Protein AF-0000000081045534 (afdb_homodimer)

Structure (mmCIF, N/CA/C/O backbone):
data_AF-0000000081045534-model_v1
#
loop_
_entity.id
_entity.type
_entity.pdbx_description
1 polymer 'Sodium/hydrogen exchanger 8'
#
loop_
_atom_site.group_PDB
_atom_site.id
_atom_site.type_symbol
_atom_site.label_atom_id
_atom_site.label_alt_id
_atom_site.label_comp_id
_atom_site.label_asym_id
_atom_site.label_entity_id
_atom_site.label_seq_id
_atom_site.pdbx_PDB_ins_code
_atom_site.Cartn_x
_atom_site.Cartn_y
_atom_site.Cartn_z
_atom_site.occupancy
_atom_site.B_iso_or_equiv
_atom_site.auth_seq_id
_atom_site.auth_comp_id
_atom_site.auth_asym_id
_atom_site.auth_atom_id
_atom_site.pdbx_PDB_model_num
ATOM 1 N N . MET A 1 1 ? 22.875 -11.227 2.273 1 43.28 1 MET A N 1
ATOM 2 C CA . MET A 1 1 ? 23.016 -10.609 3.592 1 43.28 1 MET A CA 1
ATOM 3 C C . MET A 1 1 ? 22.141 -9.359 3.699 1 43.28 1 MET A C 1
ATOM 5 O O . MET A 1 1 ? 21.453 -9.156 4.703 1 43.28 1 MET A O 1
ATOM 9 N N . GLY A 1 2 ? 22.109 -8.672 2.396 1 49.66 2 GLY A N 1
ATOM 10 C CA . GLY A 1 2 ? 21.344 -7.445 2.396 1 49.66 2 GLY A CA 1
ATOM 11 C C . GLY A 1 2 ? 19.844 -7.68 2.5 1 49.66 2 GLY A C 1
ATOM 12 O O . GLY A 1 2 ? 19.172 -7.035 3.299 1 49.66 2 GLY A O 1
ATOM 13 N N . GLU A 1 3 ? 19.422 -8.828 1.906 1 59.16 3 GLU A N 1
ATOM 14 C CA . GLU A 1 3 ? 18 -9.141 1.921 1 59.16 3 GLU A CA 1
ATOM 15 C C . GLU A 1 3 ? 17.562 -9.641 3.293 1 59.16 3 GLU A C 1
ATOM 17 O O . GLU A 1 3 ? 16.469 -9.297 3.766 1 59.16 3 GLU A O 1
ATOM 22 N N . TYR A 1 4 ? 18.516 -10.305 3.916 1 61.38 4 TYR A N 1
ATOM 23 C CA . TYR A 1 4 ? 18.219 -10.867 5.23 1 61.38 4 TYR A CA 1
ATOM 24 C C . TYR A 1 4 ? 18.062 -9.758 6.27 1 61.38 4 TYR A C 1
ATOM 26 O O . TYR A 1 4 ? 17.109 -9.766 7.059 1 61.38 4 TYR A O 1
ATOM 34 N N . ASN A 1 5 ? 18.938 -8.742 6.207 1 65.38 5 ASN A N 1
ATOM 35 C CA . ASN A 1 5 ? 18.875 -7.648 7.168 1 65.38 5 ASN A CA 1
ATOM 36 C C . ASN A 1 5 ? 17.625 -6.797 6.969 1 65.38 5 ASN A C 1
ATOM 38 O O . ASN A 1 5 ? 17.016 -6.355 7.941 1 65.38 5 ASN A O 1
ATOM 42 N N . ILE A 1 6 ? 17.281 -6.703 5.738 1 70.19 6 ILE A N 1
ATOM 43 C CA . ILE A 1 6 ? 16.094 -5.918 5.438 1 70.19 6 ILE A CA 1
ATOM 44 C C . ILE A 1 6 ? 14.844 -6.66 5.93 1 70.19 6 ILE A C 1
ATOM 46 O O . ILE A 1 6 ? 13.93 -6.051 6.488 1 70.19 6 ILE A O 1
ATOM 50 N N . SER A 1 7 ? 14.977 -7.93 5.852 1 70.06 7 SER A N 1
ATOM 51 C CA . SER A 1 7 ? 13.828 -8.727 6.273 1 70.06 7 SER A CA 1
ATOM 52 C C . SER A 1 7 ? 13.68 -8.727 7.793 1 70.06 7 SER A C 1
ATOM 54 O O . SER A 1 7 ? 12.57 -8.656 8.312 1 70.06 7 SER A O 1
ATOM 56 N N . VAL A 1 8 ? 14.781 -8.75 8.484 1 73.62 8 VAL A N 1
ATOM 57 C CA . VAL A 1 8 ? 14.75 -8.75 9.938 1 73.62 8 VAL A CA 1
ATOM 58 C C . VAL A 1 8 ? 14.172 -7.422 10.445 1 73.62 8 VAL A C 1
ATOM 60 O O . VAL A 1 8 ? 13.32 -7.406 11.328 1 73.62 8 VAL A O 1
ATOM 63 N N . PHE A 1 9 ? 14.617 -6.391 9.805 1 77.38 9 PHE A N 1
ATOM 64 C CA . PHE A 1 9 ? 14.133 -5.07 10.195 1 77.38 9 PHE A CA 1
ATOM 65 C C . PHE A 1 9 ? 12.641 -4.945 9.914 1 77.38 9 PHE A C 1
ATOM 67 O O . PHE A 1 9 ? 11.883 -4.445 10.758 1 77.38 9 PHE A O 1
ATOM 74 N N . LEU A 1 10 ? 12.258 -5.438 8.805 1 78.25 10 LEU A N 1
ATOM 75 C CA . LEU A 1 10 ? 10.859 -5.277 8.398 1 78.25 10 LEU A CA 1
ATOM 76 C C . LEU A 1 10 ? 9.945 -6.113 9.289 1 78.25 10 LEU A C 1
ATOM 78 O O . LEU A 1 10 ? 8.844 -5.676 9.625 1 78.25 10 LEU A O 1
ATOM 82 N N . VAL A 1 11 ? 10.461 -7.285 9.68 1 79.19 11 VAL A N 1
ATOM 83 C CA . VAL A 1 11 ? 9.656 -8.133 10.555 1 79.19 11 VAL A CA 1
ATOM 84 C C . VAL A 1 11 ? 9.5 -7.465 11.914 1 79.19 11 VAL A C 1
ATOM 86 O O . VAL A 1 11 ? 8.406 -7.434 12.477 1 79.19 11 VAL A O 1
ATOM 89 N N . PHE A 1 12 ? 10.609 -7.016 12.312 1 80.94 12 PHE A N 1
ATOM 90 C CA . PHE A 1 12 ? 10.602 -6.348 13.609 1 80.94 12 PHE A CA 1
ATOM 91 C C . PHE A 1 12 ? 9.68 -5.129 13.578 1 80.94 12 PHE A C 1
ATOM 93 O O . PHE A 1 12 ? 8.844 -4.953 14.469 1 80.94 12 PHE A O 1
ATOM 100 N N . PHE A 1 13 ? 9.805 -4.34 12.625 1 85.44 13 PHE A N 1
ATOM 101 C CA . PHE A 1 13 ? 9.031 -3.107 12.492 1 85.44 13 PHE A CA 1
ATOM 102 C C . PHE A 1 13 ? 7.543 -3.412 12.367 1 85.44 13 PHE A C 1
ATOM 104 O O . PHE A 1 13 ? 6.723 -2.795 13.055 1 85.44 13 PHE A O 1
ATOM 111 N N . ILE A 1 14 ? 7.164 -4.375 11.555 1 85.31 14 ILE A N 1
ATOM 112 C CA . ILE A 1 14 ? 5.762 -4.699 11.312 1 85.31 14 ILE A CA 1
ATOM 113 C C . ILE A 1 14 ? 5.16 -5.348 12.555 1 85.31 14 ILE A C 1
ATOM 115 O O . ILE A 1 14 ? 3.988 -5.129 12.867 1 85.31 14 ILE A O 1
ATOM 119 N N . SER A 1 15 ? 5.973 -6.102 13.258 1 86.19 15 SER A N 1
ATOM 120 C CA . SER A 1 15 ? 5.5 -6.691 14.508 1 86.19 15 SER A CA 1
ATOM 121 C C . SER A 1 15 ? 5.203 -5.617 15.547 1 86.19 15 SER A C 1
ATOM 123 O O . SER A 1 15 ? 4.211 -5.707 16.281 1 86.19 15 SER A O 1
ATOM 125 N N . LEU A 1 16 ? 6.148 -4.684 15.602 1 89.38 16 LEU A N 1
ATOM 126 C CA . LEU A 1 16 ? 5.922 -3.57 16.516 1 89.38 16 LEU A CA 1
ATOM 127 C C . LEU A 1 16 ? 4.672 -2.789 16.125 1 89.38 16 LEU A C 1
ATOM 129 O O . LEU A 1 16 ? 3.92 -2.338 17 1 89.38 16 LEU A O 1
ATOM 133 N N . LEU A 1 17 ? 4.527 -2.629 14.828 1 89.94 17 LEU A N 1
ATOM 134 C CA . LEU A 1 17 ? 3.338 -1.946 14.336 1 89.94 17 LEU A CA 1
ATOM 135 C C . LEU A 1 17 ? 2.07 -2.684 14.75 1 89.94 17 LEU A C 1
ATOM 137 O O . LEU A 1 17 ? 1.085 -2.059 15.148 1 89.94 17 LEU A O 1
ATOM 141 N N . ALA A 1 18 ? 2.076 -3.979 14.711 1 87 18 ALA A N 1
ATOM 142 C CA . ALA A 1 18 ? 0.94 -4.797 15.125 1 87 18 ALA A CA 1
ATOM 143 C C . ALA A 1 18 ? 0.661 -4.633 16.609 1 87 18 ALA A C 1
ATOM 145 O O . ALA A 1 18 ? -0.496 -4.508 17.031 1 87 18 ALA A O 1
ATOM 146 N N . ILE A 1 19 ? 1.685 -4.582 17.359 1 87.88 19 ILE A N 1
ATOM 147 C CA . ILE A 1 19 ? 1.556 -4.43 18.812 1 87.88 19 ILE A CA 1
ATOM 148 C C . ILE A 1 19 ? 0.918 -3.082 19.125 1 87.88 19 ILE A C 1
ATOM 150 O O . ILE A 1 19 ? 0.035 -2.994 19.984 1 87.88 19 ILE A O 1
ATOM 154 N N . VAL A 1 20 ? 1.399 -2.088 18.438 1 90.38 20 VAL A N 1
ATOM 155 C CA . VAL A 1 20 ? 0.886 -0.739 18.656 1 90.38 20 VAL A CA 1
ATOM 156 C C . VAL A 1 20 ? -0.604 -0.693 18.312 1 90.38 20 VAL A C 1
ATOM 158 O O . VAL A 1 20 ? -1.384 -0.051 19.031 1 90.38 20 VAL A O 1
ATOM 161 N N . LEU A 1 21 ? -0.978 -1.361 17.25 1 87.25 21 LEU A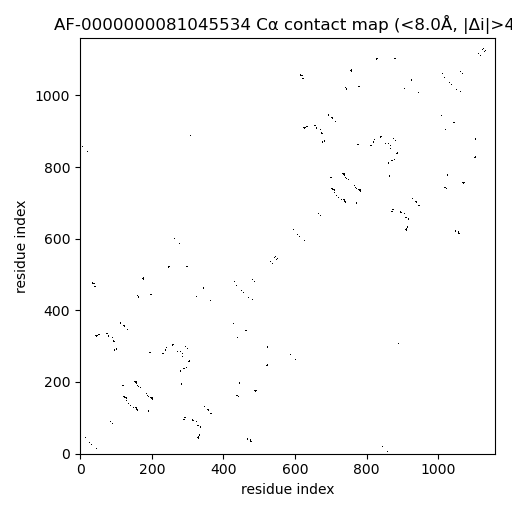 N 1
ATOM 162 C CA . LEU A 1 21 ? -2.377 -1.352 16.844 1 87.25 21 LEU A CA 1
ATOM 163 C C . LEU A 1 21 ? -3.248 -2.092 17.859 1 87.25 21 LEU A C 1
ATOM 165 O O . LEU A 1 21 ? -4.375 -1.676 18.125 1 87.25 21 LEU A O 1
ATOM 169 N N . VAL A 1 22 ? -2.752 -3.139 18.438 1 85.06 22 VAL A N 1
ATOM 170 C CA . VAL A 1 22 ? -3.469 -3.885 19.469 1 85.06 22 VAL A CA 1
ATOM 171 C C . VAL A 1 22 ? -3.594 -3.033 20.734 1 85.06 22 VAL A C 1
ATOM 173 O O . VAL A 1 22 ? -4.66 -2.982 21.344 1 85.06 22 VAL A O 1
ATOM 176 N N . MET A 1 23 ? -2.525 -2.369 21.047 1 86.19 23 MET A N 1
ATOM 177 C CA . MET A 1 23 ? -2.521 -1.534 22.234 1 86.19 23 MET A CA 1
ATOM 178 C C . MET A 1 23 ? -3.461 -0.344 22.078 1 86.19 23 MET A C 1
ATOM 180 O O . MET A 1 23 ? -4.031 0.14 23.047 1 86.19 23 MET A O 1
ATOM 184 N N . SER A 1 24 ? -3.465 0.133 20.859 1 83.19 24 SER A N 1
ATOM 185 C CA . SER A 1 24 ? -4.363 1.254 20.594 1 83.19 24 SER A CA 1
ATOM 186 C C . SER A 1 24 ? -5.805 0.896 20.922 1 83.19 24 SER A C 1
ATOM 188 O O . SER A 1 24 ? -6.57 1.743 21.391 1 83.19 24 SER A O 1
ATOM 190 N N . LYS A 1 25 ? -6.195 -0.326 20.703 1 79.94 25 LYS A N 1
ATOM 191 C CA . LYS A 1 25 ? -7.539 -0.777 21.062 1 79.94 25 LYS A CA 1
ATOM 192 C C . LYS A 1 25 ? -7.746 -0.788 22.562 1 79.94 25 LYS A C 1
ATOM 194 O O . LYS A 1 25 ? -8.805 -0.39 23.062 1 79.94 25 LYS A O 1
ATOM 199 N N . PHE A 1 26 ? -6.742 -1.218 23.234 1 80.19 26 PHE A N 1
ATOM 200 C CA . PHE A 1 26 ? -6.844 -1.262 24.703 1 80.19 26 PHE A CA 1
ATOM 201 C C . PHE A 1 26 ? -6.953 0.145 25.266 1 80.19 26 PHE A C 1
ATOM 203 O O . PHE A 1 26 ? -7.645 0.361 26.266 1 80.19 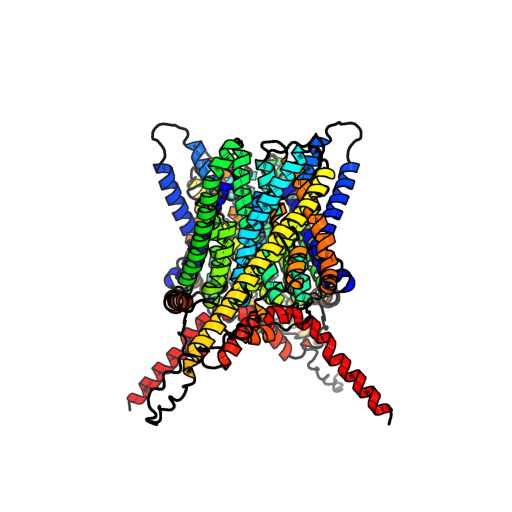26 PHE A O 1
ATOM 210 N N . ARG A 1 27 ? -6.336 0.992 24.641 1 76.94 27 ARG A N 1
ATOM 211 C CA . ARG A 1 27 ? -6.375 2.391 25.062 1 76.94 27 ARG A CA 1
ATOM 212 C C . ARG A 1 27 ? -7.77 2.977 24.875 1 76.94 27 ARG A C 1
ATOM 214 O O . ARG A 1 27 ? -8.258 3.703 25.75 1 76.94 27 ARG A O 1
ATOM 221 N N . VAL A 1 28 ? -8.383 2.646 23.781 1 71.69 28 VAL A N 1
ATOM 222 C CA . VAL A 1 28 ? -9.688 3.211 23.453 1 71.69 28 VAL A CA 1
ATOM 223 C C . VAL A 1 28 ? -10.734 2.697 24.453 1 71.69 28 VAL A C 1
ATOM 225 O O . VAL A 1 28 ? -11.688 3.404 24.781 1 71.69 28 VAL A O 1
ATOM 228 N N . GLU A 1 29 ? -10.5 1.512 24.984 1 74.81 29 GLU A N 1
ATOM 229 C CA . GLU A 1 29 ? -11.453 0.897 25.906 1 74.81 29 GLU A CA 1
ATOM 230 C C . GLU A 1 29 ? -11.289 1.448 27.328 1 74.81 29 GLU A C 1
ATOM 232 O O . GLU A 1 29 ? -12.195 1.34 28.141 1 74.81 29 GLU A O 1
ATOM 237 N N . ARG A 1 30 ? -10.164 2.064 27.531 1 79.5 30 ARG A N 1
ATOM 238 C CA . ARG A 1 30 ? -9.914 2.654 28.844 1 79.5 30 ARG A CA 1
ATOM 239 C C . ARG A 1 30 ? -9.891 4.176 28.766 1 79.5 30 ARG A C 1
ATOM 241 O O . ARG A 1 30 ? -8.883 4.77 28.375 1 79.5 30 ARG A O 1
ATOM 248 N N . PRO A 1 31 ? -10.938 4.762 29.156 1 73 31 PRO A N 1
ATOM 249 C CA . PRO A 1 31 ? -11.078 6.207 28.984 1 73 31 PRO A CA 1
ATOM 250 C C . PRO A 1 31 ? -10.008 7.004 29.719 1 73 31 PRO A C 1
ATOM 252 O O . PRO A 1 31 ? -9.539 8.031 29.219 1 73 31 PRO A O 1
ATOM 255 N N . LEU A 1 32 ? -9.625 6.516 30.891 1 73.88 32 LEU A N 1
ATOM 256 C CA . LEU A 1 32 ? -8.625 7.25 31.656 1 73.88 32 LEU A CA 1
ATOM 257 C C . LEU A 1 32 ? -7.277 7.238 30.938 1 73.88 32 LEU A C 1
ATOM 259 O O . LEU A 1 32 ? -6.594 8.266 30.891 1 73.88 32 LEU A O 1
ATOM 263 N N . LEU A 1 33 ? -6.934 6.102 30.391 1 77.44 33 LEU A N 1
ATOM 264 C CA . LEU A 1 33 ? -5.676 5.977 29.656 1 77.44 33 LEU A CA 1
ATOM 265 C C . LEU A 1 33 ? -5.734 6.746 28.344 1 77.44 33 LEU A C 1
ATOM 267 O O . LEU A 1 33 ? -4.738 7.336 27.922 1 77.44 33 LEU A O 1
ATOM 271 N N . ALA A 1 34 ? -6.879 6.789 27.797 1 73.62 34 ALA A N 1
ATOM 272 C CA . ALA A 1 34 ? -7.051 7.473 26.516 1 73.62 34 ALA A CA 1
ATOM 273 C C . ALA A 1 34 ? -6.926 8.984 26.672 1 73.62 34 ALA A C 1
ATOM 275 O O . ALA A 1 34 ? -6.492 9.68 25.766 1 73.62 34 ALA A O 1
ATOM 276 N N . SER A 1 35 ? -7.344 9.445 27.828 1 74.19 35 SER A N 1
ATOM 277 C CA . SER A 1 35 ? -7.297 10.883 28.078 1 74.19 35 SER A CA 1
ATOM 278 C C . SER A 1 35 ? -5.875 11.344 28.375 1 74.19 35 SER A C 1
ATOM 280 O O . SER A 1 35 ? -5.5 12.469 28.047 1 74.19 35 SER A O 1
ATOM 282 N N . LEU A 1 36 ? -5.098 10.445 28.906 1 77.06 36 LEU A N 1
ATOM 283 C CA . LEU A 1 36 ? -3.768 10.844 29.359 1 77.06 36 LEU A CA 1
ATOM 284 C C . LEU A 1 36 ? -2.719 10.531 28.297 1 77.06 36 LEU A C 1
ATOM 286 O O . LEU A 1 36 ? -1.657 11.156 28.266 1 77.06 36 LEU A O 1
ATOM 290 N N . LEU A 1 37 ? -3.061 9.508 27.5 1 84.12 37 LEU A N 1
ATOM 291 C CA . LEU A 1 37 ? -2.064 9.062 26.531 1 84.12 37 LEU A CA 1
ATOM 292 C C . LEU A 1 37 ? -2.641 9.047 25.125 1 84.12 37 LEU A C 1
ATOM 294 O O . LEU A 1 37 ? -3.225 8.047 24.703 1 84.12 37 LEU A O 1
ATOM 298 N N . PRO A 1 38 ? -2.297 10.172 24.484 1 83.62 38 PRO A N 1
ATOM 299 C CA . PRO A 1 38 ? -2.732 10.164 23.094 1 83.62 38 PRO A CA 1
ATOM 300 C C . PRO A 1 38 ? -2.137 9.008 22.297 1 83.62 38 PRO A C 1
ATOM 302 O O . PRO A 1 38 ? -1.15 8.406 22.719 1 83.62 38 PRO A O 1
ATOM 305 N N . GLU A 1 39 ? -2.785 8.648 21.219 1 83.62 39 GLU A N 1
ATOM 306 C CA . GLU A 1 39 ? -2.344 7.527 20.391 1 83.62 39 GLU A CA 1
ATOM 307 C C . GLU A 1 39 ? -0.901 7.715 19.938 1 83.62 39 GLU A C 1
ATOM 309 O O . GLU A 1 39 ? -0.106 6.773 19.969 1 83.62 39 GLU A O 1
ATOM 314 N N . ALA A 1 40 ? -0.588 8.914 19.484 1 86.94 40 ALA A N 1
ATOM 315 C CA . ALA A 1 40 ? 0.765 9.203 19.016 1 86.94 40 ALA A CA 1
ATOM 316 C C . ALA A 1 40 ? 1.79 8.969 20.125 1 86.94 40 ALA A C 1
ATOM 318 O O . ALA A 1 40 ? 2.875 8.445 19.875 1 86.94 40 ALA A O 1
ATOM 319 N N . ALA A 1 41 ? 1.446 9.367 21.312 1 89.88 41 ALA A N 1
ATOM 320 C CA . ALA A 1 41 ? 2.336 9.18 22.453 1 89.88 41 ALA A CA 1
ATOM 321 C C . ALA A 1 41 ? 2.541 7.703 22.75 1 89.88 41 ALA A C 1
ATOM 323 O O . ALA A 1 41 ? 3.643 7.285 23.125 1 89.88 41 ALA A O 1
ATOM 324 N N . MET A 1 42 ? 1.517 6.984 22.656 1 90.62 42 MET A N 1
ATOM 325 C CA . MET A 1 42 ? 1.622 5.547 22.891 1 90.62 42 MET A CA 1
ATOM 326 C C . MET A 1 42 ? 2.525 4.891 21.844 1 90.62 42 MET A C 1
ATOM 328 O O . MET A 1 42 ? 3.352 4.039 22.188 1 90.62 42 MET A O 1
ATOM 332 N N . VAL A 1 43 ? 2.316 5.242 20.609 1 91.5 43 VAL A N 1
ATOM 333 C CA . VAL A 1 43 ? 3.139 4.699 19.531 1 91.5 43 VAL A CA 1
ATOM 334 C C . VAL A 1 43 ? 4.605 5.035 19.781 1 91.5 43 VAL A C 1
ATOM 336 O O . VAL A 1 43 ? 5.48 4.18 19.641 1 91.5 43 VAL A O 1
ATOM 339 N N . LEU A 1 44 ? 4.832 6.254 20.172 1 91.75 44 LEU A N 1
ATOM 340 C CA . LEU A 1 44 ? 6.188 6.707 20.469 1 91.75 44 LEU A CA 1
ATOM 341 C C . LEU A 1 44 ? 6.773 5.926 21.641 1 91.75 44 LEU A C 1
ATOM 343 O O . LEU A 1 44 ? 7.953 5.57 21.625 1 91.75 44 LEU A O 1
ATOM 347 N N . ALA A 1 45 ? 5.984 5.672 22.625 1 92 45 ALA A N 1
ATOM 348 C CA . ALA A 1 45 ? 6.434 4.941 23.797 1 92 45 ALA A CA 1
ATOM 349 C C . ALA A 1 45 ? 6.852 3.52 23.438 1 92 45 ALA A C 1
ATOM 351 O O . ALA A 1 45 ? 7.879 3.027 23.922 1 92 45 ALA A O 1
ATOM 352 N N . VAL A 1 46 ? 6.078 2.91 22.656 1 91.75 46 VAL A N 1
ATOM 353 C CA . VAL A 1 46 ? 6.395 1.551 22.234 1 91.75 46 VAL A CA 1
ATOM 354 C C . VAL A 1 46 ? 7.699 1.547 21.438 1 91.75 46 VAL A C 1
ATOM 356 O O . VAL A 1 46 ? 8.547 0.673 21.625 1 91.75 46 VAL A O 1
ATOM 359 N N . GLY A 1 47 ? 7.832 2.467 20.516 1 90.31 47 GLY A N 1
ATOM 360 C CA . GLY A 1 47 ? 9.07 2.588 19.766 1 90.31 47 GLY A CA 1
ATOM 361 C C . GLY A 1 47 ? 10.281 2.836 20.641 1 90.31 47 GLY A C 1
ATOM 362 O O . GLY A 1 47 ? 11.336 2.23 20.438 1 90.31 47 GLY A O 1
ATOM 363 N N . MET A 1 48 ? 10.102 3.637 21.625 1 91.06 48 MET A N 1
ATOM 364 C CA . MET A 1 48 ? 11.188 3.967 22.547 1 91.06 48 MET A CA 1
ATOM 365 C C . MET A 1 48 ? 11.57 2.756 23.391 1 91.06 48 MET A C 1
ATOM 367 O O . MET A 1 48 ? 12.758 2.502 23.609 1 91.06 48 MET A O 1
ATOM 371 N N . LEU A 1 49 ? 10.617 2.072 23.859 1 91 49 LEU A N 1
ATOM 372 C CA . LEU A 1 49 ? 10.875 0.884 24.672 1 91 49 LEU A CA 1
ATOM 373 C C . LEU A 1 49 ? 11.594 -0.181 23.844 1 91 49 LEU A C 1
ATOM 375 O O . LEU A 1 49 ? 12.523 -0.827 24.328 1 91 49 LEU A O 1
ATOM 379 N N . ALA A 1 50 ? 11.117 -0.365 22.656 1 87.69 50 ALA A N 1
ATOM 380 C CA . ALA A 1 50 ? 11.773 -1.336 21.781 1 87.69 50 ALA A CA 1
ATOM 381 C C . ALA A 1 50 ? 13.219 -0.939 21.5 1 87.69 50 ALA A C 1
ATOM 383 O O . ALA A 1 50 ? 14.117 -1.787 21.516 1 87.69 50 ALA A O 1
ATOM 384 N N . SER A 1 51 ? 13.391 0.311 21.203 1 85.69 51 SER A N 1
ATOM 385 C CA . SER A 1 51 ? 14.734 0.811 20.953 1 85.69 51 SER A CA 1
ATOM 386 C C . SER A 1 51 ? 15.625 0.669 22.188 1 85.69 51 SER A C 1
ATOM 388 O O . SER A 1 51 ? 16.812 0.376 22.062 1 85.69 51 SER A O 1
ATOM 390 N N . PHE A 1 52 ? 15.062 0.888 23.281 1 85.94 52 PHE A N 1
ATOM 391 C CA . PHE A 1 52 ? 15.789 0.758 24.547 1 85.94 52 PHE A CA 1
ATOM 392 C C . PHE A 1 52 ? 16.234 -0.683 24.766 1 85.94 52 PHE A C 1
ATOM 394 O O . PHE A 1 52 ? 17.375 -0.933 25.141 1 85.94 52 PHE A O 1
ATOM 401 N N . PHE A 1 53 ? 15.398 -1.606 24.547 1 83.38 53 PHE A N 1
ATOM 402 C CA . PHE A 1 53 ? 15.711 -3.018 24.734 1 83.38 53 PHE A CA 1
ATOM 403 C C . PHE A 1 53 ? 16.75 -3.479 23.719 1 83.38 53 PHE A C 1
ATOM 405 O O . PHE A 1 53 ? 17.625 -4.289 24.047 1 83.38 53 PHE A O 1
ATOM 412 N N . ILE A 1 54 ? 16.672 -3.006 22.547 1 78.38 54 ILE A N 1
ATOM 413 C CA . ILE A 1 54 ? 17.656 -3.354 21.531 1 78.38 54 ILE A CA 1
ATOM 414 C C . ILE A 1 54 ? 19.016 -2.814 21.938 1 78.38 54 ILE A C 1
ATOM 416 O O . ILE A 1 54 ? 20.047 -3.49 21.766 1 78.38 54 ILE A O 1
ATOM 420 N N . HIS A 1 55 ? 19 -1.658 22.391 1 77.06 55 HIS A N 1
ATOM 421 C CA . HIS A 1 55 ? 20.25 -1.049 22.859 1 77.06 55 HIS A CA 1
ATOM 422 C C . HIS A 1 55 ? 20.844 -1.825 24.016 1 77.06 55 HIS A C 1
ATOM 424 O O . HIS A 1 55 ? 22.062 -1.968 24.125 1 77.06 55 HIS A O 1
ATOM 430 N N . LEU A 1 56 ? 20 -2.342 24.828 1 76.19 56 LEU A N 1
ATOM 431 C CA . LEU A 1 56 ? 20.469 -3.105 25.984 1 76.19 56 LEU A CA 1
ATOM 432 C C . LEU A 1 56 ? 21.047 -4.445 25.562 1 76.19 56 LEU A C 1
ATOM 434 O O . LEU A 1 56 ? 22.062 -4.895 26.109 1 76.19 56 LEU A O 1
ATOM 438 N N . ILE A 1 57 ? 20.422 -5.035 24.656 1 69.25 57 ILE A N 1
ATOM 439 C CA . ILE A 1 57 ? 20.859 -6.352 24.203 1 69.25 57 ILE A CA 1
ATOM 440 C C . ILE A 1 57 ? 22.156 -6.227 23.422 1 69.25 57 ILE A C 1
ATOM 442 O O . ILE A 1 57 ? 23.062 -7.055 23.562 1 69.25 57 ILE A O 1
ATOM 446 N N . LEU A 1 58 ? 22.234 -5.266 22.547 1 63.84 58 LEU A N 1
ATOM 447 C CA . LEU A 1 58 ? 23.438 -5.098 21.719 1 63.84 58 LEU A CA 1
ATOM 448 C C . LEU A 1 58 ? 24.609 -4.59 22.562 1 63.84 58 LEU A C 1
ATOM 450 O O . LEU A 1 58 ? 25.766 -4.891 22.266 1 63.84 58 LEU A O 1
ATOM 454 N N . ASP A 1 59 ? 24.312 -3.684 23.391 1 59.97 59 ASP A N 1
ATOM 455 C CA . ASP A 1 59 ? 25.359 -3.229 24.312 1 59.97 59 ASP A CA 1
ATOM 456 C C . ASP A 1 59 ? 25.906 -4.391 25.125 1 59.97 59 ASP A C 1
ATOM 458 O O . ASP A 1 59 ? 27.109 -4.441 25.422 1 59.97 59 ASP A O 1
ATOM 462 N N . HIS A 1 60 ? 25.156 -5.289 25.531 1 50.78 60 HIS A N 1
ATOM 463 C CA . HIS A 1 60 ? 25.609 -6.406 26.344 1 50.78 60 HIS A CA 1
ATOM 464 C C . HIS A 1 60 ? 26.406 -7.414 25.516 1 50.78 60 HIS A C 1
ATOM 466 O O . HIS A 1 60 ? 27.25 -8.141 26.047 1 50.78 60 HIS A O 1
ATOM 472 N N . ARG A 1 61 ? 26.172 -7.594 24.344 1 48.09 61 ARG A N 1
ATOM 473 C CA . ARG A 1 61 ? 26.938 -8.555 23.547 1 48.09 61 ARG A CA 1
ATOM 474 C C . ARG A 1 61 ? 28.281 -7.961 23.109 1 48.09 61 ARG A C 1
ATOM 476 O O . ARG A 1 61 ? 29.047 -8.617 22.406 1 48.09 61 ARG A O 1
ATOM 483 N N . ARG A 1 62 ? 28.5 -6.789 23.438 1 46.16 62 ARG A N 1
ATOM 484 C CA . ARG A 1 62 ? 29.75 -6.117 23.062 1 46.16 62 ARG A CA 1
ATOM 485 C C . ARG A 1 62 ? 30.922 -6.664 23.844 1 46.16 62 ARG A C 1
ATOM 487 O O . ARG A 1 62 ? 30.922 -6.645 25.078 1 46.16 62 ARG A O 1
ATOM 494 N N . PRO A 1 63 ? 31.812 -7.438 23.219 1 42.31 63 PRO A N 1
ATOM 495 C CA . PRO A 1 63 ? 33.062 -7.746 23.906 1 42.31 63 PRO A CA 1
ATOM 496 C C . PRO A 1 63 ? 33.75 -6.504 24.5 1 42.31 63 PRO A C 1
ATOM 498 O O . PRO A 1 63 ? 33.531 -5.395 24 1 42.31 63 PRO A O 1
ATOM 501 N N . SER A 1 64 ? 34.312 -6.469 25.781 1 37.41 64 SER A N 1
ATOM 502 C CA . SER A 1 64 ? 35.094 -5.543 26.594 1 37.41 64 SER A CA 1
ATOM 503 C C . SER A 1 64 ? 36.031 -4.719 25.734 1 37.41 64 SER A C 1
ATOM 505 O O . SER A 1 64 ? 36.375 -3.588 26.094 1 37.41 64 SER A O 1
ATOM 507 N N . ASN A 1 65 ? 37.188 -5.227 24.938 1 34.62 65 ASN A N 1
ATOM 508 C CA . ASN A 1 65 ? 38.406 -4.551 24.469 1 34.62 65 ASN A CA 1
ATOM 509 C C . ASN A 1 65 ? 38.094 -3.58 23.328 1 34.62 65 ASN A C 1
ATOM 511 O O . ASN A 1 65 ? 39 -2.924 22.828 1 34.62 65 ASN A O 1
ATOM 515 N N . ALA A 1 66 ? 37.562 -4.082 22.156 1 36.44 66 ALA A N 1
ATOM 516 C CA . ALA A 1 66 ? 37.875 -3.355 20.922 1 36.44 66 ALA A CA 1
ATOM 517 C C . ALA A 1 66 ? 37.188 -1.995 20.906 1 36.44 66 ALA A C 1
ATOM 519 O O . ALA A 1 66 ? 36.031 -1.877 21.312 1 36.44 66 ALA A O 1
ATOM 520 N N . ASP A 1 67 ? 37.719 -0.788 20.953 1 35.09 67 ASP A N 1
ATOM 521 C CA . ASP A 1 67 ? 37.594 0.66 20.797 1 35.09 67 ASP A CA 1
ATOM 522 C C . ASP A 1 67 ? 36.531 1.03 19.781 1 35.09 67 ASP A C 1
ATOM 524 O O . ASP A 1 67 ? 36.406 2.197 19.406 1 35.09 67 ASP A O 1
ATOM 528 N N . ASP A 1 68 ? 36.125 0.186 18.812 1 38.06 68 ASP A N 1
ATOM 529 C CA . ASP A 1 68 ? 35.344 0.549 17.609 1 38.06 68 ASP A CA 1
ATOM 530 C C . ASP A 1 68 ? 33.875 0.807 17.953 1 38.06 68 ASP A C 1
ATOM 532 O O . ASP A 1 68 ? 33 0.067 17.516 1 38.06 68 ASP A O 1
ATOM 536 N N . ASP A 1 69 ? 33.5 1.295 18.984 1 39.34 69 ASP A N 1
ATOM 537 C CA . ASP A 1 69 ? 32.219 1.684 19.531 1 39.34 69 ASP A CA 1
ATOM 538 C C . ASP A 1 69 ? 31.391 2.463 18.5 1 39.34 69 ASP A C 1
ATOM 540 O O . ASP A 1 69 ? 30.172 2.373 18.484 1 39.34 69 ASP A O 1
ATOM 544 N N . GLN A 1 70 ? 32 3.338 17.875 1 40.78 70 GLN A N 1
ATOM 545 C CA . GLN A 1 70 ? 31.312 4.32 17.047 1 40.78 70 GLN A CA 1
ATOM 546 C C . GLN A 1 70 ? 30.656 3.658 15.836 1 40.78 70 GLN A C 1
ATOM 548 O O . GLN A 1 70 ? 29.562 4.055 15.422 1 40.78 70 GLN A O 1
ATOM 553 N N . TYR A 1 71 ? 31.406 2.719 15.25 1 41.34 71 TYR A N 1
ATOM 554 C CA . TYR A 1 71 ? 30.984 2.188 13.961 1 41.34 71 TYR A CA 1
ATOM 555 C C . TYR A 1 71 ? 29.719 1.346 14.102 1 41.34 71 TYR A C 1
ATOM 557 O O . TYR A 1 71 ? 28.828 1.393 13.242 1 41.34 71 TYR A O 1
ATOM 565 N N . GLN A 1 72 ? 29.547 0.659 15.148 1 43.69 72 GLN A N 1
ATOM 566 C CA . GLN A 1 72 ? 28.484 -0.33 15.234 1 43.69 72 GLN A CA 1
ATOM 567 C C . GLN A 1 72 ? 27.141 0.333 15.523 1 43.69 72 GLN A C 1
ATOM 569 O O . GLN A 1 72 ? 26.094 -0.108 15.031 1 43.69 72 GLN A O 1
ATOM 574 N N . ASN A 1 73 ? 27.141 1.305 16.375 1 46.62 73 ASN A N 1
ATOM 575 C CA . ASN A 1 73 ? 25.891 1.978 16.734 1 46.62 73 ASN A CA 1
ATOM 576 C C . ASN A 1 73 ? 25.297 2.715 15.539 1 46.62 73 ASN A C 1
ATOM 578 O O . ASN A 1 73 ? 24.062 2.787 15.406 1 46.62 73 ASN A O 1
ATOM 582 N N . ASP A 1 74 ? 26.25 3.223 14.781 1 49.78 74 ASP A N 1
ATOM 583 C CA . ASP A 1 74 ? 25.766 3.865 13.562 1 49.78 74 ASP A CA 1
ATOM 584 C C . ASP A 1 74 ? 25.062 2.859 12.656 1 49.78 74 ASP A C 1
ATOM 586 O O . ASP A 1 74 ? 24.094 3.203 11.969 1 49.78 74 ASP A O 1
ATOM 590 N N . ASP A 1 75 ? 25.484 1.602 12.914 1 53.19 75 ASP A N 1
ATOM 591 C CA . ASP A 1 75 ? 24.938 0.537 12.078 1 53.19 75 ASP A CA 1
ATOM 592 C C . ASP A 1 75 ? 23.531 0.164 12.531 1 53.19 75 ASP A C 1
ATOM 594 O O . ASP A 1 75 ? 22.656 -0.121 11.695 1 53.19 75 ASP A O 1
ATOM 598 N N . LEU A 1 76 ? 23.438 0.322 13.906 1 56.06 76 LEU A N 1
ATOM 599 C CA . LEU A 1 76 ? 22.109 -0.033 14.406 1 56.06 76 LEU A CA 1
ATOM 600 C C . LEU A 1 76 ? 21.078 0.997 13.977 1 56.06 76 LEU A C 1
ATOM 602 O O . LEU A 1 76 ? 19.969 0.637 13.57 1 56.06 76 LEU A O 1
ATOM 606 N N . GLY A 1 77 ? 21.5 2.277 14.133 1 55.53 77 GLY A N 1
ATOM 607 C CA . GLY A 1 77 ? 20.609 3.359 13.75 1 55.53 77 GLY A CA 1
ATOM 608 C C . GLY A 1 77 ? 20.172 3.289 12.297 1 55.53 77 GLY A C 1
ATOM 609 O O . GLY A 1 77 ? 19 3.496 11.977 1 55.53 77 GLY A O 1
ATOM 610 N N . ALA A 1 78 ? 21.094 2.895 11.641 1 57.44 78 ALA A N 1
ATOM 611 C CA . ALA A 1 78 ? 20.812 2.789 10.211 1 57.44 78 ALA A CA 1
ATOM 612 C C . ALA A 1 78 ? 19.906 1.599 9.906 1 57.44 78 ALA A C 1
ATOM 614 O O . ALA A 1 78 ? 19.109 1.642 8.977 1 57.44 78 ALA A O 1
ATOM 615 N N . LEU A 1 79 ? 20.062 0.678 10.828 1 56.16 79 LEU A N 1
ATOM 616 C CA . LEU A 1 79 ? 19.266 -0.53 10.609 1 56.16 79 LEU A CA 1
ATOM 617 C C . LEU A 1 79 ? 17.812 -0.312 11.016 1 56.16 79 LEU A C 1
ATOM 619 O O . LEU A 1 79 ? 16.906 -0.927 10.453 1 56.16 79 LEU A O 1
ATOM 623 N N . LEU A 1 80 ? 17.719 0.676 11.828 1 61.56 80 LEU A N 1
ATOM 624 C CA . LEU A 1 80 ? 16.406 0.813 12.414 1 61.56 80 LEU A CA 1
ATOM 625 C C . LEU A 1 80 ? 15.641 1.973 11.781 1 61.56 80 LEU A C 1
ATOM 627 O O . LEU A 1 80 ? 14.633 2.436 12.328 1 61.56 80 LEU A O 1
ATOM 631 N N . SER A 1 81 ? 16.234 2.383 10.68 1 69.5 81 SER A N 1
ATOM 632 C CA . SER A 1 81 ? 15.555 3.537 10.117 1 69.5 81 SER A CA 1
ATOM 633 C C . SER A 1 81 ? 15.328 3.367 8.617 1 69.5 81 SER A C 1
ATOM 635 O O . SER A 1 81 ? 16.094 2.668 7.945 1 69.5 81 SER A O 1
ATOM 637 N N . PHE A 1 82 ? 14.188 3.867 8.234 1 73.38 82 PHE A N 1
ATOM 638 C CA . PHE A 1 82 ? 13.914 3.934 6.809 1 73.38 82 PHE A CA 1
ATOM 639 C C . PHE A 1 82 ? 14.758 5.012 6.141 1 73.38 82 PHE A C 1
ATOM 641 O O . PHE A 1 82 ? 15.156 5.98 6.789 1 73.38 82 PHE A O 1
ATOM 648 N N . SER A 1 83 ? 15.062 4.84 4.953 1 76.56 83 SER A N 1
ATOM 649 C CA . SER A 1 83 ? 15.734 5.875 4.176 1 76.56 83 SER A CA 1
ATOM 650 C C . SER A 1 83 ? 14.852 7.105 4.016 1 76.56 83 SER A C 1
ATOM 652 O O . SER A 1 83 ? 13.617 7 4.008 1 76.56 83 SER A O 1
ATOM 654 N N . PRO A 1 84 ? 15.414 8.281 4.027 1 74.88 84 PRO A N 1
ATOM 655 C CA . PRO A 1 84 ? 14.648 9.516 3.82 1 74.88 84 PRO A CA 1
ATOM 656 C C . PRO A 1 84 ? 13.805 9.477 2.551 1 74.88 84 PRO A C 1
ATOM 658 O O . PRO A 1 84 ? 12.727 10.078 2.504 1 74.88 84 PRO A O 1
ATOM 661 N N . GLU A 1 85 ? 14.234 8.734 1.604 1 74 85 GLU A N 1
ATOM 662 C CA . GLU A 1 85 ? 13.492 8.633 0.348 1 74 85 GLU A CA 1
ATOM 663 C C . GLU A 1 85 ? 12.164 7.91 0.548 1 74 85 GLU A C 1
ATOM 665 O O . GLU A 1 85 ? 11.141 8.328 0.002 1 74 85 GLU A O 1
ATOM 670 N N . ILE A 1 86 ? 12.211 6.918 1.381 1 76.81 86 ILE A N 1
ATOM 671 C CA . ILE A 1 86 ? 11 6.152 1.646 1 76.81 86 ILE A CA 1
ATOM 672 C C . ILE A 1 86 ? 10 7.016 2.408 1 76.81 86 ILE A C 1
ATOM 674 O O . ILE A 1 86 ? 8.797 6.961 2.148 1 76.81 86 ILE A O 1
ATOM 678 N N . PHE A 1 87 ? 10.547 7.82 3.268 1 78.88 87 PHE A N 1
ATOM 679 C CA . PHE A 1 87 ? 9.688 8.711 4.043 1 78.88 87 PHE A CA 1
ATOM 680 C C . PHE A 1 87 ? 8.953 9.68 3.127 1 78.88 87 PHE A C 1
ATOM 682 O O . PHE A 1 87 ? 7.73 9.836 3.227 1 78.88 87 PHE A O 1
ATOM 689 N N . PHE A 1 88 ? 9.664 10.195 2.256 1 77.25 88 PHE A N 1
ATOM 690 C CA . PHE A 1 88 ? 9.133 11.281 1.439 1 77.25 88 PHE A CA 1
ATOM 691 C C . PHE A 1 88 ? 8.25 10.742 0.324 1 77.25 88 PHE A C 1
ATOM 693 O O . PHE A 1 88 ? 7.254 11.367 -0.045 1 77.25 88 PHE A O 1
ATOM 700 N N . ILE A 1 89 ? 8.547 9.578 -0.163 1 80.38 89 ILE A N 1
ATOM 701 C CA . ILE A 1 89 ? 7.852 9.094 -1.352 1 80.38 89 ILE A CA 1
ATOM 702 C C . ILE A 1 89 ? 6.711 8.164 -0.943 1 80.38 89 ILE A C 1
ATOM 704 O O . ILE A 1 89 ? 5.66 8.141 -1.589 1 80.38 89 ILE A O 1
ATOM 708 N N . ALA A 1 90 ? 6.898 7.531 0.159 1 82.31 90 ALA A N 1
ATOM 709 C CA . ALA A 1 90 ? 5.949 6.461 0.453 1 82.31 90 ALA A CA 1
ATOM 710 C C . ALA A 1 90 ? 5.055 6.832 1.634 1 82.31 90 ALA A C 1
ATOM 712 O O . ALA A 1 90 ? 3.873 6.484 1.66 1 82.31 90 ALA A O 1
ATOM 713 N N . LEU A 1 91 ? 5.566 7.559 2.613 1 87.25 91 LEU A N 1
ATOM 714 C CA . LEU A 1 91 ? 4.828 7.699 3.863 1 87.25 91 LEU A CA 1
ATOM 715 C C . LEU A 1 91 ? 4.102 9.039 3.92 1 87.25 91 LEU A C 1
ATOM 717 O O . LEU A 1 91 ? 2.949 9.109 4.352 1 87.25 91 LEU A O 1
ATOM 721 N N . LEU A 1 92 ? 4.672 10.086 3.436 1 86.19 92 LEU A N 1
ATOM 722 C CA . LEU A 1 92 ? 4.109 11.422 3.602 1 86.19 92 LEU A CA 1
ATOM 723 C C . LEU A 1 92 ? 2.945 11.648 2.643 1 86.19 92 LEU A C 1
ATOM 725 O O . LEU A 1 92 ? 1.918 12.211 3.029 1 86.19 92 LEU A O 1
ATOM 729 N N . PRO A 1 93 ? 3.033 11.188 1.438 1 89.38 93 PRO A N 1
ATOM 730 C CA . PRO A 1 93 ? 1.99 11.516 0.466 1 89.38 93 PRO A CA 1
ATOM 731 C C . PRO A 1 93 ? 0.615 11 0.875 1 89.38 93 PRO A C 1
ATOM 733 O O . PRO A 1 93 ? -0.376 11.727 0.793 1 89.38 93 PRO A O 1
ATOM 736 N N . PRO A 1 94 ? 0.515 9.773 1.36 1 91.5 94 PRO A N 1
ATOM 737 C CA . PRO A 1 94 ? -0.81 9.305 1.774 1 91.5 94 PRO A CA 1
ATOM 738 C C . PRO A 1 94 ? -1.418 10.164 2.883 1 91.5 94 PRO A C 1
ATOM 740 O O . PRO A 1 94 ? -2.637 10.359 2.922 1 91.5 94 PRO A O 1
ATOM 743 N N . ILE A 1 95 ? -0.621 10.633 3.771 1 88.94 95 ILE A N 1
ATOM 744 C CA . ILE A 1 95 ? -1.095 11.453 4.879 1 88.94 95 ILE A CA 1
ATOM 745 C C . ILE A 1 95 ? -1.652 12.766 4.348 1 88.94 95 ILE A C 1
ATOM 747 O O . ILE A 1 95 ? -2.783 13.148 4.66 1 88.94 95 ILE A O 1
ATOM 751 N N . ILE A 1 96 ? -0.912 13.414 3.488 1 88.62 96 ILE A N 1
ATOM 752 C CA . ILE A 1 96 ? -1.26 14.742 2.992 1 88.62 96 ILE A CA 1
ATOM 753 C C . ILE A 1 96 ? -2.426 14.633 2.014 1 88.62 96 ILE A C 1
ATOM 755 O O . ILE A 1 96 ? -3.299 15.508 1.983 1 88.62 96 ILE A O 1
ATOM 759 N N . PHE A 1 97 ? -2.492 13.625 1.166 1 93.25 97 PHE A N 1
ATOM 760 C CA . PHE A 1 97 ? -3.607 13.422 0.249 1 93.25 97 PHE A CA 1
ATOM 761 C C . PHE A 1 97 ? -4.914 13.258 1.013 1 93.25 97 PHE A C 1
ATOM 763 O O . PHE A 1 97 ? -5.934 13.852 0.649 1 93.25 97 PHE A O 1
ATOM 770 N N . ASN A 1 98 ? -4.836 12.398 2.051 1 91.31 98 ASN A N 1
ATOM 771 C CA . ASN A 1 98 ? -6.031 12.172 2.859 1 91.31 98 ASN A CA 1
ATOM 772 C C . ASN A 1 98 ? -6.512 13.469 3.516 1 91.31 98 ASN A C 1
ATOM 774 O O . ASN A 1 98 ? -7.719 13.695 3.629 1 91.31 98 ASN A O 1
ATOM 778 N N . SER A 1 99 ? -5.598 14.266 3.988 1 87.5 99 SER A N 1
ATOM 779 C CA . SER A 1 99 ? -5.949 15.555 4.574 1 87.5 99 SER A CA 1
ATOM 780 C C . SER A 1 99 ? -6.66 16.453 3.562 1 87.5 99 SER A C 1
ATOM 782 O O . SER A 1 99 ? -7.621 17.141 3.904 1 87.5 99 SER A O 1
ATOM 784 N N . GLY A 1 100 ? -6.156 16.406 2.332 1 89 100 GLY A N 1
ATOM 785 C CA . GLY A 1 100 ? -6.805 17.172 1.278 1 89 100 GLY A CA 1
ATOM 786 C C . GLY A 1 100 ? -8.203 16.672 0.958 1 89 100 GLY A C 1
ATOM 787 O O . GLY A 1 100 ? -9.102 17.469 0.669 1 89 100 GLY A O 1
ATOM 788 N N . LEU A 1 101 ? -8.375 15.398 1.083 1 91.38 101 LEU A N 1
ATOM 789 C CA . LEU A 1 101 ? -9.664 14.789 0.773 1 91.38 101 LEU A CA 1
ATOM 790 C C . LEU A 1 101 ? -10.703 15.133 1.837 1 91.38 101 LEU A C 1
ATOM 792 O O . LEU A 1 101 ? -11.906 15.023 1.597 1 91.38 101 LEU A O 1
ATOM 796 N N . ARG A 1 102 ? -10.242 15.562 2.994 1 85.94 102 ARG A N 1
ATOM 797 C CA . ARG A 1 102 ? -11.141 15.773 4.125 1 85.94 102 ARG A CA 1
ATOM 798 C C . ARG A 1 102 ? -11.594 17.234 4.207 1 85.94 102 ARG A C 1
ATOM 800 O O . ARG A 1 102 ? -12.422 17.578 5.051 1 85.94 102 ARG A O 1
ATOM 807 N N . ILE A 1 103 ? -11.148 17.969 3.334 1 81.88 103 ILE A N 1
ATOM 808 C CA . ILE A 1 103 ? -11.539 19.375 3.34 1 81.88 103 ILE A CA 1
ATOM 809 C C . ILE A 1 103 ? -12.992 19.516 2.893 1 81.88 103 ILE A C 1
ATOM 811 O O . ILE A 1 103 ? -13.344 19.094 1.785 1 81.88 103 ILE A O 1
ATOM 815 N N . GLY A 1 104 ? -13.836 19.906 3.797 1 75.31 104 GLY A N 1
ATOM 816 C CA . GLY A 1 104 ? -15.258 20.016 3.535 1 75.31 104 GLY A CA 1
ATOM 817 C C . GLY A 1 104 ? -15.766 21.438 3.49 1 75.31 104 GLY A C 1
ATOM 818 O O . GLY A 1 104 ? -14.969 22.375 3.387 1 75.31 104 GLY A O 1
ATOM 819 N N . ALA A 1 105 ? -17.031 21.562 3.619 1 72.44 105 ALA A N 1
ATOM 820 C CA . ALA A 1 105 ? -17.719 22.859 3.48 1 72.44 105 ALA A CA 1
ATOM 821 C C . ALA A 1 105 ? -17.391 23.781 4.652 1 72.44 105 ALA A C 1
ATOM 823 O O . ALA A 1 105 ? -17.234 24.984 4.469 1 72.44 105 ALA A O 1
ATOM 824 N N . LEU A 1 106 ? -17.266 23.219 5.797 1 76.25 106 LEU A N 1
ATOM 825 C CA . LEU A 1 106 ? -16.984 24.031 6.98 1 76.25 106 LEU A CA 1
ATOM 826 C C . LEU A 1 106 ? -15.562 24.562 6.941 1 76.25 106 LEU A C 1
ATOM 828 O O . LEU A 1 106 ? -15.289 25.656 7.461 1 76.25 106 LEU A O 1
ATOM 832 N N . PHE A 1 107 ? -14.727 23.797 6.324 1 81.31 107 PHE A N 1
ATOM 833 C CA . PHE A 1 107 ? -13.359 24.25 6.113 1 81.31 107 PHE A CA 1
ATOM 834 C C . PHE A 1 107 ? -13.336 25.5 5.23 1 81.31 107 PHE A C 1
ATOM 836 O O . PHE A 1 107 ? -12.641 26.469 5.531 1 81.31 107 PHE A O 1
ATOM 843 N N . VAL A 1 108 ? -14.117 25.469 4.23 1 77.75 108 VAL A N 1
ATOM 844 C CA . VAL A 1 108 ? -14.141 26.578 3.268 1 77.75 108 VAL A CA 1
ATOM 845 C C . VAL A 1 108 ? -14.734 27.812 3.92 1 77.75 108 VAL A C 1
ATOM 847 O O . VAL A 1 108 ? -14.344 28.938 3.588 1 77.75 108 VAL A O 1
ATOM 850 N N . ARG A 1 109 ? -15.633 27.609 4.832 1 79.5 109 ARG A N 1
ATOM 851 C CA . ARG A 1 109 ? -16.234 28.734 5.555 1 79.5 109 ARG A CA 1
ATOM 852 C C . ARG A 1 109 ? -15.18 29.5 6.344 1 79.5 109 ARG A C 1
ATOM 854 O O . ARG A 1 109 ? -15.234 30.734 6.426 1 79.5 109 ARG A O 1
ATOM 861 N N . HIS A 1 110 ? -14.289 28.797 6.91 1 86.69 110 HIS A N 1
ATOM 862 C CA . HIS A 1 110 ? -13.242 29.406 7.73 1 86.69 110 HIS A CA 1
ATOM 863 C C . HIS A 1 110 ? -11.914 29.438 6.992 1 86.69 110 HIS A C 1
ATOM 865 O O . HIS A 1 110 ? -10.852 29.359 7.617 1 86.69 110 HIS A O 1
ATOM 871 N N . ILE A 1 111 ? -11.93 29.578 5.688 1 86.19 111 ILE A N 1
ATOM 872 C CA . ILE A 1 111 ? -10.734 29.453 4.859 1 86.19 111 ILE A CA 1
ATOM 873 C C . ILE A 1 111 ? -9.836 30.672 5.055 1 86.19 111 ILE A C 1
ATOM 875 O O . ILE A 1 111 ? -8.609 30.547 5.035 1 86.19 111 ILE A O 1
ATOM 879 N N . THR A 1 112 ? -10.375 31.812 5.266 1 86.25 112 THR A N 1
ATOM 880 C CA . THR A 1 112 ? -9.602 33.062 5.316 1 86.25 112 THR A CA 1
ATOM 881 C C . THR A 1 112 ? -8.648 33.031 6.508 1 86.25 112 THR A C 1
ATOM 883 O O . THR A 1 112 ? -7.434 33.188 6.344 1 86.25 112 THR A O 1
ATOM 886 N N . PRO A 1 113 ? -9.234 32.844 7.703 1 90 113 PRO A N 1
ATOM 887 C CA . PRO A 1 113 ? -8.297 32.781 8.828 1 90 113 PRO A CA 1
ATOM 888 C C . PRO A 1 113 ? -7.336 31.594 8.742 1 90 113 PRO A C 1
ATOM 890 O O . PRO A 1 113 ? -6.184 31.703 9.164 1 90 113 PRO A O 1
ATOM 893 N N . ILE A 1 114 ? -7.75 30.516 8.195 1 90.81 114 ILE A N 1
ATOM 894 C CA . ILE A 1 114 ? -6.926 29.312 8.062 1 90.81 114 ILE A CA 1
ATOM 895 C C . ILE A 1 114 ? -5.727 29.609 7.164 1 90.81 114 ILE A C 1
ATOM 897 O O . ILE A 1 114 ? -4.582 29.328 7.535 1 90.81 114 ILE A O 1
ATOM 901 N N . VAL A 1 115 ? -5.977 30.203 6.059 1 87.44 115 VAL A N 1
ATOM 902 C CA . VAL A 1 115 ? -4.922 30.484 5.094 1 87.44 115 VAL A CA 1
ATOM 903 C C . VAL A 1 115 ? -3.963 31.531 5.668 1 87.44 115 VAL A C 1
ATOM 905 O O . VAL A 1 115 ? -2.746 31.422 5.488 1 87.44 115 VAL A O 1
ATOM 908 N N . LEU A 1 116 ? -4.508 32.5 6.316 1 89.56 116 LEU A N 1
ATOM 909 C CA . LEU A 1 116 ? -3.688 33.531 6.902 1 89.56 116 LEU A CA 1
ATOM 910 C C . LEU A 1 116 ? -2.736 32.969 7.949 1 89.56 116 LEU A C 1
ATOM 912 O O . LEU A 1 116 ? -1.538 33.25 7.93 1 89.56 116 LEU A O 1
ATOM 916 N N . ILE A 1 117 ? -3.258 32.188 8.789 1 92.31 117 ILE A N 1
ATOM 917 C CA . ILE A 1 117 ? -2.445 31.625 9.852 1 92.31 117 ILE A CA 1
ATOM 918 C C . ILE A 1 117 ? -1.462 30.609 9.258 1 92.31 117 ILE A C 1
ATOM 920 O O . ILE A 1 117 ? -0.299 30.562 9.664 1 92.31 117 ILE A O 1
ATOM 924 N N . ALA A 1 118 ? -1.917 29.812 8.336 1 90.06 118 ALA A N 1
ATOM 925 C CA . ALA A 1 118 ? -1.104 28.734 7.773 1 90.06 118 ALA A CA 1
ATOM 926 C C . ALA A 1 118 ? -0.002 29.297 6.875 1 90.06 118 ALA A C 1
ATOM 928 O O . ALA A 1 118 ? 1.073 28.703 6.766 1 90.06 118 ALA A O 1
ATOM 929 N N . THR A 1 119 ? -0.189 30.391 6.164 1 87.19 119 THR A N 1
ATOM 930 C CA . THR A 1 119 ? 0.799 30.922 5.234 1 87.19 119 THR A CA 1
ATOM 931 C C . THR A 1 119 ? 1.644 32 5.906 1 87.19 119 THR A C 1
ATOM 933 O O . THR A 1 119 ? 2.842 31.812 6.129 1 87.19 119 THR A O 1
ATOM 936 N N . VAL A 1 120 ? 0.917 33.062 6.285 1 88.75 120 VAL A N 1
ATOM 937 C CA . VAL A 1 120 ? 1.63 34.156 6.902 1 88.75 120 VAL A CA 1
ATOM 938 C C . VAL A 1 120 ? 2.145 33.75 8.281 1 88.75 120 VAL A C 1
ATOM 940 O O . VAL A 1 120 ? 3.291 34.031 8.633 1 88.75 120 VAL A O 1
ATOM 943 N N . GLY A 1 121 ? 1.349 33.156 8.984 1 91.12 121 GLY A N 1
ATOM 944 C CA . GLY A 1 121 ? 1.734 32.719 10.32 1 91.12 121 GLY A CA 1
ATOM 945 C C . GLY A 1 121 ? 2.912 31.766 10.328 1 91.12 121 GLY A C 1
ATOM 946 O O . GLY A 1 121 ? 3.846 31.922 11.109 1 91.12 121 GLY A O 1
ATOM 947 N N . THR A 1 122 ? 2.9 30.75 9.484 1 91.12 122 THR A N 1
ATOM 948 C CA . THR A 1 122 ? 3.971 29.766 9.414 1 91.12 122 THR A CA 1
ATOM 949 C C . THR A 1 122 ? 5.281 30.406 8.977 1 91.12 122 THR A C 1
ATOM 951 O O . THR A 1 122 ? 6.348 30.062 9.492 1 91.12 122 THR A O 1
ATOM 954 N N . THR A 1 123 ? 5.203 31.328 8.031 1 89.5 123 THR A N 1
ATOM 955 C CA . THR A 1 123 ? 6.398 32.031 7.566 1 89.5 123 THR A CA 1
ATOM 956 C C . THR A 1 123 ? 6.996 32.875 8.688 1 89.5 123 THR A C 1
ATOM 958 O O . THR A 1 123 ? 8.211 32.875 8.914 1 89.5 123 THR A O 1
ATOM 961 N N . VAL A 1 124 ? 6.156 33.562 9.328 1 91 124 VAL A N 1
ATOM 962 C CA . VAL A 1 124 ? 6.605 34.406 10.445 1 91 124 VAL A CA 1
ATOM 963 C C . VAL A 1 124 ? 7.199 33.5 11.539 1 91 124 VAL A C 1
ATOM 965 O O . VAL A 1 124 ? 8.234 33.844 12.117 1 91 124 VAL A O 1
ATOM 968 N N . ASN A 1 125 ? 6.543 32.438 11.812 1 93.75 125 ASN A N 1
ATOM 969 C CA . ASN A 1 125 ? 7.031 31.5 12.812 1 93.75 125 ASN A CA 1
ATOM 970 C C . ASN A 1 125 ? 8.414 30.953 12.445 1 93.75 125 ASN A C 1
ATOM 972 O O . ASN A 1 125 ? 9.297 30.891 13.297 1 93.75 125 ASN A O 1
ATOM 976 N N . ALA A 1 126 ? 8.594 30.547 11.234 1 93.19 126 ALA A N 1
ATOM 977 C CA . ALA A 1 126 ? 9.859 29.984 10.766 1 93.19 126 ALA A CA 1
ATOM 978 C C . ALA A 1 126 ? 10.984 31 10.891 1 93.19 126 ALA A C 1
ATOM 980 O O . ALA A 1 126 ? 12.062 30.688 11.398 1 93.19 126 ALA A O 1
ATOM 981 N N . VAL A 1 127 ? 10.742 32.25 10.484 1 90.75 127 VAL A N 1
ATOM 982 C CA . VAL A 1 127 ? 11.758 33.312 10.508 1 90.75 127 VAL A CA 1
ATOM 983 C C . VAL A 1 127 ? 12.047 33.719 11.953 1 90.75 127 VAL A C 1
ATOM 985 O O . VAL A 1 127 ? 13.203 33.906 12.328 1 90.75 127 VAL A O 1
ATOM 988 N N . CYS A 1 128 ? 11.016 33.812 12.703 1 94.56 128 CYS A N 1
ATOM 989 C CA . CYS A 1 128 ? 11.172 34.188 14.102 1 94.56 128 CYS A CA 1
ATOM 990 C C . CYS A 1 128 ? 12.008 33.156 14.859 1 94.56 128 CYS A C 1
ATOM 992 O O . CYS A 1 128 ? 12.914 33.531 15.617 1 94.56 128 CYS A O 1
ATOM 994 N N . VAL A 1 129 ? 11.719 31.922 14.672 1 95.75 129 VAL A N 1
ATOM 995 C CA . VAL A 1 129 ? 12.461 30.875 15.352 1 95.75 129 VAL A CA 1
ATOM 996 C C . VAL A 1 129 ? 13.922 30.906 14.906 1 95.75 129 VAL A C 1
ATOM 998 O O . VAL A 1 129 ? 14.836 30.859 15.734 1 95.75 129 VAL A O 1
ATOM 1001 N N . GLY A 1 130 ? 14.164 30.938 13.609 1 94.19 130 GLY A N 1
ATOM 1002 C CA . GLY A 1 130 ? 15.523 30.984 13.102 1 94.19 130 GLY A CA 1
ATOM 1003 C C . GLY A 1 130 ? 16.312 32.188 13.609 1 94.19 130 GLY A C 1
ATOM 1004 O O . GLY A 1 130 ? 17.453 32.031 14.062 1 94.19 130 GLY A O 1
ATOM 1005 N N . MET A 1 131 ? 15.711 33.344 13.625 1 93.12 131 MET A N 1
ATOM 1006 C CA . MET A 1 131 ? 16.375 34.594 14.031 1 93.12 131 MET A CA 1
ATOM 1007 C C . MET A 1 131 ? 16.609 34.625 15.531 1 93.12 131 MET A C 1
ATOM 1009 O O . MET A 1 131 ? 17.672 35.062 15.992 1 93.12 131 MET A O 1
ATOM 1013 N N . LEU A 1 132 ? 15.68 34.188 16.281 1 95.56 132 LEU A N 1
ATOM 1014 C CA . LEU A 1 132 ? 15.828 34.188 17.734 1 95.56 132 LEU A CA 1
ATOM 1015 C C . LEU A 1 132 ? 16.875 33.188 18.188 1 95.56 132 LEU A C 1
ATOM 1017 O O . LEU A 1 132 ? 17.625 33.406 19.141 1 95.56 132 LEU A O 1
ATOM 1021 N N . LEU A 1 133 ? 16.906 32.062 17.547 1 95.06 133 LEU A N 1
ATOM 1022 C CA . LEU A 1 133 ? 17.938 31.062 17.875 1 95.06 133 LEU A CA 1
ATOM 1023 C C . LEU A 1 133 ? 19.312 31.578 17.484 1 95.06 133 LEU A C 1
ATOM 1025 O O . LEU A 1 133 ? 20.312 31.281 18.172 1 95.06 133 LEU A O 1
ATOM 1029 N N . PHE A 1 134 ? 19.359 32.281 16.375 1 93.06 134 PHE A N 1
ATOM 1030 C CA . PHE A 1 134 ? 20.625 32.906 15.977 1 93.06 134 PHE A CA 1
ATOM 1031 C C . PHE A 1 134 ? 21.094 33.906 17.031 1 93.06 134 PHE A C 1
ATOM 1033 O O . PHE A 1 134 ? 22.266 33.969 17.359 1 93.06 134 PHE A O 1
ATOM 1040 N N . LEU A 1 135 ? 20.172 34.688 17.531 1 92.75 135 LEU A N 1
ATOM 1041 C CA . LEU A 1 135 ? 20.484 35.688 18.562 1 92.75 135 LEU A CA 1
ATOM 1042 C C . LEU A 1 135 ? 20.969 35 19.844 1 92.75 135 LEU A C 1
ATOM 1044 O O . LEU A 1 135 ? 21.906 35.469 20.484 1 92.75 135 LEU A O 1
ATOM 1048 N N . VAL A 1 136 ? 20.344 33.938 20.188 1 92.88 136 VAL A N 1
ATOM 1049 C CA . VAL A 1 136 ? 20.719 33.188 21.391 1 92.88 136 VAL A CA 1
ATOM 1050 C C . VAL A 1 136 ? 22.109 32.594 21.234 1 92.88 136 VAL A C 1
ATOM 1052 O O . VAL A 1 136 ? 22.891 32.562 22.188 1 92.88 136 VAL A O 1
ATOM 1055 N N . HIS A 1 137 ? 22.359 32.062 20.078 1 90.31 137 HIS A N 1
ATOM 1056 C CA . HIS A 1 137 ? 23.688 31.516 19.828 1 90.31 137 HIS A CA 1
ATOM 1057 C C . HIS A 1 137 ? 24.766 32.594 19.875 1 90.31 137 HIS A C 1
ATOM 1059 O O . HIS A 1 137 ? 25.844 32.375 20.406 1 90.31 137 HIS A O 1
ATOM 1065 N N . LYS A 1 138 ? 24.547 33.781 19.344 1 89.25 138 LYS A N 1
ATOM 1066 C CA . LYS A 1 138 ? 25.5 34.875 19.328 1 89.25 138 LYS A CA 1
ATOM 1067 C C . LYS A 1 138 ? 25.734 35.438 20.734 1 89.25 138 LYS A C 1
ATOM 1069 O O . LYS A 1 138 ? 26.828 35.906 21.047 1 89.25 138 LYS A O 1
ATOM 1074 N N . LEU A 1 139 ? 24.719 35.25 21.516 1 90.56 139 LEU A N 1
ATOM 1075 C CA . LEU A 1 139 ? 24.844 35.719 22.891 1 90.56 139 LEU A CA 1
ATOM 1076 C C . LEU A 1 139 ? 25.609 34.719 23.75 1 90.56 139 LEU A C 1
ATOM 1078 O O . LEU A 1 139 ? 25.938 35 24.891 1 90.56 139 LEU A O 1
ATOM 1082 N N . GLY A 1 140 ? 25.922 33.562 23.25 1 83.56 140 GLY A N 1
ATOM 1083 C CA . GLY A 1 140 ? 26.75 32.562 23.938 1 83.56 140 GLY A CA 1
ATOM 1084 C C . GLY A 1 140 ? 25.969 31.75 24.938 1 83.56 140 GLY A C 1
ATOM 1085 O O . GLY A 1 140 ? 26.531 31.203 25.875 1 83.56 140 GLY A O 1
ATOM 1086 N N . LEU A 1 141 ? 24.734 31.656 24.766 1 84.31 141 LEU A N 1
ATOM 1087 C CA . LEU A 1 141 ? 23.891 30.984 25.75 1 84.31 141 LEU A CA 1
ATOM 1088 C C . LEU A 1 141 ? 23.844 29.484 25.469 1 84.31 141 LEU A C 1
ATOM 1090 O O . LEU A 1 141 ? 23.375 28.703 26.312 1 84.31 141 LEU A O 1
ATOM 1094 N N . VAL A 1 142 ? 24.297 29.094 24.328 1 80.56 142 VAL A N 1
ATOM 1095 C CA . VAL A 1 142 ? 24.328 27.688 23.969 1 80.56 142 VAL A CA 1
ATOM 1096 C C . VAL A 1 142 ? 25.766 27.172 24 1 80.56 142 VAL A C 1
ATOM 1098 O O . VAL A 1 142 ? 26.703 27.953 23.844 1 80.56 142 VAL A O 1
ATOM 1101 N N . SER A 1 143 ? 25.906 25.922 24.281 1 73.75 143 SER A N 1
ATOM 1102 C CA . SER A 1 143 ? 27.219 25.328 24.438 1 73.75 143 SER A CA 1
ATOM 1103 C C . SER A 1 143 ? 28.078 25.578 23.203 1 73.75 143 SER A C 1
ATOM 1105 O O . SER A 1 143 ? 27.578 25.609 22.078 1 73.75 143 SER A O 1
ATOM 1107 N N . ASN A 1 144 ? 29.281 25.859 23.375 1 67.75 144 ASN A N 1
ATOM 1108 C CA . ASN A 1 144 ? 30.297 26.281 22.406 1 67.75 144 ASN A CA 1
ATOM 1109 C C . ASN A 1 144 ? 30.594 25.172 21.391 1 67.75 144 ASN A C 1
ATOM 1111 O O . ASN A 1 144 ? 31.188 25.422 20.344 1 67.75 144 ASN A O 1
ATOM 1115 N N . ASP A 1 145 ? 30.062 24.031 21.578 1 75.5 145 ASP A N 1
ATOM 1116 C CA . ASP A 1 145 ? 30.469 22.953 20.688 1 75.5 145 ASP A CA 1
ATOM 1117 C C . ASP A 1 145 ? 29.547 22.859 19.469 1 75.5 145 ASP A C 1
ATOM 1119 O O . ASP A 1 145 ? 29.859 22.172 18.5 1 75.5 145 ASP A O 1
ATOM 1123 N N . PHE A 1 146 ? 28.5 23.703 19.469 1 82.31 146 PHE A N 1
ATOM 1124 C CA . PHE A 1 146 ? 27.516 23.688 18.375 1 82.31 146 PHE A CA 1
ATOM 1125 C C . PHE A 1 146 ? 27.422 25.062 17.734 1 82.31 146 PHE A C 1
ATOM 1127 O O . PHE A 1 146 ? 26.891 26 18.344 1 82.31 146 PHE A O 1
ATOM 1134 N N . ASN A 1 147 ? 28.109 25.219 16.594 1 84.81 147 ASN A N 1
ATOM 1135 C CA . ASN A 1 147 ? 28.109 26.5 15.898 1 84.81 147 ASN A CA 1
ATOM 1136 C C . ASN A 1 147 ? 27.359 26.422 14.57 1 84.81 147 ASN A C 1
ATOM 1138 O O . ASN A 1 147 ? 27.984 26.344 13.508 1 84.81 147 ASN A O 1
ATOM 1142 N N . PRO A 1 148 ? 26.031 26.531 14.664 1 89.25 148 PRO A N 1
ATOM 1143 C CA . PRO A 1 148 ? 25.25 26.469 13.43 1 89.25 148 PRO A CA 1
ATOM 1144 C C . PRO A 1 148 ? 25.281 27.781 12.648 1 89.25 148 PRO A C 1
ATOM 1146 O O . PRO A 1 148 ? 25.438 28.859 13.234 1 89.25 148 PRO A O 1
ATOM 1149 N N . SER A 1 149 ? 25.234 27.734 11.352 1 89.12 149 SER A N 1
ATOM 1150 C CA . SER A 1 149 ? 25.109 28.906 10.492 1 89.12 149 SER A CA 1
ATOM 1151 C C . SER A 1 149 ? 23.688 29.453 10.5 1 89.12 149 SER A C 1
ATOM 1153 O O . SER A 1 149 ? 22.766 28.781 10.945 1 89.12 149 SER A O 1
ATOM 1155 N N . LEU A 1 150 ? 23.5 30.656 10.086 1 88.88 150 LEU A N 1
ATOM 1156 C CA . LEU A 1 150 ? 22.172 31.281 10.016 1 88.88 150 LEU A CA 1
ATOM 1157 C C . LEU A 1 150 ? 21.266 30.5 9.078 1 88.88 150 LEU A C 1
ATOM 1159 O O . LEU A 1 150 ? 20.078 30.344 9.352 1 88.88 150 LEU A O 1
ATOM 1163 N N . ALA A 1 151 ? 21.844 29.984 7.984 1 88.25 151 ALA A N 1
ATOM 1164 C CA . ALA A 1 151 ? 21.062 29.203 7.023 1 88.25 151 ALA A CA 1
ATOM 1165 C C . ALA A 1 151 ? 20.547 27.922 7.652 1 88.25 151 ALA A C 1
ATOM 1167 O O . ALA A 1 151 ? 19.422 27.5 7.387 1 88.25 151 ALA A O 1
ATOM 1168 N N . GLU A 1 152 ? 21.328 27.312 8.461 1 92.94 152 GLU A N 1
ATOM 1169 C CA . GLU A 1 152 ? 20.922 26.094 9.141 1 92.94 152 GLU A CA 1
ATOM 1170 C C . GLU A 1 152 ? 19.797 26.359 10.148 1 92.94 152 GLU A C 1
ATOM 1172 O O . GLU A 1 152 ? 18.859 25.578 10.258 1 92.94 152 GLU A O 1
ATOM 1177 N N . LEU A 1 153 ? 19.984 27.516 10.812 1 93.94 153 LEU A N 1
ATOM 1178 C CA . LEU A 1 153 ? 18.984 27.859 11.812 1 93.94 153 LEU A CA 1
ATOM 1179 C C . LEU A 1 153 ? 17.656 28.25 11.156 1 93.94 153 LEU A C 1
ATOM 1181 O O . LEU A 1 153 ? 16.594 27.984 11.703 1 93.94 153 LEU A O 1
ATOM 1185 N N . MET A 1 154 ? 17.75 28.859 10.023 1 92 154 MET A N 1
ATOM 1186 C CA . MET A 1 154 ? 16.531 29.188 9.273 1 92 154 MET A CA 1
ATOM 1187 C C . MET A 1 154 ? 15.875 27.906 8.758 1 92 154 MET A C 1
ATOM 1189 O O . MET A 1 154 ? 14.648 27.797 8.758 1 92 154 MET A O 1
ATOM 1193 N N . ALA A 1 155 ? 16.672 26.969 8.305 1 93 155 ALA A N 1
ATOM 1194 C CA . ALA A 1 155 ? 16.141 25.672 7.875 1 93 155 ALA A CA 1
ATOM 1195 C C . ALA A 1 155 ? 15.484 24.938 9.039 1 93 155 ALA A C 1
ATOM 1197 O O . ALA A 1 155 ? 14.422 24.328 8.867 1 93 155 ALA A O 1
ATOM 1198 N N . PHE A 1 156 ? 16.109 25.062 10.156 1 95.88 156 PHE A N 1
ATOM 1199 C CA . PHE A 1 156 ? 15.562 24.453 11.359 1 95.88 156 PHE A CA 1
ATOM 1200 C C . PHE A 1 156 ? 14.25 25.125 11.75 1 95.88 156 PHE A C 1
ATOM 1202 O O . PHE A 1 156 ? 13.281 24.438 12.109 1 95.88 156 PHE A O 1
ATOM 1209 N N . GLY A 1 157 ? 14.25 26.422 11.688 1 95.75 157 GLY A N 1
ATOM 1210 C CA . GLY A 1 157 ? 13.023 27.141 11.969 1 95.75 157 GLY A CA 1
ATOM 1211 C C . GLY A 1 157 ? 11.883 26.781 11.039 1 95.75 157 GLY A C 1
ATOM 1212 O O . GLY A 1 157 ? 10.734 26.688 11.469 1 95.75 157 GLY A O 1
ATOM 1213 N N . ALA A 1 158 ? 12.203 26.547 9.828 1 93.81 158 ALA A N 1
ATOM 1214 C CA . ALA A 1 158 ? 11.195 26.156 8.844 1 93.81 158 ALA A CA 1
ATOM 1215 C C . ALA A 1 158 ? 10.625 24.781 9.141 1 93.81 158 ALA A C 1
ATOM 1217 O O . ALA A 1 158 ? 9.406 24.578 9.141 1 93.81 158 ALA A O 1
ATOM 1218 N N . LEU A 1 159 ? 11.484 23.828 9.461 1 94.81 159 LEU A N 1
ATOM 1219 C CA . LEU A 1 159 ? 11.008 22.469 9.656 1 94.81 159 LEU A CA 1
ATOM 1220 C C . LEU A 1 159 ? 10.211 22.344 10.945 1 94.81 159 LEU A C 1
ATOM 1222 O O . LEU A 1 159 ? 9.25 21.578 11.023 1 94.81 159 LEU A O 1
ATOM 1226 N N . ILE A 1 160 ? 10.539 23.141 11.945 1 95.88 160 ILE A N 1
ATOM 1227 C CA . ILE A 1 160 ? 9.891 23.016 13.242 1 95.88 160 ILE A CA 1
ATOM 1228 C C . ILE A 1 160 ? 8.602 23.844 13.258 1 95.88 160 ILE A C 1
ATOM 1230 O O . ILE A 1 160 ? 7.816 23.766 14.203 1 95.88 160 ILE A O 1
ATOM 1234 N N . SER A 1 161 ? 8.391 24.609 12.25 1 93.81 161 SER A N 1
ATOM 1235 C CA . SER A 1 161 ? 7.176 25.406 12.164 1 93.81 161 SER A CA 1
ATOM 1236 C C . SER A 1 161 ? 5.965 24.547 11.805 1 93.81 161 SER A C 1
ATOM 1238 O O . SER A 1 161 ? 4.82 24.984 11.977 1 93.81 161 SER A O 1
ATOM 1240 N N . SER A 1 162 ? 6.184 23.312 11.352 1 92.44 162 SER A N 1
ATOM 1241 C CA . SER A 1 162 ? 5.094 22.406 11.047 1 92.44 162 SER A CA 1
ATOM 1242 C C . SER A 1 162 ? 4.426 21.891 12.32 1 92.44 162 SER A C 1
ATOM 1244 O O . SER A 1 162 ? 5.098 21.391 13.227 1 92.44 162 SER A O 1
ATOM 1246 N N . THR A 1 163 ? 3.123 22.047 12.406 1 92 163 THR A N 1
ATOM 1247 C CA . THR A 1 163 ? 2.367 21.578 13.562 1 92 163 THR A CA 1
ATOM 1248 C C . THR A 1 163 ? 1.567 20.328 13.211 1 92 163 THR A C 1
ATOM 1250 O O . THR A 1 163 ? 1.063 20.203 12.094 1 92 163 THR A O 1
ATOM 1253 N N . ASP A 1 164 ? 1.614 19.406 14.031 1 88.69 164 ASP A N 1
ATOM 1254 C CA . ASP A 1 164 ? 0.863 18.172 13.859 1 88.69 164 ASP A CA 1
ATOM 1255 C C . ASP A 1 164 ? -0.042 17.906 15.062 1 88.69 164 ASP A C 1
ATOM 1257 O O . ASP A 1 164 ? 0.335 17.188 15.984 1 88.69 164 ASP A O 1
ATOM 1261 N N . PRO A 1 165 ? -1.229 18.406 14.938 1 89.5 165 PRO A N 1
ATOM 1262 C CA . PRO A 1 165 ? -2.133 18.234 16.078 1 89.5 165 PRO A CA 1
ATOM 1263 C C . PRO A 1 165 ? -2.922 16.938 16.016 1 89.5 165 PRO A C 1
ATOM 1265 O O . PRO A 1 165 ? -4.121 16.922 16.297 1 89.5 165 PRO A O 1
ATOM 1268 N N . VAL A 1 166 ? -2.348 15.852 15.617 1 80.88 166 VAL A N 1
ATOM 1269 C CA . VAL A 1 166 ? -3.039 14.578 15.461 1 80.88 166 VAL A CA 1
ATOM 1270 C C . VAL A 1 166 ? -3.654 14.156 16.797 1 80.88 166 VAL A C 1
ATOM 1272 O O . VAL A 1 166 ? -4.805 13.719 16.844 1 80.88 166 VAL A O 1
ATOM 1275 N N . SER A 1 167 ? -2.936 14.344 17.922 1 81 167 SER A N 1
ATOM 1276 C CA . SER A 1 167 ? -3.418 13.984 19.25 1 81 167 SER A CA 1
ATOM 1277 C C . SER A 1 167 ? -4.559 14.906 19.688 1 81 167 SER A C 1
ATOM 1279 O O . SER A 1 167 ? -5.539 14.445 20.266 1 81 167 SER A O 1
ATOM 1281 N N . THR A 1 168 ? -4.395 16.094 19.359 1 87.19 168 THR A N 1
ATOM 1282 C CA . THR A 1 168 ? -5.398 17.078 19.734 1 87.19 168 THR A CA 1
ATOM 1283 C C . THR A 1 168 ? -6.688 16.875 18.953 1 87.19 168 THR A C 1
ATOM 1285 O O . THR A 1 168 ? -7.785 16.969 19.5 1 87.19 168 THR A O 1
ATOM 1288 N N . LEU A 1 169 ? -6.523 16.594 17.734 1 85.69 169 LEU A N 1
ATOM 1289 C CA . LEU A 1 169 ? -7.688 16.406 16.875 1 85.69 169 LEU A CA 1
ATOM 1290 C C . LEU A 1 169 ? -8.477 15.164 17.297 1 85.69 169 LEU A C 1
ATOM 1292 O O . LEU A 1 169 ? -9.703 15.141 17.188 1 85.69 169 LEU A O 1
ATOM 1296 N N . ALA A 1 170 ? -7.773 14.211 17.734 1 77.75 170 ALA A N 1
ATOM 1297 C CA . ALA A 1 170 ? -8.445 13.008 18.219 1 77.75 170 ALA A CA 1
ATOM 1298 C C . ALA A 1 170 ? -9.312 13.32 19.438 1 77.75 170 ALA A C 1
ATOM 1300 O O . ALA A 1 170 ? -10.438 12.82 19.547 1 77.75 170 ALA A O 1
ATOM 1301 N N . VAL A 1 171 ? -8.828 14.141 20.234 1 80.56 171 VAL A N 1
ATOM 1302 C CA . VAL A 1 171 ? -9.562 14.539 21.438 1 80.56 171 VAL A CA 1
ATOM 1303 C C . VAL A 1 171 ? -10.742 15.43 21.031 1 80.56 171 VAL A C 1
ATOM 1305 O O . VAL A 1 171 ? -11.828 15.328 21.625 1 80.56 171 VAL A O 1
ATOM 1308 N N . PHE A 1 172 ? -10.531 16.281 20.062 1 86.44 172 PHE A N 1
ATOM 1309 C CA . PHE A 1 172 ? -11.602 17.141 19.562 1 86.44 172 PHE A CA 1
ATOM 1310 C C . PHE A 1 172 ? -12.781 16.312 19.062 1 86.44 172 PHE A C 1
ATOM 1312 O O . PHE A 1 172 ? -13.938 16.672 19.312 1 86.44 172 PHE A O 1
ATOM 1319 N N . GLN A 1 173 ? -12.406 15.344 18.422 1 77.94 173 GLN A N 1
ATOM 1320 C CA . GLN A 1 173 ? -13.445 14.484 17.875 1 77.94 173 GLN A CA 1
ATOM 1321 C C . GLN A 1 173 ? -14.164 13.703 18.969 1 77.94 173 GLN A C 1
ATOM 1323 O O . GLN A 1 173 ? -15.391 13.602 18.969 1 77.94 173 GLN A O 1
ATOM 1328 N N . ALA A 1 174 ? -13.43 13.195 19.891 1 74 174 ALA A N 1
ATOM 1329 C CA . ALA A 1 174 ? -13.984 12.391 20.984 1 74 174 ALA A CA 1
ATOM 1330 C C . ALA A 1 174 ? -14.898 13.234 21.875 1 74 174 ALA A C 1
ATOM 1332 O O . ALA A 1 174 ? -15.93 12.75 22.344 1 74 174 ALA A O 1
ATOM 1333 N N . LYS A 1 175 ? -14.539 14.461 21.984 1 82.38 175 LYS A N 1
ATOM 1334 C CA . LYS A 1 175 ? -15.289 15.336 22.891 1 82.38 175 LYS A CA 1
ATOM 1335 C C . LYS A 1 175 ? -16.25 16.234 22.109 1 82.38 175 LYS A C 1
ATOM 1337 O O . LYS A 1 175 ? -16.984 17.016 22.703 1 82.38 175 LYS A O 1
ATOM 1342 N N . ARG A 1 176 ? -16.266 16.094 20.781 1 85.44 176 ARG A N 1
ATOM 1343 C CA . ARG A 1 176 ? -17.141 16.875 19.906 1 85.44 176 ARG A CA 1
ATOM 1344 C C . ARG A 1 176 ? -16.984 18.359 20.188 1 85.44 176 ARG A C 1
ATOM 1346 O O . ARG A 1 176 ? -17.969 19.047 20.516 1 85.44 176 ARG A O 1
ATOM 1353 N N . VAL A 1 177 ? -15.922 18.844 20.031 1 88.94 177 VAL A N 1
ATOM 1354 C CA . VAL A 1 177 ? -15.602 20.25 20.297 1 88.94 177 VAL A CA 1
ATOM 1355 C C . VAL A 1 177 ? -16.25 21.141 19.234 1 88.94 177 VAL A C 1
ATOM 1357 O O . VAL A 1 177 ? -16.719 20.641 18.203 1 88.94 177 VAL A O 1
ATOM 1360 N N . ASN A 1 178 ? -16.312 22.375 19.484 1 87.5 178 ASN A N 1
ATOM 1361 C CA . ASN A 1 178 ? -16.859 23.344 18.531 1 87.5 178 ASN A CA 1
ATOM 1362 C C . ASN A 1 178 ? -16.203 23.203 17.156 1 87.5 178 ASN A C 1
ATOM 1364 O O . ASN A 1 178 ? -14.969 23.234 17.047 1 87.5 178 ASN A O 1
ATOM 1368 N N . PRO A 1 179 ? -17 23.094 16.141 1 86.19 179 PRO A N 1
ATOM 1369 C CA . PRO A 1 179 ? -16.484 22.875 14.797 1 86.19 179 PRO A CA 1
ATOM 1370 C C . PRO A 1 179 ? -15.555 24 14.336 1 86.19 179 PRO A C 1
ATOM 1372 O O . PRO A 1 179 ? -14.633 23.766 13.555 1 86.19 179 PRO A O 1
ATOM 1375 N N . GLN A 1 180 ? -15.766 25.156 14.797 1 88.5 180 GLN A N 1
ATOM 1376 C CA . GLN A 1 180 ? -14.891 26.266 14.406 1 88.5 180 GLN A CA 1
ATOM 1377 C C . GLN A 1 180 ? -13.445 25.984 14.828 1 88.5 180 GLN A C 1
ATOM 1379 O O . GLN A 1 180 ? -12.523 26.125 14.016 1 88.5 180 GLN A O 1
ATOM 1384 N N . LEU A 1 181 ? -13.32 25.656 16.062 1 91 181 LEU A N 1
ATOM 1385 C CA . LEU A 1 181 ? -11.984 25.359 16.578 1 91 181 LEU A CA 1
ATOM 1386 C C . LEU A 1 181 ? -11.383 24.156 15.867 1 91 181 LEU A C 1
ATOM 1388 O O . LEU A 1 181 ? -10.195 24.141 15.539 1 91 181 LEU A O 1
ATOM 1392 N N . PHE A 1 182 ? -12.188 23.188 15.656 1 88.81 182 PHE A N 1
ATOM 1393 C CA . PHE A 1 182 ? -11.727 21.984 14.992 1 88.81 182 PHE A CA 1
ATOM 1394 C C . PHE A 1 182 ? -11.148 22.297 13.617 1 88.81 182 PHE A C 1
ATOM 1396 O O . PHE A 1 182 ? -10.023 21.922 13.297 1 88.81 182 PHE A O 1
ATOM 1403 N N . TYR A 1 183 ? -11.82 23.047 12.867 1 88.06 183 TYR A N 1
ATOM 1404 C CA . TYR A 1 183 ? -11.414 23.297 11.484 1 88.06 183 TYR A CA 1
ATOM 1405 C C . TYR A 1 183 ? -10.289 24.312 11.422 1 88.06 183 TYR A C 1
ATOM 1407 O O . TYR A 1 183 ? -9.445 24.25 10.516 1 88.06 183 TYR A O 1
ATOM 1415 N N . LEU A 1 184 ? -10.25 25.188 12.352 1 91.81 184 LEU A N 1
ATOM 1416 C CA . LEU A 1 184 ? -9.133 26.125 12.398 1 91.81 184 LEU A CA 1
ATOM 1417 C C . LEU A 1 184 ? -7.82 25.391 12.656 1 91.81 184 LEU A C 1
ATOM 1419 O O . LEU A 1 184 ? -6.828 25.641 11.961 1 91.81 184 LEU A O 1
ATOM 1423 N N . VAL A 1 185 ? -7.879 24.5 13.602 1 92.31 185 VAL A N 1
ATOM 1424 C CA . VAL A 1 185 ? -6.676 23.766 13.977 1 92.31 185 VAL A CA 1
ATOM 1425 C C . VAL A 1 185 ? -6.328 22.75 12.875 1 92.31 185 VAL A C 1
ATOM 1427 O O . VAL A 1 185 ? -5.164 22.625 12.492 1 92.31 185 VAL A O 1
ATOM 1430 N N . PHE A 1 186 ? -7.348 22.125 12.438 1 88.44 186 PHE A N 1
ATOM 1431 C CA . PHE A 1 186 ? -7.172 21.156 11.359 1 88.44 186 PHE A CA 1
ATOM 1432 C C . PHE A 1 186 ? -6.668 21.828 10.094 1 88.44 186 PHE A C 1
ATOM 1434 O O . PHE A 1 186 ? -5.699 21.375 9.484 1 88.44 186 PHE A O 1
ATOM 1441 N N . GLY A 1 187 ? -7.309 22.828 9.695 1 88.56 187 GLY A N 1
ATOM 1442 C CA . GLY A 1 187 ? -6.941 23.562 8.484 1 88.56 187 GLY A CA 1
ATOM 1443 C C . GLY A 1 187 ? -5.547 24.156 8.547 1 88.56 187 GLY A C 1
ATOM 1444 O O . GLY A 1 187 ? -4.793 24.078 7.574 1 88.56 187 GLY A O 1
ATOM 1445 N N . GLU A 1 188 ? -5.254 24.703 9.648 1 91.12 188 GLU A N 1
ATOM 1446 C CA . GLU A 1 188 ? -3.914 25.25 9.836 1 91.12 188 GLU A CA 1
ATOM 1447 C C . GLU A 1 188 ? -2.852 24.172 9.664 1 91.12 188 GLU A C 1
ATOM 1449 O O . GLU A 1 188 ? -1.853 24.375 8.977 1 91.12 188 GLU A O 1
ATOM 1454 N N . SER A 1 189 ? -3.084 23.078 10.281 1 91.06 189 SER A N 1
ATOM 1455 C CA . SER A 1 189 ? -2.104 21.984 10.266 1 91.06 189 SER A CA 1
ATOM 1456 C C . SER A 1 189 ? -1.882 21.469 8.852 1 91.06 189 SER A C 1
ATOM 1458 O O . SER A 1 189 ? -0.746 21.203 8.453 1 91.06 189 SER A O 1
ATOM 1460 N N . VAL A 1 190 ? -2.91 21.312 8.117 1 86.56 190 VAL A N 1
ATOM 1461 C CA . VAL A 1 190 ? -2.842 20.75 6.77 1 86.56 190 VAL A CA 1
ATOM 1462 C C . VAL A 1 190 ? -2.027 21.672 5.867 1 86.56 190 VAL A C 1
ATOM 1464 O O . VAL A 1 190 ? -1.132 21.219 5.148 1 86.56 190 VAL A O 1
ATOM 1467 N N . LEU A 1 191 ? -2.295 22.922 5.918 1 87.19 191 LEU A N 1
ATOM 1468 C CA . LEU A 1 191 ? -1.646 23.891 5.031 1 87.19 191 LEU A CA 1
ATOM 1469 C C . LEU A 1 191 ? -0.248 24.234 5.531 1 87.19 191 LEU A C 1
ATOM 1471 O O . LEU A 1 191 ? 0.664 24.469 4.734 1 87.19 191 LEU A O 1
ATOM 1475 N N . ASN A 1 192 ? -0.136 24.281 6.816 1 91.31 192 ASN A N 1
ATOM 1476 C CA . ASN A 1 192 ? 1.161 24.625 7.387 1 91.31 192 ASN A CA 1
ATOM 1477 C C . ASN A 1 192 ? 2.205 23.547 7.098 1 91.31 192 ASN A C 1
ATOM 1479 O O . ASN A 1 192 ? 3.387 23.859 6.926 1 91.31 192 ASN A O 1
ATOM 1483 N N . ASP A 1 193 ? 1.805 22.297 7.027 1 88.19 193 ASP A N 1
ATOM 1484 C CA . ASP A 1 193 ? 2.703 21.203 6.664 1 88.19 193 ASP A CA 1
ATOM 1485 C C . ASP A 1 193 ? 3.322 21.438 5.289 1 88.19 193 ASP A C 1
ATOM 1487 O O . ASP A 1 193 ? 4.539 21.328 5.121 1 88.19 193 ASP A O 1
ATOM 1491 N N . ALA A 1 194 ? 2.467 21.719 4.414 1 83.94 194 ALA A N 1
ATOM 1492 C CA . ALA A 1 194 ? 2.908 21.938 3.039 1 83.94 194 ALA A CA 1
ATOM 1493 C C . ALA A 1 194 ? 3.875 23.109 2.947 1 83.94 194 ALA A C 1
ATOM 1495 O O . ALA A 1 194 ? 4.922 23.016 2.305 1 83.94 194 ALA A O 1
ATOM 1496 N N . LEU A 1 195 ? 3.586 24.172 3.596 1 87.06 195 LEU A N 1
ATOM 1497 C CA . LEU A 1 195 ? 4.422 25.359 3.537 1 87.06 195 LEU A CA 1
ATOM 1498 C C . LEU A 1 195 ? 5.746 25.125 4.258 1 87.06 195 LEU A C 1
ATOM 1500 O O . LEU A 1 195 ? 6.793 25.594 3.801 1 87.06 195 LEU A O 1
ATOM 1504 N N . ALA A 1 196 ? 5.672 24.484 5.336 1 91.75 196 ALA A N 1
ATOM 1505 C CA . ALA A 1 196 ? 6.883 24.203 6.102 1 91.75 196 ALA A CA 1
ATOM 1506 C C . ALA A 1 196 ? 7.879 23.391 5.285 1 91.75 196 ALA A C 1
ATOM 1508 O O . ALA A 1 196 ? 9.086 23.625 5.336 1 91.75 196 ALA A O 1
ATOM 1509 N N . ILE A 1 197 ? 7.375 22.469 4.594 1 87 197 ILE A N 1
ATOM 1510 C CA . ILE A 1 197 ? 8.227 21.609 3.783 1 87 197 ILE A CA 1
ATOM 1511 C C . ILE A 1 197 ? 8.875 22.438 2.672 1 87 197 ILE A C 1
ATOM 1513 O O . ILE A 1 197 ? 10.078 22.312 2.418 1 87 197 ILE A O 1
ATOM 1517 N N . VAL A 1 198 ? 8.109 23.281 2.043 1 84.69 198 VAL A N 1
ATOM 1518 C CA . VAL A 1 198 ? 8.633 24.109 0.96 1 84.69 198 VAL A CA 1
ATOM 1519 C C . VAL A 1 198 ? 9.688 25.078 1.506 1 84.69 198 VAL A C 1
ATOM 1521 O O . VAL A 1 198 ? 10.734 25.266 0.886 1 84.69 198 VAL A O 1
ATOM 1524 N N . LEU A 1 199 ? 9.43 25.641 2.605 1 88.56 199 LEU A N 1
ATOM 1525 C CA . LEU A 1 199 ? 10.383 26.547 3.242 1 88.56 199 LEU A CA 1
ATOM 1526 C C . LEU A 1 199 ? 11.656 25.797 3.625 1 88.56 199 LEU A C 1
ATOM 1528 O O . LEU A 1 199 ? 12.766 26.297 3.387 1 88.56 199 LEU A O 1
ATOM 1532 N N . PHE A 1 200 ? 11.523 24.656 4.199 1 90.94 200 PHE A N 1
ATOM 1533 C CA . PHE A 1 200 ? 12.664 23.859 4.605 1 90.94 200 PHE A CA 1
ATOM 1534 C C . PHE A 1 200 ? 13.531 23.5 3.404 1 90.94 200 PHE A C 1
ATOM 1536 O O . PHE A 1 200 ? 14.758 23.625 3.453 1 90.94 200 PHE A O 1
ATOM 1543 N N . GLU A 1 201 ? 12.805 23.016 2.387 1 83.62 201 GLU A N 1
ATOM 1544 C CA . GLU A 1 201 ? 13.547 22.625 1.191 1 83.62 201 GLU A CA 1
ATOM 1545 C C . GLU A 1 201 ? 14.32 23.812 0.613 1 83.62 201 GLU A C 1
ATOM 1547 O O . GLU A 1 201 ? 15.445 23.656 0.141 1 83.62 201 GLU A O 1
ATOM 1552 N N . SER A 1 202 ? 13.773 24.938 0.621 1 82.25 202 SER A N 1
ATOM 1553 C CA . SER A 1 202 ? 14.406 26.141 0.094 1 82.25 202 SER A CA 1
ATOM 1554 C C . SER A 1 202 ? 15.625 26.531 0.93 1 82.25 202 SER A C 1
ATOM 1556 O O . SER A 1 202 ? 16.688 26.828 0.385 1 82.25 202 SER A O 1
ATOM 1558 N N . PHE A 1 203 ? 15.516 26.5 2.203 1 86.38 203 PHE A N 1
ATOM 1559 C CA . PHE A 1 203 ? 16.625 26.844 3.076 1 86.38 203 PHE A CA 1
ATOM 1560 C C . PHE A 1 203 ? 17.703 25.766 3.053 1 86.38 203 PHE A C 1
ATOM 1562 O O . PHE A 1 203 ? 18.891 26.062 3.145 1 86.38 203 PHE A O 1
ATOM 1569 N N . ALA A 1 204 ? 17.203 24.531 3.02 1 86.5 204 ALA A N 1
ATOM 1570 C CA . ALA A 1 204 ? 18.141 23.406 2.969 1 86.5 204 ALA A CA 1
ATOM 1571 C C . ALA A 1 204 ? 19.031 23.5 1.729 1 86.5 204 ALA A C 1
ATOM 1573 O O . ALA A 1 204 ? 20.203 23.141 1.775 1 86.5 204 ALA A O 1
ATOM 1574 N N . ARG A 1 205 ? 18.422 23.938 0.666 1 81.06 205 ARG A N 1
ATOM 1575 C CA . ARG A 1 205 ? 19.203 24.125 -0.554 1 81.06 205 ARG A CA 1
ATOM 1576 C C . ARG A 1 205 ? 20.266 25.219 -0.365 1 81.06 205 ARG A C 1
ATOM 1578 O O . ARG A 1 205 ? 21.375 25.109 -0.884 1 81.06 205 ARG A O 1
ATOM 1585 N N . THR A 1 206 ? 19.953 26.25 0.316 1 79.94 206 THR A N 1
ATOM 1586 C CA . THR A 1 206 ? 20.891 27.328 0.605 1 79.94 206 THR A CA 1
ATOM 1587 C C . THR A 1 206 ? 22.031 26.844 1.489 1 79.94 206 THR A C 1
ATOM 1589 O O . THR A 1 206 ? 23.188 27.266 1.319 1 79.94 206 THR A O 1
ATOM 1592 N N . VAL A 1 207 ? 21.719 26.016 2.412 1 81.06 207 VAL A N 1
ATOM 1593 C CA . VAL A 1 207 ? 22.734 25.422 3.281 1 81.06 207 VAL A CA 1
ATOM 1594 C C . VAL A 1 207 ? 23.688 24.547 2.457 1 81.06 207 VAL A C 1
ATOM 1596 O O . VAL A 1 207 ? 24.906 24.625 2.623 1 81.06 207 VAL A O 1
ATOM 1599 N N . ALA A 1 208 ? 23.078 23.797 1.611 1 75.56 208 ALA A N 1
ATOM 1600 C CA . ALA A 1 208 ? 23.859 22.859 0.798 1 75.56 208 ALA A CA 1
ATOM 1601 C C . ALA A 1 208 ? 24.797 23.625 -0.143 1 75.56 208 ALA A C 1
ATOM 1603 O O . ALA A 1 208 ? 25.906 23.156 -0.422 1 75.56 208 ALA A O 1
ATOM 1604 N N . GLN A 1 209 ? 24.375 24.766 -0.639 1 73.81 209 GLN A N 1
ATOM 1605 C CA . GLN A 1 209 ? 25.156 25.547 -1.59 1 73.81 209 GLN A CA 1
ATOM 1606 C C . GLN A 1 209 ? 26.125 26.469 -0.868 1 73.81 209 GLN A C 1
ATOM 1608 O O . GLN A 1 209 ? 26.984 27.109 -1.501 1 73.81 209 GLN A O 1
ATOM 1613 N N . GLN A 1 210 ? 26.328 26.391 0.397 1 66.12 210 GLN A N 1
ATOM 1614 C CA . GLN A 1 210 ? 27.203 27.203 1.243 1 66.12 210 GLN A CA 1
ATOM 1615 C C . GLN A 1 210 ? 27.172 28.672 0.83 1 66.12 210 GLN A C 1
ATOM 1617 O O . GLN A 1 210 ? 28.219 29.297 0.66 1 66.12 210 GLN A O 1
ATOM 1622 N N . LYS A 1 211 ? 26 29.109 0.463 1 61.94 211 LYS A N 1
ATOM 1623 C CA . LYS A 1 211 ? 25.922 30.5 0.047 1 61.94 211 LYS A CA 1
ATOM 1624 C C . LYS A 1 211 ? 26.047 31.438 1.241 1 61.94 211 LYS A C 1
ATOM 1626 O O . LYS A 1 211 ? 25.641 31.094 2.355 1 61.94 211 LYS A O 1
ATOM 1631 N N . ASN A 1 212 ? 26.891 32.406 1.201 1 57.41 212 ASN A N 1
ATOM 1632 C CA . ASN A 1 212 ? 27.203 33.406 2.234 1 57.41 212 ASN A CA 1
ATOM 1633 C C . ASN A 1 212 ? 25.984 34.25 2.561 1 57.41 212 ASN A C 1
ATOM 1635 O O . ASN A 1 212 ? 25.031 34.312 1.781 1 57.41 212 ASN A O 1
ATOM 1639 N N . PHE A 1 213 ? 25.875 34.844 3.873 1 54.66 213 PHE A N 1
ATOM 1640 C CA . PHE A 1 213 ? 24.828 35.688 4.438 1 54.66 213 PHE A CA 1
ATOM 1641 C C . PHE A 1 213 ? 24.359 36.719 3.424 1 54.66 213 PHE A C 1
ATOM 1643 O O . PHE A 1 213 ? 23.156 37 3.299 1 54.66 213 PHE A O 1
ATOM 1650 N N . ALA A 1 214 ? 25.281 37.375 2.814 1 52.97 214 ALA A N 1
ATOM 1651 C CA . ALA A 1 214 ? 24.984 38.469 1.881 1 52.97 214 ALA A CA 1
ATOM 1652 C C . ALA A 1 214 ? 24.156 37.969 0.708 1 52.97 214 ALA A C 1
ATOM 1654 O O . ALA A 1 214 ? 23.266 38.656 0.232 1 52.97 214 ALA A O 1
ATOM 1655 N N . THR A 1 215 ? 24.359 36.812 0.413 1 56.78 215 THR A N 1
ATOM 1656 C CA . THR A 1 215 ? 23.672 36.219 -0.713 1 56.78 215 THR A CA 1
ATOM 1657 C C . THR A 1 215 ? 22.266 35.781 -0.316 1 56.78 215 THR A C 1
ATOM 1659 O O . THR A 1 215 ? 21.359 35.75 -1.152 1 56.78 215 THR A O 1
ATOM 1662 N N . ILE A 1 216 ? 22.109 35.625 0.937 1 57.12 216 ILE A N 1
ATOM 1663 C CA . ILE A 1 216 ? 20.781 35.219 1.425 1 57.12 216 ILE A CA 1
ATOM 1664 C C . ILE A 1 216 ? 19.812 36.375 1.326 1 57.12 216 ILE A C 1
ATOM 1666 O O . ILE A 1 216 ? 18.656 36.219 0.931 1 57.12 216 ILE A O 1
ATOM 1670 N N . ALA A 1 217 ? 20.344 37.625 1.744 1 56.56 217 ALA A N 1
ATOM 1671 C CA . ALA A 1 217 ? 19.5 38.812 1.647 1 56.56 217 ALA A CA 1
ATOM 1672 C C . ALA A 1 217 ? 19.062 39.062 0.206 1 56.56 217 ALA A C 1
ATOM 1674 O O . ALA A 1 217 ? 17.906 39.344 -0.056 1 56.56 217 ALA A O 1
ATOM 1675 N N . LEU A 1 218 ? 20.094 39.094 -0.711 1 55.69 218 LEU A N 1
ATOM 1676 C CA . LEU A 1 218 ? 19.781 39.25 -2.129 1 55.69 218 LEU A CA 1
ATOM 1677 C C . LEU A 1 218 ? 18.984 38.062 -2.635 1 55.69 218 LEU A C 1
ATOM 1679 O O . LEU A 1 218 ? 18.141 38.188 -3.52 1 55.69 218 LEU A O 1
ATOM 1683 N N . GLY A 1 219 ? 19.094 37.031 -1.88 1 60.75 219 GLY A N 1
ATOM 1684 C CA . GLY A 1 219 ? 18.516 35.75 -2.254 1 60.75 219 GLY A CA 1
ATOM 1685 C C . GLY A 1 219 ? 17.125 35.562 -1.682 1 60.75 219 GLY A C 1
ATOM 1686 O O . GLY A 1 219 ? 16.438 34.594 -2.043 1 60.75 219 GLY A O 1
ATOM 1687 N N . LEU A 1 220 ? 16.891 36.688 -0.796 1 66.12 220 LEU A N 1
ATOM 1688 C CA . LEU A 1 220 ? 15.594 36.562 -0.151 1 66.12 220 LEU A CA 1
ATOM 1689 C C . LEU A 1 220 ? 14.461 36.75 -1.157 1 66.12 220 LEU A C 1
ATOM 1691 O O . LEU A 1 220 ? 13.453 36.062 -1.116 1 66.12 220 LEU A O 1
ATOM 1695 N N . VAL A 1 221 ? 14.719 37.875 -1.947 1 71.81 221 VAL A N 1
ATOM 1696 C CA . VAL A 1 221 ? 13.68 38.156 -2.943 1 71.81 221 VAL A CA 1
ATOM 1697 C C . VAL A 1 221 ? 13.562 36.969 -3.896 1 71.81 221 VAL A C 1
ATOM 1699 O O . VAL A 1 221 ? 12.453 36.531 -4.207 1 71.81 221 VAL A O 1
ATOM 1702 N N . ASP A 1 222 ? 14.734 36.562 -4.297 1 71.56 222 ASP A N 1
ATOM 1703 C CA . ASP A 1 222 ? 14.734 35.406 -5.191 1 71.56 222 ASP A CA 1
ATOM 1704 C C . ASP A 1 222 ? 14.141 34.188 -4.504 1 71.56 222 ASP A C 1
ATOM 1706 O O . ASP A 1 222 ? 13.453 33.375 -5.141 1 71.56 222 ASP A O 1
ATOM 1710 N N . PHE A 1 223 ? 14.359 34.188 -3.254 1 71 223 PHE A N 1
ATOM 1711 C CA . PHE A 1 223 ? 13.828 33.094 -2.463 1 71 223 PHE A CA 1
ATOM 1712 C C . PHE A 1 223 ? 12.305 33.156 -2.389 1 71 223 PHE A C 1
ATOM 1714 O O . PHE A 1 223 ? 11.633 32.156 -2.582 1 71 223 PHE A O 1
ATOM 1721 N N . VAL A 1 224 ? 11.812 34.312 -2.133 1 74.94 224 VAL A N 1
ATOM 1722 C CA . VAL A 1 224 ? 10.367 34.5 -1.995 1 74.94 224 VAL A CA 1
ATOM 1723 C C . VAL A 1 224 ? 9.688 34.25 -3.336 1 74.94 224 VAL A C 1
ATOM 1725 O O . VAL A 1 224 ? 8.625 33.625 -3.391 1 74.94 224 VAL A O 1
ATOM 1728 N N . VAL A 1 225 ? 10.305 34.719 -4.359 1 77.62 225 VAL A N 1
ATOM 1729 C CA . VAL A 1 225 ? 9.742 34.562 -5.691 1 77.62 225 VAL A CA 1
ATOM 1730 C C . VAL A 1 225 ? 9.711 33.062 -6.039 1 77.62 225 VAL A C 1
ATOM 1732 O O . VAL A 1 225 ? 8.711 32.562 -6.555 1 77.62 225 VAL A O 1
ATOM 1735 N N . ASP A 1 226 ? 10.742 32.438 -5.711 1 74.88 226 ASP A N 1
ATOM 1736 C CA . ASP A 1 226 ? 10.828 31 -5.977 1 74.88 226 ASP A CA 1
ATOM 1737 C C . ASP A 1 226 ? 9.797 30.234 -5.152 1 74.88 226 ASP A C 1
ATOM 1739 O O . ASP A 1 226 ? 9.211 29.25 -5.637 1 74.88 226 ASP A O 1
ATOM 1743 N N . LEU A 1 227 ? 9.641 30.703 -3.961 1 76.81 227 LEU A N 1
ATOM 1744 C CA . LEU A 1 227 ? 8.672 30.062 -3.076 1 76.81 227 LEU A CA 1
ATOM 1745 C C . LEU A 1 227 ? 7.258 30.219 -3.617 1 76.81 227 LEU A C 1
ATOM 1747 O O . LEU A 1 227 ? 6.484 29.266 -3.633 1 76.81 227 LEU A O 1
ATOM 1751 N N . VAL A 1 228 ? 6.969 31.391 -4.059 1 80.81 228 VAL A N 1
ATOM 1752 C CA . VAL A 1 228 ? 5.629 31.688 -4.562 1 80.81 228 VAL A CA 1
ATOM 1753 C C . VAL A 1 228 ? 5.395 30.953 -5.875 1 80.81 228 VAL A C 1
ATOM 1755 O O . VAL A 1 228 ? 4.328 30.375 -6.086 1 80.81 228 VAL A O 1
ATOM 1758 N N . LEU A 1 229 ? 6.371 30.922 -6.699 1 83.5 229 LEU A N 1
ATOM 1759 C CA . LEU A 1 229 ? 6.25 30.25 -7.984 1 83.5 229 LEU A CA 1
ATOM 1760 C C . LEU A 1 229 ? 6.102 28.734 -7.789 1 83.5 229 LEU A C 1
ATOM 1762 O O . LEU A 1 229 ? 5.312 28.094 -8.484 1 83.5 229 LEU A O 1
ATOM 1766 N N . ASN A 1 230 ? 6.828 28.25 -6.891 1 82.81 230 ASN A N 1
ATOM 1767 C CA . ASN A 1 230 ? 6.734 26.828 -6.59 1 82.81 230 ASN A CA 1
ATOM 1768 C C . ASN A 1 230 ? 5.375 26.469 -6.004 1 82.81 230 ASN A C 1
ATOM 1770 O O . ASN A 1 230 ? 4.801 25.438 -6.348 1 82.81 230 ASN A O 1
ATOM 1774 N N . SER A 1 231 ? 4.895 27.328 -5.148 1 84.31 231 SER A N 1
ATOM 1775 C CA . SER A 1 231 ? 3.607 27.062 -4.512 1 84.31 231 SER A CA 1
ATOM 1776 C C . SER A 1 231 ? 2.463 27.188 -5.512 1 84.31 231 SER A C 1
ATOM 1778 O O . SER A 1 231 ? 1.557 26.359 -5.531 1 84.31 231 SER A O 1
ATOM 1780 N N . VAL A 1 232 ? 2.516 28.188 -6.309 1 88.44 232 VAL A N 1
ATOM 1781 C CA . VAL A 1 232 ? 1.466 28.406 -7.297 1 88.44 232 VAL A CA 1
ATOM 1782 C C . VAL A 1 232 ? 1.534 27.328 -8.375 1 88.44 232 VAL A C 1
ATOM 1784 O O . VAL A 1 232 ? 0.502 26.828 -8.836 1 88.44 232 VAL A O 1
ATOM 1787 N N . GLY A 1 233 ? 2.736 27.078 -8.797 1 91.31 233 GLY A N 1
ATOM 1788 C CA . GLY A 1 233 ? 2.898 26 -9.758 1 91.31 233 GLY A CA 1
ATOM 1789 C C . GLY A 1 233 ? 2.381 24.672 -9.258 1 91.31 233 GLY A C 1
ATOM 1790 O O . GLY A 1 233 ? 1.735 23.938 -10 1 91.31 233 GLY A O 1
ATOM 1791 N N . SER A 1 234 ? 2.65 24.375 -8.031 1 92.06 234 SER A N 1
ATOM 1792 C CA . SER A 1 234 ? 2.189 23.141 -7.43 1 92.06 234 SER A CA 1
ATOM 1793 C C . SER A 1 234 ? 0.671 23.125 -7.285 1 92.06 234 SER A C 1
ATOM 1795 O O . SER A 1 234 ? 0.034 22.078 -7.48 1 92.06 234 SER A O 1
ATOM 1797 N N . LEU A 1 235 ? 0.122 24.281 -6.891 1 91 235 LEU A N 1
ATOM 1798 C CA . LEU A 1 235 ? -1.326 24.422 -6.785 1 91 235 LEU A CA 1
ATOM 1799 C C . LEU A 1 235 ? -1.995 24.172 -8.133 1 91 235 LEU A C 1
ATOM 1801 O O . LEU A 1 235 ? -2.977 23.438 -8.219 1 91 235 LEU A O 1
ATOM 1805 N N . CYS A 1 236 ? -1.444 24.734 -9.156 1 94.56 236 CYS A N 1
ATOM 1806 C CA . CYS A 1 236 ? -2.016 24.609 -10.492 1 94.56 236 CYS A CA 1
ATOM 1807 C C . CYS A 1 236 ? -1.923 23.172 -11 1 94.56 236 CYS A C 1
ATOM 1809 O O . CYS A 1 236 ? -2.881 22.641 -11.562 1 94.56 236 CYS A O 1
ATOM 1811 N N . LEU A 1 237 ? -0.821 22.609 -10.742 1 94.44 237 LEU A N 1
ATOM 1812 C CA . LEU A 1 237 ? -0.634 21.219 -11.18 1 94.44 237 LEU A CA 1
ATOM 1813 C C . LEU A 1 237 ? -1.584 20.281 -10.445 1 94.44 237 LEU A C 1
ATOM 1815 O O . LEU A 1 237 ? -2.154 19.375 -11.047 1 94.44 237 LEU A O 1
ATOM 1819 N N . GLY A 1 238 ? -1.691 20.469 -9.141 1 94.81 238 GLY A N 1
ATOM 1820 C CA . GLY A 1 238 ? -2.6 19.641 -8.352 1 94.81 238 GLY A CA 1
ATOM 1821 C C . GLY A 1 238 ? -4.043 19.75 -8.812 1 94.81 238 GLY A C 1
ATOM 1822 O O . GLY A 1 238 ? -4.711 18.734 -9.008 1 94.81 238 GLY A O 1
ATOM 1823 N N . TYR A 1 239 ? -4.5 20.906 -9.031 1 92.88 239 TYR A N 1
ATOM 1824 C CA . TYR A 1 239 ? -5.875 21.109 -9.461 1 92.88 239 TYR A CA 1
ATOM 1825 C C . TYR A 1 239 ? -6.086 20.641 -10.891 1 92.88 239 TYR A C 1
ATOM 1827 O O . TYR A 1 239 ? -7.137 20.078 -11.219 1 92.88 239 TYR A O 1
ATOM 1835 N N . ALA A 1 240 ? -5.125 20.922 -11.734 1 94.44 240 ALA A N 1
ATOM 1836 C CA . ALA A 1 240 ? -5.215 20.453 -13.109 1 94.44 240 ALA A CA 1
ATOM 1837 C C . ALA A 1 240 ? -5.312 18.922 -13.172 1 94.44 240 ALA A C 1
ATOM 1839 O O . ALA A 1 240 ? -6.086 18.375 -13.961 1 94.44 240 ALA A O 1
ATOM 1840 N N . ALA A 1 241 ? -4.539 18.312 -12.383 1 93.44 241 ALA A N 1
ATOM 1841 C CA . ALA A 1 241 ? -4.566 16.844 -12.344 1 93.44 241 ALA A CA 1
ATOM 1842 C C . ALA A 1 241 ? -5.902 16.328 -11.812 1 93.44 241 ALA A C 1
ATOM 1844 O O . ALA A 1 241 ? -6.434 15.344 -12.312 1 93.44 241 ALA A O 1
ATOM 1845 N N . GLY A 1 242 ? -6.402 17 -10.734 1 92.81 242 GLY A N 1
ATOM 1846 C CA . GLY A 1 242 ? -7.719 16.625 -10.227 1 92.81 242 GLY A CA 1
ATOM 1847 C C . GLY A 1 242 ? -8.82 16.797 -11.258 1 92.81 242 GLY A C 1
ATOM 1848 O O . GLY A 1 242 ? -9.664 15.914 -11.422 1 92.81 242 GLY A O 1
ATOM 1849 N N . LEU A 1 243 ? -8.742 17.859 -12.008 1 92.25 243 LEU A N 1
ATOM 1850 C CA . LEU A 1 243 ? -9.734 18.125 -13.039 1 92.25 243 LEU A CA 1
ATOM 1851 C C . LEU A 1 243 ? -9.578 17.172 -14.211 1 92.25 243 LEU A C 1
ATOM 1853 O O . LEU A 1 243 ? -10.57 16.703 -14.773 1 92.25 243 LEU A O 1
ATOM 1857 N N . GLY A 1 244 ? -8.398 16.953 -14.594 1 92.69 244 GLY A N 1
ATOM 1858 C CA . GLY A 1 244 ? -8.148 15.992 -15.656 1 92.69 244 GLY A CA 1
ATOM 1859 C C . GLY A 1 244 ? -8.641 14.594 -15.328 1 92.69 244 GLY A C 1
ATOM 1860 O O . GLY A 1 244 ? -9.219 13.922 -16.188 1 92.69 244 GLY A O 1
ATOM 1861 N N . THR A 1 245 ? -8.398 14.156 -14.141 1 92.19 245 THR A N 1
ATOM 1862 C CA . THR A 1 245 ? -8.867 12.844 -13.711 1 92.19 245 THR A CA 1
ATOM 1863 C C . THR A 1 245 ? -10.391 12.789 -13.688 1 92.19 245 THR A C 1
ATOM 1865 O O . THR A 1 245 ? -10.992 11.789 -14.07 1 92.19 245 THR A O 1
ATOM 1868 N N . ALA A 1 246 ? -10.984 13.914 -13.141 1 92.25 246 ALA A N 1
ATOM 1869 C CA . ALA A 1 246 ? -12.445 13.992 -13.133 1 92.25 246 ALA A CA 1
ATOM 1870 C C . ALA A 1 246 ? -13.008 13.883 -14.547 1 92.25 246 ALA A C 1
ATOM 1872 O O . ALA A 1 246 ? -14.023 13.211 -14.766 1 92.25 246 ALA A O 1
ATOM 1873 N N . TYR A 1 247 ? -12.383 14.531 -15.445 1 91.38 247 TYR A N 1
ATOM 1874 C CA . TYR A 1 247 ? -12.797 14.484 -16.844 1 91.38 247 TYR A CA 1
ATOM 1875 C C . TYR A 1 247 ? -12.664 13.078 -17.406 1 91.38 247 TYR A C 1
ATOM 1877 O O . TYR A 1 247 ? -13.523 12.609 -18.141 1 91.38 247 TYR A O 1
ATOM 1885 N N . LEU A 1 248 ? -11.648 12.414 -17.109 1 89.06 248 LEU A N 1
ATOM 1886 C CA . LEU A 1 248 ? -11.406 11.047 -17.562 1 89.06 248 LEU A CA 1
ATOM 1887 C C . LEU A 1 248 ? -12.492 10.109 -17.047 1 89.06 248 LEU A C 1
ATOM 1889 O O . LEU A 1 248 ? -13 9.273 -17.797 1 89.06 248 LEU A O 1
ATOM 1893 N N . PHE A 1 249 ? -12.82 10.219 -15.734 1 89.69 249 PHE A N 1
ATOM 1894 C CA . PHE A 1 249 ? -13.828 9.344 -15.148 1 89.69 249 PHE A CA 1
ATOM 1895 C C . PHE A 1 249 ? -15.211 9.664 -15.688 1 89.69 249 PHE A C 1
ATOM 1897 O O . PHE A 1 249 ? -16.094 8.812 -15.695 1 89.69 249 PHE A O 1
ATOM 1904 N N . LYS A 1 250 ? -15.414 10.906 -16.031 1 87.88 250 LYS A N 1
ATOM 1905 C CA . LYS A 1 250 ? -16.688 11.281 -16.656 1 87.88 250 LYS A CA 1
ATOM 1906 C C . LYS A 1 250 ? -16.812 10.672 -18.047 1 87.88 250 LYS A C 1
ATOM 1908 O O . LYS A 1 250 ? -17.875 10.172 -18.406 1 87.88 250 LYS A O 1
ATOM 1913 N N . LYS A 1 251 ? -15.781 10.695 -18.797 1 85.75 251 LYS A N 1
ATOM 1914 C CA . LYS A 1 251 ? -15.805 10.234 -20.188 1 85.75 251 LYS A CA 1
ATOM 1915 C C . LYS A 1 251 ? -15.781 8.711 -20.266 1 85.75 251 LYS A C 1
ATOM 1917 O O . LYS A 1 251 ? -16.406 8.125 -21.141 1 85.75 251 LYS A O 1
ATOM 1922 N N . ILE A 1 252 ? -15.039 8.133 -19.359 1 82.62 252 ILE A N 1
ATOM 1923 C CA . ILE A 1 252 ? -14.93 6.68 -19.359 1 82.62 252 ILE A CA 1
ATOM 1924 C C . ILE A 1 252 ? -15.727 6.109 -18.188 1 82.62 252 ILE A C 1
ATOM 1926 O O . ILE A 1 252 ? -15.344 6.266 -17.031 1 82.62 252 ILE A O 1
ATOM 1930 N N . ASP A 1 253 ? -16.781 5.551 -18.438 1 80 253 ASP A N 1
ATOM 1931 C CA . ASP A 1 253 ? -17.625 4.988 -17.391 1 80 253 ASP A CA 1
ATOM 1932 C C . ASP A 1 253 ? -17.062 3.656 -16.891 1 80 253 ASP A C 1
ATOM 1934 O O . ASP A 1 253 ? -17.219 2.627 -17.562 1 80 253 ASP A O 1
ATOM 1938 N N . MET A 1 254 ? -16.406 3.664 -15.859 1 78.5 254 MET A N 1
ATOM 1939 C CA . MET A 1 254 ? -15.781 2.48 -15.273 1 78.5 254 MET A CA 1
ATOM 1940 C C . MET A 1 254 ? -16.609 1.968 -14.094 1 78.5 254 MET A C 1
ATOM 1942 O O . MET A 1 254 ? -16.141 1.107 -13.336 1 78.5 254 MET A O 1
ATOM 1946 N N . ARG A 1 255 ? -17.797 2.365 -13.922 1 74.62 255 ARG A N 1
ATOM 1947 C CA . ARG A 1 255 ? -18.578 2.094 -12.727 1 74.62 255 ARG A CA 1
ATOM 1948 C C . ARG A 1 255 ? -18.984 0.624 -12.656 1 74.62 255 ARG A C 1
ATOM 1950 O O . ARG A 1 255 ? -19.328 0.119 -11.586 1 74.62 255 ARG A O 1
ATOM 1957 N N . HIS A 1 256 ? -18.797 -0.022 -13.766 1 75.31 256 HIS A N 1
ATOM 1958 C CA . HIS A 1 256 ? -19.156 -1.435 -13.781 1 75.31 256 HIS A CA 1
ATOM 1959 C C . HIS A 1 256 ? -17.953 -2.314 -13.477 1 75.31 256 HIS A C 1
ATOM 1961 O O . HIS A 1 256 ? -18.094 -3.525 -13.289 1 75.31 256 HIS A O 1
ATOM 1967 N N . HIS A 1 257 ? -16.844 -1.842 -13.469 1 81.25 257 HIS A N 1
ATOM 1968 C CA . HIS A 1 257 ? -15.609 -2.521 -13.117 1 81.25 257 HIS A CA 1
ATOM 1969 C C . HIS A 1 257 ? -14.945 -1.86 -11.914 1 81.25 257 HIS A C 1
ATOM 1971 O O . HIS A 1 257 ? -13.977 -1.114 -12.07 1 81.25 257 HIS A O 1
ATOM 1977 N N . ARG A 1 258 ? -15.367 -2.281 -10.781 1 83.12 258 ARG A N 1
ATOM 1978 C CA . ARG A 1 258 ? -15.031 -1.605 -9.531 1 83.12 258 ARG A CA 1
ATOM 1979 C C . ARG A 1 258 ? -13.539 -1.696 -9.242 1 83.12 258 ARG A C 1
ATOM 1981 O O . ARG A 1 258 ? -12.93 -0.731 -8.773 1 83.12 258 ARG A O 1
ATOM 1988 N N . LEU A 1 259 ? -13.031 -2.893 -9.609 1 84.88 259 LEU A N 1
ATOM 1989 C CA . LEU A 1 259 ? -11.609 -3.104 -9.328 1 84.88 259 LEU A CA 1
ATOM 1990 C C . LEU A 1 259 ? -10.742 -2.191 -10.188 1 84.88 259 LEU A C 1
ATOM 1992 O O . LEU A 1 259 ? -9.773 -1.612 -9.703 1 84.88 259 LEU A O 1
ATOM 1996 N N . LEU A 1 260 ? -11.125 -2.045 -11.422 1 86.19 260 LEU A N 1
ATOM 1997 C CA . LEU A 1 260 ? -10.383 -1.183 -12.328 1 86.19 260 LEU A CA 1
ATOM 1998 C C . LEU A 1 260 ? -10.555 0.284 -11.953 1 86.19 260 LEU A C 1
ATOM 2000 O O . LEU A 1 260 ? -9.602 1.066 -12.023 1 86.19 260 LEU A O 1
ATOM 2004 N N . GLU A 1 261 ? -11.758 0.62 -11.57 1 89.44 261 GLU A N 1
ATOM 2005 C CA . GLU A 1 261 ? -12.07 1.997 -11.195 1 89.44 261 GLU A CA 1
ATOM 2006 C C . GLU A 1 261 ? -11.234 2.447 -10 1 89.44 261 GLU A C 1
ATOM 2008 O O . GLU A 1 261 ? -10.594 3.5 -10.047 1 89.44 261 GLU A O 1
ATOM 2013 N N . ILE A 1 262 ? -11.242 1.629 -8.961 1 91.12 262 ILE A N 1
ATOM 2014 C CA . ILE A 1 262 ? -10.523 2.01 -7.746 1 91.12 262 ILE A CA 1
ATOM 2015 C C . ILE A 1 262 ? -9.023 1.961 -7.996 1 91.12 262 ILE A C 1
ATOM 2017 O O . ILE A 1 262 ? -8.266 2.775 -7.453 1 91.12 262 ILE A O 1
ATOM 2021 N N . SER A 1 263 ? -8.57 1.015 -8.812 1 91.44 263 SER A N 1
ATOM 2022 C CA . SER A 1 263 ? -7.156 0.93 -9.148 1 91.44 263 SER A CA 1
ATOM 2023 C C . SER A 1 263 ? -6.684 2.18 -9.883 1 91.44 263 SER A C 1
ATOM 2025 O O . SER A 1 263 ? -5.633 2.736 -9.562 1 91.44 263 SER A O 1
ATOM 2027 N N . LEU A 1 264 ? -7.449 2.541 -10.844 1 90.31 264 LEU A N 1
ATOM 2028 C CA . LEU A 1 264 ? -7.102 3.721 -11.633 1 90.31 264 LEU A CA 1
ATOM 2029 C C . LEU A 1 264 ? -7.125 4.977 -10.766 1 90.31 264 LEU A C 1
ATOM 2031 O O . LEU A 1 264 ? -6.254 5.84 -10.891 1 90.31 264 LEU A O 1
ATOM 2035 N N . TYR A 1 265 ? -8.195 5.098 -9.906 1 91.81 265 TYR A N 1
ATOM 2036 C CA . TYR A 1 265 ? -8.312 6.234 -9 1 91.81 265 TYR A CA 1
ATOM 2037 C C . TYR A 1 265 ? -7.07 6.355 -8.125 1 91.81 265 TYR A C 1
ATOM 2039 O O . TYR A 1 265 ? -6.496 7.441 -7.996 1 91.81 265 TYR A O 1
ATOM 2047 N N . LEU A 1 266 ? -6.598 5.281 -7.566 1 91.81 266 LEU A N 1
ATOM 2048 C CA . LEU A 1 266 ? -5.441 5.262 -6.672 1 91.81 266 LEU A CA 1
ATOM 2049 C C . LEU A 1 266 ? -4.176 5.66 -7.418 1 91.81 266 LEU A C 1
ATOM 2051 O O . LEU A 1 266 ? -3.393 6.48 -6.93 1 91.81 266 LEU A O 1
ATOM 2055 N N . VAL A 1 267 ? -3.998 5.148 -8.562 1 90.81 267 VAL A N 1
ATOM 2056 C CA . VAL A 1 267 ? -2.787 5.375 -9.344 1 90.81 267 VAL A CA 1
ATOM 2057 C C . VAL A 1 267 ? -2.74 6.828 -9.812 1 90.81 267 VAL A C 1
ATOM 2059 O O . VAL A 1 267 ? -1.701 7.484 -9.719 1 90.81 267 VAL A O 1
ATOM 2062 N N . LEU A 1 268 ? -3.848 7.375 -10.266 1 89.94 268 LEU A N 1
ATOM 2063 C CA . LEU A 1 268 ? -3.9 8.719 -10.828 1 89.94 268 LEU A CA 1
ATOM 2064 C C . LEU A 1 268 ? -3.699 9.773 -9.75 1 89.94 268 LEU A C 1
ATOM 2066 O O . LEU A 1 268 ? -3.232 10.883 -10.031 1 89.94 268 LEU A O 1
ATOM 2070 N N . MET A 1 269 ? -4.035 9.422 -8.508 1 89.56 269 MET A N 1
ATOM 2071 C CA . MET A 1 269 ? -3.893 10.398 -7.434 1 89.56 269 MET A CA 1
ATOM 2072 C C . MET A 1 269 ? -2.432 10.539 -7.016 1 89.56 269 MET A C 1
ATOM 2074 O O . MET A 1 269 ? -2.051 11.539 -6.406 1 89.56 269 MET A O 1
ATOM 2078 N N . TYR A 1 270 ? -1.646 9.586 -7.43 1 89.19 270 TYR A N 1
ATOM 2079 C CA . TYR A 1 270 ? -0.24 9.625 -7.039 1 89.19 270 TYR A CA 1
ATOM 2080 C C . TYR A 1 270 ? 0.616 10.219 -8.156 1 89.19 270 TYR A C 1
ATOM 2082 O O . TYR A 1 270 ? 1.716 10.719 -7.898 1 89.19 270 TYR A O 1
ATOM 2090 N N . VAL A 1 271 ? 0.223 10.312 -9.367 1 88.94 271 VAL A N 1
ATOM 2091 C CA . VAL A 1 271 ? 0.977 10.727 -10.547 1 88.94 271 VAL A CA 1
ATOM 2092 C C . VAL A 1 271 ? 1.375 12.195 -10.406 1 88.94 271 VAL A C 1
ATOM 2094 O O . VAL A 1 271 ? 2.533 12.555 -10.633 1 88.94 271 VAL A O 1
ATOM 2097 N N . PRO A 1 272 ? 0.479 13.008 -10 1 91.31 272 PRO A N 1
ATOM 2098 C CA . PRO A 1 272 ? 0.852 14.422 -9.922 1 91.31 272 PRO A CA 1
ATOM 2099 C C . PRO A 1 272 ? 1.961 14.688 -8.906 1 91.31 272 PRO A C 1
ATOM 2101 O O . PRO A 1 272 ? 2.766 15.602 -9.094 1 91.31 272 PRO A O 1
ATOM 2104 N N . PHE A 1 273 ? 2.006 13.93 -7.848 1 89.19 273 PHE A N 1
ATOM 2105 C CA . PHE A 1 273 ? 3.066 14.055 -6.855 1 89.19 273 PHE A CA 1
ATOM 2106 C C . PHE A 1 273 ? 4.434 13.836 -7.492 1 89.19 273 PHE A C 1
ATOM 2108 O O . PHE A 1 273 ? 5.352 14.641 -7.293 1 89.19 273 PHE A O 1
ATOM 2115 N N . LEU A 1 274 ? 4.512 12.812 -8.227 1 86.62 274 LEU A N 1
ATOM 2116 C CA . LEU A 1 274 ? 5.789 12.461 -8.836 1 86.62 274 LEU A CA 1
ATOM 2117 C C . LEU A 1 274 ? 6.121 13.398 -9.992 1 86.62 274 LEU A C 1
ATOM 2119 O O . LEU A 1 274 ? 7.285 13.727 -10.211 1 86.62 274 LEU A O 1
ATOM 2123 N N . LEU A 1 275 ? 5.141 13.82 -10.719 1 88.06 275 LEU A N 1
ATOM 2124 C CA . LEU A 1 275 ? 5.336 14.766 -11.82 1 88.06 275 LEU A CA 1
ATOM 2125 C C . LEU A 1 275 ? 5.863 16.094 -11.305 1 88.06 275 LEU A C 1
ATOM 2127 O O . LEU A 1 275 ? 6.684 16.734 -11.961 1 88.06 275 LEU A O 1
ATOM 2131 N N . ALA A 1 276 ? 5.348 16.5 -10.172 1 90.5 276 ALA A N 1
ATOM 2132 C CA . ALA A 1 276 ? 5.805 17.734 -9.555 1 90.5 276 ALA A CA 1
ATOM 2133 C C . ALA A 1 276 ? 7.293 17.672 -9.227 1 90.5 276 ALA A C 1
ATOM 2135 O O . ALA A 1 276 ? 8.016 18.656 -9.398 1 90.5 276 ALA A O 1
ATOM 2136 N N . GLU A 1 277 ? 7.73 16.547 -8.758 1 81.69 277 GLU A N 1
ATOM 2137 C CA . GLU A 1 277 ? 9.141 16.375 -8.422 1 81.69 277 GLU A CA 1
ATOM 2138 C C . GLU A 1 277 ? 10.023 16.516 -9.656 1 81.69 277 GLU A C 1
ATOM 2140 O O . GLU A 1 277 ? 11.125 17.078 -9.578 1 81.69 277 GLU A O 1
ATOM 2145 N N . ILE A 1 278 ? 9.547 16.078 -10.844 1 81.75 278 ILE A N 1
ATOM 2146 C CA . ILE A 1 278 ? 10.297 16.172 -12.094 1 81.75 278 ILE A CA 1
ATOM 2147 C C . ILE A 1 278 ? 10.344 17.625 -12.562 1 81.75 278 ILE A C 1
ATOM 2149 O O . ILE A 1 278 ? 11.344 18.062 -13.117 1 81.75 278 ILE A O 1
ATOM 2153 N N . LEU A 1 279 ? 9.258 18.328 -12.367 1 86.5 279 LEU A N 1
ATOM 2154 C CA . LEU A 1 279 ? 9.164 19.719 -12.805 1 86.5 279 LEU A CA 1
ATOM 2155 C C . LEU A 1 279 ? 9.797 20.656 -11.781 1 86.5 279 LEU A C 1
ATOM 2157 O O . LEU A 1 279 ? 9.672 21.875 -11.898 1 86.5 279 LEU A O 1
ATOM 2161 N N . HIS A 1 280 ? 10.406 20.094 -10.766 1 81.75 280 HIS A N 1
ATOM 2162 C CA . HIS A 1 280 ? 11.086 20.844 -9.703 1 81.75 280 HIS A CA 1
ATOM 2163 C C . HIS A 1 280 ? 10.094 21.672 -8.898 1 81.75 280 HIS A C 1
ATOM 2165 O O . HIS A 1 280 ? 10.383 22.812 -8.547 1 81.75 280 HIS A O 1
ATOM 2171 N N . LEU A 1 281 ? 8.906 21.203 -8.859 1 88.06 281 LEU A N 1
ATOM 2172 C CA . LEU A 1 281 ? 7.898 21.766 -7.965 1 88.06 281 LEU A CA 1
ATOM 2173 C C . LEU A 1 281 ? 7.82 20.969 -6.668 1 88.06 281 LEU A C 1
ATOM 2175 O O . LEU A 1 281 ? 8.594 20.031 -6.465 1 88.06 281 LEU A O 1
ATOM 2179 N N . SER A 1 282 ? 6.98 21.406 -5.762 1 86.19 282 SER A N 1
ATOM 2180 C CA . SER A 1 282 ? 6.812 20.688 -4.5 1 86.19 282 SER A CA 1
ATOM 2181 C C . SER A 1 282 ? 5.793 19.547 -4.641 1 86.19 282 SER A C 1
ATOM 2183 O O . SER A 1 282 ? 4.594 19.812 -4.766 1 86.19 282 SER A O 1
ATOM 2185 N N . GLY A 1 283 ? 6.242 18.344 -4.59 1 86.94 283 GLY A N 1
ATOM 2186 C CA . GLY A 1 283 ? 5.352 17.188 -4.688 1 86.94 283 GLY A CA 1
ATOM 2187 C C . GLY A 1 283 ? 4.293 17.156 -3.6 1 86.94 283 GLY A C 1
ATOM 2188 O O . GLY A 1 283 ? 3.135 16.844 -3.861 1 86.94 283 GLY A O 1
ATOM 2189 N N . ILE A 1 284 ? 4.633 17.531 -2.4 1 86.06 284 ILE A N 1
ATOM 2190 C CA . ILE A 1 284 ? 3.762 17.438 -1.235 1 86.06 284 ILE A CA 1
ATOM 2191 C C . ILE A 1 284 ? 2.641 18.469 -1.347 1 86.06 284 ILE A C 1
ATOM 2193 O O . ILE A 1 284 ? 1.479 18.172 -1.068 1 86.06 284 ILE A O 1
ATOM 2197 N N . VAL A 1 285 ? 2.984 19.672 -1.771 1 87.5 285 VAL A N 1
ATOM 2198 C CA . VAL A 1 285 ? 1.961 20.703 -1.97 1 87.5 285 VAL A CA 1
ATOM 2199 C C . VAL A 1 285 ? 1.022 20.281 -3.1 1 87.5 285 VAL A C 1
ATOM 2201 O O . VAL A 1 285 ? -0.193 20.469 -3.006 1 87.5 285 VAL A O 1
ATOM 2204 N N . THR A 1 286 ? 1.605 19.719 -4.082 1 92.62 286 THR A N 1
ATOM 2205 C CA . THR A 1 286 ? 0.82 19.281 -5.234 1 92.62 286 THR A CA 1
ATOM 2206 C C . THR A 1 286 ? -0.191 18.219 -4.824 1 92.62 286 THR A C 1
ATOM 2208 O O . THR A 1 286 ? -1.363 18.281 -5.203 1 92.62 286 THR A O 1
ATOM 2211 N N . ILE A 1 287 ? 0.235 17.25 -4.094 1 92.56 287 ILE A N 1
ATOM 2212 C CA . ILE A 1 287 ? -0.65 16.141 -3.746 1 92.56 287 ILE A CA 1
ATOM 2213 C C . ILE A 1 287 ? -1.741 16.641 -2.797 1 92.56 287 ILE A C 1
ATOM 2215 O O . ILE A 1 287 ? -2.854 16.094 -2.793 1 92.56 287 ILE A O 1
ATOM 2219 N N . LEU A 1 288 ? -1.478 17.609 -1.957 1 90.69 288 LEU A N 1
ATOM 2220 C CA . LEU A 1 288 ? -2.49 18.234 -1.104 1 90.69 288 LEU A CA 1
ATOM 2221 C C . LEU A 1 288 ? -3.629 18.812 -1.939 1 90.69 288 LEU A C 1
ATOM 2223 O O . LEU A 1 288 ? -4.801 18.516 -1.69 1 90.69 288 LEU A O 1
ATOM 2227 N N . PHE A 1 289 ? -3.262 19.531 -2.918 1 92.19 289 PHE A N 1
ATOM 2228 C CA . PHE A 1 289 ? -4.273 20.188 -3.742 1 92.19 289 PHE A CA 1
ATOM 2229 C C . PHE A 1 289 ? -4.934 19.188 -4.68 1 92.19 289 PHE A C 1
ATOM 2231 O O . PHE A 1 289 ? -6.082 19.375 -5.09 1 92.19 289 PHE A O 1
ATOM 2238 N N . THR A 1 290 ? -4.199 18.156 -5.059 1 94.31 290 THR A N 1
ATOM 2239 C CA . THR A 1 290 ? -4.832 17.062 -5.785 1 94.31 290 THR A CA 1
ATOM 2240 C C . THR A 1 290 ? -5.941 16.422 -4.953 1 94.31 290 THR A C 1
ATOM 2242 O O . THR A 1 290 ? -7.012 16.109 -5.477 1 94.31 290 THR A O 1
ATOM 2245 N N . GLY A 1 291 ? -5.609 16.219 -3.68 1 93.56 291 GLY A N 1
ATOM 2246 C CA . GLY A 1 291 ? -6.625 15.68 -2.785 1 93.56 291 GLY A CA 1
ATOM 2247 C C . GLY A 1 291 ? -7.844 16.578 -2.664 1 93.56 291 GLY A C 1
ATOM 2248 O O . GLY A 1 291 ? -8.977 16.094 -2.693 1 93.56 291 GLY A O 1
ATOM 2249 N N . MET A 1 292 ? -7.645 17.844 -2.588 1 90.56 292 MET A N 1
ATOM 2250 C CA . MET A 1 292 ? -8.742 18.797 -2.514 1 90.56 292 MET A CA 1
ATOM 2251 C C . MET A 1 292 ? -9.586 18.766 -3.783 1 90.56 292 MET A C 1
ATOM 2253 O O . MET A 1 292 ? -10.812 18.75 -3.717 1 90.56 292 MET A O 1
ATOM 2257 N N . ALA A 1 293 ? -8.906 18.766 -4.891 1 92.06 293 ALA A N 1
ATOM 2258 C CA . ALA A 1 293 ? -9.594 18.719 -6.176 1 92.06 293 ALA A CA 1
ATOM 2259 C C . ALA A 1 293 ? -10.344 17.406 -6.352 1 92.06 293 ALA A C 1
ATOM 2261 O O . ALA A 1 293 ? -11.43 17.375 -6.938 1 92.06 293 ALA A O 1
ATOM 2262 N N . ALA A 1 294 ? -9.734 16.375 -5.926 1 93.38 294 ALA A N 1
ATOM 2263 C CA . ALA A 1 294 ? -10.367 15.055 -6.047 1 93.38 294 ALA A CA 1
ATOM 2264 C C . ALA A 1 294 ? -11.672 15.008 -5.262 1 93.38 294 ALA A C 1
ATOM 2266 O O . ALA A 1 294 ? -12.664 14.445 -5.738 1 93.38 294 ALA A O 1
ATOM 2267 N N . ASN A 1 295 ? -11.656 15.516 -4.055 1 90.38 295 ASN A N 1
ATOM 2268 C CA . ASN A 1 295 ? -12.859 15.547 -3.238 1 90.38 295 ASN A CA 1
ATOM 2269 C C . ASN A 1 295 ? -13.977 16.328 -3.924 1 90.38 295 ASN A C 1
ATOM 2271 O O . ASN A 1 295 ? -15.141 15.922 -3.889 1 90.38 295 ASN A O 1
ATOM 2275 N N . ARG A 1 296 ? -13.641 17.328 -4.547 1 86.69 296 ARG A N 1
ATOM 2276 C CA . ARG A 1 296 ? -14.617 18.25 -5.117 1 86.69 296 ARG A CA 1
ATOM 2277 C C . ARG A 1 296 ? -15.094 17.766 -6.484 1 86.69 296 ARG A C 1
ATOM 2279 O O . ARG A 1 296 ? -16.281 17.891 -6.816 1 86.69 296 ARG A O 1
ATOM 2286 N N . TYR A 1 297 ? -14.195 17.172 -7.293 1 89.62 297 TYR A N 1
ATOM 2287 C CA . TYR A 1 297 ? -14.531 16.953 -8.695 1 89.62 297 TYR A CA 1
ATOM 2288 C C . TYR A 1 297 ? -14.5 15.477 -9.047 1 89.62 297 TYR A C 1
ATOM 2290 O O . TYR A 1 297 ? -15.234 15.023 -9.93 1 89.62 297 TYR A O 1
ATOM 2298 N N . VAL A 1 298 ? -13.703 14.656 -8.5 1 91.56 298 VAL A N 1
ATOM 2299 C CA . VAL A 1 298 ? -13.508 13.273 -8.914 1 91.56 298 VAL A CA 1
ATOM 2300 C C . VAL A 1 298 ? -14.492 12.367 -8.172 1 91.56 298 VAL A C 1
ATOM 2302 O O . VAL A 1 298 ? -15.141 11.523 -8.789 1 91.56 298 VAL A O 1
ATOM 2305 N N . VAL A 1 299 ? -14.625 12.57 -6.844 1 89.44 299 VAL A N 1
ATOM 2306 C CA . VAL A 1 299 ? -15.406 11.695 -5.977 1 89.44 299 VAL A CA 1
ATOM 2307 C C . VAL A 1 299 ? -16.844 11.633 -6.465 1 89.44 299 VAL A C 1
ATOM 2309 O O . VAL A 1 299 ? -17.453 10.555 -6.496 1 89.44 299 VAL A O 1
ATOM 2312 N N . PRO A 1 300 ? -17.406 12.758 -6.977 1 86.69 300 PRO A N 1
ATOM 2313 C CA . PRO A 1 300 ? -18.781 12.711 -7.453 1 86.69 300 PRO A CA 1
ATOM 2314 C C . PRO A 1 300 ? -18.953 11.859 -8.711 1 86.69 300 PRO A C 1
ATOM 2316 O O . PRO A 1 300 ? -20.062 11.445 -9.039 1 86.69 300 PRO A O 1
ATOM 2319 N N . ASN A 1 301 ? -17.922 11.586 -9.43 1 89.94 301 ASN A N 1
ATOM 2320 C CA . ASN A 1 301 ? -17.984 10.805 -10.664 1 89.94 301 ASN A CA 1
ATOM 2321 C C . ASN A 1 301 ? -17.812 9.312 -10.398 1 89.94 301 ASN A C 1
ATOM 2323 O O . ASN A 1 301 ? -18.016 8.492 -11.289 1 89.94 301 ASN A O 1
ATOM 2327 N N . LEU A 1 302 ? -17.469 8.953 -9.172 1 89.19 302 LEU A N 1
ATOM 2328 C CA . LEU A 1 302 ? -17.188 7.559 -8.828 1 89.19 302 LEU A CA 1
ATOM 2329 C C . LEU A 1 302 ? -18.469 6.832 -8.43 1 89.19 302 LEU A C 1
ATOM 2331 O O . LEU A 1 302 ? -19.438 7.461 -8.008 1 89.19 302 LEU A O 1
ATOM 2335 N N . SER A 1 303 ? -18.484 5.562 -8.562 1 87.62 303 SER A N 1
ATOM 2336 C CA . SER A 1 303 ? -19.578 4.738 -8.062 1 87.62 303 SER A CA 1
ATOM 2337 C C . SER A 1 303 ? -19.641 4.781 -6.539 1 87.62 303 SER A C 1
ATOM 2339 O O . SER A 1 303 ? -18.625 5.008 -5.875 1 87.62 303 SER A O 1
ATOM 2341 N N . PRO A 1 304 ? -20.828 4.617 -5.977 1 83.25 304 PRO A N 1
ATOM 2342 C CA . PRO A 1 304 ? -20.969 4.68 -4.52 1 83.25 304 PRO A CA 1
ATOM 2343 C C . PRO A 1 304 ? -20.078 3.678 -3.795 1 83.25 304 PRO A C 1
ATOM 2345 O O . PRO A 1 304 ? -19.516 3.99 -2.736 1 83.25 304 PRO A O 1
ATOM 2348 N N . ILE A 1 305 ? -19.922 2.533 -4.402 1 83.88 305 ILE A N 1
ATOM 2349 C CA . ILE A 1 305 ? -19.094 1.502 -3.779 1 83.88 305 ILE A CA 1
ATOM 2350 C C . ILE A 1 305 ? -17.625 1.914 -3.822 1 83.88 305 ILE A C 1
ATOM 2352 O O . ILE A 1 305 ? -16.906 1.783 -2.828 1 83.88 305 ILE A O 1
ATOM 2356 N N . THR A 1 306 ? -17.25 2.422 -4.98 1 88.06 306 THR A N 1
ATOM 2357 C CA . THR A 1 306 ? -15.875 2.857 -5.125 1 88.06 306 THR A CA 1
ATOM 2358 C C . THR A 1 306 ? -15.586 4.055 -4.227 1 88.06 306 THR A C 1
ATOM 2360 O O . THR A 1 306 ? -14.484 4.188 -3.689 1 88.06 306 THR A O 1
ATOM 2363 N N . ARG A 1 307 ? -16.594 4.902 -4.055 1 89 307 ARG A N 1
ATOM 2364 C CA . ARG A 1 307 ? -16.438 6.055 -3.17 1 89 307 ARG A CA 1
ATOM 2365 C C . ARG A 1 307 ? -16.188 5.613 -1.732 1 89 307 ARG A C 1
ATOM 2367 O O . ARG A 1 307 ? -15.281 6.129 -1.07 1 89 307 ARG A O 1
ATOM 2374 N N . SER A 1 308 ? -16.922 4.668 -1.33 1 88.12 308 SER A N 1
ATOM 2375 C CA . SER A 1 308 ? -16.781 4.168 0.034 1 88.12 308 SER A CA 1
ATOM 2376 C C . SER A 1 308 ? -15.469 3.416 0.217 1 88.12 308 SER A C 1
ATOM 2378 O O . SER A 1 308 ? -14.766 3.621 1.206 1 88.12 308 SER A O 1
ATOM 2380 N N . ASN A 1 309 ? -15.156 2.576 -0.75 1 89.44 309 ASN A N 1
ATOM 2381 C CA . ASN A 1 309 ? -13.938 1.777 -0.676 1 89.44 309 ASN A CA 1
ATOM 2382 C C . ASN A 1 309 ? -12.688 2.652 -0.73 1 89.44 309 ASN A C 1
ATOM 2384 O O . ASN A 1 309 ? -11.711 2.391 -0.028 1 89.44 309 ASN A O 1
ATOM 2388 N N . SER A 1 310 ? -12.75 3.643 -1.577 1 92.06 310 SER A N 1
ATOM 2389 C CA . SER A 1 310 ? -11.586 4.52 -1.706 1 92.06 310 SER A CA 1
ATOM 2390 C C . SER A 1 310 ? -11.398 5.371 -0.455 1 92.06 310 SER A C 1
ATOM 2392 O O . SER A 1 310 ? -10.266 5.629 -0.041 1 92.06 310 SER A O 1
ATOM 2394 N N . ASP A 1 311 ? -12.477 5.805 0.099 1 90.31 311 ASP A N 1
ATOM 2395 C CA . ASP A 1 311 ? -12.398 6.566 1.341 1 90.31 311 ASP A CA 1
ATOM 2396 C C . ASP A 1 311 ? -11.734 5.746 2.445 1 90.31 311 ASP A C 1
ATOM 2398 O O . ASP A 1 311 ? -10.852 6.242 3.152 1 90.31 311 ASP A O 1
ATOM 2402 N N . MET A 1 312 ? -12.18 4.559 2.551 1 88.69 312 MET A N 1
ATOM 2403 C CA . MET A 1 312 ? -11.609 3.656 3.547 1 88.69 312 MET A CA 1
ATOM 2404 C C . MET A 1 312 ? -10.133 3.4 3.266 1 88.69 312 MET A C 1
ATOM 2406 O O . MET A 1 312 ? -9.312 3.398 4.184 1 88.69 312 MET A O 1
ATOM 2410 N N . LEU A 1 313 ? -9.805 3.248 2.088 1 92.19 313 LEU A N 1
ATOM 2411 C CA . LEU A 1 313 ? -8.438 2.943 1.68 1 92.19 313 LEU A CA 1
ATOM 2412 C C . LEU A 1 313 ? -7.496 4.098 2.018 1 92.19 313 LEU A C 1
ATOM 2414 O O . LEU A 1 313 ? -6.418 3.881 2.58 1 92.19 313 LEU A O 1
ATOM 2418 N N . PHE A 1 314 ? -7.855 5.285 1.649 1 93.06 314 PHE A N 1
ATOM 2419 C CA . PHE A 1 314 ? -6.996 6.438 1.883 1 93.06 314 PHE A CA 1
ATOM 2420 C C . PHE A 1 314 ? -6.863 6.723 3.375 1 93.06 314 PHE A C 1
ATOM 2422 O O . PHE A 1 314 ? -5.805 7.145 3.84 1 93.06 314 PHE A O 1
ATOM 2429 N N . ARG A 1 315 ? -7.895 6.484 4.125 1 90.25 315 ARG A N 1
ATOM 2430 C CA . ARG A 1 315 ? -7.82 6.617 5.574 1 90.25 315 ARG A CA 1
ATOM 2431 C C . ARG A 1 315 ? -6.871 5.582 6.172 1 90.25 315 ARG A C 1
ATOM 2433 O O . ARG A 1 315 ? -6.09 5.891 7.07 1 90.25 315 ARG A O 1
ATOM 2440 N N . LEU A 1 316 ? -7.031 4.41 5.672 1 91.81 316 LEU A N 1
ATOM 2441 C CA . LEU A 1 316 ? -6.188 3.312 6.137 1 91.81 316 LEU A CA 1
ATOM 2442 C C . LEU A 1 316 ? -4.715 3.607 5.859 1 91.81 316 LEU A C 1
ATOM 2444 O O . LEU A 1 316 ? -3.873 3.469 6.746 1 91.81 316 LEU A O 1
ATOM 2448 N N . LEU A 1 317 ? -4.422 3.998 4.66 1 92.69 317 LEU A N 1
ATOM 2449 C CA . LEU A 1 317 ? -3.047 4.285 4.27 1 92.69 317 LEU A CA 1
ATOM 2450 C C . LEU A 1 317 ? -2.479 5.441 5.082 1 92.69 317 LEU A C 1
ATOM 2452 O O . LEU A 1 317 ? -1.311 5.414 5.48 1 92.69 317 LEU A O 1
ATOM 2456 N N . SER A 1 318 ? -3.299 6.445 5.25 1 90.88 318 SER A N 1
ATOM 2457 C CA . SER A 1 318 ? -2.875 7.594 6.043 1 90.88 318 SER A CA 1
ATOM 2458 C C . SER A 1 318 ? -2.584 7.191 7.488 1 90.88 318 SER A C 1
ATOM 2460 O O . SER A 1 318 ? -1.562 7.586 8.055 1 90.88 318 SER A O 1
ATOM 2462 N N . HIS A 1 319 ? -3.416 6.414 8.039 1 89.12 319 HIS A N 1
ATOM 2463 C CA . HIS A 1 319 ? -3.26 5.965 9.422 1 89.12 319 HIS A CA 1
ATOM 2464 C C . HIS A 1 319 ? -2.002 5.117 9.586 1 89.12 319 HIS A C 1
ATOM 2466 O O . HIS A 1 319 ? -1.244 5.301 10.539 1 89.12 319 HIS A O 1
ATOM 2472 N N . LEU A 1 320 ? -1.811 4.215 8.711 1 91.31 320 LEU A N 1
ATOM 2473 C CA . LEU A 1 320 ? -0.643 3.342 8.766 1 91.31 320 LEU A CA 1
ATOM 2474 C C . LEU A 1 320 ? 0.642 4.141 8.578 1 91.31 320 LEU A C 1
ATOM 2476 O O . LEU A 1 320 ? 1.649 3.871 9.234 1 91.31 320 LEU A O 1
ATOM 2480 N N . ALA A 1 321 ? 0.594 5.078 7.648 1 90.75 321 ALA A N 1
ATOM 2481 C CA . ALA A 1 321 ? 1.769 5.91 7.402 1 90.75 321 ALA A CA 1
ATOM 2482 C C . ALA A 1 321 ? 2.113 6.746 8.633 1 90.75 321 ALA A C 1
ATOM 2484 O O . ALA A 1 321 ? 3.277 6.82 9.031 1 90.75 321 ALA A O 1
ATOM 2485 N N . GLU A 1 322 ? 1.129 7.348 9.188 1 88.38 322 GLU A N 1
ATOM 2486 C CA . GLU A 1 322 ? 1.34 8.172 10.367 1 88.38 322 GLU A CA 1
ATOM 2487 C C . GLU A 1 322 ? 1.887 7.348 11.531 1 88.38 322 GLU A C 1
ATOM 2489 O O . GLU A 1 322 ? 2.832 7.762 12.203 1 88.38 322 GLU A O 1
ATOM 2494 N N . THR A 1 323 ? 1.301 6.211 11.75 1 89.69 323 THR A N 1
ATOM 2495 C CA . THR A 1 323 ? 1.741 5.324 12.82 1 89.69 323 THR A CA 1
ATOM 2496 C C . THR A 1 323 ? 3.17 4.848 12.578 1 89.69 323 THR A C 1
ATOM 2498 O O . THR A 1 323 ? 3.961 4.727 13.516 1 89.69 323 THR A O 1
ATOM 2501 N N . SER A 1 324 ? 3.479 4.594 11.352 1 90.81 324 SER A N 1
ATOM 2502 C CA . SER A 1 324 ? 4.82 4.141 10.992 1 90.81 324 SER A CA 1
ATOM 2503 C C . SER A 1 324 ? 5.859 5.223 11.266 1 90.81 324 SER A C 1
ATOM 2505 O O . SER A 1 324 ? 6.949 4.934 11.758 1 90.81 324 SER A O 1
ATOM 2507 N N . ILE A 1 325 ? 5.535 6.477 10.922 1 88.44 325 ILE A N 1
ATOM 2508 C CA . ILE A 1 325 ? 6.473 7.578 11.117 1 88.44 325 ILE A CA 1
ATOM 2509 C C . ILE A 1 325 ? 6.734 7.773 12.609 1 88.44 325 ILE A C 1
ATOM 2511 O O . ILE A 1 325 ? 7.887 7.902 13.031 1 88.44 325 ILE A O 1
ATOM 2515 N N . PHE A 1 326 ? 5.703 7.734 13.414 1 89.69 326 PHE A N 1
ATOM 2516 C CA . PHE A 1 326 ? 5.863 7.93 14.852 1 89.69 326 PHE A CA 1
ATOM 2517 C C . PHE A 1 326 ? 6.605 6.754 15.477 1 89.69 326 PHE A C 1
ATOM 2519 O O . PHE A 1 326 ? 7.379 6.934 16.422 1 89.69 326 PHE A O 1
ATOM 2526 N N . LEU A 1 327 ? 6.309 5.613 15 1 91.06 327 LEU A N 1
ATOM 2527 C CA . LEU A 1 327 ? 7.016 4.434 15.492 1 91.06 327 LEU A CA 1
ATOM 2528 C C . LEU A 1 327 ? 8.5 4.52 15.172 1 91.06 327 LEU A C 1
ATOM 2530 O O . LEU A 1 327 ? 9.344 4.203 16.016 1 91.06 327 LEU A O 1
ATOM 2534 N N . GLU A 1 328 ? 8.789 4.898 13.977 1 89.06 328 GLU A N 1
ATOM 2535 C CA . GLU A 1 328 ? 10.188 5.062 13.578 1 89.06 328 GLU A CA 1
ATOM 2536 C C . GLU A 1 328 ? 10.875 6.129 14.43 1 89.06 328 GLU A C 1
ATOM 2538 O O . GLU A 1 328 ? 12.047 5.977 14.789 1 89.06 328 GLU A O 1
ATOM 2543 N N . LEU A 1 329 ? 10.195 7.168 14.633 1 88.69 329 LEU A N 1
ATOM 2544 C CA . LEU A 1 329 ? 10.727 8.219 15.492 1 88.69 329 LEU A CA 1
ATOM 2545 C C . LEU A 1 329 ? 11.055 7.668 16.875 1 88.69 329 LEU A C 1
ATOM 2547 O O . LEU A 1 329 ? 12.117 7.949 17.438 1 88.69 329 LEU A O 1
ATOM 2551 N N . GLY A 1 330 ? 10.188 6.918 17.438 1 89.62 330 GLY A N 1
ATOM 2552 C CA . GLY A 1 330 ? 10.43 6.297 18.719 1 89.62 330 GLY A CA 1
ATOM 2553 C C . GLY A 1 330 ? 11.625 5.359 18.719 1 89.62 330 GLY A C 1
ATOM 2554 O O . GLY A 1 330 ? 12.414 5.348 19.656 1 89.62 330 GLY A O 1
ATOM 2555 N N . LEU A 1 331 ? 11.734 4.633 17.672 1 88.06 331 LEU A N 1
ATOM 2556 C CA . LEU A 1 331 ? 12.844 3.689 17.531 1 88.06 331 LEU A CA 1
ATOM 2557 C C . LEU A 1 331 ? 14.172 4.426 17.406 1 88.06 331 LEU A C 1
ATOM 2559 O O . LEU A 1 331 ? 15.219 3.883 17.766 1 88.06 331 LEU A O 1
ATOM 2563 N N . SER A 1 332 ? 14.156 5.633 16.938 1 85.5 332 SER A N 1
ATOM 2564 C CA . SER A 1 332 ? 15.367 6.398 16.656 1 85.5 332 SER A CA 1
ATOM 2565 C C . SER A 1 332 ? 15.867 7.105 17.922 1 85.5 332 SER A C 1
ATOM 2567 O O . SER A 1 332 ? 17.016 7.57 17.953 1 85.5 332 SER A O 1
ATOM 2569 N N . VAL A 1 333 ? 15.117 7.188 18.938 1 83.5 333 VAL A N 1
ATOM 2570 C CA . VAL A 1 333 ? 15.445 7.953 20.125 1 83.5 333 VAL A CA 1
ATOM 2571 C C . VAL A 1 333 ? 16.719 7.398 20.766 1 83.5 333 VAL A C 1
ATOM 2573 O O . VAL A 1 333 ? 17.641 8.148 21.094 1 83.5 333 VAL A O 1
ATOM 2576 N N . PHE A 1 334 ? 16.797 6.098 20.859 1 76.38 334 PHE A N 1
ATOM 2577 C CA . PHE A 1 334 ? 17.984 5.512 21.484 1 76.38 334 PHE A CA 1
ATOM 2578 C C . PHE A 1 334 ? 18.922 4.93 20.422 1 76.38 334 PHE A C 1
ATOM 2580 O O . PHE A 1 334 ? 19.984 4.426 20.766 1 76.38 334 PHE A O 1
ATOM 2587 N N . GLY A 1 335 ? 18.5 5.039 19.219 1 66.75 335 GLY A N 1
ATOM 2588 C CA . GLY A 1 335 ? 19.312 4.5 18.141 1 66.75 335 GLY A CA 1
ATOM 2589 C C . GLY A 1 335 ? 20.391 5.465 17.672 1 66.75 335 GLY A C 1
ATOM 2590 O O . GLY A 1 335 ? 21.469 5.047 17.25 1 66.75 335 GLY A O 1
ATOM 2591 N N . ILE A 1 336 ? 20.031 6.691 17.656 1 59.59 336 ILE A N 1
ATOM 2592 C CA . ILE A 1 336 ? 20.969 7.695 17.172 1 59.59 336 ILE A CA 1
ATOM 2593 C C . ILE A 1 336 ? 21.922 8.094 18.312 1 59.59 336 ILE A C 1
ATOM 2595 O O . ILE A 1 336 ? 21.469 8.469 19.391 1 59.59 336 ILE A O 1
ATOM 2599 N N . ILE A 1 337 ? 23.094 7.672 18.094 1 57.94 337 ILE A N 1
ATOM 2600 C CA . ILE A 1 337 ? 24.125 7.98 19.094 1 57.94 337 ILE A CA 1
ATOM 2601 C C . ILE A 1 337 ? 24.547 9.438 18.953 1 57.94 337 ILE A C 1
ATOM 2603 O O . ILE A 1 337 ? 25.031 9.852 17.906 1 57.94 337 ILE A O 1
ATOM 2607 N N . GLY A 1 338 ? 24 10.242 19.609 1 65.62 338 GLY A N 1
ATOM 2608 C CA . GLY A 1 338 ? 24.469 11.625 19.625 1 65.62 338 GLY A CA 1
ATOM 2609 C C . GLY A 1 338 ? 24.328 12.297 20.969 1 65.62 338 GLY A C 1
ATOM 2610 O O . GLY A 1 338 ? 23.859 11.68 21.938 1 65.62 338 GLY A O 1
ATOM 2611 N N . HIS A 1 339 ? 25.062 13.32 21.094 1 73 339 HIS A N 1
ATOM 2612 C CA . HIS A 1 339 ? 25.031 14.148 22.297 1 73 339 HIS A CA 1
ATOM 2613 C C . HIS A 1 339 ? 23.797 15.062 22.297 1 73 339 HIS A C 1
ATOM 2615 O O . HIS A 1 339 ? 23.516 15.719 21.297 1 73 339 HIS A O 1
ATOM 2621 N N . TRP A 1 340 ? 22.984 14.82 23.344 1 80.12 340 TRP A N 1
ATOM 2622 C CA . TRP A 1 340 ? 21.812 15.688 23.516 1 80.12 340 TRP A CA 1
ATOM 2623 C C . TRP A 1 340 ? 22.234 17.062 24.031 1 80.12 340 TRP A C 1
ATOM 2625 O O . TRP A 1 340 ? 22.781 17.172 25.141 1 80.12 340 TRP A O 1
ATOM 2635 N N . ASN A 1 341 ? 22.172 18.094 23.203 1 86.12 341 ASN A N 1
ATOM 2636 C CA . ASN A 1 341 ? 22.406 19.453 23.656 1 86.12 341 ASN A CA 1
ATOM 2637 C C . ASN A 1 341 ? 21.188 20.031 24.344 1 86.12 341 ASN A C 1
ATOM 2639 O O . ASN A 1 341 ? 20.406 20.766 23.734 1 86.12 341 ASN A O 1
ATOM 2643 N N . TRP A 1 342 ? 21.031 19.859 25.656 1 88.19 342 TRP A N 1
ATOM 2644 C CA . TRP A 1 342 ? 19.844 20.203 26.422 1 88.19 342 TRP A CA 1
ATOM 2645 C C . TRP A 1 342 ? 19.641 21.719 26.453 1 88.19 342 TRP A C 1
ATOM 2647 O O . TRP A 1 342 ? 18.5 22.188 26.531 1 88.19 342 TRP A O 1
ATOM 2657 N N . SER A 1 343 ? 20.812 22.422 26.344 1 90.06 343 SER A N 1
ATOM 2658 C CA . SER A 1 343 ? 20.688 23.875 26.312 1 90.06 343 SER A CA 1
ATOM 2659 C C . SER A 1 343 ? 20 24.344 25.031 1 90.06 343 SER A C 1
ATOM 2661 O O . SER A 1 343 ? 19.078 25.156 25.078 1 90.06 343 SER A O 1
ATOM 2663 N N . PHE A 1 344 ? 20.453 23.797 23.969 1 92.19 344 PHE A N 1
ATOM 2664 C CA . PHE A 1 344 ? 19.859 24.172 22.688 1 92.19 344 PHE A CA 1
ATOM 2665 C C . PHE A 1 344 ? 18.406 23.703 22.594 1 92.19 344 PHE A C 1
ATOM 2667 O O . PHE A 1 344 ? 17.562 24.422 22.062 1 92.19 344 PHE A O 1
ATOM 2674 N N . ILE A 1 345 ? 18.078 22.578 23.156 1 93.81 345 ILE A N 1
ATOM 2675 C CA . ILE A 1 345 ? 16.734 22.031 23.156 1 93.81 345 ILE A CA 1
ATOM 2676 C C . ILE A 1 345 ? 15.812 22.922 23.984 1 93.81 345 ILE A C 1
ATOM 2678 O O . ILE A 1 345 ? 14.703 23.25 23.562 1 93.81 345 ILE A O 1
ATOM 2682 N N . GLY A 1 346 ? 16.297 23.297 25.141 1 94.19 346 GLY A N 1
ATOM 2683 C CA . GLY A 1 346 ? 15.5 24.141 26.016 1 94.19 346 GLY A CA 1
ATOM 2684 C C . GLY A 1 346 ? 15.164 25.484 25.406 1 94.19 346 GLY A C 1
ATOM 2685 O O . GLY A 1 346 ? 14.016 25.922 25.453 1 94.19 346 GLY A O 1
ATOM 2686 N N . TRP A 1 347 ? 16.172 26.109 24.828 1 94.06 347 TRP A N 1
ATOM 2687 C CA . TRP A 1 347 ? 15.953 27.406 24.188 1 94.06 347 TRP A CA 1
ATOM 2688 C C . TRP A 1 347 ? 15.047 27.266 22.969 1 94.06 347 TRP A C 1
ATOM 2690 O O . TRP A 1 347 ? 14.227 28.141 22.703 1 94.06 347 TRP A O 1
ATOM 2700 N N . SER A 1 348 ? 15.289 26.203 22.234 1 95.25 348 SER A N 1
ATOM 2701 C CA . SER A 1 348 ? 14.453 25.984 21.062 1 95.25 348 SER A CA 1
ATOM 2702 C C . SER A 1 348 ? 12.984 25.844 21.453 1 95.25 348 SER A C 1
ATOM 2704 O O . SER A 1 348 ? 12.109 26.375 20.766 1 95.25 348 SER A O 1
ATOM 2706 N N . LEU A 1 349 ? 12.688 25.141 22.5 1 95.75 349 LEU A N 1
ATOM 2707 C CA . LEU A 1 349 ? 11.32 24.953 22.969 1 95.75 349 LEU A CA 1
ATOM 2708 C C . LEU A 1 349 ? 10.703 26.266 23.406 1 95.75 349 LEU A C 1
ATOM 2710 O O . LEU A 1 349 ? 9.547 26.562 23.062 1 95.75 349 LEU A O 1
ATOM 2714 N N . LEU A 1 350 ? 11.445 27 24.109 1 95.56 350 LEU A N 1
ATOM 2715 C CA . LEU A 1 350 ? 10.953 28.297 24.594 1 95.56 350 LEU A CA 1
ATOM 2716 C C . LEU A 1 350 ? 10.68 29.234 23.422 1 95.56 350 LEU A C 1
ATOM 2718 O O . LEU A 1 350 ? 9.633 29.891 23.375 1 95.56 350 LEU A O 1
ATOM 2722 N N . ILE A 1 351 ? 11.594 29.312 22.531 1 96 351 ILE A N 1
ATOM 2723 C CA . ILE A 1 351 ? 11.469 30.203 21.375 1 96 351 ILE A CA 1
ATOM 2724 C C . ILE A 1 351 ? 10.297 29.75 20.5 1 96 351 ILE A C 1
ATOM 2726 O O . ILE A 1 351 ? 9.586 30.578 19.938 1 96 351 ILE A O 1
ATOM 2730 N N . LEU A 1 352 ? 10.117 28.453 20.406 1 95.25 352 LEU A N 1
ATOM 2731 C CA . LEU A 1 352 ? 9.008 27.906 19.625 1 95.25 352 LEU A CA 1
ATOM 2732 C C . LEU A 1 352 ? 7.668 28.375 20.188 1 95.25 352 LEU A C 1
ATOM 2734 O O . LEU A 1 352 ? 6.758 28.719 19.438 1 95.25 352 LEU A O 1
ATOM 2738 N N . LEU A 1 353 ? 7.523 28.422 21.5 1 95.06 353 LEU A N 1
ATOM 2739 C CA . LEU A 1 353 ? 6.301 28.859 22.156 1 95.06 353 LEU A CA 1
ATOM 2740 C C . LEU A 1 353 ? 6.086 30.359 21.938 1 95.06 353 LEU A C 1
ATOM 2742 O O . LEU A 1 353 ? 4.957 30.812 21.719 1 95.06 353 LEU A O 1
ATOM 2746 N N . ILE A 1 354 ? 7.16 31.078 21.953 1 95.38 354 ILE A N 1
ATOM 2747 C CA . ILE A 1 354 ? 7.086 32.531 21.75 1 95.38 354 ILE A CA 1
ATOM 2748 C C . ILE A 1 354 ? 6.723 32.812 20.281 1 95.38 354 ILE A C 1
ATOM 2750 O O . ILE A 1 354 ? 5.871 33.656 20.016 1 95.38 354 ILE A O 1
ATOM 2754 N N . ALA A 1 355 ? 7.391 32.125 19.438 1 95.5 355 ALA A N 1
ATOM 2755 C CA . ALA A 1 355 ? 7.129 32.312 18.016 1 95.5 355 ALA A CA 1
ATOM 2756 C C . ALA A 1 355 ? 5.684 31.984 17.672 1 95.5 355 ALA A C 1
ATOM 2758 O O . ALA A 1 355 ? 5.066 32.625 16.828 1 95.5 355 ALA A O 1
ATOM 2759 N N . ARG A 1 356 ? 5.145 30.922 18.234 1 94.44 356 ARG A N 1
ATOM 2760 C CA . ARG A 1 356 ? 3.754 30.531 18.016 1 94.44 356 ARG A CA 1
ATOM 2761 C C . ARG A 1 356 ? 2.799 31.609 18.516 1 94.44 356 ARG A C 1
ATOM 2763 O O . ARG A 1 356 ? 1.772 31.875 17.875 1 94.44 356 ARG A O 1
ATOM 2770 N N . ALA A 1 357 ? 3.127 32.25 19.641 1 94.56 357 ALA A N 1
ATOM 2771 C CA . ALA A 1 357 ? 2.311 33.344 20.172 1 94.56 357 ALA A CA 1
ATOM 2772 C C . ALA A 1 357 ? 2.324 34.531 19.234 1 94.56 357 ALA A C 1
ATOM 2774 O O . ALA A 1 357 ? 1.291 35.156 19.031 1 94.56 357 ALA A O 1
ATOM 2775 N N . VAL A 1 358 ? 3.48 34.781 18.719 1 92.81 358 VAL A N 1
ATOM 2776 C CA . VAL A 1 358 ? 3.639 35.938 17.828 1 92.81 358 VAL A CA 1
ATOM 2777 C C . VAL A 1 358 ? 2.898 35.656 16.516 1 92.81 358 VAL A C 1
ATOM 2779 O O . VAL A 1 358 ? 2.459 36.594 15.844 1 92.81 358 VAL A O 1
ATOM 2782 N N . ASN A 1 359 ? 2.75 34.469 16.188 1 91.81 359 ASN A N 1
ATOM 2783 C CA . ASN A 1 359 ? 2.061 34.062 14.969 1 91.81 359 ASN A CA 1
ATOM 2784 C C . ASN A 1 359 ? 0.545 34.094 15.148 1 91.81 359 ASN A C 1
ATOM 2786 O O . ASN A 1 359 ? -0.171 34.656 14.312 1 91.81 359 ASN A O 1
ATOM 2790 N N . ILE A 1 360 ? -0.025 33.594 16.234 1 94.06 360 ILE A N 1
ATOM 2791 C CA . ILE A 1 360 ? -1.457 33.344 16.391 1 94.06 360 ILE A CA 1
ATOM 2792 C C . ILE A 1 360 ? -2.143 34.625 16.875 1 94.06 360 ILE A C 1
ATOM 2794 O O . ILE A 1 360 ? -3.123 35.094 16.266 1 94.06 360 ILE A O 1
ATOM 2798 N N . TYR A 1 361 ? -1.641 35.344 17.844 1 94.19 361 TYR A N 1
ATOM 2799 C CA . TYR A 1 361 ? -2.359 36.438 18.5 1 94.19 361 TYR A CA 1
ATOM 2800 C C . TYR A 1 361 ? -2.459 37.656 17.594 1 94.19 361 TYR A C 1
ATOM 2802 O O . TYR A 1 361 ? -3.541 38.219 17.422 1 94.19 361 TYR A O 1
ATOM 2810 N N . PRO A 1 362 ? -1.366 38.094 17 1 93.69 362 PRO A N 1
ATOM 2811 C CA . PRO A 1 362 ? -1.504 39.25 16.109 1 93.69 362 PRO A CA 1
ATOM 2812 C C . PRO A 1 362 ? -2.4 38.969 14.906 1 93.69 362 PRO A C 1
ATOM 2814 O O . PRO A 1 362 ? -3.18 39.844 14.5 1 93.69 362 PRO A O 1
ATOM 2817 N N . ILE A 1 363 ? -2.299 37.844 14.32 1 93.12 363 ILE A N 1
ATOM 2818 C CA . ILE A 1 363 ? -3.084 37.5 13.133 1 93.12 363 ILE A CA 1
ATOM 2819 C C . ILE A 1 363 ? -4.566 37.438 13.5 1 93.12 363 ILE A C 1
ATOM 2821 O O . ILE A 1 363 ? -5.422 37.906 12.758 1 93.12 363 ILE A O 1
ATOM 2825 N N . VAL A 1 364 ? -4.852 36.719 14.625 1 93 364 VAL A N 1
ATOM 2826 C CA . VAL A 1 364 ? -6.234 36.625 15.086 1 93 364 VAL A CA 1
ATOM 2827 C C . VAL A 1 364 ? -6.777 38.031 15.391 1 93 364 VAL A C 1
ATOM 2829 O O . VAL A 1 364 ? -7.934 38.344 15.086 1 93 364 VAL A O 1
ATOM 2832 N N . PHE A 1 365 ? -5.957 38.875 15.945 1 91.56 365 PHE A N 1
ATOM 2833 C CA . PHE A 1 365 ? -6.352 40.25 16.25 1 91.56 365 PHE A CA 1
ATOM 2834 C C . PHE A 1 365 ? -6.688 41 14.984 1 91.56 365 PHE A C 1
ATOM 2836 O O . PHE A 1 365 ? -7.723 41.688 14.906 1 91.56 365 PHE A O 1
ATOM 2843 N N . PHE A 1 366 ? -5.84 40.969 14 1 90.88 366 PHE A N 1
ATOM 2844 C CA . PHE A 1 366 ? -6.059 41.656 12.742 1 90.88 366 PHE A CA 1
ATOM 2845 C C . PHE A 1 366 ? -7.262 41.094 12 1 90.88 366 PHE A C 1
ATOM 2847 O O . PHE A 1 366 ? -8.008 41.844 11.359 1 90.88 366 PHE A O 1
ATOM 2854 N N . PHE A 1 367 ? -7.422 39.781 12.047 1 90.62 367 PHE A N 1
ATOM 2855 C CA . PHE A 1 367 ? -8.555 39.156 11.391 1 90.62 367 PHE A CA 1
ATOM 2856 C C . PHE A 1 367 ? -9.867 39.594 12.039 1 90.62 367 PHE A C 1
ATOM 2858 O O . PHE A 1 367 ? -10.836 39.906 11.336 1 90.62 367 PHE A O 1
ATOM 2865 N N . ASN A 1 368 ? -9.938 39.531 13.414 1 90.06 368 ASN A N 1
ATOM 2866 C CA . ASN A 1 368 ? -11.141 39.969 14.125 1 90.06 368 ASN A CA 1
ATOM 2867 C C . ASN A 1 368 ? -11.477 41.438 13.859 1 90.06 368 ASN A C 1
ATOM 2869 O O . ASN A 1 368 ? -12.648 41.781 13.781 1 90.06 368 ASN A O 1
ATOM 2873 N N . ARG A 1 369 ? -10.469 42.219 13.727 1 86.12 369 ARG A N 1
ATOM 2874 C CA . ARG A 1 369 ? -10.672 43.625 13.438 1 86.12 369 ARG A CA 1
ATOM 2875 C C . ARG A 1 369 ? -11.211 43.844 12.016 1 86.12 369 ARG A C 1
ATOM 2877 O O . ARG A 1 369 ? -12.008 44.719 11.766 1 86.12 369 ARG A O 1
ATOM 2884 N N . TYR A 1 370 ? -10.711 43.062 11.156 1 82.94 370 TYR A N 1
ATOM 2885 C CA . TYR A 1 370 ? -11.164 43.125 9.773 1 82.94 370 TYR A CA 1
ATOM 2886 C C . TYR A 1 370 ? -12.633 42.719 9.656 1 82.94 370 TYR A C 1
ATOM 2888 O O . TYR A 1 370 ? -13.383 43.344 8.891 1 82.94 370 TYR A O 1
ATOM 2896 N N . ILE A 1 371 ? -13.055 41.719 10.352 1 78.38 371 ILE A N 1
ATOM 2897 C CA . ILE A 1 371 ? -14.445 41.25 10.32 1 78.38 371 ILE A CA 1
ATOM 2898 C C . ILE A 1 371 ? -15.344 42.312 10.953 1 78.38 371 ILE A C 1
ATOM 2900 O O . ILE A 1 371 ? -16.453 42.562 10.469 1 78.38 371 ILE A O 1
ATOM 2904 N N . LEU A 1 372 ? -14.977 42.906 12.102 1 67.06 372 LEU A N 1
ATOM 2905 C CA . LEU A 1 372 ? -15.758 43.938 12.773 1 67.06 372 LEU A CA 1
ATOM 2906 C C . LEU A 1 372 ? -15.938 45.156 11.883 1 67.06 372 LEU A C 1
ATOM 2908 O O . LEU A 1 372 ? -17.016 45.75 11.859 1 67.06 372 LEU A O 1
ATOM 2912 N N . ARG A 1 373 ? -15 45.438 11.164 1 63.31 373 ARG A N 1
ATOM 2913 C CA . ARG A 1 373 ? -15.086 46.594 10.266 1 63.31 373 ARG A CA 1
ATOM 2914 C C . ARG A 1 373 ? -16.062 46.312 9.125 1 63.31 373 ARG A C 1
ATOM 2916 O O . ARG A 1 373 ? -16.828 47.188 8.742 1 63.31 373 ARG A O 1
ATOM 2923 N N . ASP A 1 374 ? -15.961 45.156 8.648 1 62.25 374 ASP A N 1
ATOM 2924 C CA . ASP A 1 374 ? -16.859 44.781 7.551 1 62.25 374 ASP A CA 1
ATOM 2925 C C . ASP A 1 374 ? -18.312 44.781 8.008 1 62.25 374 ASP A C 1
ATOM 2927 O O . ASP A 1 374 ? -19.203 45.156 7.25 1 62.25 374 ASP A O 1
ATOM 2931 N N . GLU A 1 375 ? -18.531 44.375 9.242 1 59.69 375 GLU A N 1
ATOM 2932 C CA . GLU A 1 375 ? -19.891 44.406 9.797 1 59.69 375 GLU A CA 1
ATOM 2933 C C . GLU A 1 375 ? -20.375 45.844 9.992 1 59.69 375 GLU A C 1
ATOM 2935 O O . GLU A 1 375 ? -21.547 46.125 9.727 1 59.69 375 GLU A O 1
ATOM 2940 N N . LYS A 1 376 ? -19.578 46.719 10.422 1 57.53 376 LYS A N 1
ATOM 2941 C CA . LYS A 1 376 ? -19.953 48.125 10.617 1 57.53 376 LYS A CA 1
ATOM 2942 C C . LYS A 1 376 ? -20.281 48.781 9.281 1 57.53 376 LYS A C 1
ATOM 2944 O O . LYS A 1 376 ? -21.234 49.562 9.188 1 57.53 376 LYS A O 1
ATOM 2949 N N . ASP A 1 377 ? -19.422 48.406 8.445 1 55.72 377 ASP A N 1
ATOM 2950 C CA . ASP A 1 377 ? -19.641 49 7.133 1 55.72 377 ASP A CA 1
ATOM 2951 C C . ASP A 1 377 ? -20.953 48.531 6.527 1 55.72 377 ASP A C 1
ATOM 2953 O O . ASP A 1 377 ? -21.672 49.312 5.887 1 55.72 377 ASP A O 1
ATOM 2957 N N . SER A 1 378 ? -21.234 47.219 6.762 1 54.16 378 SER A N 1
ATOM 2958 C CA . SER A 1 378 ? -22.484 46.688 6.242 1 54.16 378 SER A CA 1
ATOM 2959 C C . SER A 1 378 ? -23.688 47.344 6.945 1 54.16 378 SER A C 1
ATOM 2961 O O . SER A 1 378 ? -24.703 47.625 6.316 1 54.16 378 SER A O 1
ATOM 2963 N N . LEU A 1 379 ? -23.562 47.531 8.242 1 52.06 379 LEU A N 1
ATOM 2964 C CA . LEU A 1 379 ? -24.625 48.188 9 1 52.06 379 LEU A CA 1
ATOM 2965 C C . LEU A 1 379 ? -24.797 49.625 8.562 1 52.06 379 LEU A C 1
ATOM 2967 O O . LEU A 1 379 ? -25.922 50.125 8.453 1 52.06 379 LEU A O 1
ATOM 2971 N N . LEU A 1 380 ? -23.734 50.281 8.297 1 51.25 380 LEU A N 1
ATOM 2972 C CA . LEU A 1 380 ? -23.766 51.656 7.84 1 51.25 380 LEU A CA 1
ATOM 2973 C C . LEU A 1 380 ? -24.438 51.75 6.465 1 51.25 380 LEU A C 1
ATOM 2975 O O . LEU A 1 380 ? -25.203 52.688 6.207 1 51.25 380 LEU A O 1
ATOM 2979 N N . GLU A 1 381 ? -24.062 50.812 5.648 1 51.44 381 GLU A N 1
ATOM 2980 C CA . GLU A 1 381 ? -24.688 50.812 4.324 1 51.44 381 GLU A CA 1
ATOM 2981 C C . GLU A 1 381 ? -26.203 50.594 4.426 1 51.44 381 GLU A C 1
ATOM 2983 O O . GLU A 1 381 ? -26.969 51.188 3.668 1 51.44 381 GLU A O 1
ATOM 2988 N N . GLN A 1 382 ? -26.547 49.75 5.293 1 50.12 382 GLN A N 1
ATOM 2989 C CA . GLN A 1 382 ? -27.969 49.531 5.484 1 50.12 382 GLN A CA 1
ATOM 2990 C C . GLN A 1 382 ? -28.641 50.75 6.074 1 50.12 382 GLN A C 1
ATOM 2992 O O . GLN A 1 382 ? -29.781 51.094 5.711 1 50.12 382 GLN A O 1
ATOM 2997 N N . GLU A 1 383 ? -27.953 51.438 6.98 1 49.53 383 GLU A N 1
ATOM 2998 C CA . GLU A 1 383 ? -28.5 52.656 7.566 1 49.53 383 GLU A CA 1
ATOM 2999 C C . GLU A 1 383 ? -28.594 53.75 6.527 1 49.53 383 GLU A C 1
ATOM 3001 O O . GLU A 1 383 ? -29.562 54.531 6.508 1 49.53 383 GLU A O 1
ATOM 3006 N N . VAL A 1 384 ? -27.625 53.906 5.699 1 49.19 384 VAL A N 1
ATOM 3007 C CA . VAL A 1 384 ? -27.641 54.938 4.672 1 49.19 384 VAL A CA 1
ATOM 3008 C C . VAL A 1 384 ? -28.719 54.625 3.641 1 49.19 384 VAL A C 1
ATOM 3010 O O . VAL A 1 384 ? -29.391 55.531 3.146 1 49.19 384 VAL A O 1
ATOM 3013 N N . ALA A 1 385 ? -28.812 53.344 3.305 1 48.09 385 ALA A N 1
ATOM 3014 C CA . ALA A 1 385 ? -29.891 52.969 2.391 1 48.09 385 ALA A CA 1
ATOM 3015 C C . ALA A 1 385 ? -31.25 53.219 3.01 1 48.09 385 ALA A C 1
ATOM 3017 O O . ALA A 1 385 ? -32.188 53.625 2.309 1 48.09 385 ALA A O 1
ATOM 3018 N N . GLY A 1 386 ? -31.297 53 4.266 1 44.75 386 GLY A N 1
ATOM 3019 C CA . GLY A 1 386 ? -32.562 53.344 4.938 1 44.75 386 GLY A CA 1
ATOM 3020 C C . GLY A 1 386 ? -32.812 54.844 5.008 1 44.75 386 GLY A C 1
ATOM 3021 O O . GLY A 1 386 ? -33.938 55.281 4.965 1 44.75 386 GLY A O 1
ATOM 3022 N N . SER A 1 387 ? -31.797 55.688 5.098 1 41.66 387 SER A N 1
ATOM 3023 C CA . SER A 1 387 ? -32 57.094 5.246 1 41.66 387 SER A CA 1
ATOM 3024 C C . SER A 1 387 ? -32.344 57.75 3.904 1 41.66 387 SER A C 1
ATOM 3026 O O . SER A 1 387 ? -32.656 58.938 3.848 1 41.66 387 SER A O 1
ATOM 3028 N N . SER A 1 388 ? -31.969 57.344 2.682 1 38.06 388 SER A N 1
ATOM 3029 C CA . SER A 1 388 ? -32.438 58.031 1.463 1 38.06 388 SER A CA 1
ATOM 3030 C C . SER A 1 388 ? -33.906 57.781 1.225 1 38.06 388 SER A C 1
ATOM 3032 O O . SER A 1 388 ? -34.312 56.688 0.875 1 38.06 388 SER A O 1
ATOM 3034 N N . GLY A 1 389 ? -34.906 58.531 1.933 1 34.38 389 GLY A N 1
ATOM 3035 C CA . GLY A 1 389 ? -36.344 58.75 1.868 1 34.38 389 GLY A CA 1
ATOM 3036 C C . GLY A 1 389 ? -36.781 59.25 0.511 1 34.38 389 GLY A C 1
ATOM 3037 O O . GLY A 1 389 ? -37.25 60.375 0.381 1 34.38 389 GLY A O 1
ATOM 3038 N N . LEU A 1 390 ? -36.281 59 -0.706 1 31.81 390 LEU A N 1
ATOM 3039 C CA . LEU A 1 390 ? -37 59.5 -1.873 1 31.81 390 LEU A CA 1
ATOM 3040 C C . LEU A 1 390 ? -38.469 59.094 -1.814 1 31.81 390 LEU A C 1
ATOM 3042 O O . LEU A 1 390 ? -38.781 57.906 -1.724 1 31.81 390 LEU A O 1
ATOM 3046 N N . HIS A 1 391 ? -39.5 60.094 -1.531 1 30.72 391 HIS A N 1
ATOM 3047 C CA . HIS A 1 391 ? -40.969 60.25 -1.6 1 30.72 391 HIS A CA 1
ATOM 3048 C C . HIS A 1 391 ? -41.5 59.906 -2.984 1 30.72 391 HIS A C 1
ATOM 3050 O O . HIS A 1 391 ? -41.781 60.781 -3.787 1 30.72 391 HIS A O 1
ATOM 3056 N N . TRP A 1 392 ? -41.062 59.188 -3.91 1 28.73 392 TRP A N 1
ATOM 3057 C CA . TRP A 1 392 ? -41.844 59 -5.117 1 28.73 392 TRP A CA 1
ATOM 3058 C C . TRP A 1 392 ? -43.281 58.594 -4.766 1 28.73 392 TRP A C 1
ATOM 3060 O O . TRP A 1 392 ? -43.531 58.031 -3.703 1 28.73 392 TRP A O 1
ATOM 3070 N N . GLY A 1 393 ? -44.375 59.312 -5.434 1 28.09 393 GLY A N 1
ATOM 3071 C CA . GLY A 1 393 ? -45.812 59.344 -5.402 1 28.09 393 GLY A CA 1
ATOM 3072 C C . GLY A 1 393 ? -46.438 57.969 -5.145 1 28.09 393 GLY A C 1
ATOM 3073 O O . GLY A 1 393 ? -45.781 56.938 -5.34 1 28.09 393 GLY A O 1
ATOM 3074 N N . ASN A 1 394 ? -47.719 57.969 -4.496 1 26.19 394 ASN A N 1
ATOM 3075 C CA . ASN A 1 394 ? -48.656 57.031 -3.873 1 26.19 394 ASN A CA 1
ATOM 3076 C C . ASN A 1 394 ? -49.156 56 -4.879 1 26.19 394 ASN A C 1
ATOM 3078 O O . ASN A 1 394 ? -50.188 55.344 -4.637 1 26.19 394 ASN A O 1
ATOM 3082 N N . ASN A 1 395 ? -49.156 56.375 -6.18 1 25.61 395 ASN A N 1
ATOM 3083 C CA . ASN A 1 395 ? -50.062 55.469 -6.887 1 25.61 395 ASN A CA 1
ATOM 3084 C C . ASN A 1 395 ? -49.875 54.031 -6.477 1 25.61 395 ASN A C 1
ATOM 3086 O O . ASN A 1 395 ? -48.75 53.531 -6.473 1 25.61 395 ASN A O 1
ATOM 3090 N N . GLU A 1 396 ? -50.875 53.5 -5.703 1 26.48 396 GLU A N 1
ATOM 3091 C CA . GLU A 1 396 ? -51.219 52.219 -5.09 1 26.48 396 GLU A CA 1
ATOM 3092 C C . GLU A 1 396 ? -50.969 51.062 -6.055 1 26.48 396 GLU A C 1
ATOM 3094 O O . GLU A 1 396 ? -51.438 49.938 -5.828 1 26.48 396 GLU A O 1
ATOM 3099 N N . HIS A 1 397 ? -50.719 51.438 -7.285 1 24.69 397 HIS A N 1
ATOM 3100 C CA . HIS A 1 397 ? -50.844 50.188 -8.047 1 24.69 397 HIS A CA 1
ATOM 3101 C C . HIS A 1 397 ? -50.125 49.062 -7.359 1 24.69 397 HIS A C 1
ATOM 3103 O O . HIS A 1 397 ? -49.031 49.25 -6.781 1 24.69 397 HIS A O 1
ATOM 3109 N N . GLN A 1 398 ? -50.969 48.031 -6.988 1 24.7 398 GLN A N 1
ATOM 3110 C CA . GLN A 1 398 ? -50.75 46.719 -6.398 1 24.7 398 GLN A CA 1
ATOM 3111 C C . GLN A 1 398 ? -49.406 46.125 -6.887 1 24.7 398 GLN A C 1
ATOM 3113 O O . GLN A 1 398 ? -49.25 45.875 -8.078 1 24.7 398 GLN A O 1
ATOM 3118 N N . THR A 1 399 ? -48.469 46.75 -6.574 1 26.41 399 THR A N 1
ATOM 3119 C CA . THR A 1 399 ? -47.25 46.156 -7.051 1 26.41 399 THR A CA 1
ATOM 3120 C C . THR A 1 399 ? -47.312 44.625 -6.953 1 26.41 399 THR A C 1
ATOM 3122 O O . THR A 1 399 ? -47.594 44.094 -5.887 1 26.41 399 THR A O 1
ATOM 3125 N N . PRO A 1 400 ? -47.75 44.094 -8.078 1 25.09 400 PRO A N 1
ATOM 3126 C CA . PRO A 1 400 ? -48.031 42.656 -7.988 1 25.09 400 PRO A CA 1
ATOM 3127 C C . PRO A 1 400 ? -47.062 41.938 -7.031 1 25.09 400 PRO A C 1
ATOM 3129 O O . PRO A 1 400 ? -45.938 42.344 -6.863 1 25.09 400 PRO A O 1
ATOM 3132 N N . GLN A 1 401 ? -47.656 41.594 -5.863 1 24.69 401 GLN A N 1
ATOM 3133 C CA . GLN A 1 401 ? -47.062 40.594 -4.961 1 24.69 401 GLN A CA 1
ATOM 3134 C C . GLN A 1 401 ? -46.25 39.562 -5.73 1 24.69 401 GLN A C 1
ATOM 3136 O O . GLN A 1 401 ? -46.812 38.656 -6.352 1 24.69 401 GLN A O 1
ATOM 3141 N N . PHE A 1 402 ? -45.375 40.094 -6.504 1 24.69 402 PHE A N 1
ATOM 3142 C CA . PHE A 1 402 ? -44.594 39.031 -7.109 1 24.69 402 PHE A CA 1
ATOM 3143 C C . PHE A 1 402 ? -44.406 37.875 -6.125 1 24.69 402 PHE A C 1
ATOM 3145 O O . PHE A 1 402 ? -43.875 38.094 -5.02 1 24.69 402 PHE A O 1
ATOM 3152 N N . VAL A 1 403 ? -45.344 37.062 -6.043 1 25.08 403 VAL A N 1
ATOM 3153 C CA . VAL A 1 403 ? -45.344 35.719 -5.477 1 25.08 403 VAL A CA 1
ATOM 3154 C C . VAL A 1 403 ? -43.938 35.125 -5.523 1 25.08 403 VAL A C 1
ATOM 3156 O O . VAL A 1 403 ? -43.375 34.906 -6.605 1 25.08 403 VAL A O 1
ATOM 3159 N N . ARG A 1 404 ? -43.125 35.688 -4.656 1 26.28 404 ARG A N 1
ATOM 3160 C CA . ARG A 1 404 ? -41.781 35.219 -4.375 1 26.28 404 ARG A CA 1
ATOM 3161 C C . ARG A 1 404 ? -41.688 33.719 -4.488 1 26.28 404 ARG A C 1
ATOM 3163 O O . ARG A 1 404 ? -42.219 33 -3.645 1 26.28 404 ARG A O 1
ATOM 3170 N N . THR A 1 405 ? -41.906 33.281 -5.59 1 23.5 405 THR A N 1
ATOM 3171 C CA . THR A 1 405 ? -41.812 31.875 -5.949 1 23.5 405 THR A CA 1
ATOM 3172 C C . THR A 1 405 ? -40.625 31.219 -5.281 1 23.5 405 THR A C 1
ATOM 3174 O O . THR A 1 405 ? -39.562 31.828 -5.16 1 23.5 405 THR A O 1
ATOM 3177 N N . GLN A 1 406 ? -40.906 30.062 -4.559 1 25.39 406 GLN A N 1
ATOM 3178 C CA . GLN A 1 406 ? -40.125 29.203 -3.689 1 25.39 406 GLN A CA 1
ATOM 3179 C C . GLN A 1 406 ? -38.719 29 -4.25 1 25.39 406 GLN A C 1
ATOM 3181 O O . GLN A 1 406 ? -37.875 28.328 -3.631 1 25.39 406 GLN A O 1
ATOM 3186 N N . SER A 1 407 ? -38.656 29.234 -5.496 1 25.28 407 SER A N 1
ATOM 3187 C CA . SER A 1 407 ? -37.438 28.797 -6.211 1 25.28 407 SER A CA 1
ATOM 3188 C C . SER A 1 407 ? -36.25 29.641 -5.82 1 25.28 407 SER A C 1
ATOM 3190 O O . SER A 1 407 ? -35.094 29.234 -6.051 1 25.28 407 SER A O 1
ATOM 3192 N N . ASP A 1 408 ? -36.562 30.969 -5.746 1 26.22 408 ASP A N 1
ATOM 3193 C CA . ASP A 1 408 ? -35.469 31.938 -5.629 1 26.22 408 ASP A CA 1
ATOM 3194 C C . ASP A 1 408 ? -34.812 31.859 -4.254 1 26.22 408 ASP A C 1
ATOM 3196 O O . ASP A 1 408 ? -34.969 32.781 -3.443 1 26.22 408 ASP A O 1
ATOM 3200 N N . LEU A 1 409 ? -35.188 30.844 -3.59 1 26.67 409 LEU A N 1
ATOM 3201 C CA . LEU A 1 409 ? -34.656 30.562 -2.254 1 26.67 409 LEU A CA 1
ATOM 3202 C C . LEU A 1 409 ? -33.188 30.891 -2.152 1 26.67 409 LEU A C 1
ATOM 3204 O O . LEU A 1 409 ? -32.562 30.719 -1.094 1 26.67 409 LEU A O 1
ATOM 3208 N N . THR A 1 410 ? -32.656 30.812 -3.355 1 28.19 410 THR A N 1
ATOM 3209 C CA . THR A 1 410 ? -31.219 30.922 -3.195 1 28.19 410 THR A CA 1
ATOM 3210 C C . THR A 1 410 ? -30.828 32.312 -2.703 1 28.19 410 THR A C 1
ATOM 3212 O O . THR A 1 410 ? -29.641 32.594 -2.486 1 28.19 410 THR A O 1
ATOM 3215 N N . GLU A 1 411 ? -31.734 33.312 -3.139 1 27.52 411 GLU A N 1
ATOM 3216 C CA . GLU A 1 411 ? -31.281 34.656 -2.76 1 27.52 411 GLU A CA 1
ATOM 3217 C C . GLU A 1 411 ? -31.422 34.875 -1.257 1 27.52 411 GLU A C 1
ATOM 3219 O O . GLU A 1 411 ? -32.438 35.375 -0.792 1 27.52 411 GLU A O 1
ATOM 3224 N N . VAL A 1 412 ? -31.484 33.844 -0.45 1 27.89 412 VAL A N 1
ATOM 3225 C CA . VAL A 1 412 ? -31.531 34.156 0.971 1 27.89 412 VAL A CA 1
ATOM 3226 C C . VAL A 1 412 ? -30.656 35.375 1.254 1 27.89 412 VAL A C 1
ATOM 3228 O O . VAL A 1 412 ? -29.422 35.312 1.112 1 27.89 412 VAL A O 1
ATOM 3231 N N . THR A 1 413 ? -31.078 36.562 0.896 1 28.88 413 THR A N 1
ATOM 3232 C CA . THR A 1 413 ? -30.578 37.844 1.423 1 28.88 413 THR A CA 1
ATOM 3233 C C . THR A 1 413 ? -30.422 37.781 2.939 1 28.88 413 THR A C 1
ATOM 3235 O O . THR A 1 413 ? -31.391 38 3.672 1 28.88 413 THR A O 1
ATOM 3238 N N . ALA A 1 414 ? -30.234 36.531 3.438 1 30.97 414 ALA A N 1
ATOM 3239 C CA . ALA A 1 414 ? -30.094 36.5 4.891 1 30.97 414 ALA A CA 1
ATOM 3240 C C . ALA A 1 414 ? -29.312 37.688 5.406 1 30.97 414 ALA A C 1
ATOM 3242 O O . ALA A 1 414 ? -28.422 38.188 4.727 1 30.97 414 ALA A O 1
ATOM 3243 N N . THR A 1 415 ? -29.984 38.562 6.109 1 30.44 415 THR A N 1
ATOM 3244 C CA . THR A 1 415 ? -29.469 39.625 6.969 1 30.44 415 THR A CA 1
ATOM 3245 C C . THR A 1 415 ? -28.047 39.281 7.422 1 30.44 415 THR A C 1
ATOM 3247 O O . THR A 1 415 ? -27.719 38.125 7.684 1 30.44 415 THR A O 1
ATOM 3250 N N . PRO A 1 416 ? -27.062 40.094 7.117 1 34.69 416 PRO A N 1
ATOM 3251 C CA . PRO A 1 416 ? -25.688 40.062 7.602 1 34.69 416 PRO A CA 1
ATOM 3252 C C . PRO A 1 416 ? -25.562 39.625 9.055 1 34.69 416 PRO A C 1
ATOM 3254 O O . PRO A 1 416 ? -24.625 40 9.75 1 34.69 416 PRO A O 1
ATOM 3257 N N . LEU A 1 417 ? -26.578 39.312 9.758 1 35.78 417 LEU A N 1
ATOM 3258 C CA . LEU A 1 417 ? -26.641 39.188 11.211 1 35.78 417 LEU A CA 1
ATOM 3259 C C . LEU A 1 417 ? -25.422 38.438 11.742 1 35.78 417 LEU A C 1
ATOM 3261 O O . LEU A 1 417 ? -24.75 38.906 12.656 1 35.78 417 LEU A O 1
ATOM 3265 N N . ARG A 1 418 ? -25.391 37 12.344 1 41.81 418 ARG A N 1
ATOM 3266 C CA . ARG A 1 418 ? -24.609 36.375 13.406 1 41.81 418 ARG A CA 1
ATOM 3267 C C . ARG A 1 418 ? -23.297 35.812 12.859 1 41.81 418 ARG A C 1
ATOM 3269 O O . ARG A 1 418 ? -23.203 34.656 12.5 1 41.81 418 ARG A O 1
ATOM 3276 N N . ARG A 1 419 ? -22.641 36.438 12.031 1 51.31 419 ARG A N 1
ATOM 3277 C CA . ARG A 1 419 ? -21.219 36.312 11.75 1 51.31 419 ARG A CA 1
ATOM 3278 C C . ARG A 1 419 ? -20.406 36.156 13.039 1 51.31 419 ARG A C 1
ATOM 3280 O O . ARG A 1 419 ? -19.188 36.344 13.047 1 51.31 419 ARG A O 1
ATOM 3287 N N . LYS A 1 420 ? -21.109 36.125 14.062 1 55.69 420 LYS A N 1
ATOM 3288 C CA . LYS A 1 420 ? -20.531 35.906 15.383 1 55.69 420 LYS A CA 1
ATOM 3289 C C . LYS A 1 420 ? -19.75 34.594 15.438 1 55.69 420 LYS A C 1
ATOM 3291 O O . LYS A 1 420 ? -18.781 34.469 16.203 1 55.69 420 LYS A O 1
ATOM 3296 N N . ASP A 1 421 ? -20.062 33.812 14.336 1 66.31 421 ASP A N 1
ATOM 3297 C CA . ASP A 1 421 ? -19.406 32.531 14.398 1 66.31 421 ASP A CA 1
ATOM 3298 C C . ASP A 1 421 ? -18.016 32.594 13.766 1 66.31 421 ASP A C 1
ATOM 3300 O O . ASP A 1 421 ? -17.188 31.703 13.992 1 66.31 421 ASP A O 1
ATOM 3304 N N . LEU A 1 422 ? -17.797 33.719 13.023 1 77.69 422 LEU A N 1
ATOM 3305 C CA . LEU A 1 422 ? -16.516 33.812 12.352 1 77.69 422 LEU A CA 1
ATOM 3306 C C . LEU A 1 422 ? -15.461 34.469 13.258 1 77.69 422 LEU A C 1
ATOM 3308 O O . LEU A 1 422 ? -14.258 34.281 13.039 1 77.69 422 LEU A O 1
ATOM 3312 N N . LYS A 1 423 ? -16.047 35.156 14.203 1 84.25 423 LYS A N 1
ATOM 3313 C CA . LYS A 1 423 ? -15.117 35.781 15.133 1 84.25 423 LYS A CA 1
ATOM 3314 C C . LYS A 1 423 ? -14.414 34.75 16 1 84.25 423 LYS A C 1
ATOM 3316 O O . LYS A 1 423 ? -15.047 33.812 16.5 1 84.25 423 LYS A O 1
ATOM 3321 N N . ILE A 1 424 ? -13.141 34.938 16.094 1 92.31 424 ILE A N 1
ATOM 3322 C CA . ILE A 1 424 ? -12.344 34.031 16.906 1 92.31 424 ILE A CA 1
ATOM 3323 C C . ILE A 1 424 ? -12.203 34.594 18.328 1 92.31 424 ILE A C 1
ATOM 3325 O O . ILE A 1 424 ? -11.516 35.594 18.531 1 92.31 424 ILE A O 1
ATOM 3329 N N . ARG A 1 425 ? -12.781 33.938 19.172 1 91.06 425 ARG A N 1
ATOM 3330 C CA . ARG A 1 425 ? -12.742 34.375 20.578 1 91.06 425 ARG A CA 1
ATOM 3331 C C . ARG A 1 425 ? -11.352 34.125 21.172 1 91.06 425 ARG A C 1
ATOM 3333 O O . ARG A 1 425 ? -10.586 33.312 20.672 1 91.06 425 ARG A O 1
ATOM 3340 N N . PRO A 1 426 ? -11.008 34.875 22.188 1 91.56 426 PRO A N 1
ATOM 3341 C CA . PRO A 1 426 ? -9.68 34.75 22.812 1 91.56 426 PRO A CA 1
ATOM 3342 C C . PRO A 1 426 ? -9.43 33.344 23.359 1 91.56 426 PRO A C 1
ATOM 3344 O O . PRO A 1 426 ? -8.289 32.875 23.391 1 91.56 426 PRO A O 1
ATOM 3347 N N . ASN A 1 427 ? -10.398 32.656 23.781 1 93.19 427 ASN A N 1
ATOM 3348 C CA . ASN A 1 427 ? -10.234 31.297 24.266 1 93.19 427 ASN A CA 1
ATOM 3349 C C . ASN A 1 427 ? -9.836 30.344 23.141 1 93.19 427 ASN A C 1
ATOM 3351 O O . ASN A 1 427 ? -9.023 29.453 23.344 1 93.19 427 ASN A O 1
ATOM 3355 N N . VAL A 1 428 ? -10.508 30.641 22.031 1 93.31 428 VAL A N 1
ATOM 3356 C CA . VAL A 1 428 ? -10.203 29.812 20.875 1 93.31 428 VAL A CA 1
ATOM 3357 C C . VAL A 1 428 ? -8.773 30.094 20.406 1 93.31 428 VAL A C 1
ATOM 3359 O O . VAL A 1 428 ? -8.039 29.172 20.062 1 93.31 428 VAL A O 1
ATOM 3362 N N . ALA A 1 429 ? -8.367 31.344 20.453 1 94.5 429 ALA A N 1
ATOM 3363 C CA . ALA A 1 429 ? -7.012 31.719 20.078 1 94.5 429 ALA A CA 1
ATOM 3364 C C . ALA A 1 429 ? -5.984 31.109 21.031 1 94.5 429 ALA A C 1
ATOM 3366 O O . ALA A 1 429 ? -4.914 30.672 20.594 1 94.5 429 ALA A O 1
ATOM 3367 N N . GLY A 1 430 ? -6.273 31.172 22.281 1 94.25 430 GLY A N 1
ATOM 3368 C CA . GLY A 1 430 ? -5.398 30.562 23.281 1 94.25 430 GLY A CA 1
ATOM 3369 C C . GLY A 1 430 ? -5.203 29.078 23.062 1 94.25 430 GLY A C 1
ATOM 3370 O O . GLY A 1 430 ? -4.094 28.562 23.219 1 94.25 430 GLY A O 1
ATOM 3371 N N . PHE A 1 431 ? -6.262 28.453 22.703 1 94.56 431 PHE A N 1
ATOM 3372 C CA . PHE A 1 431 ? -6.168 27.016 22.469 1 94.56 431 PHE A CA 1
ATOM 3373 C C . PHE A 1 431 ? -5.391 26.734 21.188 1 94.56 431 PHE A C 1
ATOM 3375 O O . PHE A 1 431 ? -4.668 25.734 21.109 1 94.56 431 PHE A O 1
ATOM 3382 N N . MET A 1 432 ? -5.586 27.531 20.188 1 94.62 432 MET A N 1
ATOM 3383 C CA . MET A 1 432 ? -4.809 27.375 18.969 1 94.62 432 MET A CA 1
ATOM 3384 C C . MET A 1 432 ? -3.314 27.484 19.25 1 94.62 432 MET A C 1
ATOM 3386 O O . MET A 1 432 ? -2.51 26.781 18.656 1 94.62 432 MET A O 1
ATOM 3390 N N . TRP A 1 433 ? -2.996 28.406 20.094 1 94.62 433 TRP A N 1
ATOM 3391 C CA . TRP A 1 433 ? -1.608 28.547 20.516 1 94.62 433 TRP A CA 1
ATOM 3392 C C . TRP A 1 433 ? -1.132 27.281 21.219 1 94.62 433 TRP A C 1
ATOM 3394 O O . TRP A 1 433 ? -0.024 26.797 20.969 1 94.62 433 TRP A O 1
ATOM 3404 N N . PHE A 1 434 ? -1.954 26.688 22.031 1 93.5 434 PHE A N 1
ATOM 3405 C CA . PHE A 1 434 ? -1.638 25.5 22.812 1 93.5 434 PHE A CA 1
ATOM 3406 C C . PHE A 1 434 ? -1.521 24.281 21.922 1 93.5 434 PHE A C 1
ATOM 3408 O O . PHE A 1 434 ? -0.736 23.359 22.203 1 93.5 434 PHE A O 1
ATOM 3415 N N . SER A 1 435 ? -2.244 24.25 20.828 1 91.44 435 SER A N 1
ATOM 3416 C CA . SER A 1 435 ? -2.348 23.062 19.969 1 91.44 435 SER A CA 1
ATOM 3417 C C . SER A 1 435 ? -1.188 23 18.984 1 91.44 435 SER A C 1
ATOM 3419 O O . SER A 1 435 ? -1.28 22.328 17.953 1 91.44 435 SER A O 1
ATOM 3421 N N . GLY A 1 436 ? -0.109 23.609 19.25 1 90.69 436 GLY A N 1
ATOM 3422 C CA . GLY A 1 436 ? 1.031 23.641 18.344 1 90.69 436 GLY A CA 1
ATOM 3423 C C . GLY A 1 436 ? 1.981 22.469 18.562 1 90.69 436 GLY A C 1
ATOM 3424 O O . GLY A 1 436 ? 3.176 22.672 18.797 1 90.69 436 GLY A O 1
ATOM 3425 N N . LEU A 1 437 ? 1.502 21.234 18.453 1 92.56 437 LEU A N 1
ATOM 3426 C CA . LEU A 1 437 ? 2.342 20.047 18.578 1 92.56 437 LEU A CA 1
ATOM 3427 C C . LEU A 1 437 ? 3.145 19.812 17.312 1 92.56 437 LEU A C 1
ATOM 3429 O O . LEU A 1 437 ? 2.717 20.203 16.219 1 92.56 437 LEU A O 1
ATOM 3433 N N . ARG A 1 438 ? 4.277 19.328 17.547 1 92.69 438 ARG A N 1
ATOM 3434 C CA . ARG A 1 438 ? 5.102 18.938 16.406 1 92.69 438 ARG A CA 1
ATOM 3435 C C . ARG A 1 438 ? 5.031 17.438 16.156 1 92.69 438 ARG A C 1
ATOM 3437 O O . ARG A 1 438 ? 4.645 16.672 17.031 1 92.69 438 ARG A O 1
ATOM 3444 N N . GLY A 1 439 ? 5.395 17.078 14.906 1 89.5 439 GLY A N 1
ATOM 3445 C CA . GLY A 1 439 ? 5.141 15.664 14.664 1 89.5 439 GLY A CA 1
ATOM 3446 C C . GLY A 1 439 ? 5.926 15.109 13.492 1 89.5 439 GLY A C 1
ATOM 3447 O O . GLY A 1 439 ? 7.137 15.32 13.391 1 89.5 439 GLY A O 1
ATOM 3448 N N . ALA A 1 440 ? 5.125 14.328 12.656 1 85.06 440 ALA A N 1
ATOM 3449 C CA . ALA A 1 440 ? 5.703 13.461 11.633 1 85.06 440 ALA A CA 1
ATOM 3450 C C . ALA A 1 440 ? 6.418 14.281 10.562 1 85.06 440 ALA A C 1
ATOM 3452 O O . ALA A 1 440 ? 7.508 13.914 10.117 1 85.06 440 ALA A O 1
ATOM 3453 N N . VAL A 1 441 ? 5.887 15.359 10.164 1 87.62 441 VAL A N 1
ATOM 3454 C CA . VAL A 1 441 ? 6.438 16.141 9.07 1 87.62 441 VAL A CA 1
ATOM 3455 C C . VAL A 1 441 ? 7.762 16.766 9.5 1 87.62 441 VAL A C 1
ATOM 3457 O O . VAL A 1 441 ? 8.727 16.797 8.727 1 87.62 441 VAL A O 1
ATOM 3460 N N . SER A 1 442 ? 7.848 17.281 10.719 1 92.94 442 SER A N 1
ATOM 3461 C CA . SER A 1 442 ? 9.094 17.844 11.227 1 92.94 442 SER A CA 1
ATOM 3462 C C . SER A 1 442 ? 10.203 16.797 11.25 1 92.94 442 SER A C 1
ATOM 3464 O O . SER A 1 442 ? 11.336 17.078 10.867 1 92.94 442 SER A O 1
ATOM 3466 N N . TYR A 1 443 ? 9.812 15.664 11.688 1 90.12 443 TYR A N 1
ATOM 3467 C CA . TYR A 1 443 ? 10.781 14.578 11.766 1 90.12 443 TYR A CA 1
ATOM 3468 C C . TYR A 1 443 ? 11.219 14.141 10.367 1 90.12 443 TYR A C 1
ATOM 3470 O O . TYR A 1 443 ? 12.398 13.859 10.141 1 90.12 443 TYR A O 1
ATOM 3478 N N . ALA A 1 444 ? 10.336 14.055 9.531 1 84.44 444 ALA A N 1
ATOM 3479 C CA . ALA A 1 444 ? 10.664 13.672 8.164 1 84.44 444 ALA A CA 1
ATOM 3480 C C . ALA A 1 444 ? 11.625 14.672 7.527 1 84.44 444 ALA A C 1
ATOM 3482 O O . ALA A 1 444 ? 12.57 14.289 6.836 1 84.44 444 ALA A O 1
ATOM 3483 N N . CYS A 1 445 ? 11.406 15.914 7.75 1 89.12 445 CYS A N 1
ATOM 3484 C CA . CYS A 1 445 ? 12.227 16.969 7.164 1 89.12 445 CYS A CA 1
ATOM 3485 C C . CYS A 1 445 ? 13.641 16.938 7.73 1 89.12 445 CYS A C 1
ATOM 3487 O O . CYS A 1 445 ? 14.617 17.062 6.984 1 89.12 445 CYS A O 1
ATOM 3489 N N . VAL A 1 446 ? 13.773 16.703 8.977 1 91.75 446 VAL A N 1
ATOM 3490 C CA . VAL A 1 446 ? 15.094 16.781 9.594 1 91.75 446 VAL A CA 1
ATOM 3491 C C . VAL A 1 446 ? 15.961 15.625 9.125 1 91.75 446 VAL A C 1
ATOM 3493 O O . VAL A 1 446 ? 17.188 15.727 9.102 1 91.75 446 VAL A O 1
ATOM 3496 N N . ARG A 1 447 ? 15.328 14.555 8.758 1 85.12 447 ARG A N 1
ATOM 3497 C CA . ARG A 1 447 ? 16.062 13.398 8.258 1 85.12 447 ARG A CA 1
ATOM 3498 C C . ARG A 1 447 ? 16.75 13.711 6.934 1 85.12 447 ARG A C 1
ATOM 3500 O O . ARG A 1 447 ? 17.75 13.078 6.578 1 85.12 447 ARG A O 1
ATOM 3507 N N . THR A 1 448 ? 16.266 14.688 6.258 1 83.94 448 THR A N 1
ATOM 3508 C CA . THR A 1 448 ? 16.859 15.07 4.98 1 83.94 448 THR A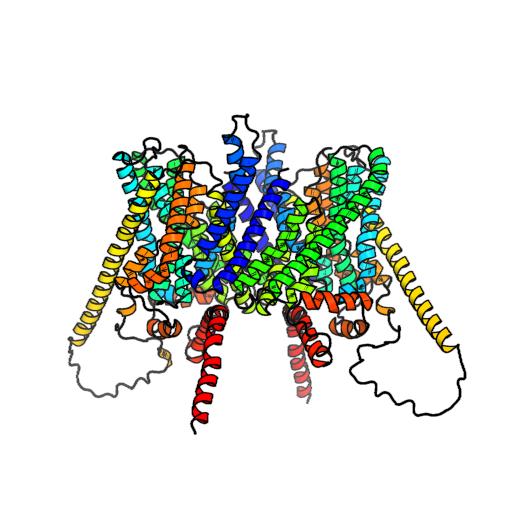 CA 1
ATOM 3509 C C . THR A 1 448 ? 17.688 16.328 5.137 1 83.94 448 THR A C 1
ATOM 3511 O O . THR A 1 448 ? 18.094 16.938 4.145 1 83.94 448 THR A O 1
ATOM 3514 N N . PHE A 1 449 ? 17.922 16.703 6.344 1 90 449 PHE A N 1
ATOM 3515 C CA . PHE A 1 449 ? 18.719 17.891 6.629 1 90 449 PHE A CA 1
ATOM 3516 C C . PHE A 1 449 ? 20.125 17.734 6.074 1 90 449 PHE A C 1
ATOM 3518 O O . PHE A 1 449 ? 20.781 16.703 6.285 1 90 449 PHE A O 1
ATOM 3525 N N . PRO A 1 450 ? 20.594 18.672 5.277 1 87.69 450 PRO A N 1
ATOM 3526 C CA . PRO A 1 450 ? 21.938 18.562 4.707 1 87.69 450 PRO A CA 1
ATOM 3527 C C . PRO A 1 450 ? 23.031 18.516 5.773 1 87.69 450 PRO A C 1
ATOM 3529 O O . PRO A 1 450 ? 22.969 19.234 6.766 1 87.69 450 PRO A O 1
ATOM 3532 N N . ASP A 1 451 ? 23.969 17.625 5.633 1 86.94 451 ASP A N 1
ATOM 3533 C CA . ASP A 1 451 ? 25.047 17.453 6.598 1 86.94 451 ASP A CA 1
ATOM 3534 C C . ASP A 1 451 ? 26.328 18.156 6.121 1 86.94 451 ASP A C 1
ATOM 3536 O O . ASP A 1 451 ? 27.438 17.75 6.477 1 86.94 451 ASP A O 1
ATOM 3540 N N . THR A 1 452 ? 26.188 19.141 5.363 1 83.69 452 THR A N 1
ATOM 3541 C CA . THR A 1 452 ? 27.328 19.859 4.797 1 83.69 452 THR A CA 1
ATOM 3542 C C . THR A 1 452 ? 28.203 20.438 5.898 1 83.69 452 THR A C 1
ATOM 3544 O O . THR A 1 452 ? 29.438 20.438 5.781 1 83.69 452 THR A O 1
ATOM 3547 N N . LEU A 1 453 ? 27.672 20.875 7.016 1 84.06 453 LEU A N 1
ATOM 3548 C CA . LEU A 1 453 ? 28.438 21.484 8.102 1 84.06 453 LEU A CA 1
ATOM 3549 C C . LEU A 1 453 ? 28.531 20.547 9.297 1 84.06 453 LEU A C 1
ATOM 3551 O O . LEU A 1 453 ? 29.031 20.922 10.352 1 84.06 453 LEU A O 1
ATOM 3555 N N . GLY A 1 454 ? 27.953 19.312 9.195 1 84.69 454 GLY A N 1
ATOM 3556 C CA . GLY A 1 454 ? 28.109 18.25 10.188 1 84.69 454 GLY A CA 1
ATOM 3557 C C . GLY A 1 454 ? 27.156 18.406 11.359 1 84.69 454 GLY A C 1
ATOM 3558 O O . GLY A 1 454 ? 27.438 17.922 12.461 1 84.69 454 GLY A O 1
ATOM 3559 N N . HIS A 1 455 ? 26.125 19.188 11.234 1 89.19 455 HIS A N 1
ATOM 3560 C CA . HIS A 1 455 ? 25.219 19.453 12.352 1 89.19 455 HIS A CA 1
ATOM 3561 C C . HIS A 1 455 ? 23.906 18.703 12.18 1 89.19 455 HIS A C 1
ATOM 3563 O O . HIS A 1 455 ? 22.938 18.984 12.875 1 89.19 455 HIS A O 1
ATOM 3569 N N . GLN A 1 456 ? 23.781 17.797 11.258 1 89 456 GLN A N 1
ATOM 3570 C CA . GLN A 1 456 ? 22.531 17.094 10.984 1 89 456 GLN A CA 1
ATOM 3571 C C . GLN A 1 456 ? 22.078 16.297 12.203 1 89 456 GLN A C 1
ATOM 3573 O O . GLN A 1 456 ? 20.875 16.281 12.523 1 89 456 GLN A O 1
ATOM 3578 N N . LYS A 1 457 ? 23.016 15.695 12.891 1 86.62 457 LYS A N 1
ATOM 3579 C CA . LYS A 1 457 ? 22.672 14.859 14.039 1 86.62 457 LYS A CA 1
ATOM 3580 C C . LYS A 1 457 ? 22.125 15.703 15.188 1 86.62 457 LYS A C 1
ATOM 3582 O O . LYS A 1 457 ? 21.172 15.297 15.867 1 86.62 457 LYS A O 1
ATOM 3587 N N . ASP A 1 458 ? 22.703 16.875 15.359 1 89.56 458 ASP A N 1
ATOM 3588 C CA . ASP A 1 458 ? 22.266 17.75 16.422 1 89.56 458 ASP A CA 1
ATOM 3589 C C . ASP A 1 458 ? 20.844 18.266 16.172 1 89.56 458 ASP A C 1
ATOM 3591 O O . ASP A 1 458 ? 20.031 18.312 17.094 1 89.56 458 ASP A O 1
ATOM 3595 N N . PHE A 1 459 ? 20.609 18.578 14.961 1 92.94 459 PHE A N 1
ATOM 3596 C CA . PHE A 1 459 ? 19.281 19.062 14.617 1 92.94 459 PHE A CA 1
ATOM 3597 C C . PHE A 1 459 ? 18.266 17.938 14.703 1 92.94 459 PHE A C 1
ATOM 3599 O O . PHE A 1 459 ? 17.109 18.156 15.086 1 92.94 459 PHE A O 1
ATOM 3606 N N . THR A 1 460 ? 18.656 16.75 14.336 1 91.19 460 THR A N 1
ATOM 3607 C CA . THR A 1 460 ? 17.766 15.594 14.414 1 91.19 460 THR A CA 1
ATOM 3608 C C . THR A 1 460 ? 17.391 15.289 15.859 1 91.19 460 THR A C 1
ATOM 3610 O O . THR A 1 460 ? 16.219 15.07 16.172 1 91.19 460 THR A O 1
ATOM 3613 N N . MET A 1 461 ? 18.359 15.352 16.719 1 91.38 461 MET A N 1
ATOM 3614 C CA . MET A 1 461 ? 18.125 15.078 18.141 1 91.38 461 MET A CA 1
ATOM 3615 C C . MET A 1 461 ? 17.234 16.156 18.766 1 91.38 461 MET A C 1
ATOM 3617 O O . MET A 1 461 ? 16.359 15.852 19.562 1 91.38 461 MET A O 1
ATOM 3621 N N . THR A 1 462 ? 17.516 17.328 18.406 1 93.06 462 THR A N 1
ATOM 3622 C CA . THR A 1 462 ? 16.719 18.438 18.922 1 93.06 462 THR A CA 1
ATOM 3623 C C . THR A 1 462 ? 15.273 18.328 18.438 1 93.06 462 THR A C 1
ATOM 3625 O O . THR A 1 462 ? 14.344 18.516 19.234 1 93.06 462 THR A O 1
ATOM 3628 N N . THR A 1 463 ? 15.102 18.031 17.172 1 94.31 463 THR A N 1
ATOM 3629 C CA . THR A 1 463 ? 13.758 17.875 16.609 1 94.31 463 THR A CA 1
ATOM 3630 C C . THR A 1 463 ? 13.016 16.734 17.297 1 94.31 463 THR A C 1
ATOM 3632 O O . THR A 1 463 ? 11.836 16.875 17.641 1 94.31 463 THR A O 1
ATOM 3635 N N . MET A 1 464 ? 13.688 15.656 17.484 1 92.56 464 MET A N 1
ATOM 3636 C CA . MET A 1 464 ? 13.078 14.516 18.156 1 92.56 464 MET A CA 1
ATOM 3637 C C . MET A 1 464 ? 12.641 14.891 19.578 1 92.56 464 MET A C 1
ATOM 3639 O O . MET A 1 464 ? 11.547 14.523 20 1 92.56 464 MET A O 1
ATOM 3643 N N . ALA A 1 465 ? 13.5 15.586 20.25 1 93.62 465 ALA A N 1
ATOM 3644 C CA . ALA A 1 465 ? 13.195 16 21.609 1 93.62 465 ALA A CA 1
ATOM 3645 C C . ALA A 1 465 ? 11.969 16.906 21.641 1 93.62 465 ALA A C 1
ATOM 3647 O O . ALA A 1 465 ? 11.102 16.766 22.5 1 93.62 465 ALA A O 1
ATOM 3648 N N . ILE A 1 466 ? 11.945 17.828 20.75 1 95.19 466 ILE A N 1
ATOM 3649 C CA . ILE A 1 466 ? 10.836 18.766 20.688 1 95.19 466 ILE A CA 1
ATOM 3650 C C . ILE A 1 466 ? 9.531 18.016 20.406 1 95.19 466 ILE A C 1
ATOM 3652 O O . ILE A 1 466 ? 8.508 18.297 21.031 1 95.19 466 ILE A O 1
ATOM 3656 N N . VAL A 1 467 ? 9.539 17.094 19.453 1 94.06 467 VAL A N 1
ATOM 3657 C CA . VAL A 1 467 ? 8.359 16.312 19.094 1 94.06 467 VAL A CA 1
ATOM 3658 C C . VAL A 1 467 ? 7.898 15.508 20.312 1 94.06 467 VAL A C 1
ATOM 3660 O O . VAL A 1 467 ? 6.711 15.484 20.641 1 94.06 467 VAL A O 1
ATOM 3663 N N . LEU A 1 468 ? 8.836 14.93 21.031 1 93.19 468 LEU A N 1
ATOM 3664 C CA . LEU A 1 468 ? 8.516 14.125 22.203 1 93.19 468 LEU A CA 1
ATOM 3665 C C . LEU A 1 468 ? 7.891 14.984 23.297 1 93.19 468 LEU A C 1
ATOM 3667 O O . LEU A 1 468 ? 6.84 14.633 23.844 1 93.19 468 LEU A O 1
ATOM 3671 N N . ILE A 1 469 ? 8.5 16.062 23.531 1 94.12 469 ILE A N 1
ATOM 3672 C CA . ILE A 1 469 ? 8.047 16.922 24.625 1 94.12 469 ILE A CA 1
ATOM 3673 C C . ILE A 1 469 ? 6.672 17.5 24.281 1 94.12 469 ILE A C 1
ATOM 3675 O O . ILE A 1 469 ? 5.773 17.516 25.125 1 94.12 469 ILE A O 1
ATOM 3679 N N . THR A 1 470 ? 6.473 17.922 23.094 1 94.44 470 THR A N 1
ATOM 3680 C CA . THR A 1 470 ? 5.207 18.531 22.719 1 94.44 470 THR A CA 1
ATOM 3681 C C . THR A 1 470 ? 4.09 17.5 22.672 1 94.44 470 THR A C 1
ATOM 3683 O O . THR A 1 470 ? 2.957 17.781 23.078 1 94.44 470 THR A O 1
ATOM 3686 N N . VAL A 1 471 ? 4.363 16.312 22.203 1 92.12 471 VAL A N 1
ATOM 3687 C CA . VAL A 1 471 ? 3.346 15.273 22.109 1 92.12 471 VAL A CA 1
ATOM 3688 C C . VAL A 1 471 ? 2.941 14.812 23.516 1 92.12 471 VAL A C 1
ATOM 3690 O O . VAL A 1 471 ? 1.756 14.625 23.797 1 92.12 471 VAL A O 1
ATOM 3693 N N . TYR A 1 472 ? 3.887 14.641 24.422 1 92.62 472 TYR A N 1
ATOM 3694 C CA . TYR A 1 472 ? 3.584 14.141 25.766 1 92.62 472 TYR A CA 1
ATOM 3695 C C . TYR A 1 472 ? 3.018 15.242 26.641 1 92.62 472 TYR A C 1
ATOM 3697 O O . TYR A 1 472 ? 2.045 15.023 27.375 1 92.62 472 TYR A O 1
ATOM 3705 N N . LEU A 1 473 ? 3.598 16.375 26.562 1 92.12 473 LEU A N 1
ATOM 3706 C CA . LEU A 1 473 ? 3.182 17.453 27.453 1 92.12 473 LEU A CA 1
ATOM 3707 C C . LEU A 1 473 ? 1.931 18.141 26.938 1 92.12 473 LEU A C 1
ATOM 3709 O O . LEU A 1 473 ? 0.932 18.266 27.641 1 92.12 473 LEU A O 1
ATOM 3713 N N . LEU A 1 474 ? 1.983 18.609 25.703 1 92 474 LEU A N 1
ATOM 3714 C CA . LEU A 1 474 ? 0.844 19.328 25.141 1 92 474 LEU A CA 1
ATOM 3715 C C . LEU A 1 474 ? -0.248 18.375 24.688 1 92 474 LEU A C 1
ATOM 3717 O O . LEU A 1 474 ? -1.435 18.625 24.922 1 92 474 LEU A O 1
ATOM 3721 N N . GLY A 1 475 ? 0.103 17.297 24.062 1 89.31 475 GLY A N 1
ATOM 3722 C CA . GLY A 1 475 ? -0.87 16.312 23.641 1 89.31 475 GLY A CA 1
ATOM 3723 C C . GLY A 1 475 ? -1.563 15.617 24.797 1 89.31 475 GLY A C 1
ATOM 3724 O O . GLY A 1 475 ? -2.783 15.445 24.781 1 89.31 475 GLY A O 1
ATOM 3725 N N . GLY A 1 476 ? -0.838 15.258 25.828 1 88.88 476 GLY A N 1
ATOM 3726 C CA . GLY A 1 476 ? -1.383 14.586 27 1 88.88 476 GLY A CA 1
ATOM 3727 C C . GLY A 1 476 ? -2.244 15.492 27.859 1 88.88 476 GLY A C 1
ATOM 3728 O O . GLY A 1 476 ? -3.129 15.023 28.578 1 88.88 476 GLY A O 1
ATOM 3729 N N . THR A 1 477 ? -2.068 16.797 27.672 1 91.75 477 THR A N 1
ATOM 3730 C CA . THR A 1 477 ? -2.814 17.734 28.5 1 91.75 477 THR A CA 1
ATOM 3731 C C . THR A 1 477 ? -3.877 18.453 27.688 1 91.75 477 THR A C 1
ATOM 3733 O O . THR A 1 477 ? -4.363 19.516 28.078 1 91.75 477 THR A O 1
ATOM 3736 N N . THR A 1 478 ? -4.191 17.906 26.625 1 90.56 478 THR A N 1
ATOM 3737 C CA . THR A 1 478 ? -5.16 18.547 25.75 1 90.56 478 THR A CA 1
ATOM 3738 C C . THR A 1 478 ? -6.531 18.625 26.406 1 90.56 478 THR A C 1
ATOM 3740 O O . THR A 1 478 ? -7.207 19.656 26.328 1 90.56 478 THR A O 1
ATOM 3743 N N . GLU A 1 479 ? -6.98 17.578 27.078 1 88.38 479 GLU A N 1
ATOM 3744 C CA . GLU A 1 479 ? -8.281 17.562 27.734 1 88.38 479 GLU A CA 1
ATOM 3745 C C . GLU A 1 479 ? -8.336 18.578 28.875 1 88.38 479 GLU A C 1
ATOM 3747 O O . GLU A 1 479 ? -9.359 19.234 29.078 1 88.38 479 GLU A O 1
ATOM 3752 N N . LEU A 1 480 ? -7.281 18.641 29.578 1 89.56 480 LEU A N 1
ATOM 3753 C CA . LEU A 1 480 ? -7.199 19.625 30.641 1 89.56 480 LEU A CA 1
ATOM 3754 C C . LEU A 1 480 ? -7.238 21.031 30.094 1 89.56 480 LEU A C 1
ATOM 3756 O O . LEU A 1 480 ? -7.863 21.922 30.672 1 89.56 480 LEU A O 1
ATOM 3760 N N . ALA A 1 481 ? -6.566 21.25 29.016 1 93.06 481 ALA A N 1
ATOM 3761 C CA . ALA A 1 481 ? -6.527 22.562 28.375 1 93.06 481 ALA A CA 1
ATOM 3762 C C . ALA A 1 481 ? -7.914 22.984 27.906 1 93.06 481 ALA A C 1
ATOM 3764 O O . ALA A 1 481 ? -8.25 24.172 27.922 1 93.06 481 ALA A O 1
ATOM 3765 N N . LEU A 1 482 ? -8.719 22.016 27.453 1 91.75 482 LEU A N 1
ATOM 3766 C CA . LEU A 1 482 ? -10.086 22.312 27.031 1 91.75 482 LEU A CA 1
ATOM 3767 C C . LEU A 1 482 ? -10.891 22.906 28.172 1 91.75 482 LEU A C 1
ATOM 3769 O O . LEU A 1 482 ? -11.703 23.812 27.984 1 91.75 482 LEU A O 1
ATOM 3773 N N . LYS A 1 483 ? -10.633 22.375 29.344 1 90.5 483 LYS A N 1
ATOM 3774 C CA . LYS A 1 483 ? -11.336 22.859 30.531 1 90.5 483 LYS A CA 1
ATOM 3775 C C . LYS A 1 483 ? -10.82 24.219 30.969 1 90.5 483 LYS A C 1
ATOM 3777 O O . LYS A 1 483 ? -11.602 25.109 31.344 1 90.5 483 LYS A O 1
ATOM 3782 N N . ILE A 1 484 ? -9.531 24.375 30.891 1 93.31 484 ILE A N 1
ATOM 3783 C CA . ILE A 1 484 ? -8.906 25.609 31.344 1 93.31 484 ILE A CA 1
ATOM 3784 C C . ILE A 1 484 ? -9.336 26.766 30.438 1 93.31 484 ILE A C 1
ATOM 3786 O O . ILE A 1 484 ? -9.633 27.859 30.922 1 93.31 484 ILE A O 1
ATOM 3790 N N . PHE A 1 485 ? -9.367 26.578 29.125 1 93.44 485 PHE A N 1
ATOM 3791 C CA . PHE A 1 485 ? -9.719 27.625 28.172 1 93.44 485 PHE A CA 1
ATOM 3792 C C . PHE A 1 485 ? -11.227 27.734 28.016 1 93.44 485 PHE A C 1
ATOM 3794 O O . PHE A 1 485 ? -11.719 28.609 27.312 1 93.44 485 PHE A O 1
ATOM 3801 N N . LYS A 1 486 ? -12.023 26.844 28.578 1 90.75 486 LYS A N 1
ATOM 3802 C CA . LYS A 1 486 ? -13.484 26.859 28.594 1 90.75 486 LYS A CA 1
ATOM 3803 C C . LYS A 1 486 ? -14.047 26.75 27.188 1 90.75 486 LYS A C 1
ATOM 3805 O O . LYS A 1 486 ? -14.867 27.578 26.766 1 90.75 486 LYS A O 1
ATOM 3810 N N . ILE A 1 487 ? -13.609 25.766 26.531 1 91.31 487 ILE A N 1
ATOM 3811 C CA . ILE A 1 487 ? -14.086 25.516 25.172 1 91.31 487 ILE A CA 1
ATOM 3812 C C . ILE A 1 487 ? -15.344 24.656 25.219 1 91.31 487 ILE A C 1
ATOM 3814 O O . ILE A 1 487 ? -15.445 23.734 26.031 1 91.31 487 ILE A O 1
ATOM 3818 N N . ASP A 1 488 ? -16.281 24.891 24.375 1 87.19 488 ASP A N 1
ATOM 3819 C CA . ASP A 1 488 ? -17.531 24.141 24.328 1 87.19 488 ASP A CA 1
ATOM 3820 C C . ASP A 1 488 ? -17.312 22.734 23.766 1 87.19 488 ASP A C 1
ATOM 3822 O O . ASP A 1 488 ? -16.672 22.578 22.719 1 87.19 488 ASP A O 1
ATOM 3826 N N . THR A 1 489 ? -17.812 21.766 24.531 1 87.81 489 THR A N 1
ATOM 3827 C CA . THR A 1 489 ? -17.75 20.375 24.094 1 87.81 489 THR A CA 1
ATOM 3828 C C . THR A 1 489 ? -19.141 19.812 23.844 1 87.81 489 THR A C 1
ATOM 3830 O O . THR A 1 489 ? -20.141 20.438 24.203 1 87.81 489 THR A O 1
ATOM 3833 N N . ASP A 1 490 ? -19.312 18.766 23.094 1 85.31 490 ASP A N 1
ATOM 3834 C CA . ASP A 1 490 ? -20.562 18.062 22.781 1 85.31 490 ASP A CA 1
ATOM 3835 C C . ASP A 1 490 ? -21.453 18.906 21.875 1 85.31 490 ASP A C 1
ATOM 3837 O O . ASP A 1 490 ? -22.656 19.016 22.094 1 85.31 490 ASP A O 1
ATOM 3841 N N . VAL A 1 491 ? -20.797 19.578 20.984 1 84.62 491 VAL A N 1
ATOM 3842 C CA . VAL A 1 491 ? -21.531 20.359 20 1 84.62 491 VAL A CA 1
ATOM 3843 C C . VAL A 1 491 ? -21.844 19.484 18.781 1 84.62 491 VAL A C 1
ATOM 3845 O O . VAL A 1 491 ? -20.984 18.766 18.281 1 84.62 491 VAL A O 1
ATOM 3848 N N . ASP A 1 492 ? -23.047 19.438 18.406 1 77.69 492 ASP A N 1
ATOM 3849 C CA . ASP A 1 492 ? -23.469 18.672 17.234 1 77.69 492 ASP A CA 1
ATOM 3850 C C . ASP A 1 492 ? -23.094 19.391 15.945 1 77.69 492 ASP A C 1
ATOM 3852 O O . ASP A 1 492 ? -23.531 20.516 15.703 1 77.69 492 ASP A O 1
ATOM 3856 N N . GLU A 1 493 ? -22.328 18.828 15.227 1 76.56 493 GLU A N 1
ATOM 3857 C CA . GLU A 1 493 ? -21.828 19.422 13.992 1 76.56 493 GLU A CA 1
ATOM 3858 C C . GLU A 1 493 ? -22.953 19.719 13.016 1 76.56 493 GLU A C 1
ATOM 3860 O O . GLU A 1 493 ? -22.922 20.734 12.305 1 76.56 493 GLU A O 1
ATOM 3865 N N . HIS A 1 494 ? -23.922 18.891 13 1 70.88 494 HIS A N 1
ATOM 3866 C CA . HIS A 1 494 ? -25.031 19.094 12.078 1 70.88 494 HIS A CA 1
ATOM 3867 C C . HIS A 1 494 ? -25.828 20.344 12.43 1 70.88 494 HIS A C 1
ATOM 3869 O O . HIS A 1 494 ? -26.219 21.094 11.539 1 70.88 494 HIS A O 1
ATOM 3875 N N . THR A 1 495 ? -26.062 20.406 13.648 1 71.75 495 THR A N 1
ATOM 3876 C CA . THR A 1 495 ? -26.797 21.594 14.094 1 71.75 495 THR A CA 1
ATOM 3877 C C . THR A 1 495 ? -25.984 22.859 13.828 1 71.75 495 THR A C 1
ATOM 3879 O O . THR A 1 495 ? -26.547 23.875 13.414 1 71.75 495 THR A O 1
ATOM 3882 N N . TYR A 1 496 ? -24.75 22.734 14.016 1 77.12 496 TYR A N 1
ATOM 3883 C CA . TYR A 1 496 ? -23.859 23.859 13.75 1 77.12 496 TYR A CA 1
ATOM 3884 C C . TYR A 1 496 ? -23.891 24.234 12.273 1 77.12 496 TYR A C 1
ATOM 3886 O O . TYR A 1 496 ? -23.938 25.422 11.93 1 77.12 496 TYR A O 1
ATOM 3894 N N . MET A 1 497 ? -23.812 23.266 11.453 1 72.19 497 MET A N 1
ATOM 3895 C CA . MET A 1 497 ? -23.797 23.484 10.016 1 72.19 497 MET A CA 1
ATOM 3896 C C . MET A 1 497 ? -25.109 24.109 9.539 1 72.19 497 MET A C 1
ATOM 3898 O O . MET A 1 497 ? -25.109 25 8.68 1 72.19 497 MET A O 1
ATOM 3902 N N . ARG A 1 498 ? -26.125 23.594 10.078 1 65.75 498 ARG A N 1
ATOM 3903 C CA . ARG A 1 498 ? -27.438 24.109 9.695 1 65.75 498 ARG A CA 1
ATOM 3904 C C . ARG A 1 498 ? -27.578 25.578 10.07 1 65.75 498 ARG A C 1
ATOM 3906 O O . ARG A 1 498 ? -28.188 26.359 9.336 1 65.75 498 ARG A O 1
ATOM 3913 N N . GLU A 1 499 ? -27.031 25.812 11.125 1 68.31 499 GLU A N 1
ATOM 3914 C CA . GLU A 1 499 ? -27.156 27.188 11.625 1 68.31 499 GLU A CA 1
ATOM 3915 C C . GLU A 1 499 ? -26.219 28.125 10.875 1 68.31 499 GLU A C 1
ATOM 3917 O O . GLU A 1 499 ? -26.547 29.297 10.641 1 68.31 499 GLU A O 1
ATOM 3922 N N . THR A 1 500 ? -25.109 27.609 10.445 1 64.38 500 THR A N 1
ATOM 3923 C CA . THR A 1 500 ? -24.078 28.484 9.914 1 64.38 500 THR A CA 1
ATOM 3924 C C . THR A 1 500 ? -24.094 28.484 8.391 1 64.38 500 THR A C 1
ATOM 3926 O O . THR A 1 500 ? -23.781 29.5 7.762 1 64.38 500 THR A O 1
ATOM 3929 N N . LEU A 1 501 ? -24.172 27.328 7.691 1 60.03 501 LEU A N 1
ATOM 3930 C CA . LEU A 1 501 ? -24.031 27.219 6.242 1 60.03 501 LEU A CA 1
ATOM 3931 C C . LEU A 1 501 ? -25.25 27.812 5.535 1 60.03 501 LEU A C 1
ATOM 3933 O O . LEU A 1 501 ? -25.328 27.797 4.305 1 60.03 501 LEU A O 1
ATOM 3937 N N . ARG A 1 502 ? -26.234 28.234 6.223 1 48.28 502 ARG A N 1
ATOM 3938 C CA . ARG A 1 502 ? -27.359 28.906 5.566 1 48.28 502 ARG A CA 1
ATOM 3939 C C . ARG A 1 502 ? -26.875 30.125 4.773 1 48.28 502 ARG A C 1
ATOM 3941 O O . ARG A 1 502 ? -27.578 30.594 3.867 1 48.28 502 ARG A O 1
ATOM 3948 N N . GLU A 1 503 ? -25.719 30.594 4.98 1 48.12 503 GLU A N 1
ATOM 3949 C CA . GLU A 1 503 ? -25.203 31.766 4.285 1 48.12 503 GLU A CA 1
ATOM 3950 C C . GLU A 1 503 ? -24.234 31.375 3.172 1 48.12 503 GLU A C 1
ATOM 3952 O O . GLU A 1 503 ? -23.484 30.406 3.314 1 48.12 503 GLU A O 1
ATOM 3957 N N . PRO A 1 504 ? -24.5 31.891 1.926 1 46.69 504 PRO A N 1
ATOM 3958 C CA . PRO A 1 504 ? -23.609 31.531 0.826 1 46.69 504 PRO A CA 1
ATOM 3959 C C . PRO A 1 504 ? -22.141 31.859 1.13 1 46.69 504 PRO A C 1
ATOM 3961 O O . PRO A 1 504 ? -21.844 32.938 1.67 1 46.69 504 PRO A O 1
ATOM 3964 N N . ILE A 1 505 ? -21.359 30.875 1.414 1 50.25 505 ILE A N 1
ATOM 3965 C CA . ILE A 1 505 ? -19.953 30.953 1.821 1 50.25 505 ILE A CA 1
ATOM 3966 C C . ILE A 1 505 ? -19.188 31.844 0.839 1 50.25 505 ILE A C 1
ATOM 3968 O O . ILE A 1 505 ? -18.422 32.719 1.248 1 50.25 505 ILE A O 1
ATOM 3972 N N . VAL A 1 506 ? -18.859 31.344 -0.438 1 51.22 506 VAL A N 1
ATOM 3973 C CA . VAL A 1 506 ? -17.891 31.906 -1.373 1 51.22 506 VAL A CA 1
ATOM 3974 C C . VAL A 1 506 ? -18.562 32.906 -2.297 1 51.22 506 VAL A C 1
ATOM 3976 O O . VAL A 1 506 ? -19.781 32.812 -2.529 1 51.22 506 VAL A O 1
ATOM 3979 N N . SER A 1 507 ? -17.812 33.969 -2.736 1 52.78 507 SER A N 1
ATOM 3980 C CA . SER A 1 507 ? -18.297 35 -3.678 1 52.78 507 SER A CA 1
ATOM 3981 C C . SER A 1 507 ? -19.062 34.344 -4.832 1 52.78 507 SER A C 1
ATOM 3983 O O . SER A 1 507 ? -18.719 33.25 -5.266 1 52.78 507 SER A O 1
ATOM 3985 N N . SER A 1 508 ? -20.203 34.812 -5.113 1 54.91 508 SER A N 1
ATOM 3986 C CA . SER A 1 508 ? -21.203 34.375 -6.066 1 54.91 508 SER A CA 1
ATOM 3987 C C . SER A 1 508 ? -20.609 34.156 -7.457 1 54.91 508 SER A C 1
ATOM 3989 O O . SER A 1 508 ? -21 33.25 -8.18 1 54.91 508 SER A O 1
ATOM 3991 N N . ARG A 1 509 ? -19.531 34.938 -7.805 1 53.25 509 ARG A N 1
ATOM 3992 C CA . ARG A 1 509 ? -19.031 34.844 -9.18 1 53.25 509 ARG A CA 1
ATOM 3993 C C . ARG A 1 509 ? -18.203 33.594 -9.391 1 53.25 509 ARG A C 1
ATOM 3995 O O . ARG A 1 509 ? -18.344 32.938 -10.422 1 53.25 509 ARG A O 1
ATOM 4002 N N . ILE A 1 510 ? -17.344 33.344 -8.398 1 58.47 510 ILE A N 1
ATOM 4003 C CA . ILE A 1 510 ? -16.438 32.188 -8.531 1 58.47 510 ILE A CA 1
ATOM 4004 C C . ILE A 1 510 ? -17.25 30.906 -8.469 1 58.47 510 ILE A C 1
ATOM 4006 O O . ILE A 1 510 ? -16.969 29.953 -9.203 1 58.47 510 ILE A O 1
ATOM 4010 N N . ARG A 1 511 ? -18.203 30.984 -7.715 1 61.59 511 ARG A N 1
ATOM 4011 C CA . ARG A 1 511 ? -19.047 29.812 -7.578 1 61.59 511 ARG A CA 1
ATOM 4012 C C . ARG A 1 511 ? -19.844 29.562 -8.859 1 61.59 511 ARG A C 1
ATOM 4014 O O . ARG A 1 511 ? -20.016 28.422 -9.273 1 61.59 511 ARG A O 1
ATOM 4021 N N . ASN A 1 512 ? -20.25 30.719 -9.359 1 59.22 512 ASN A N 1
ATOM 4022 C CA . ASN A 1 512 ? -21 30.578 -10.594 1 59.22 512 ASN A CA 1
ATOM 4023 C C . ASN A 1 512 ? -20.125 30.078 -11.734 1 59.22 512 ASN A C 1
ATOM 4025 O O . ASN A 1 512 ? -20.562 29.25 -12.539 1 59.22 512 ASN A O 1
ATOM 4029 N N . PHE A 1 513 ? -18.922 30.625 -11.742 1 64 513 PHE A N 1
ATOM 4030 C CA . PHE A 1 513 ? -18 30.172 -12.773 1 64 513 PHE A CA 1
ATOM 4031 C C . PHE A 1 513 ? -17.688 28.688 -12.602 1 64 513 PHE A C 1
ATOM 4033 O O . PHE A 1 513 ? -17.656 27.938 -13.578 1 64 513 PHE A O 1
ATOM 4040 N N . GLU A 1 514 ? -17.547 28.391 -11.445 1 71.12 514 GLU A N 1
ATOM 4041 C CA . GLU A 1 514 ? -17.25 26.984 -11.18 1 71.12 514 GLU A CA 1
ATOM 4042 C C . GLU A 1 514 ? -18.438 26.094 -11.523 1 71.12 514 GLU A C 1
ATOM 4044 O O . GLU A 1 514 ? -18.266 25.031 -12.117 1 71.12 514 GLU A O 1
ATOM 4049 N N . ARG A 1 515 ? -19.547 26.578 -11.148 1 67.62 515 ARG A N 1
ATOM 4050 C CA . ARG A 1 515 ? -20.766 25.781 -11.359 1 67.62 515 ARG A CA 1
ATOM 4051 C C . ARG A 1 515 ? -21.094 25.672 -12.844 1 67.62 515 ARG A C 1
ATOM 4053 O O . ARG A 1 515 ? -21.453 24.609 -13.328 1 67.62 515 ARG A O 1
ATOM 4060 N N . ASN A 1 516 ? -20.906 26.797 -13.484 1 66.69 516 ASN A N 1
ATOM 4061 C CA . ASN A 1 516 ? -21.375 26.844 -14.867 1 66.69 516 ASN A CA 1
ATOM 4062 C C . ASN A 1 516 ? -20.328 26.297 -15.828 1 66.69 516 ASN A C 1
ATOM 4064 O O . ASN A 1 516 ? -20.656 25.766 -16.891 1 66.69 516 ASN A O 1
ATOM 4068 N N . ARG A 1 517 ? -19.125 26.344 -15.406 1 67.25 517 ARG A N 1
ATOM 4069 C CA . ARG A 1 517 ? -18.125 25.984 -16.406 1 67.25 517 ARG A CA 1
ATOM 4070 C C . ARG A 1 517 ? -17.359 24.734 -15.984 1 67.25 517 ARG A C 1
ATOM 4072 O O . ARG A 1 517 ? -17.25 23.781 -16.75 1 67.25 517 ARG A O 1
ATOM 4079 N N . ILE A 1 518 ? -17.062 24.672 -14.852 1 76.31 518 ILE A N 1
ATOM 4080 C CA . ILE A 1 518 ? -16.141 23.609 -14.461 1 76.31 518 ILE A CA 1
ATOM 4081 C C . ILE A 1 518 ? -16.938 22.359 -14.086 1 76.31 518 ILE A C 1
ATOM 4083 O O . ILE A 1 518 ? -16.688 21.281 -14.633 1 76.31 518 ILE A O 1
ATOM 4087 N N . LYS A 1 519 ? -17.938 22.547 -13.258 1 76.81 519 LYS A N 1
ATOM 4088 C CA . LYS A 1 519 ? -18.656 21.375 -12.766 1 76.81 519 LYS A CA 1
ATOM 4089 C C . LYS A 1 519 ? -19.453 20.703 -13.891 1 76.81 519 LYS A C 1
ATOM 4091 O O . LYS A 1 519 ? -19.578 19.484 -13.922 1 76.81 519 LYS A O 1
ATOM 4096 N N . GLN A 1 520 ? -19.969 21.484 -14.766 1 71.88 520 GLN A N 1
ATOM 4097 C CA . GLN A 1 520 ? -20.703 20.922 -15.883 1 71.88 520 GLN A CA 1
ATOM 4098 C C . GLN A 1 520 ? -19.797 20.109 -16.797 1 71.88 520 GLN A C 1
ATOM 4100 O O . GLN A 1 520 ? -20.234 19.125 -17.406 1 71.88 520 GLN A O 1
ATOM 4105 N N . LEU A 1 521 ? -18.562 20.5 -16.797 1 75.19 521 LEU A N 1
ATOM 4106 C CA . LEU A 1 521 ? -17.625 19.844 -17.703 1 75.19 521 LEU A CA 1
ATOM 4107 C C . LEU A 1 521 ? -17.047 18.594 -17.062 1 75.19 521 LEU A C 1
ATOM 4109 O O . LEU A 1 521 ? -16.734 17.625 -17.766 1 75.19 521 LEU A O 1
ATOM 4113 N N . VAL A 1 522 ? -17.031 18.578 -15.742 1 81.5 522 VAL A N 1
ATOM 4114 C CA . VAL A 1 522 ? -16.203 17.531 -15.148 1 81.5 522 VAL A CA 1
ATOM 4115 C C . VAL A 1 522 ? -17.078 16.562 -14.352 1 81.5 522 VAL A C 1
ATOM 4117 O O . VAL A 1 522 ? -16.703 15.406 -14.141 1 81.5 522 VAL A O 1
ATOM 4120 N N . ILE A 1 523 ? -18.234 17 -13.938 1 79 523 ILE A N 1
ATOM 4121 C CA . ILE A 1 523 ? -19.062 16.141 -13.109 1 79 523 ILE A CA 1
ATOM 4122 C C . ILE A 1 523 ? -20.156 15.492 -13.961 1 79 523 ILE A C 1
ATOM 4124 O O . ILE A 1 523 ? -20.844 16.172 -14.719 1 79 523 ILE A O 1
ATOM 4128 N N . ARG A 1 524 ? -20.172 14.203 -13.719 1 75.12 524 ARG A N 1
ATOM 4129 C CA . ARG A 1 524 ? -21.172 13.445 -14.469 1 75.12 524 ARG A CA 1
ATOM 4130 C C . ARG A 1 524 ? -22.578 13.805 -14.031 1 75.12 524 ARG A C 1
ATOM 4132 O O . ARG A 1 524 ? -22.859 13.914 -12.836 1 75.12 524 ARG A O 1
ATOM 4139 N N . ASP A 1 525 ? -23.422 13.914 -14.891 1 66.25 525 ASP A N 1
ATOM 4140 C CA . ASP A 1 525 ? -24.859 14.141 -14.688 1 66.25 525 ASP A CA 1
ATOM 4141 C C . ASP A 1 525 ? -25.094 15.383 -13.828 1 66.25 525 ASP A C 1
ATOM 4143 O O . ASP A 1 525 ? -25.969 15.391 -12.969 1 66.25 525 ASP A O 1
ATOM 4147 N N . TYR A 1 526 ? -24.109 16.25 -13.906 1 60.88 526 TYR A N 1
ATOM 4148 C CA . TYR A 1 526 ? -24.297 17.469 -13.148 1 60.88 526 TYR A CA 1
ATOM 4149 C C . TYR A 1 526 ? -25.531 18.234 -13.633 1 60.88 526 TYR A C 1
ATOM 4151 O O . TYR A 1 526 ? -25.609 18.625 -14.797 1 60.88 526 TYR A O 1
ATOM 4159 N N . ARG A 1 527 ? -26.781 17.844 -13.055 1 50.12 527 ARG A N 1
ATOM 4160 C CA . ARG A 1 527 ? -27.969 18.625 -13.398 1 50.12 527 ARG A CA 1
ATOM 4161 C C . ARG A 1 527 ? -27.938 20 -12.742 1 50.12 527 ARG A C 1
ATOM 4163 O O . ARG A 1 527 ? -27.656 20.109 -11.547 1 50.12 527 ARG A O 1
ATOM 4170 N N . GLY A 1 528 ? -27.594 20.891 -13.336 1 45.22 528 GLY A N 1
ATOM 4171 C CA . GLY A 1 528 ? -27.656 22.266 -12.883 1 45.22 528 GLY A CA 1
ATOM 4172 C C . GLY A 1 528 ? -28.578 22.469 -11.695 1 45.22 528 GLY A C 1
ATOM 4173 O O . GLY A 1 528 ? -29.281 21.531 -11.289 1 45.22 528 GLY A O 1
ATOM 4174 N N . ASP A 1 529 ? -28.641 23.531 -10.977 1 41.47 529 ASP A N 1
ATOM 4175 C CA . ASP A 1 529 ? -29.422 24 -9.836 1 41.47 529 ASP A CA 1
ATOM 4176 C C . ASP A 1 529 ? -30.875 23.578 -9.945 1 41.47 529 ASP A C 1
ATOM 4178 O O . ASP A 1 529 ? -31.719 24 -9.156 1 41.47 529 ASP A O 1
ATOM 4182 N N . GLU A 1 530 ? -31.438 23.031 -10.945 1 38.66 530 GLU A N 1
ATOM 4183 C CA . GLU A 1 530 ? -32.906 22.969 -10.852 1 38.66 530 GLU A CA 1
ATOM 4184 C C . GLU A 1 530 ? -33.344 21.984 -9.773 1 38.66 530 GLU A C 1
ATOM 4186 O O . GLU A 1 530 ? -34.406 22.141 -9.188 1 38.66 530 GLU A O 1
ATOM 4191 N N . GLY A 1 531 ? -32.875 20.781 -9.703 1 36.78 531 GLY A N 1
ATOM 4192 C CA . GLY A 1 531 ? -33.469 19.797 -8.805 1 36.78 531 GLY A CA 1
ATOM 4193 C C . GLY A 1 531 ? -33.094 20 -7.352 1 36.78 531 GLY A C 1
ATOM 4194 O O . GLY A 1 531 ? -33.438 19.203 -6.488 1 36.78 531 GLY A O 1
ATOM 4195 N N . LEU A 1 532 ? -32.094 20.531 -7.027 1 36.59 532 LEU A N 1
ATOM 4196 C CA . LEU A 1 532 ? -31.688 20.781 -5.648 1 36.59 532 LEU A CA 1
ATOM 4197 C C . LEU A 1 532 ? -32.656 21.688 -4.934 1 36.59 532 LEU A C 1
ATOM 4199 O O . LEU A 1 532 ? -32.438 22.078 -3.785 1 36.59 532 LEU A O 1
ATOM 4203 N N . LYS A 1 533 ? -33.656 22.172 -5.578 1 36.31 533 LYS A N 1
ATOM 4204 C CA . LYS A 1 533 ? -34.719 22.922 -4.93 1 36.31 533 LYS A CA 1
ATOM 4205 C C . LYS A 1 533 ? -35.5 22.047 -3.936 1 36.31 533 LYS A C 1
ATOM 4207 O O . LYS A 1 533 ? -36.406 22.516 -3.262 1 36.31 533 LYS A O 1
ATOM 4212 N N . ASP A 1 534 ? -35.594 20.766 -4.211 1 32.72 534 ASP A N 1
ATOM 4213 C CA . ASP A 1 534 ? -36.375 20 -3.225 1 32.72 534 ASP A CA 1
ATOM 4214 C C . ASP A 1 534 ? -35.562 19.781 -1.948 1 32.72 534 ASP A C 1
ATOM 4216 O O . ASP A 1 534 ? -34.406 19.328 -2.002 1 32.72 534 ASP A O 1
ATOM 4220 N N . GLU A 1 535 ? -35.781 20.469 -0.891 1 36.06 535 GLU A N 1
ATOM 4221 C CA . GLU A 1 535 ? -35.344 20.312 0.496 1 36.06 535 GLU A CA 1
ATOM 4222 C C . GLU A 1 535 ? -34.938 18.875 0.785 1 36.06 535 GLU A C 1
ATOM 4224 O O . GLU A 1 535 ? -34.031 18.641 1.594 1 36.06 535 GLU A O 1
ATOM 4229 N N . SER A 1 536 ? -35.594 17.938 0.173 1 39.56 536 SER A N 1
ATOM 4230 C CA . SER A 1 536 ? -35.406 16.531 0.462 1 39.56 536 SER A CA 1
ATOM 4231 C C . SER A 1 536 ? -34.094 16.016 -0.118 1 39.56 536 SER A C 1
ATOM 4233 O O . SER A 1 536 ? -33.406 15.172 0.485 1 39.56 536 SER A O 1
ATOM 4235 N N . ALA A 1 537 ? -33.656 16.609 -1.143 1 38.47 537 ALA A N 1
ATOM 4236 C CA . ALA A 1 537 ? -32.469 16.094 -1.771 1 38.47 537 ALA A CA 1
ATOM 4237 C C . ALA A 1 537 ? -31.203 16.625 -1.06 1 38.47 537 ALA A C 1
ATOM 4239 O O . ALA A 1 537 ? -30.203 15.906 -0.951 1 38.47 537 ALA A O 1
ATOM 4240 N N . LEU A 1 538 ? -31.219 17.938 -0.67 1 37.84 538 LEU A N 1
ATOM 4241 C CA . LEU A 1 538 ? -30.141 18.406 0.206 1 37.84 538 LEU A CA 1
ATOM 4242 C C . LEU A 1 538 ? -30.047 17.547 1.462 1 37.84 538 LEU A C 1
ATOM 4244 O O . LEU A 1 538 ? -28.953 17.219 1.912 1 37.84 538 LEU A O 1
ATOM 4248 N N . GLU A 1 539 ? -31.234 17.312 2.055 1 40.28 539 GLU A N 1
ATOM 4249 C CA . GLU A 1 539 ? -31.266 16.391 3.184 1 40.28 539 GLU A CA 1
ATOM 4250 C C . GLU A 1 539 ? -30.656 15.047 2.803 1 40.28 539 GLU A C 1
ATOM 4252 O O . GLU A 1 539 ? -29.938 14.438 3.598 1 40.28 539 GLU A O 1
ATOM 4257 N N . HIS A 1 540 ? -30.922 14.68 1.634 1 42.44 540 HIS A N 1
ATOM 4258 C CA . HIS A 1 540 ? -30.375 13.406 1.187 1 42.44 540 HIS A CA 1
ATOM 4259 C C . HIS A 1 540 ? -28.875 13.523 0.928 1 42.44 540 HIS A C 1
ATOM 4261 O O . HIS A 1 540 ? -28.109 12.609 1.262 1 42.44 540 HIS A O 1
ATOM 4267 N N . ARG A 1 541 ? -28.516 14.633 0.369 1 40.62 541 ARG A N 1
ATOM 4268 C CA . ARG A 1 541 ? -27.094 14.82 0.157 1 40.62 541 ARG A CA 1
ATOM 4269 C C . ARG A 1 541 ? -26.375 15.07 1.477 1 40.62 541 ARG A C 1
ATOM 4271 O O . ARG A 1 541 ? -25.25 14.602 1.677 1 40.62 541 ARG A O 1
ATOM 4278 N N . LEU A 1 542 ? -26.984 16.016 2.207 1 41.25 542 LEU A N 1
ATOM 4279 C CA . LEU A 1 542 ? -26.453 16.188 3.553 1 41.25 542 LEU A CA 1
ATOM 4280 C C . LEU A 1 542 ? -26.469 14.859 4.312 1 41.25 542 LEU A C 1
ATOM 4282 O O . LEU A 1 542 ? -25.547 14.562 5.078 1 41.25 542 LEU A O 1
ATOM 4286 N N . GLN A 1 543 ? -27.547 14.141 4.094 1 39.94 543 GLN A N 1
ATOM 4287 C CA . GLN A 1 543 ? -27.609 12.797 4.656 1 39.94 543 GLN A CA 1
ATOM 4288 C C . GLN A 1 543 ? -26.578 11.867 4.004 1 39.94 543 GLN A C 1
ATOM 4290 O O . GLN A 1 543 ? -26 11.016 4.672 1 39.94 543 GLN A O 1
ATOM 4295 N N . ASP A 1 544 ? -26.531 12.094 2.742 1 39.84 544 ASP A N 1
ATOM 4296 C CA . ASP A 1 544 ? -25.562 11.281 2.006 1 39.84 544 ASP A CA 1
ATOM 4297 C C . ASP A 1 544 ? -24.125 11.719 2.32 1 39.84 544 ASP A C 1
ATOM 4299 O O . ASP A 1 544 ? -23.234 10.883 2.43 1 39.84 544 ASP A O 1
ATOM 4303 N N . SER A 1 545 ? -23.938 13.07 2.236 1 37.75 545 SER A N 1
ATOM 4304 C CA . SER A 1 545 ? -22.641 13.586 2.668 1 37.75 545 SER A CA 1
ATOM 4305 C C . SER A 1 545 ? -22.391 13.312 4.148 1 37.75 545 SER A C 1
ATOM 4307 O O . SER A 1 545 ? -21.266 13.023 4.559 1 37.75 545 SER A O 1
ATOM 4309 N N . SER A 1 546 ? -23.422 13.68 4.945 1 34.56 546 SER A N 1
ATOM 4310 C CA . SER A 1 546 ? -23.359 13.367 6.371 1 34.56 546 SER A CA 1
ATOM 4311 C C . SER A 1 546 ? -23.344 11.859 6.602 1 34.56 546 SER A C 1
ATOM 4313 O O . SER A 1 546 ? -22.703 11.391 7.555 1 34.56 546 SER A O 1
ATOM 4315 N N . LYS A 1 547 ? -24.125 11.117 5.848 1 36.97 547 LYS A N 1
ATOM 4316 C CA . LYS A 1 547 ? -24.047 9.664 5.949 1 36.97 547 LYS A CA 1
ATOM 4317 C C . LYS A 1 547 ? -22.672 9.164 5.508 1 36.97 547 LYS A C 1
ATOM 4319 O O . LYS A 1 547 ? -22.219 8.102 5.938 1 36.97 547 LYS A O 1
ATOM 4324 N N . SER A 1 548 ? -22.203 9.859 4.527 1 33.53 548 SER A N 1
ATOM 4325 C CA . SER A 1 548 ? -20.828 9.508 4.156 1 33.53 548 SER A CA 1
ATOM 4326 C C . SER A 1 548 ? -19.844 9.867 5.262 1 33.53 548 SER A C 1
ATOM 4328 O O . SER A 1 548 ? -18.922 9.102 5.543 1 33.53 548 SER A O 1
ATOM 4330 N N . PHE A 1 549 ? -19.969 11.172 5.766 1 31.75 549 PHE A N 1
ATOM 4331 C CA . PHE A 1 549 ? -19.172 11.539 6.93 1 31.75 549 PHE A CA 1
ATOM 4332 C C . PHE A 1 549 ? -19.734 10.891 8.195 1 31.75 549 PHE A C 1
ATOM 4334 O O . PHE A 1 549 ? -18.969 10.477 9.07 1 31.75 549 PHE A O 1
ATOM 4341 N N . THR A 1 550 ? -21.047 10.969 8.477 1 32.03 550 THR A N 1
ATOM 4342 C CA . THR A 1 550 ? -21.672 10.43 9.68 1 32.03 550 THR A CA 1
ATOM 4343 C C . THR A 1 550 ? -21.625 8.906 9.688 1 32.03 550 THR A C 1
ATOM 4345 O O . THR A 1 550 ? -21.547 8.281 10.742 1 32.03 550 THR A O 1
ATOM 4348 N N . ARG A 1 551 ? -21.875 8.234 8.578 1 31.88 551 ARG A N 1
ATOM 4349 C CA . ARG A 1 551 ? -21.734 6.785 8.586 1 31.88 551 ARG A CA 1
ATOM 4350 C C . ARG A 1 551 ? -20.281 6.387 8.805 1 31.88 551 ARG A C 1
ATOM 4352 O O . ARG A 1 551 ? -20 5.301 9.312 1 31.88 551 ARG A O 1
ATOM 4359 N N . ALA A 1 552 ? -19.422 7.152 8.383 1 30.2 552 ALA A N 1
ATOM 4360 C CA . ALA A 1 552 ? -18.047 7.004 8.828 1 30.2 552 ALA A CA 1
ATOM 4361 C C . ALA A 1 552 ? -17.906 7.352 10.312 1 30.2 552 ALA A C 1
ATOM 4363 O O . ALA A 1 552 ? -17.156 6.691 11.039 1 30.2 552 ALA A O 1
ATOM 4364 N N . GLU A 1 553 ? -18.516 8.469 10.875 1 30.12 553 GLU A N 1
ATOM 4365 C CA . GLU A 1 553 ? -18.672 8.867 12.273 1 30.12 553 GLU A CA 1
ATOM 4366 C C . GLU A 1 553 ? -19.625 7.934 13.008 1 30.12 553 GLU A C 1
ATOM 4368 O O . GLU A 1 553 ? -19.422 7.633 14.188 1 30.12 553 GLU A O 1
ATOM 4373 N N . ALA A 1 554 ? -20.797 7.602 12.508 1 30.36 554 ALA A N 1
ATOM 4374 C CA . ALA A 1 554 ? -21.703 6.688 13.195 1 30.36 554 ALA A CA 1
ATOM 4375 C C . ALA A 1 554 ? -21.047 5.332 13.43 1 30.36 554 ALA A C 1
ATOM 4377 O O . ALA A 1 554 ? -21.312 4.676 14.445 1 30.36 554 ALA A O 1
ATOM 4378 N N . THR A 1 555 ? -20.312 4.883 12.539 1 30.62 555 THR A N 1
ATOM 4379 C CA . THR A 1 555 ? -19.547 3.686 12.875 1 30.62 555 THR A CA 1
ATOM 4380 C C . THR A 1 555 ? -18.516 3.988 13.969 1 30.62 555 THR A C 1
ATOM 4382 O O . THR A 1 555 ? -18.203 3.117 14.781 1 30.62 555 THR A O 1
ATOM 4385 N N . LEU A 1 556 ? -17.969 5.227 14.039 1 27.73 556 LEU A N 1
ATOM 4386 C CA . LEU A 1 556 ? -17.25 5.59 15.25 1 27.73 556 LEU A CA 1
ATOM 4387 C C . LEU A 1 556 ? -18.219 5.918 16.375 1 27.73 556 LEU A C 1
ATOM 4389 O O . LEU A 1 556 ? -17.938 5.641 17.547 1 27.73 556 LEU A O 1
ATOM 4393 N N . SER A 1 557 ? -19.328 6.719 16.219 1 28.59 557 SER A N 1
ATOM 4394 C CA . SER A 1 557 ? -20.266 7.145 17.25 1 28.59 557 SER A CA 1
ATOM 4395 C C . SER A 1 557 ? -21.219 6.02 17.625 1 28.59 557 SER A C 1
ATOM 4397 O O . SER A 1 557 ? -21.766 6.008 18.734 1 28.59 557 SER A O 1
ATOM 4399 N N . ASP A 1 558 ? -21.75 5.25 16.781 1 29.95 558 ASP A N 1
ATOM 4400 C CA . ASP A 1 558 ? -22.688 4.273 17.328 1 29.95 558 ASP A CA 1
ATOM 4401 C C . ASP A 1 558 ? -22.047 3.439 18.422 1 29.95 558 ASP A C 1
ATOM 4403 O O . ASP A 1 558 ? -22.734 2.701 19.141 1 29.95 558 ASP A O 1
ATOM 4407 N N . GLU A 1 559 ? -20.75 3.439 18.484 1 28.39 559 GLU A N 1
ATOM 4408 C CA . GLU A 1 559 ? -20.203 2.762 19.672 1 28.39 559 GLU A CA 1
ATOM 4409 C C . GLU A 1 559 ? -20.484 3.559 20.938 1 28.39 559 GLU A C 1
ATOM 4411 O O . GLU A 1 559 ? -20.609 2.984 22.016 1 28.39 559 GLU A O 1
ATOM 4416 N N . ALA A 1 560 ? -20.531 4.98 20.875 1 27.02 560 ALA A N 1
ATOM 4417 C CA . ALA A 1 560 ? -20.797 5.672 22.125 1 27.02 560 ALA A CA 1
ATOM 4418 C C . ALA A 1 560 ? -22.281 5.605 22.5 1 27.02 560 ALA A C 1
ATOM 4420 O O . ALA A 1 560 ? -22.641 5.613 23.672 1 27.02 560 ALA A O 1
ATOM 4421 N N . SER A 1 561 ? -23.156 5.598 21.562 1 27.95 561 SER A N 1
ATOM 4422 C CA . SER A 1 561 ? -24.547 5.723 22 1 27.95 561 SER A CA 1
ATOM 4423 C C . SER A 1 561 ? -25.078 4.406 22.562 1 27.95 561 SER A C 1
ATOM 4425 O O . SER A 1 561 ? -26.188 4.348 23.078 1 27.95 561 SER A O 1
ATOM 4427 N N . PHE A 1 562 ? -24.516 3.301 22.188 1 27.72 562 PHE A N 1
ATOM 4428 C CA . PHE A 1 562 ? -25.203 2.152 22.766 1 27.72 562 PHE A CA 1
ATOM 4429 C C . PHE A 1 562 ? -25.109 2.178 24.281 1 27.72 562 PHE A C 1
ATOM 4431 O O . PHE A 1 562 ? -25.75 1.371 24.969 1 27.72 562 PHE A O 1
ATOM 4438 N N . VAL A 1 563 ? -24.109 2.936 24.797 1 26.7 563 VAL A N 1
ATOM 4439 C CA . VAL A 1 563 ? -24.141 2.797 26.25 1 26.7 563 VAL A CA 1
ATOM 4440 C C . VAL A 1 563 ? -25.391 3.461 26.812 1 26.7 563 VAL A C 1
ATOM 4442 O O . VAL A 1 563 ? -25.938 3.012 27.828 1 26.7 563 VAL A O 1
ATOM 4445 N N . THR A 1 564 ? -25.75 4.613 26.297 1 25.66 564 THR A N 1
ATOM 4446 C CA . THR A 1 564 ? -26.625 5.355 27.203 1 25.66 564 THR A CA 1
ATOM 4447 C C . THR A 1 564 ? -28.047 4.805 27.188 1 25.66 564 THR A C 1
ATOM 4449 O O . THR A 1 564 ? -28.734 4.82 28.203 1 25.66 564 THR A O 1
ATOM 4452 N N . GLN A 1 565 ? -28.641 4.676 26.016 1 24.75 565 GLN A N 1
ATOM 4453 C CA . GLN A 1 565 ? -30.078 4.734 26.203 1 24.75 565 GLN A CA 1
ATOM 4454 C C . GLN A 1 565 ? -30.594 3.494 26.938 1 24.75 565 GLN A C 1
ATOM 4456 O O . GLN A 1 565 ? -31.484 3.59 27.781 1 24.75 565 GLN A O 1
ATOM 4461 N N . ASP A 1 566 ? -30.25 2.322 26.469 1 26.52 566 ASP A N 1
ATOM 4462 C CA . ASP A 1 566 ? -31.156 1.287 26.969 1 26.52 566 ASP A CA 1
ATOM 4463 C C . ASP A 1 566 ? -30.891 0.999 28.453 1 26.52 566 ASP A C 1
ATOM 4465 O O . ASP A 1 566 ? -31.719 0.417 29.141 1 26.52 566 ASP A O 1
ATOM 4469 N N . SER A 1 567 ? -29.656 1.146 28.891 1 26.78 567 SER A N 1
ATOM 4470 C CA . SER A 1 567 ? -29.578 0.724 30.281 1 26.78 567 SER A CA 1
ATOM 4471 C C . SER A 1 567 ? -30.266 1.723 31.203 1 26.78 567 SER A C 1
ATOM 4473 O O . SER A 1 567 ? -30.5 1.429 32.375 1 26.78 567 SER A O 1
ATOM 4475 N N . LEU A 1 568 ? -30.266 3 30.828 1 24.27 568 LEU A N 1
ATOM 4476 C CA . LEU A 1 568 ? -30.859 3.854 31.844 1 24.27 568 LEU A CA 1
ATOM 4477 C C . LEU A 1 568 ? -32.375 3.611 31.938 1 24.27 568 LEU A C 1
ATOM 4479 O O . LEU A 1 568 ? -33 3.939 32.938 1 24.27 568 LEU A O 1
ATOM 4483 N N . PHE A 1 569 ? -33 3.312 30.844 1 25.19 569 PHE A N 1
ATOM 4484 C CA . PHE A 1 569 ? -34.438 3.332 31.031 1 25.19 569 PHE A CA 1
ATOM 4485 C C . PHE A 1 569 ? -34.844 2.236 32 1 25.19 569 PHE A C 1
ATOM 4487 O O . PHE A 1 569 ? -35.781 2.422 32.781 1 25.19 569 PHE A O 1
ATOM 4494 N N . ASP A 1 570 ? -34.281 1.062 31.844 1 25.66 570 ASP A N 1
ATOM 4495 C CA . ASP A 1 570 ? -35 0.046 32.594 1 25.66 570 ASP A CA 1
ATOM 4496 C C . ASP A 1 570 ? -34.781 0.213 34.094 1 25.66 570 ASP A C 1
ATOM 4498 O O . ASP A 1 570 ? -35.5 -0.38 34.906 1 25.66 570 ASP A O 1
ATOM 4502 N N . TYR A 1 571 ? -33.656 0.73 34.531 1 25.56 571 TYR A N 1
ATOM 4503 C CA . TYR A 1 571 ? -33.562 0.734 36 1 25.56 571 TYR A CA 1
ATOM 4504 C C . TYR A 1 571 ? -34.531 1.739 36.594 1 25.56 571 TYR A C 1
ATOM 4506 O O . TYR A 1 571 ? -34.875 1.654 37.75 1 25.56 571 TYR A O 1
ATOM 4514 N N . GLY A 1 572 ? -34.75 2.852 35.875 1 23.94 572 GLY A N 1
ATOM 4515 C CA . GLY A 1 572 ? -35.625 3.801 36.562 1 23.94 572 GLY A CA 1
ATOM 4516 C C . GLY A 1 572 ? -37.031 3.291 36.75 1 23.94 572 GLY A C 1
ATOM 4517 O O . GLY A 1 572 ? -37.688 3.59 37.75 1 23.94 572 GLY A O 1
ATOM 4518 N N . ALA A 1 573 ? -37.562 2.705 35.75 1 25.77 573 ALA A N 1
ATOM 4519 C CA . ALA A 1 573 ? -38.969 2.414 35.906 1 25.77 573 ALA A CA 1
ATOM 4520 C C . ALA A 1 573 ? -39.188 1.333 36.969 1 25.77 573 ALA A C 1
ATOM 4522 O O . ALA A 1 573 ? -40.25 1.265 37.594 1 25.77 573 ALA A O 1
ATOM 4523 N N . GLN A 1 574 ? -38.25 0.356 37.062 1 25.47 574 GLN A N 1
ATOM 4524 C CA . GLN A 1 574 ? -38.625 -0.676 38.031 1 25.47 574 GLN A CA 1
ATOM 4525 C C . GLN A 1 574 ? -38.656 -0.127 39.469 1 25.47 574 GLN A C 1
ATOM 4527 O O . GLN A 1 574 ? -39.156 -0.782 40.375 1 25.47 574 GLN A O 1
ATOM 4532 N N . LEU A 1 575 ? -37.875 0.942 39.719 1 24.8 575 LEU A N 1
ATOM 4533 C CA . LEU A 1 575 ? -37.969 1.37 41.125 1 24.8 575 LEU A CA 1
ATOM 4534 C C . LEU A 1 575 ? -39.375 1.882 41.406 1 24.8 575 LEU A C 1
ATOM 4536 O O . LEU A 1 575 ? -39.812 1.927 42.594 1 24.8 575 LEU A O 1
ATOM 4540 N N . SER A 1 576 ? -40.031 2.564 40.469 1 24.58 576 SER A N 1
ATOM 4541 C CA . SER A 1 576 ? -41.25 3.201 40.969 1 24.58 576 SER A CA 1
ATOM 4542 C C . SER A 1 576 ? -42.281 2.166 41.406 1 24.58 576 SER A C 1
ATOM 4544 O O . SER A 1 576 ? -43.094 2.428 42.281 1 24.58 576 SER A O 1
ATOM 4546 N N . ASN A 1 577 ? -42.438 1.109 40.688 1 24.38 577 ASN A N 1
ATOM 4547 C CA . ASN A 1 577 ? -43.688 0.427 41.031 1 24.38 577 ASN A CA 1
ATOM 4548 C C . ASN A 1 577 ? -43.594 -0.259 42.406 1 24.38 577 ASN A C 1
ATOM 4550 O O . ASN A 1 577 ? -44.531 -0.928 42.844 1 24.38 577 ASN A O 1
ATOM 4554 N N . ARG A 1 578 ? -42.344 -0.666 42.781 1 24.27 578 ARG A N 1
ATOM 4555 C CA . ARG A 1 578 ? -42.5 -1.46 44 1 24.27 578 ARG A CA 1
ATOM 4556 C C . ARG A 1 578 ? -42.938 -0.583 45.156 1 24.27 578 ARG A C 1
ATOM 4558 O O . ARG A 1 578 ? -43.062 -1.062 46.281 1 24.27 578 ARG A O 1
ATOM 4565 N N . SER A 1 579 ? -42.656 0.724 45 1 21.84 579 SER A N 1
ATOM 4566 C CA . SER A 1 579 ? -43.094 1.387 46.219 1 21.84 579 SER A CA 1
ATOM 4567 C C . SER A 1 579 ? -44.625 1.39 46.375 1 21.84 579 SER A C 1
ATOM 4569 O O . SER A 1 579 ? -45.156 1.856 47.375 1 21.84 579 SER A O 1
ATOM 4571 N N . ILE A 1 580 ? -45.375 0.874 45.375 1 20.25 580 ILE A N 1
ATOM 4572 C CA . ILE A 1 580 ? -46.656 0.714 46.031 1 20.25 580 ILE A CA 1
ATOM 4573 C C . ILE A 1 580 ? -46.719 -0.609 46.781 1 20.25 580 ILE A C 1
ATOM 4575 O O . ILE A 1 580 ? -46.25 -1.641 46.281 1 20.25 580 ILE A O 1
ATOM 4579 N N . MET B 1 1 ? 20.594 13.359 -6.836 1 42.88 1 MET B N 1
ATOM 4580 C CA . MET B 1 1 ? 20.531 12.75 -8.164 1 42.88 1 MET B CA 1
ATOM 4581 C C . MET B 1 1 ? 19.812 11.414 -8.117 1 42.88 1 MET B C 1
ATOM 4583 O O . MET B 1 1 ? 18.969 11.125 -8.969 1 42.88 1 MET B O 1
ATOM 4587 N N . GLY B 1 2 ? 20.109 10.742 -6.859 1 49.31 2 GLY B N 1
ATOM 4588 C CA . GLY B 1 2 ? 19.484 9.43 -6.723 1 49.31 2 GLY B CA 1
ATOM 4589 C C . GLY B 1 2 ? 17.984 9.492 -6.531 1 49.31 2 GLY B C 1
ATOM 4590 O O . GLY B 1 2 ? 17.234 8.766 -7.188 1 49.31 2 GLY B O 1
ATOM 4591 N N . GLU B 1 3 ? 17.578 10.594 -5.84 1 59.47 3 GLU B N 1
ATOM 4592 C CA . GLU B 1 3 ? 16.141 10.742 -5.574 1 59.47 3 GLU B CA 1
ATOM 4593 C C . GLU B 1 3 ? 15.391 11.172 -6.828 1 59.47 3 GLU B C 1
ATOM 4595 O O . GLU B 1 3 ? 14.281 10.711 -7.09 1 59.47 3 GLU B O 1
ATOM 4600 N N . TYR B 1 4 ? 16.141 11.938 -7.613 1 61.69 4 TYR B N 1
ATOM 4601 C CA . TYR B 1 4 ? 15.531 12.445 -8.836 1 61.69 4 TYR B CA 1
ATOM 4602 C C . TYR B 1 4 ? 15.312 11.328 -9.844 1 61.69 4 TYR B C 1
ATOM 4604 O O . TYR B 1 4 ? 14.234 11.211 -10.438 1 61.69 4 TYR B O 1
ATOM 4612 N N . ASN B 1 5 ? 16.297 10.406 -9.945 1 65.5 5 ASN B N 1
ATOM 4613 C CA . ASN B 1 5 ? 16.172 9.305 -10.891 1 65.5 5 ASN B CA 1
ATOM 4614 C C . ASN B 1 5 ? 15.094 8.312 -10.477 1 65.5 5 ASN B C 1
ATOM 4616 O O . ASN B 1 5 ? 14.359 7.797 -11.32 1 65.5 5 ASN B O 1
ATOM 4620 N N . ILE B 1 6 ? 14.992 8.188 -9.211 1 70.44 6 ILE B N 1
ATOM 4621 C CA . ILE B 1 6 ? 13.977 7.273 -8.711 1 70.44 6 ILE B CA 1
ATOM 4622 C C . ILE B 1 6 ? 12.586 7.859 -8.945 1 70.44 6 ILE B C 1
ATOM 4624 O O . ILE B 1 6 ? 11.656 7.141 -9.32 1 70.44 6 ILE B O 1
ATOM 4628 N N . SER B 1 7 ? 12.578 9.141 -8.891 1 70.62 7 SER B N 1
ATOM 4629 C CA . SER B 1 7 ? 11.289 9.797 -9.078 1 70.62 7 SER B CA 1
ATOM 4630 C C . SER B 1 7 ? 10.859 9.758 -10.539 1 70.62 7 SER B C 1
ATOM 4632 O O . SER B 1 7 ? 9.68 9.547 -10.844 1 70.62 7 SER B O 1
ATOM 4634 N N . VAL B 1 8 ? 11.812 9.906 -11.43 1 74.56 8 VAL B N 1
ATOM 4635 C CA . VAL B 1 8 ? 11.492 9.883 -12.852 1 74.56 8 VAL B CA 1
ATOM 4636 C C . VAL B 1 8 ? 11 8.5 -13.25 1 74.56 8 VAL B C 1
ATOM 4638 O O . VAL B 1 8 ? 9.992 8.367 -13.953 1 74.56 8 VAL B O 1
ATOM 4641 N N . PHE B 1 9 ? 11.656 7.535 -12.719 1 77.38 9 PHE B N 1
ATOM 4642 C CA . PHE B 1 9 ? 11.266 6.164 -13.023 1 77.38 9 PHE B CA 1
ATOM 4643 C C . PHE B 1 9 ? 9.883 5.859 -12.469 1 77.38 9 PHE B C 1
ATOM 4645 O O . PHE B 1 9 ? 9.047 5.262 -13.156 1 77.38 9 PHE B O 1
ATOM 4652 N N . LEU B 1 10 ? 9.672 6.316 -11.312 1 78.12 10 LEU B N 1
ATOM 4653 C CA . LEU B 1 10 ? 8.406 6 -10.656 1 78.12 10 LEU B CA 1
ATOM 4654 C C . LEU B 1 10 ? 7.246 6.711 -11.344 1 78.12 10 LEU B C 1
ATOM 4656 O O . LEU B 1 10 ? 6.156 6.148 -11.469 1 78.12 10 LEU B O 1
ATOM 4660 N N . VAL B 1 11 ? 7.543 7.938 -11.812 1 79.5 11 VAL B N 1
ATOM 4661 C CA . VAL B 1 11 ? 6.496 8.672 -12.516 1 79.5 11 VAL B CA 1
ATOM 4662 C C . VAL B 1 11 ? 6.168 7.973 -13.836 1 79.5 11 VAL B C 1
ATOM 4664 O O . VAL B 1 11 ? 4.996 7.805 -14.18 1 79.5 11 VAL B O 1
ATOM 4667 N N . PHE B 1 12 ? 7.23 7.648 -14.438 1 81.56 12 PHE B N 1
ATOM 4668 C CA . PHE B 1 12 ? 7.059 6.969 -15.711 1 81.56 12 PHE B CA 1
ATOM 4669 C C . PHE B 1 12 ? 6.312 5.652 -15.523 1 81.56 12 PHE B C 1
ATOM 4671 O O . PHE B 1 12 ? 5.348 5.371 -16.25 1 81.56 12 PHE B O 1
ATOM 4678 N N . PHE B 1 13 ? 6.699 4.891 -14.625 1 85.62 13 PHE B N 1
ATOM 4679 C CA . PHE B 1 13 ? 6.113 3.578 -14.359 1 85.62 13 PHE B CA 1
ATOM 4680 C C . PHE B 1 13 ? 4.648 3.709 -13.961 1 85.62 13 PHE B C 1
ATOM 4682 O O . PHE B 1 13 ? 3.793 2.992 -14.484 1 85.62 13 PHE B O 1
ATOM 4689 N N . ILE B 1 14 ? 4.312 4.629 -13.07 1 85.62 14 ILE B N 1
ATOM 4690 C CA . ILE B 1 14 ? 2.955 4.793 -12.57 1 85.62 14 ILE B CA 1
ATOM 4691 C C . ILE B 1 14 ? 2.061 5.355 -13.672 1 85.62 14 ILE B C 1
ATOM 4693 O O . ILE B 1 14 ? 0.884 4.996 -13.766 1 85.62 14 ILE B O 1
ATOM 4697 N N . SER B 1 15 ? 2.635 6.188 -14.508 1 86.38 15 SER B N 1
ATOM 4698 C CA . SER B 1 15 ? 1.872 6.707 -15.641 1 86.38 15 SER B CA 1
ATOM 4699 C C . SER B 1 15 ? 1.514 5.598 -16.625 1 86.38 15 SER B C 1
ATOM 4701 O O . SER B 1 15 ? 0.398 5.562 -17.141 1 86.38 15 SER B O 1
ATOM 4703 N N . LEU B 1 16 ? 2.535 4.773 -16.859 1 89.62 16 LEU B N 1
ATOM 4704 C CA . LEU B 1 16 ? 2.27 3.633 -17.734 1 89.62 16 LEU B CA 1
ATOM 4705 C C . LEU B 1 16 ? 1.215 2.717 -17.125 1 89.62 16 LEU B C 1
ATOM 4707 O O . LEU B 1 16 ? 0.37 2.174 -17.844 1 89.62 16 LEU B O 1
ATOM 4711 N N . LEU B 1 17 ? 1.335 2.547 -15.82 1 90.12 17 LEU B N 1
ATOM 4712 C CA . LEU B 1 17 ? 0.347 1.734 -15.117 1 90.12 17 LEU B CA 1
ATOM 4713 C C . LEU B 1 17 ? -1.053 2.316 -15.281 1 90.12 17 LEU B C 1
ATOM 4715 O O . LEU B 1 17 ? -2.016 1.577 -15.5 1 90.12 17 LEU B O 1
ATOM 4719 N N . ALA B 1 18 ? -1.193 3.609 -15.227 1 87.31 18 ALA B N 1
ATOM 4720 C CA . ALA B 1 18 ? -2.475 4.285 -15.414 1 87.31 18 ALA B CA 1
ATOM 4721 C C . ALA B 1 18 ? -3.006 4.074 -16.828 1 87.31 18 ALA B C 1
ATOM 4723 O O . ALA B 1 18 ? -4.195 3.812 -17.016 1 87.31 18 ALA B O 1
ATOM 4724 N N . ILE B 1 19 ? -2.148 4.141 -17.75 1 88.12 19 ILE B N 1
ATOM 4725 C CA . ILE B 1 19 ? -2.527 3.961 -19.156 1 88.12 19 ILE B CA 1
ATOM 4726 C C . ILE B 1 19 ? -3.053 2.545 -19.359 1 88.12 19 ILE B C 1
ATOM 4728 O O . ILE B 1 19 ? -4.062 2.346 -20.047 1 88.12 19 ILE B O 1
ATOM 4732 N N . VAL B 1 20 ? -2.332 1.613 -18.781 1 90.44 20 VAL B N 1
ATOM 4733 C CA . VAL B 1 20 ? -2.719 0.213 -18.906 1 90.44 20 VAL B CA 1
ATOM 4734 C C . VAL B 1 20 ? -4.105 0 -18.312 1 90.44 20 VAL B C 1
ATOM 4736 O O . VAL B 1 20 ? -4.926 -0.732 -18.875 1 90.44 20 VAL B O 1
ATOM 4739 N N . LEU B 1 21 ? -4.344 0.636 -17.188 1 87.31 21 LEU B N 1
ATOM 4740 C CA . LEU B 1 21 ? -5.633 0.47 -16.516 1 87.31 21 LEU B CA 1
ATOM 4741 C C . LEU B 1 21 ? -6.754 1.096 -17.344 1 87.31 21 LEU B C 1
ATOM 4743 O O . LEU B 1 21 ? -7.859 0.552 -17.406 1 87.31 21 LEU B O 1
ATOM 4747 N N . VAL B 1 22 ? -6.496 2.184 -18 1 85.25 22 VAL B N 1
ATOM 4748 C CA . VAL B 1 22 ? -7.473 2.83 -18.875 1 85.25 22 VAL B CA 1
ATOM 4749 C C . VAL B 1 22 ? -7.73 1.958 -20.094 1 85.25 22 VAL B C 1
ATOM 4751 O O . VAL B 1 22 ? -8.883 1.78 -20.5 1 85.25 22 VAL B O 1
ATOM 4754 N N . MET B 1 23 ? -6.676 1.42 -20.609 1 86.38 23 MET B N 1
ATOM 4755 C CA . MET B 1 23 ? -6.801 0.577 -21.797 1 86.38 23 MET B CA 1
ATOM 4756 C C . MET B 1 23 ? -7.547 -0.711 -21.469 1 86.38 23 MET B C 1
ATOM 4758 O O . MET B 1 23 ? -8.234 -1.27 -22.328 1 86.38 23 MET B O 1
ATOM 4762 N N . SER B 1 24 ? -7.27 -1.179 -20.266 1 83.31 24 SER B N 1
ATOM 4763 C CA . SER B 1 24 ? -7.969 -2.393 -19.859 1 83.31 24 SER B CA 1
ATOM 4764 C C . SER B 1 24 ? -9.477 -2.205 -19.906 1 83.31 24 SER B C 1
ATOM 4766 O O . SER B 1 24 ? -10.219 -3.143 -20.219 1 83.31 24 SER B O 1
ATOM 4768 N N . LYS B 1 25 ? -9.953 -1.032 -19.625 1 80.06 25 LYS B N 1
ATOM 4769 C CA . LYS B 1 25 ? -11.383 -0.743 -19.703 1 80.06 25 LYS B CA 1
ATOM 4770 C C . LYS B 1 25 ? -11.867 -0.775 -21.156 1 80.06 25 LYS B C 1
ATOM 4772 O O . LYS B 1 25 ? -12.945 -1.298 -21.438 1 80.06 25 LYS B O 1
ATOM 4777 N N . PHE B 1 26 ? -11.062 -0.239 -22 1 80.31 26 PHE B N 1
ATOM 4778 C CA . PHE B 1 26 ? -11.438 -0.23 -23.406 1 80.31 26 PHE B CA 1
ATOM 4779 C C . PHE B 1 26 ? -11.484 -1.648 -23.969 1 80.31 26 PHE B C 1
ATOM 4781 O O . PHE B 1 26 ? -12.32 -1.958 -24.812 1 80.31 26 PHE B O 1
ATOM 4788 N N . ARG B 1 27 ? -10.664 -2.412 -23.484 1 77.06 27 ARG B N 1
ATOM 4789 C CA . ARG B 1 27 ? -10.617 -3.812 -23.891 1 77.06 27 ARG B CA 1
ATOM 4790 C C . ARG B 1 27 ? -11.883 -4.551 -23.453 1 77.06 27 ARG B C 1
ATOM 4792 O O . ARG B 1 27 ? -12.438 -5.34 -24.234 1 77.06 27 ARG B O 1
ATOM 4799 N N . VAL B 1 28 ? -12.312 -4.277 -22.266 1 71.75 28 VAL B N 1
ATOM 4800 C CA . VAL B 1 28 ? -13.461 -4.98 -21.703 1 71.75 28 VAL B CA 1
ATOM 4801 C C . VAL B 1 28 ? -14.719 -4.602 -22.484 1 71.75 28 VAL B C 1
ATOM 4803 O O . VAL B 1 28 ? -15.633 -5.418 -22.641 1 71.75 28 VAL B O 1
ATOM 4806 N N . GLU B 1 29 ? -14.734 -3.398 -23.047 1 74.75 29 GLU B N 1
ATOM 4807 C CA . GLU B 1 29 ? -15.906 -2.906 -23.766 1 74.75 29 GLU B CA 1
ATOM 4808 C C . GLU B 1 29 ? -15.938 -3.445 -25.188 1 74.75 29 GLU B C 1
ATOM 4810 O O . GLU B 1 29 ? -16.984 -3.445 -25.828 1 74.75 29 GLU B O 1
ATOM 4815 N N . ARG B 1 30 ? -14.812 -3.936 -25.609 1 79.69 30 ARG B N 1
ATOM 4816 C CA . ARG B 1 30 ? -14.742 -4.504 -26.953 1 79.69 30 ARG B CA 1
ATOM 4817 C C . ARG B 1 30 ? -14.531 -6.012 -26.906 1 79.69 30 ARG B C 1
ATOM 4819 O O . ARG B 1 30 ? -13.406 -6.484 -26.734 1 79.69 30 ARG B O 1
ATOM 4826 N N . PRO B 1 31 ? -15.562 -6.723 -27.109 1 72.81 31 PRO B N 1
ATOM 4827 C CA . PRO B 1 31 ? -15.5 -8.172 -26.922 1 72.81 31 PRO B CA 1
ATOM 4828 C C . PRO B 1 31 ? -14.5 -8.852 -27.844 1 72.81 31 PRO B C 1
ATOM 4830 O O . PRO B 1 31 ? -13.836 -9.812 -27.453 1 72.81 31 PRO B O 1
ATOM 4833 N N . LEU B 1 32 ? -14.406 -8.328 -29.062 1 73.81 32 LEU B N 1
ATOM 4834 C CA . LEU B 1 32 ? -13.492 -8.953 -30.016 1 73.81 32 LEU B CA 1
ATOM 4835 C C . LEU B 1 32 ? -12.047 -8.781 -29.562 1 73.81 32 LEU B C 1
ATOM 4837 O O . LEU B 1 32 ? -11.25 -9.727 -29.641 1 73.81 32 LEU B O 1
ATOM 4841 N N . LEU B 1 33 ? -11.727 -7.605 -29.062 1 77.38 33 LEU B N 1
ATOM 4842 C CA . LEU B 1 33 ? -10.383 -7.336 -28.578 1 77.38 33 LEU B CA 1
ATOM 4843 C C . LEU B 1 33 ? -10.109 -8.094 -27.281 1 77.38 33 LEU B C 1
ATOM 4845 O O . LEU B 1 33 ? -8.992 -8.562 -27.062 1 77.38 33 LEU B O 1
ATOM 4849 N N . ALA B 1 34 ? -11.117 -8.266 -26.531 1 73.62 34 ALA B N 1
ATOM 4850 C CA . ALA B 1 34 ? -10.977 -8.953 -25.25 1 73.62 34 ALA B CA 1
ATOM 4851 C C . ALA B 1 34 ? -10.719 -10.445 -25.453 1 73.62 34 ALA B C 1
ATOM 4853 O O . ALA B 1 34 ? -10.047 -11.078 -24.641 1 73.62 34 ALA B O 1
ATOM 4854 N N . SER B 1 35 ? -11.281 -10.953 -26.516 1 73.88 35 SER B N 1
ATOM 4855 C CA . SER B 1 35 ? -11.125 -12.383 -26.797 1 73.88 35 SER B CA 1
ATOM 4856 C C . SER B 1 35 ? -9.734 -12.688 -27.344 1 73.88 35 SER B C 1
ATOM 4858 O O . SER B 1 35 ? -9.188 -13.758 -27.109 1 73.88 35 SER B O 1
ATOM 4860 N N . LEU B 1 36 ? -9.18 -11.711 -28 1 76.75 36 LEU B N 1
ATOM 4861 C CA . LEU B 1 36 ? -7.918 -11.961 -28.688 1 76.75 36 LEU B CA 1
ATOM 4862 C C . LEU B 1 36 ? -6.734 -11.516 -27.844 1 76.75 36 LEU B C 1
ATOM 4864 O O . LEU B 1 36 ? -5.621 -12.023 -28 1 76.75 36 LEU B O 1
ATOM 4868 N N . LEU B 1 37 ? -7.039 -10.539 -26.984 1 83.94 37 LEU B N 1
ATOM 4869 C CA . LEU B 1 37 ? -5.938 -9.969 -26.219 1 83.94 37 LEU B CA 1
ATOM 4870 C C . LEU B 1 37 ? -6.238 -10 -24.719 1 83.94 37 LEU B C 1
ATOM 4872 O O . LEU B 1 37 ? -6.844 -9.07 -24.188 1 83.94 37 LEU B O 1
ATOM 4876 N N . PRO B 1 38 ? -5.656 -11.07 -24.172 1 83.5 38 PRO B N 1
ATOM 4877 C CA . PRO B 1 38 ? -5.824 -11.102 -22.719 1 83.5 38 PRO B CA 1
ATOM 4878 C C . PRO B 1 38 ? -5.223 -9.875 -22.031 1 83.5 38 PRO B C 1
ATOM 4880 O O . PRO B 1 38 ? -4.406 -9.172 -22.625 1 83.5 38 PRO B O 1
ATOM 4883 N N . GLU B 1 39 ? -5.695 -9.578 -20.859 1 83.56 39 GLU B N 1
ATOM 4884 C CA . GLU B 1 39 ? -5.242 -8.406 -20.109 1 83.56 39 GLU B CA 1
ATOM 4885 C C . GLU B 1 39 ? -3.725 -8.422 -19.938 1 83.56 39 GLU B C 1
ATOM 4887 O O . GLU B 1 39 ? -3.064 -7.395 -20.109 1 83.56 39 GLU B O 1
ATOM 4892 N N . ALA B 1 40 ? -3.197 -9.578 -19.578 1 86.88 40 ALA B N 1
ATOM 4893 C CA . ALA B 1 40 ? -1.756 -9.695 -19.359 1 86.88 40 ALA B CA 1
ATOM 4894 C C . ALA B 1 40 ? -0.988 -9.367 -20.641 1 86.88 40 ALA B C 1
ATOM 4896 O O . ALA B 1 40 ? 0.056 -8.711 -20.594 1 86.88 40 ALA B O 1
ATOM 4897 N N . ALA B 1 41 ? -1.493 -9.805 -21.734 1 89.88 41 ALA B N 1
ATOM 4898 C CA . ALA B 1 41 ? -0.859 -9.531 -23.016 1 89.88 41 ALA B CA 1
ATOM 4899 C C . ALA B 1 41 ? -0.887 -8.039 -23.344 1 89.88 41 ALA B C 1
ATOM 4901 O O . ALA B 1 41 ? 0.067 -7.504 -23.906 1 89.88 41 ALA B O 1
ATOM 4902 N N . MET B 1 42 ? -1.948 -7.445 -23.047 1 90.62 42 MET B N 1
ATOM 4903 C CA . MET B 1 42 ? -2.059 -6.012 -23.281 1 90.62 42 MET B CA 1
ATOM 4904 C C . MET B 1 42 ? -1.059 -5.238 -22.422 1 90.62 42 MET B C 1
ATOM 4906 O O . MET B 1 42 ? -0.417 -4.305 -22.906 1 90.62 42 MET B O 1
ATOM 4910 N N . VAL B 1 43 ? -0.993 -5.602 -21.172 1 91.56 43 VAL B N 1
ATOM 4911 C CA . VAL B 1 43 ? -0.052 -4.953 -20.266 1 91.56 43 VAL B CA 1
ATOM 4912 C C . VAL B 1 43 ? 1.372 -5.121 -20.781 1 91.56 43 VAL B C 1
ATOM 4914 O O . VAL B 1 43 ? 2.156 -4.168 -20.797 1 91.56 43 VAL B O 1
ATOM 4917 N N . LEU B 1 44 ? 1.658 -6.309 -21.219 1 91.81 44 LEU B N 1
ATOM 4918 C CA . LEU B 1 44 ? 2.977 -6.602 -21.766 1 91.81 44 LEU B CA 1
ATOM 4919 C C . LEU B 1 44 ? 3.234 -5.773 -23.031 1 91.81 44 LEU B C 1
ATOM 4921 O O . LEU B 1 44 ? 4.348 -5.281 -23.234 1 91.81 44 LEU B O 1
ATOM 4925 N N . ALA B 1 45 ? 2.258 -5.629 -23.844 1 92 45 ALA B N 1
ATOM 4926 C CA . ALA B 1 45 ? 2.391 -4.863 -25.078 1 92 45 ALA B CA 1
ATOM 4927 C C . ALA B 1 45 ? 2.699 -3.398 -24.781 1 92 45 ALA B C 1
ATOM 4929 O O . ALA B 1 45 ? 3.555 -2.797 -25.438 1 92 45 ALA B O 1
ATOM 4930 N N . VAL B 1 46 ? 2.02 -2.873 -23.859 1 91.75 46 VAL B N 1
ATOM 4931 C CA . VAL B 1 46 ? 2.252 -1.48 -23.484 1 91.75 46 VAL B CA 1
ATOM 4932 C C . VAL B 1 46 ? 3.672 -1.317 -22.953 1 91.75 46 VAL B C 1
ATOM 4934 O O . VAL B 1 46 ? 4.363 -0.352 -23.281 1 91.75 46 VAL B O 1
ATOM 4937 N N . GLY B 1 47 ? 4.082 -2.207 -22.078 1 90.38 47 GLY B N 1
ATOM 4938 C CA . GLY B 1 47 ? 5.445 -2.176 -21.578 1 90.38 47 GLY B CA 1
ATOM 4939 C C . GLY B 1 47 ? 6.488 -2.289 -22.672 1 90.38 47 GLY B C 1
ATOM 4940 O O . GLY B 1 47 ? 7.484 -1.563 -22.656 1 90.38 47 GLY B O 1
ATOM 4941 N N . MET B 1 48 ? 6.215 -3.115 -23.625 1 91.06 48 MET B N 1
ATOM 4942 C CA . MET B 1 48 ? 7.145 -3.326 -24.719 1 91.06 48 MET B CA 1
ATOM 4943 C C . MET B 1 48 ? 7.223 -2.088 -25.609 1 91.06 48 MET B C 1
ATOM 4945 O O . MET B 1 48 ? 8.305 -1.7 -26.047 1 91.06 48 MET B O 1
ATOM 4949 N N . LEU B 1 49 ? 6.125 -1.516 -25.875 1 91 49 LEU B N 1
ATOM 4950 C CA . LEU B 1 49 ? 6.09 -0.312 -26.703 1 91 49 LEU B CA 1
ATOM 4951 C C . LEU B 1 49 ? 6.824 0.836 -26.016 1 91 49 LEU B C 1
ATOM 4953 O O . LEU B 1 49 ? 7.566 1.579 -26.672 1 91 49 LEU B O 1
ATOM 4957 N N . ALA B 1 50 ? 6.562 0.976 -24.766 1 87.69 50 ALA B N 1
ATOM 4958 C CA . ALA B 1 50 ? 7.254 2.023 -24.016 1 87.69 50 ALA B CA 1
ATOM 4959 C C . ALA B 1 50 ? 8.766 1.8 -24.031 1 87.69 50 ALA B C 1
ATOM 4961 O O . ALA B 1 50 ? 9.539 2.746 -24.203 1 87.69 50 ALA B O 1
ATOM 4962 N N . SER B 1 51 ? 9.125 0.58 -23.766 1 85.62 51 SER B N 1
ATOM 4963 C CA . SER B 1 51 ? 10.547 0.244 -23.781 1 85.62 51 SER B CA 1
ATOM 4964 C C . SER B 1 51 ? 11.164 0.475 -25.156 1 85.62 51 SER B C 1
ATOM 4966 O O . SER B 1 51 ? 12.312 0.904 -25.266 1 85.62 51 SER B O 1
ATOM 4968 N N . PHE B 1 52 ? 10.445 0.184 -26.125 1 85.94 52 PHE B N 1
ATOM 4969 C CA . PHE B 1 52 ? 10.891 0.384 -27.5 1 85.94 52 PHE B CA 1
ATOM 4970 C C . PHE B 1 52 ? 11.117 1.864 -27.781 1 85.94 52 PHE B C 1
ATOM 4972 O O . PHE B 1 52 ? 12.133 2.24 -28.375 1 85.94 52 PHE B O 1
ATOM 4979 N N . PHE B 1 53 ? 10.234 2.684 -27.391 1 83.5 53 PHE B N 1
ATOM 4980 C CA . PHE B 1 53 ? 10.344 4.121 -27.625 1 83.5 53 PHE B CA 1
ATOM 4981 C C . PHE B 1 53 ? 11.5 4.707 -26.812 1 83.5 53 PHE B C 1
ATOM 4983 O O . PHE B 1 53 ? 12.188 5.613 -27.297 1 83.5 53 PHE B O 1
ATOM 4990 N N . ILE B 1 54 ? 11.688 4.238 -25.656 1 78.44 54 ILE B N 1
ATOM 4991 C CA . ILE B 1 54 ? 12.797 4.707 -24.844 1 78.44 54 ILE B CA 1
ATOM 4992 C C . ILE B 1 54 ? 14.117 4.328 -25.5 1 78.44 54 ILE B C 1
ATOM 4994 O O . ILE B 1 54 ? 15.07 5.117 -25.516 1 78.44 54 ILE B O 1
ATOM 4998 N N . HIS B 1 55 ? 14.156 3.18 -25.969 1 77.06 55 HIS B N 1
ATOM 4999 C CA . HIS B 1 55 ? 15.352 2.713 -26.656 1 77.06 55 HIS B CA 1
ATOM 5000 C C . HIS B 1 55 ? 15.633 3.541 -27.906 1 77.06 55 HIS B C 1
ATOM 5002 O O . HIS B 1 55 ? 16.781 3.82 -28.234 1 77.06 55 HIS B O 1
ATOM 5008 N N . LEU B 1 56 ? 14.594 3.955 -28.547 1 76.25 56 LEU B N 1
ATOM 5009 C CA . LEU B 1 56 ? 14.742 4.754 -29.75 1 76.25 56 LEU B CA 1
ATOM 5010 C C . LEU B 1 56 ? 15.242 6.156 -29.422 1 76.25 56 LEU B C 1
ATOM 5012 O O . LEU B 1 56 ? 16.062 6.711 -30.156 1 76.25 56 LEU B O 1
ATOM 5016 N N . ILE B 1 57 ? 14.734 6.684 -28.406 1 69.38 57 ILE B N 1
ATOM 5017 C CA . ILE B 1 57 ? 15.086 8.047 -28.016 1 69.38 57 ILE B CA 1
ATOM 5018 C C . ILE B 1 57 ? 16.531 8.078 -27.5 1 69.38 57 ILE B C 1
ATOM 5020 O O . ILE B 1 57 ? 17.281 9 -27.812 1 69.38 57 ILE B O 1
ATOM 5024 N N . LEU B 1 58 ? 16.859 7.141 -26.672 1 63.88 58 LEU B N 1
ATOM 5025 C CA . LEU B 1 58 ? 18.203 7.121 -26.078 1 63.88 58 LEU B CA 1
ATOM 5026 C C . LEU B 1 58 ? 19.25 6.742 -27.125 1 63.88 58 LEU B C 1
ATOM 5028 O O . LEU B 1 58 ? 20.391 7.184 -27.047 1 63.88 58 LEU B O 1
ATOM 5032 N N . ASP B 1 59 ? 18.922 5.801 -27.906 1 59.84 59 ASP B N 1
ATOM 5033 C CA . ASP B 1 59 ? 19.812 5.465 -29 1 59.84 59 ASP B CA 1
ATOM 5034 C C . ASP B 1 59 ? 20.078 6.676 -29.891 1 59.84 59 ASP B C 1
ATOM 5036 O O . ASP B 1 59 ? 21.188 6.859 -30.406 1 59.84 59 ASP B O 1
ATOM 5040 N N . HIS B 1 60 ? 19.156 7.473 -30.125 1 50.91 60 HIS B N 1
ATOM 5041 C CA . HIS B 1 60 ? 19.328 8.625 -31 1 50.91 60 HIS B CA 1
ATOM 5042 C C . HIS B 1 60 ? 20.125 9.727 -30.328 1 50.91 60 HIS B C 1
ATOM 5044 O O . HIS B 1 60 ? 20.766 10.547 -30.984 1 50.91 60 HIS B O 1
ATOM 5050 N N . ARG B 1 61 ? 20.078 9.883 -29.125 1 48.34 61 ARG B N 1
ATOM 5051 C CA . ARG B 1 61 ? 20.875 10.93 -28.484 1 48.34 61 ARG B CA 1
ATOM 5052 C C . ARG B 1 61 ? 22.312 10.492 -28.297 1 48.34 61 ARG B C 1
ATOM 5054 O O . ARG B 1 61 ? 23.125 11.242 -27.75 1 48.34 61 ARG B O 1
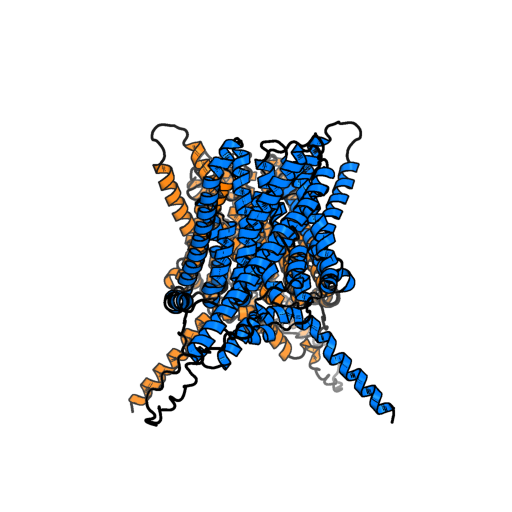ATOM 5061 N N . ARG B 1 62 ? 22.609 9.344 -28.719 1 45.78 62 ARG B N 1
ATOM 5062 C CA . ARG B 1 62 ? 23.969 8.82 -28.594 1 45.78 62 ARG B CA 1
ATOM 5063 C C . ARG B 1 62 ? 24.922 9.516 -29.547 1 45.78 62 ARG B C 1
ATOM 5065 O O . ARG B 1 62 ? 24.688 9.531 -30.766 1 45.78 62 ARG B O 1
ATOM 5072 N N . PRO B 1 63 ? 25.812 10.375 -29.031 1 42.31 63 PRO B N 1
ATOM 5073 C CA . PRO B 1 63 ? 26.875 10.828 -29.938 1 42.31 63 PRO B CA 1
ATOM 5074 C C . PRO B 1 63 ? 27.562 9.68 -30.672 1 42.31 63 PRO B C 1
ATOM 5076 O O . PRO B 1 63 ? 27.578 8.547 -30.172 1 42.31 63 PRO B O 1
ATOM 5079 N N . SER B 1 64 ? 27.875 9.719 -32.031 1 37.5 64 SER B N 1
ATOM 5080 C CA . SER B 1 64 ? 28.578 8.891 -33 1 37.5 64 SER B CA 1
ATOM 5081 C C . SER B 1 64 ? 29.766 8.172 -32.375 1 37.5 64 SER B C 1
ATOM 5083 O O . SER B 1 64 ? 30.141 7.082 -32.781 1 37.5 64 SER B O 1
ATOM 5085 N N . ASN B 1 65 ? 30.969 8.797 -31.797 1 34.81 65 ASN B N 1
ATOM 5086 C CA . ASN B 1 65 ? 32.312 8.266 -31.594 1 34.81 65 ASN B CA 1
ATOM 5087 C C . ASN B 1 65 ? 32.344 7.273 -30.438 1 34.81 65 ASN B C 1
ATOM 5089 O O . ASN B 1 65 ? 33.406 6.734 -30.109 1 34.81 65 ASN B O 1
ATOM 5093 N N . ALA B 1 66 ? 31.984 7.695 -29.172 1 36.53 66 ALA B N 1
ATOM 5094 C CA . ALA B 1 66 ? 32.594 7.02 -28.016 1 36.53 66 ALA B CA 1
ATOM 5095 C C . ALA B 1 66 ? 32.094 5.578 -27.922 1 36.53 66 ALA B C 1
ATOM 5097 O O . ALA B 1 66 ? 30.906 5.305 -28.094 1 36.53 66 ALA B O 1
ATOM 5098 N N . ASP B 1 67 ? 32.75 4.453 -28.078 1 35.22 67 ASP B N 1
ATOM 5099 C CA . ASP B 1 67 ? 32.844 3 -27.953 1 35.22 67 ASP B CA 1
ATOM 5100 C C . ASP B 1 67 ? 32.031 2.496 -26.766 1 35.22 67 ASP B C 1
ATOM 5102 O O . ASP B 1 67 ? 32.094 1.317 -26.406 1 35.22 67 ASP B O 1
ATOM 5106 N N . ASP B 1 68 ? 31.703 3.262 -25.688 1 38.22 68 ASP B N 1
ATOM 5107 C CA . ASP B 1 68 ? 31.25 2.791 -24.391 1 38.22 68 ASP B CA 1
ATOM 5108 C C . ASP B 1 68 ? 29.781 2.371 -24.438 1 38.22 68 ASP B C 1
ATOM 5110 O O . ASP B 1 68 ? 28.906 3.053 -23.891 1 38.22 68 ASP B O 1
ATOM 5114 N N . ASP B 1 69 ? 29.266 1.843 -25.359 1 39.69 69 ASP B N 1
ATOM 5115 C CA . ASP B 1 69 ? 27.938 1.311 -25.656 1 39.69 69 ASP B CA 1
ATOM 5116 C C . ASP B 1 69 ? 27.422 0.468 -24.5 1 39.69 69 ASP B C 1
ATOM 5118 O O . ASP B 1 69 ? 26.203 0.404 -24.266 1 39.69 69 ASP B O 1
ATOM 5122 N N . GLN B 1 70 ? 28.219 -0.319 -24 1 40.97 70 GLN B N 1
ATOM 5123 C CA . GLN B 1 70 ? 27.812 -1.357 -23.047 1 40.97 70 GLN B CA 1
ATOM 5124 C C . GLN B 1 70 ? 27.328 -0.749 -21.734 1 40.97 70 GLN B C 1
ATOM 5126 O O . GLN B 1 70 ? 26.375 -1.258 -21.125 1 40.97 70 GLN B O 1
ATOM 5131 N N . TYR B 1 71 ? 28.047 0.287 -21.328 1 41.34 71 TYR B N 1
ATOM 5132 C CA . TYR B 1 71 ? 27.828 0.796 -19.969 1 41.34 71 TYR B CA 1
ATOM 5133 C C . TYR B 1 71 ? 26.469 1.487 -19.875 1 41.34 71 TYR B C 1
ATOM 5135 O O . TYR B 1 71 ? 25.781 1.36 -18.859 1 41.34 71 TYR B O 1
ATOM 5143 N N . GLN B 1 72 ? 26.016 2.123 -20.875 1 44.03 72 GLN B N 1
ATOM 5144 C CA . GLN B 1 72 ? 24.844 2.984 -20.75 1 44.03 72 GLN B CA 1
ATOM 5145 C C . GLN B 1 72 ? 23.562 2.168 -20.781 1 44.03 72 GLN B C 1
ATOM 5147 O O . GLN B 1 72 ? 22.594 2.496 -20.078 1 44.03 72 GLN B O 1
ATOM 5152 N N . ASN B 1 73 ? 23.531 1.195 -21.609 1 46.75 73 ASN B N 1
ATOM 5153 C CA . ASN B 1 73 ? 22.328 0.382 -21.719 1 46.75 73 ASN B CA 1
ATOM 5154 C C . ASN B 1 73 ? 22.047 -0.401 -20.453 1 46.75 73 ASN B C 1
ATOM 5156 O O . ASN B 1 73 ? 20.875 -0.604 -20.078 1 46.75 73 ASN B O 1
ATOM 5160 N N . ASP B 1 74 ? 23.156 -0.782 -19.891 1 50 74 ASP B N 1
ATOM 5161 C CA . ASP B 1 74 ? 23 -1.454 -18.609 1 50 74 ASP B CA 1
ATOM 5162 C C . ASP B 1 74 ? 22.375 -0.521 -17.578 1 50 74 ASP B C 1
ATOM 5164 O O . ASP B 1 74 ? 21.594 -0.96 -16.719 1 50 74 ASP B O 1
ATOM 5168 N N . ASP B 1 75 ? 22.594 0.775 -17.906 1 53.22 75 ASP B N 1
ATOM 5169 C CA . ASP B 1 75 ? 22.094 1.784 -16.969 1 53.22 75 ASP B CA 1
ATOM 5170 C C . ASP B 1 75 ? 20.594 1.992 -17.141 1 53.22 75 ASP B C 1
ATOM 5172 O O . ASP B 1 75 ? 19.875 2.189 -16.172 1 53.22 75 ASP B O 1
ATOM 5176 N N . LEU B 1 76 ? 20.266 1.798 -18.484 1 56.34 76 LEU B N 1
ATOM 5177 C CA . LEU B 1 76 ? 18.844 1.994 -18.719 1 56.34 76 LEU B CA 1
ATOM 5178 C C . LEU B 1 76 ? 18.031 0.858 -18.125 1 56.34 76 LEU B C 1
ATOM 5180 O O . LEU B 1 76 ? 16.984 1.096 -17.516 1 56.34 76 LEU B O 1
ATOM 5184 N N . GLY B 1 77 ? 18.562 -0.37 -18.359 1 55.5 77 GLY B N 1
ATOM 5185 C CA . GLY B 1 77 ? 17.891 -1.541 -17.828 1 55.5 77 GLY B CA 1
ATOM 5186 C C . GLY B 1 77 ? 17.734 -1.503 -16.312 1 55.5 77 GLY B C 1
ATOM 5187 O O . GLY B 1 77 ? 16.672 -1.839 -15.781 1 55.5 77 GLY B O 1
ATOM 5188 N N . ALA B 1 78 ? 18.703 -1.004 -15.836 1 57.5 78 ALA B N 1
ATOM 5189 C CA . ALA B 1 78 ? 18.703 -0.911 -14.383 1 57.5 78 ALA B CA 1
ATOM 5190 C C . ALA B 1 78 ? 17.734 0.172 -13.906 1 57.5 78 ALA B C 1
ATOM 5192 O O . ALA B 1 78 ? 17.141 0.049 -12.836 1 57.5 78 ALA B O 1
ATOM 5193 N N . LEU B 1 79 ? 17.609 1.105 -14.812 1 55.97 79 LEU B N 1
ATOM 5194 C CA . LEU B 1 79 ? 16.734 2.219 -14.438 1 55.97 79 LEU B CA 1
ATOM 5195 C C . LEU B 1 79 ? 15.273 1.826 -14.555 1 55.97 79 LEU B C 1
ATOM 5197 O O . LEU B 1 79 ? 14.43 2.332 -13.812 1 55.97 79 LEU B O 1
ATOM 5201 N N . LEU B 1 80 ? 15.148 0.824 -15.359 1 61.28 80 LEU B N 1
ATOM 5202 C CA . LEU B 1 80 ? 13.758 0.527 -15.688 1 61.28 80 LEU B CA 1
ATOM 5203 C C . LEU B 1 80 ? 13.273 -0.703 -14.93 1 61.28 80 LEU B C 1
ATOM 5205 O O . LEU B 1 80 ? 12.227 -1.273 -15.258 1 61.28 80 LEU B O 1
ATOM 5209 N N . SER B 1 81 ? 14.125 -1.038 -13.977 1 69.19 81 SER B N 1
ATOM 5210 C CA . SER B 1 81 ? 13.695 -2.26 -13.305 1 69.19 81 SER B CA 1
ATOM 5211 C C . SER B 1 81 ? 13.742 -2.098 -11.789 1 69.19 81 SER B C 1
ATOM 5213 O O . SER B 1 81 ? 14.531 -1.31 -11.266 1 69.19 81 SER B O 1
ATOM 5215 N N . PHE B 1 82 ? 12.75 -2.719 -11.203 1 73.38 82 PHE B N 1
ATOM 5216 C CA . PHE B 1 82 ? 12.75 -2.801 -9.75 1 73.38 82 PHE B CA 1
ATOM 5217 C C . PHE B 1 82 ? 13.82 -3.768 -9.266 1 73.38 82 PHE B C 1
ATOM 5219 O O . PHE B 1 82 ? 14.203 -4.695 -9.984 1 73.38 82 PHE B O 1
ATOM 5226 N N . SER B 1 83 ? 14.32 -3.525 -8.164 1 76.62 83 SER B N 1
ATOM 5227 C CA . SER B 1 83 ? 15.242 -4.469 -7.531 1 76.62 83 SER B CA 1
ATOM 5228 C C . SER B 1 83 ? 14.547 -5.789 -7.223 1 76.62 83 SER B C 1
ATOM 5230 O O . SER B 1 83 ? 13.336 -5.824 -6.988 1 76.62 83 SER B O 1
ATOM 5232 N N . PRO B 1 84 ? 15.242 -6.902 -7.355 1 74.88 84 PRO B N 1
ATOM 5233 C CA . PRO B 1 84 ? 14.68 -8.211 -7.023 1 74.88 84 PRO B CA 1
ATOM 5234 C C . PRO B 1 84 ? 14.086 -8.258 -5.617 1 74.88 84 PRO B C 1
ATOM 5236 O O . PRO B 1 84 ? 13.109 -8.977 -5.379 1 74.88 84 PRO B O 1
ATOM 5239 N N . GLU B 1 85 ? 14.586 -7.461 -4.75 1 74.06 85 GLU B N 1
ATOM 5240 C CA . GLU B 1 85 ? 14.086 -7.426 -3.379 1 74.06 85 GLU B CA 1
ATOM 5241 C C . GLU B 1 85 ? 12.672 -6.867 -3.32 1 74.06 85 GLU B C 1
ATOM 5243 O O . GLU B 1 85 ? 11.82 -7.391 -2.594 1 74.06 85 GLU B O 1
ATOM 5248 N N . ILE B 1 86 ? 12.438 -5.895 -4.145 1 76.88 86 ILE B N 1
ATOM 5249 C CA . ILE B 1 86 ? 11.117 -5.277 -4.172 1 76.88 86 ILE B CA 1
ATOM 5250 C C . ILE B 1 86 ? 10.102 -6.266 -4.738 1 76.88 86 ILE B C 1
ATOM 5252 O O . ILE B 1 86 ? 8.969 -6.352 -4.254 1 76.88 86 ILE B O 1
ATOM 5256 N N . PHE B 1 87 ? 10.562 -7.012 -5.703 1 78.81 87 PHE B N 1
ATOM 5257 C CA . PHE B 1 87 ? 9.68 -8 -6.309 1 78.81 87 PHE B CA 1
ATOM 5258 C C . PHE B 1 87 ? 9.25 -9.039 -5.281 1 78.81 87 PHE B C 1
ATOM 5260 O O . PHE B 1 87 ? 8.062 -9.336 -5.152 1 78.81 87 PHE B O 1
ATOM 5267 N N . PHE B 1 88 ? 10.172 -9.453 -4.57 1 77.44 88 PHE B N 1
ATOM 5268 C CA . PHE B 1 88 ? 9.938 -10.586 -3.674 1 77.44 88 PHE B CA 1
ATOM 5269 C C . PHE B 1 88 ? 9.219 -10.133 -2.408 1 77.44 88 PHE B C 1
ATOM 5271 O O . PHE B 1 88 ? 8.391 -10.867 -1.866 1 77.44 88 PHE B O 1
ATOM 5278 N N . ILE B 1 89 ? 9.469 -8.938 -1.966 1 80.56 89 ILE B N 1
ATOM 5279 C CA . ILE B 1 89 ? 8.953 -8.523 -0.664 1 80.56 89 ILE B CA 1
ATOM 5280 C C . ILE B 1 89 ? 7.66 -7.738 -0.844 1 80.56 89 ILE B C 1
ATOM 5282 O O . ILE B 1 89 ? 6.75 -7.828 -0.016 1 80.56 89 ILE B O 1
ATOM 5286 N N . ALA B 1 90 ? 7.562 -7.094 -1.957 1 82.44 90 ALA B N 1
ATOM 5287 C CA . ALA B 1 90 ? 6.457 -6.145 -2.059 1 82.44 90 ALA B CA 1
ATOM 5288 C C . ALA B 1 90 ? 5.406 -6.633 -3.053 1 82.44 90 ALA B C 1
ATOM 5290 O O . ALA B 1 90 ? 4.211 -6.414 -2.857 1 82.44 90 ALA B O 1
ATOM 5291 N N . LEU B 1 91 ? 5.809 -7.309 -4.105 1 87.25 91 LEU B N 1
ATOM 5292 C CA . LEU B 1 91 ? 4.871 -7.547 -5.195 1 87.25 91 LEU B CA 1
ATOM 5293 C C . LEU B 1 91 ? 4.309 -8.961 -5.129 1 87.25 91 LEU B C 1
ATOM 5295 O O . LEU B 1 91 ? 3.109 -9.172 -5.332 1 87.25 91 LEU B O 1
ATOM 5299 N N . LEU B 1 92 ? 5.066 -9.93 -4.773 1 86.19 92 LEU B N 1
ATOM 5300 C CA . LEU B 1 92 ? 4.641 -11.328 -4.844 1 86.19 92 LEU B CA 1
ATOM 5301 C C . LEU B 1 92 ? 3.707 -11.672 -3.689 1 86.19 92 LEU B C 1
ATOM 5303 O O . LEU B 1 92 ? 2.697 -12.352 -3.881 1 86.19 92 LEU B O 1
ATOM 5307 N N . PRO B 1 93 ? 3.971 -11.188 -2.518 1 89.38 93 PRO B N 1
ATOM 5308 C CA . PRO B 1 93 ? 3.172 -11.625 -1.371 1 89.38 93 PRO B CA 1
ATOM 5309 C C . PRO B 1 93 ? 1.693 -11.273 -1.512 1 89.38 93 PRO B C 1
ATOM 5311 O O . PRO B 1 93 ? 0.827 -12.109 -1.254 1 89.38 93 PRO B O 1
ATOM 5314 N N . PRO B 1 94 ? 1.361 -10.078 -1.96 1 91.5 94 PRO B N 1
ATOM 5315 C CA . PRO B 1 94 ? -0.063 -9.773 -2.115 1 91.5 94 PRO B CA 1
ATOM 5316 C C . PRO B 1 94 ? -0.763 -10.703 -3.098 1 91.5 94 PRO B C 1
ATOM 5318 O O . PRO B 1 94 ? -1.937 -11.039 -2.91 1 91.5 94 PRO B O 1
ATOM 5321 N N . ILE B 1 95 ? -0.1 -11.086 -4.125 1 88.94 95 ILE B N 1
ATOM 5322 C CA . ILE B 1 95 ? -0.674 -11.969 -5.133 1 88.94 95 ILE B CA 1
ATOM 5323 C C . ILE B 1 95 ? -0.967 -13.336 -4.516 1 88.94 95 ILE B C 1
ATOM 5325 O O . ILE B 1 95 ? -2.086 -13.844 -4.617 1 88.94 95 ILE B O 1
ATOM 5329 N N . ILE B 1 96 ? -0.008 -13.883 -3.824 1 88.56 96 ILE B N 1
ATOM 5330 C CA . ILE B 1 96 ? -0.103 -15.234 -3.287 1 88.56 96 ILE B CA 1
ATOM 5331 C C . ILE B 1 96 ? -1.071 -15.25 -2.105 1 88.56 96 ILE B C 1
ATOM 5333 O O . ILE B 1 96 ? -1.818 -16.219 -1.924 1 88.56 96 ILE B O 1
ATOM 5337 N N . PHE B 1 97 ? -1.096 -14.25 -1.243 1 93.12 97 PHE B N 1
ATOM 5338 C CA . PHE B 1 97 ? -2.035 -14.172 -0.132 1 93.12 97 PHE B CA 1
ATOM 5339 C C . PHE B 1 97 ? -3.473 -14.172 -0.639 1 93.12 97 PHE B C 1
ATOM 5341 O O . PHE B 1 97 ? -4.328 -14.875 -0.098 1 93.12 97 PHE B O 1
ATOM 5348 N N . ASN B 1 98 ? -3.691 -13.312 -1.664 1 91.25 98 ASN B N 1
ATOM 5349 C CA . ASN B 1 98 ? -5.031 -13.242 -2.234 1 91.25 98 ASN B CA 1
ATOM 5350 C C . ASN B 1 98 ? -5.473 -14.586 -2.803 1 91.25 98 ASN B C 1
ATOM 5352 O O . ASN B 1 98 ? -6.645 -14.953 -2.697 1 91.25 98 ASN B O 1
ATOM 5356 N N . SER B 1 99 ? -4.566 -15.281 -3.449 1 87.38 99 SER B N 1
ATOM 5357 C CA . SER B 1 99 ? -4.867 -16.609 -3.973 1 87.38 99 SER B CA 1
ATOM 5358 C C . SER B 1 99 ? -5.273 -17.562 -2.855 1 87.38 99 SER B C 1
ATOM 5360 O O . SER B 1 99 ? -6.195 -18.359 -3.021 1 87.38 99 SER B O 1
ATOM 5362 N N . GLY B 1 100 ? -4.555 -17.453 -1.738 1 88.69 100 GLY B N 1
ATOM 5363 C CA . GLY B 1 100 ? -4.906 -18.281 -0.592 1 88.69 100 GLY B CA 1
ATOM 5364 C C . GLY B 1 100 ? -6.27 -17.938 -0.012 1 88.69 100 GLY B C 1
ATOM 5365 O O . GLY B 1 100 ? -7 -18.828 0.428 1 88.69 100 GLY B O 1
ATOM 5366 N N . LEU B 1 101 ? -6.605 -16.688 -0.086 1 91.12 101 LEU B N 1
ATOM 5367 C CA . LEU B 1 101 ? -7.875 -16.219 0.465 1 91.12 101 LEU B CA 1
ATOM 5368 C C . LEU B 1 101 ? -9.047 -16.688 -0.391 1 91.12 101 LEU B C 1
ATOM 5370 O O . LEU B 1 101 ? -10.188 -16.719 0.068 1 91.12 101 LEU B O 1
ATOM 5374 N N . ARG B 1 102 ? -8.766 -17.094 -1.62 1 85.5 102 ARG B N 1
ATOM 5375 C CA . ARG B 1 102 ? -9.828 -17.406 -2.566 1 85.5 102 ARG B CA 1
ATOM 5376 C C . ARG B 1 102 ? -10.117 -18.906 -2.576 1 85.5 102 ARG B C 1
ATOM 5378 O O . ARG B 1 102 ? -11.031 -19.375 -3.266 1 85.5 102 ARG B O 1
ATOM 5385 N N . ILE B 1 103 ? -9.43 -19.594 -1.812 1 81.31 103 ILE B N 1
ATOM 5386 C CA . ILE B 1 103 ? -9.656 -21.031 -1.76 1 81.31 103 ILE B CA 1
ATOM 5387 C C . ILE B 1 103 ? -10.977 -21.328 -1.05 1 81.31 103 ILE B C 1
ATOM 5389 O O . ILE B 1 103 ? -11.164 -20.938 0.105 1 81.31 103 ILE B O 1
ATOM 5393 N N . GLY B 1 104 ? -11.914 -21.828 -1.787 1 75 104 GLY B N 1
ATOM 5394 C CA . GLY B 1 104 ? -13.242 -22.078 -1.263 1 75 104 GLY B CA 1
ATOM 5395 C C . GLY B 1 104 ? -13.562 -23.562 -1.139 1 75 104 GLY B C 1
ATOM 5396 O O . GLY B 1 104 ? -12.664 -24.406 -1.193 1 75 104 GLY B O 1
ATOM 5397 N N . ALA B 1 105 ? -14.82 -23.844 -1.014 1 71.94 105 ALA B N 1
ATOM 5398 C CA . ALA B 1 105 ? -15.305 -25.203 -0.765 1 71.94 105 ALA B CA 1
ATOM 5399 C C . ALA B 1 105 ? -15.102 -26.094 -1.985 1 71.94 105 ALA B C 1
ATOM 5401 O O . ALA B 1 105 ? -14.766 -27.266 -1.851 1 71.94 105 ALA B O 1
ATOM 5402 N N . LEU B 1 106 ? -15.266 -25.531 -3.135 1 75.44 106 LEU B N 1
ATOM 5403 C CA . LEU B 1 106 ? -15.117 -26.312 -4.355 1 75.44 106 LEU B CA 1
ATOM 5404 C C . LEU B 1 106 ? -13.656 -26.688 -4.594 1 75.44 106 LEU B C 1
ATOM 5406 O O . LEU B 1 106 ? -13.359 -27.734 -5.164 1 75.44 106 LEU B O 1
ATOM 5410 N N . PHE B 1 107 ? -12.812 -25.812 -4.133 1 80.75 107 PHE B N 1
ATOM 5411 C CA . PHE B 1 107 ? -11.383 -26.109 -4.188 1 80.75 107 PHE B CA 1
ATOM 5412 C C . PHE B 1 107 ? -11.055 -27.328 -3.34 1 80.75 107 PHE B C 1
ATOM 5414 O O . PHE B 1 107 ? -10.32 -28.219 -3.779 1 80.75 107 PHE B O 1
ATOM 5421 N N . VAL B 1 108 ? -11.633 -27.391 -2.205 1 77.5 108 VAL B N 1
ATOM 5422 C CA . VAL B 1 108 ? -11.344 -28.469 -1.27 1 77.5 108 VAL B CA 1
ATOM 5423 C C . VAL B 1 108 ? -11.898 -29.781 -1.812 1 77.5 108 VAL B C 1
ATOM 5425 O O . VAL B 1 108 ? -11.336 -30.859 -1.56 1 77.5 108 VAL B O 1
ATOM 5428 N N . ARG B 1 109 ? -12.977 -29.703 -2.541 1 79 109 ARG B N 1
ATOM 5429 C CA . ARG B 1 109 ? -13.57 -30.891 -3.148 1 79 109 ARG B CA 1
ATOM 5430 C C . ARG B 1 109 ? -12.594 -31.531 -4.125 1 79 109 ARG B C 1
ATOM 5432 O O . ARG B 1 109 ? -12.523 -32.781 -4.207 1 79 109 ARG B O 1
ATOM 5439 N N . HIS B 1 110 ? -11.898 -30.75 -4.84 1 86.5 110 HIS B N 1
ATOM 5440 C CA . HIS B 1 110 ? -10.969 -31.234 -5.844 1 86.5 110 HIS B CA 1
ATOM 5441 C C . HIS B 1 110 ? -9.523 -31.109 -5.363 1 86.5 110 HIS B C 1
ATOM 5443 O O . HIS B 1 110 ? -8.609 -30.906 -6.172 1 86.5 110 HIS B O 1
ATOM 5449 N N . ILE B 1 111 ? -9.281 -31.234 -4.086 1 86 111 ILE B N 1
ATOM 5450 C CA . ILE B 1 111 ? -7.977 -30.953 -3.494 1 86 111 ILE B CA 1
ATOM 5451 C C . ILE B 1 111 ? -6.996 -32.062 -3.863 1 86 111 ILE B C 1
ATOM 5453 O O . ILE B 1 111 ? -5.809 -31.812 -4.074 1 86 111 ILE B O 1
ATOM 5457 N N . THR B 1 112 ? -7.43 -33.25 -3.982 1 86.06 112 THR B N 1
ATOM 5458 C CA . THR B 1 112 ? -6.535 -34.406 -4.191 1 86.06 112 THR B CA 1
ATOM 5459 C C . THR B 1 112 ? -5.832 -34.281 -5.539 1 86.06 112 THR B C 1
ATOM 5461 O O . THR B 1 112 ? -4.598 -34.312 -5.605 1 86.06 112 THR B O 1
ATOM 5464 N N . PRO B 1 113 ? -6.652 -34.188 -6.609 1 89.88 113 PRO B N 1
ATOM 5465 C CA . PRO B 1 113 ? -5.957 -34.031 -7.887 1 89.88 113 PRO B CA 1
ATOM 5466 C C . PRO B 1 113 ? -5.141 -32.75 -7.969 1 89.88 113 PRO B C 1
ATOM 5468 O O . PRO B 1 113 ? -4.082 -32.719 -8.602 1 89.88 113 PRO B O 1
ATOM 5471 N N . ILE B 1 114 ? -5.562 -31.703 -7.336 1 90.69 114 ILE B N 1
ATOM 5472 C CA . ILE B 1 114 ? -4.871 -30.422 -7.355 1 90.69 114 ILE B CA 1
ATOM 5473 C C . ILE B 1 114 ? -3.502 -30.562 -6.699 1 90.69 114 ILE B C 1
ATOM 5475 O O . ILE B 1 114 ? -2.486 -30.172 -7.273 1 90.69 114 ILE B O 1
ATOM 5479 N N . VAL B 1 115 ? -3.475 -31.172 -5.566 1 87.38 115 VAL B N 1
ATOM 5480 C CA . VAL B 1 115 ? -2.23 -31.328 -4.816 1 87.38 115 VAL B CA 1
ATOM 5481 C C . VAL B 1 115 ? -1.284 -32.25 -5.57 1 87.38 115 VAL B C 1
ATOM 5483 O O . VAL B 1 115 ? -0.075 -32.031 -5.621 1 87.38 115 VAL B O 1
ATOM 5486 N N . LEU B 1 116 ? -1.83 -33.281 -6.121 1 89.5 116 LEU B N 1
ATOM 5487 C CA . LEU B 1 116 ? -1.015 -34.25 -6.863 1 89.5 116 LEU B CA 1
ATOM 5488 C C . LEU B 1 116 ? -0.349 -33.562 -8.062 1 89.5 116 LEU B C 1
ATOM 5490 O O . LEU B 1 116 ? 0.858 -33.719 -8.266 1 89.5 116 LEU B O 1
ATOM 5494 N N . ILE B 1 117 ? -1.099 -32.875 -8.773 1 92.19 117 ILE B N 1
ATOM 5495 C CA . ILE B 1 117 ? -0.572 -32.219 -9.961 1 92.19 117 ILE B CA 1
ATOM 5496 C C . ILE B 1 117 ? 0.383 -31.094 -9.555 1 92.19 117 ILE B C 1
ATOM 5498 O O . ILE B 1 117 ? 1.437 -30.922 -10.172 1 92.19 117 ILE B O 1
ATOM 5502 N N . ALA B 1 118 ? 0.027 -30.344 -8.555 1 90 118 ALA B N 1
ATOM 5503 C CA . ALA B 1 118 ? 0.801 -29.188 -8.148 1 90 118 ALA B CA 1
ATOM 5504 C C . ALA B 1 118 ? 2.107 -29.594 -7.473 1 90 118 ALA B C 1
ATOM 5506 O O . ALA B 1 118 ? 3.109 -28.875 -7.559 1 90 118 ALA B O 1
ATOM 5507 N N . THR B 1 119 ? 2.184 -30.688 -6.746 1 87.06 119 THR B N 1
ATOM 5508 C CA . THR B 1 119 ? 3.381 -31.094 -6.023 1 87.06 119 THR B CA 1
ATOM 5509 C C . THR B 1 119 ? 4.203 -32.062 -6.852 1 87.06 119 THR B C 1
ATOM 5511 O O . THR B 1 119 ? 5.312 -31.75 -7.285 1 87.06 119 THR B O 1
ATOM 5514 N N . VAL B 1 120 ? 3.545 -33.219 -7.102 1 88.69 120 VAL B N 1
ATOM 5515 C CA . VAL B 1 120 ? 4.254 -34.25 -7.855 1 88.69 120 VAL B CA 1
ATOM 5516 C C . VAL B 1 120 ? 4.453 -33.781 -9.297 1 88.69 120 VAL B C 1
ATOM 5518 O O . VAL B 1 120 ? 5.539 -33.938 -9.859 1 88.69 120 VAL B O 1
ATOM 5521 N N . GLY B 1 121 ? 3.479 -33.281 -9.836 1 91.06 121 GLY B N 1
ATOM 5522 C CA . GLY B 1 121 ? 3.557 -32.844 -11.219 1 91.06 121 GLY B CA 1
ATOM 5523 C C . GLY B 1 121 ? 4.594 -31.75 -11.43 1 91.06 121 GLY B C 1
ATOM 5524 O O . GLY B 1 121 ? 5.375 -31.812 -12.383 1 91.06 121 GLY B O 1
ATOM 5525 N N . THR B 1 122 ? 4.617 -30.734 -10.594 1 91.19 122 THR B N 1
ATOM 5526 C CA . THR B 1 122 ? 5.562 -29.625 -10.711 1 91.19 122 THR B CA 1
ATOM 5527 C C . THR B 1 122 ? 6.996 -30.125 -10.547 1 91.19 122 THR B C 1
ATOM 5529 O O . THR B 1 122 ? 7.902 -29.656 -11.242 1 91.19 122 THR B O 1
ATOM 5532 N N . THR B 1 123 ? 7.203 -31.031 -9.594 1 89.44 123 THR B N 1
ATOM 5533 C CA . THR B 1 123 ? 8.531 -31.594 -9.367 1 89.44 123 THR B CA 1
ATOM 5534 C C . THR B 1 123 ? 9 -32.375 -10.594 1 89.44 123 THR B C 1
ATOM 5536 O O . THR B 1 123 ? 10.141 -32.219 -11.039 1 89.44 123 THR B O 1
ATOM 5539 N N . VAL B 1 124 ? 8.148 -33.156 -11.078 1 90.94 124 VAL B N 1
ATOM 5540 C CA . VAL B 1 124 ? 8.469 -33.938 -12.266 1 90.94 124 VAL B CA 1
ATOM 5541 C C . VAL B 1 124 ? 8.742 -33 -13.438 1 90.94 124 VAL B C 1
ATOM 5543 O O . VAL B 1 124 ? 9.68 -33.219 -14.211 1 90.94 124 VAL B O 1
ATOM 5546 N N . ASN B 1 125 ? 7.93 -32.031 -13.57 1 93.69 125 ASN B N 1
ATOM 5547 C CA . ASN B 1 125 ? 8.109 -31.047 -14.641 1 93.69 125 ASN B CA 1
ATOM 5548 C C . ASN B 1 125 ? 9.469 -30.344 -14.531 1 93.69 125 ASN B C 1
ATOM 5550 O O . ASN B 1 125 ? 10.164 -30.188 -15.539 1 93.69 125 ASN B O 1
ATOM 5554 N N . ALA B 1 126 ? 9.82 -29.891 -13.375 1 93.12 126 ALA B N 1
ATOM 5555 C CA . ALA B 1 126 ? 11.078 -29.188 -13.148 1 93.12 126 ALA B CA 1
ATOM 5556 C C . ALA B 1 126 ? 12.273 -30.078 -13.492 1 93.12 126 ALA B C 1
ATOM 5558 O O . ALA B 1 126 ? 13.188 -29.641 -14.195 1 93.12 126 ALA B O 1
ATOM 5559 N N . VAL B 1 127 ? 12.258 -31.344 -13.047 1 90.75 127 VAL B N 1
ATOM 5560 C CA . VAL B 1 127 ? 13.359 -32.281 -13.273 1 90.75 127 VAL B CA 1
ATOM 5561 C C . VAL B 1 127 ? 13.414 -32.656 -14.742 1 90.75 127 VAL B C 1
ATOM 5563 O O . VAL B 1 127 ? 14.5 -32.719 -15.328 1 90.75 127 VAL B O 1
ATOM 5566 N N . CYS B 1 128 ? 12.281 -32.875 -15.297 1 94.5 128 CYS B N 1
ATOM 5567 C CA . CYS B 1 128 ? 12.227 -33.25 -16.703 1 94.5 128 CYS B CA 1
ATOM 5568 C C . CYS B 1 128 ? 12.781 -32.156 -17.594 1 94.5 128 CYS B C 1
ATOM 5570 O O . CYS B 1 128 ? 13.562 -32.406 -18.516 1 94.5 128 CYS B O 1
ATOM 5572 N N . VAL B 1 129 ? 12.391 -30.953 -17.344 1 95.75 129 VAL B N 1
ATOM 5573 C CA . VAL B 1 129 ? 12.867 -29.812 -18.141 1 95.75 129 VAL B CA 1
ATOM 5574 C C . VAL B 1 129 ? 14.383 -29.672 -17.984 1 95.75 129 VAL B C 1
ATOM 5576 O O . VAL B 1 129 ? 15.109 -29.547 -18.969 1 95.75 129 VAL B O 1
ATOM 5579 N N . GLY B 1 130 ? 14.859 -29.672 -16.75 1 94.12 130 GLY B N 1
ATOM 5580 C CA . GLY B 1 130 ? 16.297 -29.547 -16.5 1 94.12 130 GLY B CA 1
ATOM 5581 C C . GLY B 1 130 ? 17.094 -30.656 -17.156 1 94.12 130 GLY B C 1
ATOM 5582 O O . GLY B 1 130 ? 18.109 -30.391 -17.812 1 94.12 130 GLY B O 1
ATOM 5583 N N . MET B 1 131 ? 16.641 -31.891 -17.078 1 93.12 131 MET B N 1
ATOM 5584 C CA . MET B 1 131 ? 17.359 -33.062 -17.609 1 93.12 131 MET B CA 1
ATOM 5585 C C . MET B 1 131 ? 17.328 -33.062 -19.125 1 93.12 131 MET B C 1
ATOM 5587 O O . MET B 1 131 ? 18.312 -33.375 -19.781 1 93.12 131 MET B O 1
ATOM 5591 N N . LEU B 1 132 ? 16.219 -32.75 -19.688 1 95.5 132 LEU B N 1
ATOM 5592 C CA . LEU B 1 132 ? 16.094 -32.75 -21.141 1 95.5 132 LEU B CA 1
ATOM 5593 C C . LEU B 1 132 ? 16.922 -31.641 -21.766 1 95.5 132 LEU B C 1
ATOM 5595 O O . LEU B 1 132 ? 17.484 -31.812 -22.844 1 95.5 132 LEU B O 1
ATOM 5599 N N . LEU B 1 133 ? 16.938 -30.5 -21.141 1 95 133 LEU B N 1
ATOM 5600 C CA . LEU B 1 133 ? 17.766 -29.422 -21.641 1 95 133 LEU B CA 1
ATOM 5601 C C . LEU B 1 133 ? 19.25 -29.766 -21.531 1 95 133 LEU B C 1
ATOM 5603 O O . LEU B 1 133 ? 20.047 -29.359 -22.375 1 95 133 LEU B O 1
ATOM 5607 N N . PHE B 1 134 ? 19.578 -30.453 -20.438 1 93.06 134 PHE B N 1
ATOM 5608 C CA . PHE B 1 134 ? 20.953 -30.922 -20.281 1 93.06 134 PHE B CA 1
ATOM 5609 C C . PHE B 1 134 ? 21.328 -31.875 -21.422 1 93.06 134 PHE B C 1
ATOM 5611 O O . PHE B 1 134 ? 22.422 -31.781 -21.969 1 93.06 134 PHE B O 1
ATOM 5618 N N . LEU B 1 135 ? 20.438 -32.75 -21.766 1 92.75 135 LEU B N 1
ATOM 5619 C CA . LEU B 1 135 ? 20.672 -33.719 -22.844 1 92.75 135 LEU B CA 1
ATOM 5620 C C . LEU B 1 135 ? 20.812 -33 -24.172 1 92.75 135 LEU B C 1
ATOM 5622 O O . LEU B 1 135 ? 21.672 -33.375 -24.984 1 92.75 135 LEU B O 1
ATOM 5626 N N . VAL B 1 136 ? 20.031 -32 -24.391 1 92.88 136 VAL B N 1
ATOM 5627 C CA . VAL B 1 136 ? 20.078 -31.234 -25.625 1 92.88 136 VAL B CA 1
ATOM 5628 C C . VAL B 1 136 ? 21.406 -30.484 -25.719 1 92.88 136 VAL B C 1
ATOM 5630 O O . VAL B 1 136 ? 21.984 -30.375 -26.812 1 92.88 136 VAL B O 1
ATOM 5633 N N . HIS B 1 137 ? 21.797 -29.938 -24.625 1 90.25 137 HIS B N 1
ATOM 5634 C CA . HIS B 1 137 ? 23.078 -29.219 -24.609 1 90.25 137 HIS B CA 1
ATOM 5635 C C . HIS B 1 137 ? 24.234 -30.172 -24.875 1 90.25 137 HIS B C 1
ATOM 5637 O O . HIS B 1 137 ? 25.172 -29.828 -25.609 1 90.25 137 HIS B O 1
ATOM 5643 N N . LYS B 1 138 ? 24.266 -31.359 -24.328 1 89.19 138 LYS B N 1
ATOM 5644 C CA . LYS B 1 138 ? 25.312 -32.344 -24.5 1 89.19 138 LYS B CA 1
ATOM 5645 C C . LYS B 1 138 ? 25.359 -32.875 -25.938 1 89.19 138 LYS B C 1
ATOM 5647 O O . LYS B 1 138 ? 26.422 -33.219 -26.438 1 89.19 138 LYS B O 1
ATOM 5652 N N . LEU B 1 139 ? 24.203 -32.844 -26.5 1 90.5 139 LEU B N 1
ATOM 5653 C CA . LEU B 1 139 ? 24.109 -33.312 -27.891 1 90.5 139 LEU B CA 1
ATOM 5654 C C . LEU B 1 139 ? 24.578 -32.219 -28.859 1 90.5 139 LEU B C 1
ATOM 5656 O O . LEU B 1 139 ? 24.734 -32.469 -30.047 1 90.5 139 LEU B O 1
ATOM 5660 N N . GLY B 1 140 ? 24.859 -31.047 -28.422 1 83.62 140 GLY B N 1
ATOM 5661 C CA . GLY B 1 140 ? 25.422 -29.969 -29.234 1 83.62 140 GLY B CA 1
ATOM 5662 C C . GLY B 1 140 ? 24.375 -29.25 -30.062 1 83.62 140 GLY B C 1
ATOM 5663 O O . GLY B 1 140 ? 24.688 -28.656 -31.094 1 83.62 140 GLY B O 1
ATOM 5664 N N . LEU B 1 141 ? 23.188 -29.312 -29.672 1 84.38 141 LEU B N 1
ATOM 5665 C CA . LEU B 1 141 ? 22.109 -28.75 -30.469 1 84.38 141 LEU B CA 1
ATOM 5666 C C . LEU B 1 141 ? 21.938 -27.266 -30.188 1 84.38 141 LEU B C 1
ATOM 5668 O O . LEU B 1 141 ? 21.234 -26.562 -30.922 1 84.38 141 LEU B O 1
ATOM 5672 N N . VAL B 1 142 ? 22.531 -26.812 -29.141 1 80.56 142 VAL B N 1
ATOM 5673 C CA . VAL B 1 142 ? 22.469 -25.406 -28.781 1 80.56 142 VAL B CA 1
ATOM 5674 C C . VAL B 1 142 ? 23.812 -24.734 -29.062 1 80.56 142 VAL B C 1
ATOM 5676 O O . VAL B 1 142 ? 24.844 -25.391 -29.094 1 80.56 142 VAL B O 1
ATOM 5679 N N . SER B 1 143 ? 23.75 -23.469 -29.359 1 73.56 143 SER B N 1
ATOM 5680 C CA . SER B 1 143 ? 24.938 -22.719 -29.75 1 73.56 143 SER B CA 1
ATOM 5681 C C . SER B 1 143 ? 26.047 -22.859 -28.703 1 73.56 143 SER B C 1
ATOM 5683 O O . SER B 1 143 ? 25.75 -22.938 -27.5 1 73.56 143 SER B O 1
ATOM 5685 N N . ASN B 1 144 ? 27.203 -23.016 -29.109 1 67.69 144 ASN B N 1
ATOM 5686 C CA . ASN B 1 144 ? 28.422 -23.312 -28.328 1 67.69 144 ASN B CA 1
ATOM 5687 C C . ASN B 1 144 ? 28.766 -22.156 -27.391 1 67.69 144 ASN B C 1
ATOM 5689 O O . ASN B 1 144 ? 29.578 -22.328 -26.484 1 67.69 144 ASN B O 1
ATOM 5693 N N . ASP B 1 145 ? 28.078 -21.078 -27.469 1 75.44 145 ASP B N 1
ATOM 5694 C CA . ASP B 1 145 ? 28.516 -19.938 -26.672 1 75.44 145 ASP B CA 1
ATOM 5695 C C . ASP B 1 145 ? 27.844 -19.953 -25.297 1 75.44 145 ASP B C 1
ATOM 5697 O O . ASP B 1 145 ? 28.266 -19.219 -24.391 1 75.44 145 ASP B O 1
ATOM 5701 N N . PHE B 1 146 ? 26.922 -20.891 -25.094 1 82.19 146 PHE B N 1
ATOM 5702 C CA . PHE B 1 146 ? 26.172 -20.984 -23.844 1 82.19 146 PHE B CA 1
ATOM 5703 C C . PHE B 1 146 ? 26.344 -22.359 -23.203 1 82.19 146 PHE B C 1
ATOM 5705 O O . PHE B 1 146 ? 25.844 -23.359 -23.719 1 82.19 146 PHE B O 1
ATOM 5712 N N . ASN B 1 147 ? 27.25 -22.406 -22.219 1 84.75 147 ASN B N 1
ATOM 5713 C CA . ASN B 1 147 ? 27.516 -23.672 -21.547 1 84.75 147 ASN B CA 1
ATOM 5714 C C . ASN B 1 147 ? 27.031 -23.672 -20.109 1 84.75 147 ASN B C 1
ATOM 5716 O O . ASN B 1 147 ? 27.828 -23.516 -19.188 1 84.75 147 ASN B O 1
ATOM 5720 N N . PRO B 1 148 ? 25.734 -23.938 -19.953 1 89.19 148 PRO B N 1
ATOM 5721 C CA . PRO B 1 148 ? 25.203 -23.938 -18.594 1 89.19 148 PRO B CA 1
ATOM 5722 C C . PRO B 1 148 ? 25.516 -25.234 -17.844 1 89.19 148 PRO B C 1
ATOM 5724 O O . PRO B 1 148 ? 25.688 -26.281 -18.469 1 89.19 148 PRO B O 1
ATOM 5727 N N . SER B 1 149 ? 25.719 -25.156 -16.562 1 89 149 SER B N 1
ATOM 5728 C CA . SER B 1 149 ? 25.891 -26.328 -15.695 1 89 149 SER B CA 1
ATOM 5729 C C . SER B 1 149 ? 24.562 -27.047 -15.453 1 89 149 SER B C 1
ATOM 5731 O O . SER B 1 149 ? 23.5 -26.484 -15.711 1 89 149 SER B O 1
ATOM 5733 N N . LEU B 1 150 ? 24.594 -28.266 -15.031 1 88.88 150 LEU B N 1
ATOM 5734 C CA . LEU B 1 150 ? 23.391 -29.016 -14.719 1 88.88 150 LEU B CA 1
ATOM 5735 C C . LEU B 1 150 ? 22.578 -28.344 -13.617 1 88.88 150 LEU B C 1
ATOM 5737 O O . LEU B 1 150 ? 21.344 -28.328 -13.664 1 88.88 150 LEU B O 1
ATOM 5741 N N . ALA B 1 151 ? 23.281 -27.75 -12.633 1 88.19 151 ALA B N 1
ATOM 5742 C CA . ALA B 1 151 ? 22.609 -27.047 -11.539 1 88.19 151 ALA B CA 1
ATOM 5743 C C . ALA B 1 151 ? 21.844 -25.844 -12.055 1 88.19 151 ALA B C 1
ATOM 5745 O O . ALA B 1 151 ? 20.75 -25.547 -11.578 1 88.19 151 ALA B O 1
ATOM 5746 N N . GLU B 1 152 ? 22.391 -25.172 -13 1 92.88 152 GLU B N 1
ATOM 5747 C CA . GLU B 1 152 ? 21.719 -24.016 -13.586 1 92.88 152 GLU B CA 1
ATOM 5748 C C . GLU B 1 152 ? 20.484 -24.422 -14.359 1 92.88 152 GLU B C 1
ATOM 5750 O O . GLU B 1 152 ? 19.438 -23.75 -14.289 1 92.88 152 GLU B O 1
ATOM 5755 N N . LEU B 1 153 ? 20.656 -25.562 -15.047 1 93.94 153 LEU B N 1
ATOM 5756 C CA . LEU B 1 153 ? 19.547 -26.031 -15.852 1 93.94 153 LEU B CA 1
ATOM 5757 C C . LEU B 1 153 ? 18.422 -26.562 -14.969 1 93.94 153 LEU B C 1
ATOM 5759 O O . LEU B 1 153 ? 17.234 -26.422 -15.297 1 93.94 153 LEU B O 1
ATOM 5763 N N . MET B 1 154 ? 18.781 -27.156 -13.875 1 91.94 154 MET B N 1
ATOM 5764 C CA . MET B 1 154 ? 17.781 -27.594 -12.914 1 91.94 154 MET B CA 1
ATOM 5765 C C . MET B 1 154 ? 17.078 -26.406 -12.266 1 91.94 154 MET B C 1
ATOM 5767 O O . MET B 1 154 ? 15.867 -26.438 -12.047 1 91.94 154 MET B O 1
ATOM 5771 N N . ALA B 1 155 ? 17.844 -25.359 -11.969 1 93 155 ALA B N 1
ATOM 5772 C CA . ALA B 1 155 ? 17.25 -24.125 -11.438 1 93 155 ALA B CA 1
ATOM 5773 C C . ALA B 1 155 ? 16.297 -23.484 -12.445 1 93 155 ALA B C 1
ATOM 5775 O O . ALA B 1 155 ? 15.227 -23 -12.078 1 93 155 ALA B O 1
ATOM 5776 N N . PHE B 1 156 ? 16.719 -23.562 -13.672 1 95.88 156 PHE B N 1
ATOM 5777 C CA . PHE B 1 156 ? 15.891 -23.031 -14.734 1 95.88 156 PHE B CA 1
ATOM 5778 C C . PHE B 1 156 ? 14.617 -23.859 -14.891 1 95.88 156 PHE B C 1
ATOM 5780 O O . PHE B 1 156 ? 13.523 -23.297 -15.055 1 95.88 156 PHE B O 1
ATOM 5787 N N . GLY B 1 157 ? 14.781 -25.141 -14.836 1 95.69 157 GLY B N 1
ATOM 5788 C CA . GLY B 1 157 ? 13.617 -26.016 -14.891 1 95.69 157 GLY B CA 1
ATOM 5789 C C . GLY B 1 157 ? 12.633 -25.766 -13.766 1 95.69 157 GLY B C 1
ATOM 5790 O O . GLY B 1 157 ? 11.422 -25.812 -13.969 1 95.69 157 GLY B O 1
ATOM 5791 N N . ALA B 1 158 ? 13.133 -25.469 -12.617 1 93.81 158 ALA B N 1
ATOM 5792 C CA . ALA B 1 158 ? 12.289 -25.203 -11.453 1 93.81 158 ALA B CA 1
ATOM 5793 C C . ALA B 1 158 ? 11.523 -23.891 -11.641 1 93.81 158 ALA B C 1
ATOM 5795 O O . ALA B 1 158 ? 10.312 -23.844 -11.406 1 93.81 158 ALA B O 1
ATOM 5796 N N . LEU B 1 159 ? 12.203 -22.859 -12.102 1 94.81 159 LEU B N 1
ATOM 5797 C CA . LEU B 1 159 ? 11.539 -21.562 -12.195 1 94.81 159 LEU B CA 1
ATOM 5798 C C . LEU B 1 159 ? 10.5 -21.547 -13.312 1 94.81 159 LEU B C 1
ATOM 5800 O O . LEU B 1 159 ? 9.469 -20.891 -13.203 1 94.81 159 LEU B O 1
ATOM 5804 N N . ILE B 1 160 ? 10.734 -22.312 -14.359 1 95.88 160 ILE B N 1
ATOM 5805 C CA . ILE B 1 160 ? 9.844 -22.281 -15.516 1 95.88 160 ILE B CA 1
ATOM 5806 C C . ILE B 1 160 ? 8.68 -23.25 -15.297 1 95.88 160 ILE B C 1
ATOM 5808 O O . ILE B 1 160 ? 7.73 -23.281 -16.078 1 95.88 160 ILE B O 1
ATOM 5812 N N . SER B 1 161 ? 8.742 -24.031 -14.281 1 93.75 161 SER B N 1
ATOM 5813 C CA . SER B 1 161 ? 7.672 -24.969 -13.977 1 93.75 161 SER B CA 1
ATOM 5814 C C . SER B 1 161 ? 6.457 -24.266 -13.391 1 93.75 161 SER B C 1
ATOM 5816 O O . SER B 1 161 ? 5.359 -24.828 -13.352 1 93.75 161 SER B O 1
ATOM 5818 N N . SER B 1 162 ? 6.605 -23.016 -12.977 1 92.5 162 SER B N 1
ATOM 5819 C CA . SER B 1 162 ? 5.492 -22.219 -12.461 1 92.5 162 SER B CA 1
ATOM 5820 C C . SER B 1 162 ? 4.543 -21.812 -13.586 1 92.5 162 SER B C 1
ATOM 5822 O O . SER B 1 162 ? 4.977 -21.266 -14.602 1 92.5 162 SER B O 1
ATOM 5824 N N . THR B 1 163 ? 3.273 -22.094 -13.414 1 92.06 163 THR B N 1
ATOM 5825 C CA . THR B 1 163 ? 2.268 -21.734 -14.406 1 92.06 163 THR B CA 1
ATOM 5826 C C . THR B 1 163 ? 1.406 -20.578 -13.898 1 92.06 163 THR B C 1
ATOM 5828 O O . THR B 1 163 ? 1.106 -20.5 -12.703 1 92.06 163 THR B O 1
ATOM 5831 N N . ASP B 1 164 ? 1.19 -19.688 -14.719 1 88.62 164 ASP B N 1
ATOM 5832 C CA . ASP B 1 164 ? 0.345 -18.531 -14.398 1 88.62 164 ASP B CA 1
ATOM 5833 C C . ASP B 1 164 ? -0.794 -18.391 -15.406 1 88.62 164 ASP B C 1
ATOM 5835 O O . ASP B 1 164 ? -0.685 -17.641 -16.375 1 88.62 164 ASP B O 1
ATOM 5839 N N . PRO B 1 165 ? -1.869 -19.016 -15.062 1 89.44 165 PRO B N 1
ATOM 5840 C CA . PRO B 1 165 ? -2.982 -18.969 -16.016 1 89.44 165 PRO B CA 1
ATOM 5841 C C . PRO B 1 165 ? -3.893 -17.766 -15.797 1 89.44 165 PRO B C 1
ATOM 5843 O O . PRO B 1 165 ? -5.117 -17.891 -15.859 1 89.44 165 PRO B O 1
ATOM 5846 N N . VAL B 1 166 ? -3.381 -16.625 -15.5 1 80.81 166 VAL B N 1
ATOM 5847 C CA . VAL B 1 166 ? -4.176 -15.445 -15.211 1 80.81 166 VAL B CA 1
ATOM 5848 C C . VAL B 1 166 ? -5.07 -15.117 -16.406 1 80.81 166 VAL B C 1
ATOM 5850 O O . VAL B 1 166 ? -6.254 -14.805 -16.234 1 80.81 166 VAL B O 1
ATOM 5853 N N . SER B 1 167 ? -4.555 -15.211 -17.641 1 80.81 167 SER B N 1
ATOM 5854 C CA . SER B 1 167 ? -5.312 -14.938 -18.859 1 80.81 167 SER B CA 1
ATOM 5855 C C . SER B 1 167 ? -6.398 -15.984 -19.078 1 80.81 167 SER B C 1
ATOM 5857 O O . SER B 1 167 ? -7.516 -15.648 -19.469 1 80.81 167 SER B O 1
ATOM 5859 N N . THR B 1 168 ? -6.043 -17.141 -18.797 1 87 168 THR B N 1
ATOM 5860 C CA . THR B 1 168 ? -6.98 -18.25 -19 1 87 168 THR B CA 1
ATOM 5861 C C . THR B 1 168 ? -8.117 -18.172 -17.984 1 87 168 THR B C 1
ATOM 5863 O O . THR B 1 168 ? -9.281 -18.406 -18.328 1 87 168 THR B O 1
ATOM 5866 N N . LEU B 1 169 ? -7.766 -17.859 -16.812 1 85.44 169 LEU B N 1
ATOM 5867 C CA . LEU B 1 169 ? -8.766 -17.797 -15.758 1 85.44 169 LEU B CA 1
ATOM 5868 C C . LEU B 1 169 ? -9.758 -16.672 -16.016 1 85.44 169 LEU B C 1
ATOM 5870 O O . LEU B 1 169 ? -10.938 -16.781 -15.672 1 85.44 169 LEU B O 1
ATOM 5874 N N . ALA B 1 170 ? -9.258 -15.633 -16.562 1 77.38 170 ALA B N 1
ATOM 5875 C CA . ALA B 1 170 ? -10.141 -14.523 -16.906 1 77.38 170 ALA B CA 1
ATOM 5876 C C . ALA B 1 170 ? -11.18 -14.945 -17.938 1 77.38 170 ALA B C 1
ATOM 5878 O O . ALA B 1 170 ? -12.352 -14.586 -17.844 1 77.38 170 ALA B O 1
ATOM 5879 N N . VAL B 1 171 ? -10.758 -15.719 -18.828 1 80.12 171 VAL B N 1
ATOM 5880 C CA . VAL B 1 171 ? -11.656 -16.219 -19.875 1 80.12 171 VAL B CA 1
ATOM 5881 C C . VAL B 1 171 ? -12.625 -17.234 -19.266 1 80.12 171 VAL B C 1
ATOM 5883 O O . VAL B 1 171 ? -13.805 -17.266 -19.641 1 80.12 171 VAL B O 1
ATOM 5886 N N . PHE B 1 172 ? -12.141 -18.047 -18.344 1 86.25 172 PHE B N 1
ATOM 5887 C CA . PHE B 1 172 ? -12.992 -19.016 -17.672 1 86.25 172 PHE B CA 1
ATOM 5888 C C . PHE B 1 172 ? -14.141 -18.328 -16.953 1 86.25 172 PHE B C 1
ATOM 5890 O O . PHE B 1 172 ? -15.273 -18.812 -16.984 1 86.25 172 PHE B O 1
ATOM 5897 N N . GLN B 1 173 ? -13.773 -17.297 -16.391 1 77.75 173 GLN B N 1
ATOM 5898 C CA . GLN B 1 173 ? -14.789 -16.562 -15.641 1 77.75 173 GLN B CA 1
ATOM 5899 C C . GLN B 1 173 ? -15.781 -15.883 -16.578 1 77.75 173 GLN B C 1
ATOM 5901 O O . GLN B 1 173 ? -16.984 -15.922 -16.359 1 77.75 173 GLN B O 1
ATOM 5906 N N . ALA B 1 174 ? -15.297 -15.305 -17.625 1 73.81 174 ALA B N 1
ATOM 5907 C CA . ALA B 1 174 ? -16.141 -14.594 -18.578 1 73.81 174 ALA B CA 1
ATOM 5908 C C . ALA B 1 174 ? -17.094 -15.547 -19.281 1 73.81 174 ALA B C 1
ATOM 5910 O O . ALA B 1 174 ? -18.25 -15.195 -19.562 1 73.81 174 ALA B O 1
ATOM 5911 N N . LYS B 1 175 ? -16.609 -16.734 -19.484 1 82.12 175 LYS B N 1
ATOM 5912 C CA . LYS B 1 175 ? -17.406 -17.703 -20.234 1 82.12 175 LYS B CA 1
ATOM 5913 C C . LYS B 1 175 ? -18.109 -18.688 -19.297 1 82.12 175 LYS B C 1
ATOM 5915 O O . LYS B 1 175 ? -18.859 -19.547 -19.75 1 82.12 175 LYS B O 1
ATOM 5920 N N . ARG B 1 176 ? -17.922 -18.547 -17.984 1 83.31 176 ARG B N 1
ATOM 5921 C CA . ARG B 1 176 ? -18.516 -19.422 -16.969 1 83.31 176 ARG B CA 1
ATOM 5922 C C . ARG B 1 176 ? -18.25 -20.891 -17.281 1 83.31 176 ARG B C 1
ATOM 5924 O O . ARG B 1 176 ? -19.188 -21.672 -17.438 1 83.31 176 ARG B O 1
ATOM 5931 N N . VAL B 1 177 ? -17.109 -21.234 -17.344 1 88.62 177 VAL B N 1
ATOM 5932 C CA . VAL B 1 177 ? -16.688 -22.594 -17.672 1 88.62 177 VAL B CA 1
ATOM 5933 C C . VAL B 1 177 ? -17.016 -23.531 -16.516 1 88.62 177 VAL B C 1
ATOM 5935 O O . VAL B 1 177 ? -17.344 -23.078 -15.414 1 88.62 177 VAL B O 1
ATOM 5938 N N . ASN B 1 178 ? -16.969 -24.766 -16.75 1 87.31 178 ASN B N 1
ATOM 5939 C CA . ASN B 1 178 ? -17.203 -25.781 -15.727 1 87.31 178 ASN B CA 1
ATOM 5940 C C . ASN B 1 178 ? -16.312 -25.547 -14.5 1 87.31 178 ASN B C 1
ATOM 5942 O O . ASN B 1 178 ? -15.094 -25.438 -14.625 1 87.31 178 ASN B O 1
ATOM 5946 N N . PRO B 1 179 ? -16.938 -25.516 -13.359 1 85.94 179 PRO B N 1
ATOM 5947 C CA . PRO B 1 179 ? -16.188 -25.219 -12.133 1 85.94 179 PRO B CA 1
ATOM 5948 C C . PRO B 1 179 ? -15.078 -26.219 -11.852 1 85.94 179 PRO B C 1
ATOM 5950 O O . PRO B 1 179 ? -14.062 -25.875 -11.258 1 85.94 179 PRO B O 1
ATOM 5953 N N . GLN B 1 180 ? -15.234 -27.406 -12.266 1 88.38 180 GLN B N 1
ATOM 5954 C CA . GLN B 1 180 ? -14.18 -28.391 -12.055 1 88.38 180 GLN B CA 1
ATOM 5955 C C . GLN B 1 180 ? -12.883 -27.953 -12.734 1 88.38 180 GLN B C 1
ATOM 5957 O O . GLN B 1 180 ? -11.82 -27.969 -12.117 1 88.38 180 GLN B O 1
ATOM 5962 N N . LEU B 1 181 ? -13.016 -27.625 -13.977 1 90.88 181 LEU B N 1
ATOM 5963 C CA . LEU B 1 181 ? -11.852 -27.188 -14.727 1 90.88 181 LEU B CA 1
ATOM 5964 C C . LEU B 1 181 ? -11.273 -25.906 -14.133 1 90.88 181 LEU B C 1
ATOM 5966 O O . LEU B 1 181 ? -10.055 -25.766 -14.023 1 90.88 181 LEU B O 1
ATOM 5970 N N . PHE B 1 182 ? -12.133 -25.047 -13.766 1 88.44 182 PHE B N 1
ATOM 5971 C CA . PHE B 1 182 ? -11.703 -23.781 -13.188 1 88.44 182 PHE B CA 1
ATOM 5972 C C . PHE B 1 182 ? -10.844 -24.016 -11.945 1 88.44 182 PHE B C 1
ATOM 5974 O O . PHE B 1 182 ? -9.734 -23.5 -11.844 1 88.44 182 PHE B O 1
ATOM 5981 N N . TYR B 1 183 ? -11.266 -24.828 -11.102 1 87.88 183 TYR B N 1
ATOM 5982 C CA . TYR B 1 183 ? -10.594 -25 -9.82 1 87.88 183 TYR B CA 1
ATOM 5983 C C . TYR B 1 183 ? -9.359 -25.875 -9.969 1 87.88 183 TYR B C 1
ATOM 5985 O O . TYR B 1 183 ? -8.375 -25.719 -9.242 1 87.88 183 TYR B O 1
ATOM 5993 N N . LEU B 1 184 ? -9.398 -26.766 -10.906 1 91.62 184 LEU B N 1
ATOM 5994 C CA . LEU B 1 184 ? -8.211 -27.562 -11.164 1 91.62 184 LEU B CA 1
ATOM 5995 C C . LEU B 1 184 ? -7.059 -26.688 -11.656 1 91.62 184 LEU B C 1
ATOM 5997 O O . LEU B 1 184 ? -5.934 -26.812 -11.164 1 91.62 184 LEU B O 1
ATOM 6001 N N . VAL B 1 185 ? -7.395 -25.828 -12.57 1 92.12 185 VAL B N 1
ATOM 6002 C CA . VAL B 1 185 ? -6.375 -24.953 -13.148 1 92.12 185 VAL B CA 1
ATOM 6003 C C . VAL B 1 185 ? -5.945 -23.906 -12.133 1 92.12 185 VAL B C 1
ATOM 6005 O O . VAL B 1 185 ? -4.754 -23.641 -11.969 1 92.12 185 VAL B O 1
ATOM 6008 N N . PHE B 1 186 ? -6.934 -23.391 -11.5 1 88.12 186 PHE B N 1
ATOM 6009 C CA . PHE B 1 186 ? -6.672 -22.391 -10.477 1 88.12 186 PHE B CA 1
ATOM 6010 C C . PHE B 1 186 ? -5.863 -23 -9.328 1 88.12 186 PHE B C 1
ATOM 6012 O O . PHE B 1 186 ? -4.859 -22.422 -8.906 1 88.12 186 PHE B O 1
ATOM 6019 N N . GLY B 1 187 ? -6.301 -24.062 -8.828 1 88.38 187 GLY B N 1
ATOM 6020 C CA . GLY B 1 187 ? -5.633 -24.719 -7.715 1 88.38 187 GLY B CA 1
ATOM 6021 C C . GLY B 1 187 ? -4.215 -25.141 -8.039 1 88.38 187 GLY B C 1
ATOM 6022 O O . GLY B 1 187 ? -3.307 -24.969 -7.223 1 88.38 187 GLY B O 1
ATOM 6023 N N . GLU B 1 188 ? -4.074 -25.672 -9.188 1 91 188 GLU B N 1
ATOM 6024 C CA . GLU B 1 188 ? -2.734 -26.062 -9.625 1 91 188 GLU B CA 1
ATOM 6025 C C . GLU B 1 188 ? -1.792 -24.859 -9.641 1 91 188 GLU B C 1
ATOM 6027 O O . GLU B 1 188 ? -0.667 -24.938 -9.148 1 91 188 GLU B O 1
ATOM 6032 N N . SER B 1 189 ? -2.262 -23.797 -10.195 1 91 189 SER B N 1
ATOM 6033 C CA . SER B 1 189 ? -1.43 -22.609 -10.344 1 91 189 SER B CA 1
ATOM 6034 C C . SER B 1 189 ? -1.01 -22.047 -8.992 1 91 189 SER B C 1
ATOM 6036 O O . SER B 1 189 ? 0.141 -21.656 -8.812 1 91 189 SER B O 1
ATOM 6038 N N . VAL B 1 190 ? -1.889 -22.016 -8.07 1 86.44 190 VAL B N 1
ATOM 6039 C CA . VAL B 1 190 ? -1.637 -21.438 -6.758 1 86.44 190 VAL B CA 1
ATOM 6040 C C . VAL B 1 190 ? -0.567 -22.25 -6.031 1 86.44 190 VAL B C 1
ATOM 6042 O O . VAL B 1 190 ? 0.388 -21.688 -5.488 1 86.44 190 VAL B O 1
ATOM 6045 N N . LEU B 1 191 ? -0.697 -23.516 -6.051 1 87.25 191 LEU B N 1
ATOM 6046 C CA . LEU B 1 191 ? 0.209 -24.391 -5.309 1 87.25 191 LEU B CA 1
ATOM 6047 C C . LEU B 1 191 ? 1.521 -24.578 -6.062 1 87.25 191 LEU B C 1
ATOM 6049 O O . LEU B 1 191 ? 2.584 -24.688 -5.445 1 87.25 191 LEU B O 1
ATOM 6053 N N . ASN B 1 192 ? 1.408 -24.625 -7.34 1 91.38 192 ASN B N 1
ATOM 6054 C CA . ASN B 1 192 ? 2.611 -24.828 -8.141 1 91.38 192 ASN B CA 1
ATOM 6055 C C . ASN B 1 192 ? 3.557 -23.641 -8.047 1 91.38 192 ASN B C 1
ATOM 6057 O O . ASN B 1 192 ? 4.777 -23.797 -8.094 1 91.38 192 ASN B O 1
ATOM 6061 N N . ASP B 1 193 ? 3.035 -22.438 -7.891 1 88.19 193 ASP B N 1
ATOM 6062 C CA . ASP B 1 193 ? 3.854 -21.234 -7.691 1 88.19 193 ASP B CA 1
ATOM 6063 C C . ASP B 1 193 ? 4.742 -21.391 -6.457 1 88.19 193 ASP B C 1
ATOM 6065 O O . ASP B 1 193 ? 5.945 -21.141 -6.523 1 88.19 193 ASP B O 1
ATOM 6069 N N . ALA B 1 194 ? 4.102 -21.75 -5.445 1 83.94 194 ALA B N 1
ATOM 6070 C CA . ALA B 1 194 ? 4.812 -21.906 -4.18 1 83.94 194 ALA B CA 1
ATOM 6071 C C . ALA B 1 194 ? 5.906 -22.953 -4.281 1 83.94 194 ALA B C 1
ATOM 6073 O O . ALA B 1 194 ? 7.039 -22.734 -3.846 1 83.94 194 ALA B O 1
ATOM 6074 N N . LEU B 1 195 ? 5.625 -24.047 -4.875 1 87.12 195 LEU B N 1
ATOM 6075 C CA . LEU B 1 195 ? 6.59 -25.125 -4.984 1 87.12 195 LEU B CA 1
ATOM 6076 C C . LEU B 1 195 ? 7.719 -24.766 -5.938 1 87.12 195 LEU B C 1
ATOM 6078 O O . LEU B 1 195 ? 8.883 -25.094 -5.684 1 87.12 195 LEU B O 1
ATOM 6082 N N . ALA B 1 196 ? 7.379 -24.141 -6.973 1 91.81 196 ALA B N 1
ATOM 6083 C CA . ALA B 1 196 ? 8.383 -23.734 -7.953 1 91.81 196 ALA B CA 1
ATOM 6084 C C . ALA B 1 196 ? 9.406 -22.797 -7.324 1 91.81 196 ALA B C 1
ATOM 6086 O O . ALA B 1 196 ? 10.602 -22.906 -7.602 1 91.81 196 ALA B O 1
ATOM 6087 N N . ILE B 1 197 ? 8.938 -21.922 -6.555 1 87 197 ILE B N 1
ATOM 6088 C CA . ILE B 1 197 ? 9.82 -20.953 -5.906 1 87 197 ILE B CA 1
ATOM 6089 C C . ILE B 1 197 ? 10.758 -21.688 -4.945 1 87 197 ILE B C 1
ATOM 6091 O O . ILE B 1 197 ? 11.961 -21.422 -4.914 1 87 197 ILE B O 1
ATOM 6095 N N . VAL B 1 198 ? 10.219 -22.609 -4.188 1 84.5 198 VAL B N 1
ATOM 6096 C CA . VAL B 1 198 ? 11.023 -23.359 -3.229 1 84.5 198 VAL B CA 1
ATOM 6097 C C . VAL B 1 198 ? 12.07 -24.203 -3.969 1 84.5 198 VAL B C 1
ATOM 6099 O O . VAL B 1 198 ? 13.227 -24.266 -3.559 1 84.5 198 VAL B O 1
ATOM 6102 N N . LEU B 1 199 ? 11.672 -24.812 -5.008 1 88.56 199 LEU B N 1
ATOM 6103 C CA . LEU B 1 199 ? 12.594 -25.609 -5.816 1 88.56 199 LEU B CA 1
ATOM 6104 C C . LEU B 1 199 ? 13.68 -24.734 -6.422 1 88.56 199 LEU B C 1
ATOM 6106 O O . LEU B 1 199 ? 14.859 -25.094 -6.402 1 88.56 199 LEU B O 1
ATOM 6110 N N . PHE B 1 200 ? 13.305 -23.625 -6.961 1 90.81 200 PHE B N 1
ATOM 6111 C CA . PHE B 1 200 ? 14.25 -22.703 -7.57 1 90.81 200 PHE B CA 1
ATOM 6112 C C . PHE B 1 200 ? 15.273 -22.219 -6.543 1 90.81 200 PHE B C 1
ATOM 6114 O O . PHE B 1 200 ? 16.469 -22.203 -6.82 1 90.81 200 PHE B O 1
ATOM 6121 N N . GLU B 1 201 ? 14.711 -21.812 -5.395 1 83.44 201 GLU B N 1
ATOM 6122 C CA . GLU B 1 201 ? 15.609 -21.328 -4.355 1 83.44 201 GLU B CA 1
ATOM 6123 C C . GLU B 1 201 ? 16.609 -22.406 -3.941 1 83.44 201 GLU B C 1
ATOM 6125 O O . GLU B 1 201 ? 17.781 -22.109 -3.689 1 83.44 201 GLU B O 1
ATOM 6130 N N . SER B 1 202 ? 16.203 -23.578 -3.854 1 82.19 202 SER B N 1
ATOM 6131 C CA . SER B 1 202 ? 17.062 -24.688 -3.467 1 82.19 202 SER B CA 1
ATOM 6132 C C . SER B 1 202 ? 18.141 -24.953 -4.52 1 82.19 202 SER B C 1
ATOM 6134 O O . SER B 1 202 ? 19.312 -25.109 -4.184 1 82.19 202 SER B O 1
ATOM 6136 N N . PHE B 1 203 ? 17.797 -24.953 -5.754 1 86.25 203 PHE B N 1
ATOM 6137 C CA . PHE B 1 203 ? 18.75 -25.188 -6.824 1 86.25 203 PHE B CA 1
ATOM 6138 C C . PHE B 1 203 ? 19.672 -23.984 -6.996 1 86.25 203 PHE B C 1
ATOM 6140 O O . PHE B 1 203 ? 20.859 -24.141 -7.312 1 86.25 203 PHE B O 1
ATOM 6147 N N . ALA B 1 204 ? 19.047 -22.812 -6.859 1 86.56 204 ALA B N 1
ATOM 6148 C CA . ALA B 1 204 ? 19.844 -21.594 -6.977 1 86.56 204 ALA B CA 1
ATOM 6149 C C . ALA B 1 204 ? 20.953 -21.562 -5.922 1 86.56 204 ALA B C 1
ATOM 6151 O O . ALA B 1 204 ? 22.062 -21.062 -6.184 1 86.56 204 ALA B O 1
ATOM 6152 N N . ARG B 1 205 ? 20.609 -22.047 -4.766 1 81 205 ARG B N 1
ATOM 6153 C CA . ARG B 1 205 ? 21.625 -22.141 -3.715 1 81 205 ARG B CA 1
ATOM 6154 C C . ARG B 1 205 ? 22.734 -23.094 -4.105 1 81 205 ARG B C 1
ATOM 6156 O O . ARG B 1 205 ? 23.906 -22.844 -3.805 1 81 205 ARG B O 1
ATOM 6163 N N . THR B 1 206 ? 22.453 -24.172 -4.73 1 79.81 206 THR B N 1
ATOM 6164 C CA . THR B 1 206 ? 23.438 -25.141 -5.195 1 79.81 206 THR B CA 1
ATOM 6165 C C . THR B 1 206 ? 24.328 -24.531 -6.273 1 79.81 206 THR B C 1
ATOM 6167 O O . THR B 1 206 ? 25.531 -24.812 -6.32 1 79.81 206 THR B O 1
ATOM 6170 N N . VAL B 1 207 ? 23.75 -23.766 -7.109 1 81.06 207 VAL B N 1
ATOM 6171 C CA . VAL B 1 207 ? 24.516 -23.062 -8.148 1 81.06 207 VAL B CA 1
ATOM 6172 C C . VAL B 1 207 ? 25.484 -22.078 -7.508 1 81.06 207 VAL B C 1
ATOM 6174 O O . VAL B 1 207 ? 26.656 -22.016 -7.895 1 81.06 207 VAL B O 1
ATOM 6177 N N . ALA B 1 208 ? 24.969 -21.375 -6.555 1 74.94 208 ALA B N 1
ATOM 6178 C CA . ALA B 1 208 ? 25.766 -20.359 -5.891 1 74.94 208 ALA B CA 1
ATOM 6179 C C . ALA B 1 208 ? 26.953 -20.984 -5.148 1 74.94 208 ALA B C 1
ATOM 6181 O O . ALA B 1 208 ? 28.031 -20.406 -5.078 1 74.94 208 ALA B O 1
ATOM 6182 N N . GLN B 1 209 ? 26.766 -22.172 -4.578 1 73.5 209 GLN B N 1
ATOM 6183 C CA . GLN B 1 209 ? 27.797 -22.844 -3.799 1 73.5 209 GLN B CA 1
ATOM 6184 C C . GLN B 1 209 ? 28.719 -23.672 -4.695 1 73.5 209 GLN B C 1
ATOM 6186 O O . GLN B 1 209 ? 29.734 -24.203 -4.234 1 73.5 209 GLN B O 1
ATOM 6191 N N . GLN B 1 210 ? 28.656 -23.578 -5.977 1 66 210 GLN B N 1
ATOM 6192 C CA . GLN B 1 210 ? 29.453 -24.281 -6.977 1 66 210 GLN B CA 1
ATOM 6193 C C . GLN B 1 210 ? 29.656 -25.75 -6.578 1 66 210 GLN B C 1
ATOM 6195 O O . GLN B 1 210 ? 30.781 -26.25 -6.609 1 66 210 GLN B O 1
ATOM 6200 N N . LYS B 1 211 ? 28.656 -26.297 -5.996 1 61.69 211 LYS B N 1
ATOM 6201 C CA . LYS B 1 211 ? 28.797 -27.688 -5.586 1 61.69 211 LYS B CA 1
ATOM 6202 C C . LYS B 1 211 ? 28.812 -28.625 -6.797 1 61.69 211 LYS B C 1
ATOM 6204 O O . LYS B 1 211 ? 28.156 -28.344 -7.809 1 61.69 211 LYS B O 1
ATOM 6209 N N . ASN B 1 212 ? 29.75 -29.5 -6.93 1 57.19 212 ASN B N 1
ATOM 6210 C CA . ASN B 1 212 ? 29.953 -30.469 -8.016 1 57.19 212 ASN B CA 1
ATOM 6211 C C . ASN B 1 212 ? 28.797 -31.453 -8.109 1 57.19 212 ASN B C 1
ATOM 6213 O O . ASN B 1 212 ? 28.031 -31.609 -7.16 1 57.19 212 ASN B O 1
ATOM 6217 N N . PHE B 1 213 ? 28.516 -32.062 -9.375 1 54.25 213 PHE B N 1
ATOM 6218 C CA . PHE B 1 213 ? 27.484 -33.031 -9.734 1 54.25 213 PHE B CA 1
ATOM 6219 C C . PHE B 1 213 ? 27.344 -34.125 -8.656 1 54.25 213 PHE B C 1
ATOM 6221 O O . PHE B 1 213 ? 26.234 -34.5 -8.312 1 54.25 213 PHE B O 1
ATOM 6228 N N . ALA B 1 214 ? 28.438 -34.625 -8.258 1 52.75 214 ALA B N 1
ATOM 6229 C CA . ALA B 1 214 ? 28.453 -35.719 -7.293 1 52.75 214 ALA B CA 1
ATOM 6230 C C . ALA B 1 214 ? 27.797 -35.312 -5.977 1 52.75 214 ALA B C 1
ATOM 6232 O O . ALA B 1 214 ? 27.109 -36.125 -5.348 1 52.75 214 ALA B O 1
ATOM 6233 N N . THR B 1 215 ? 27.922 -34.156 -5.711 1 56.5 215 THR B N 1
ATOM 6234 C CA . THR B 1 215 ? 27.391 -33.625 -4.469 1 56.5 215 THR B CA 1
ATOM 6235 C C . THR B 1 215 ? 25.875 -33.375 -4.59 1 56.5 215 THR B C 1
ATOM 6237 O O . THR B 1 215 ? 25.156 -33.438 -3.596 1 56.5 215 THR B O 1
ATOM 6240 N N . ILE B 1 216 ? 25.469 -33.25 -5.797 1 56.94 216 ILE B N 1
ATOM 6241 C CA . ILE B 1 216 ? 24.047 -33 -6.023 1 56.94 216 ILE B CA 1
ATOM 6242 C C . ILE B 1 216 ? 23.266 -34.281 -5.762 1 56.94 216 ILE B C 1
ATOM 6244 O O . ILE B 1 216 ? 22.203 -34.25 -5.156 1 56.94 216 ILE B O 1
ATOM 6248 N N . ALA B 1 217 ? 23.859 -35.438 -6.293 1 56.25 217 ALA B N 1
ATOM 6249 C CA . ALA B 1 217 ? 23.188 -36.719 -6.051 1 56.25 217 ALA B CA 1
ATOM 6250 C C . ALA B 1 217 ? 23.078 -37 -4.555 1 56.25 217 ALA B C 1
ATOM 6252 O O . ALA B 1 217 ? 22.031 -37.469 -4.078 1 56.25 217 ALA B O 1
ATOM 6253 N N . LEU B 1 218 ? 24.25 -36.938 -3.852 1 55.5 218 LEU B N 1
ATOM 6254 C CA . LEU B 1 218 ? 24.234 -37.094 -2.402 1 55.5 218 LEU B CA 1
ATOM 6255 C C . LEU B 1 218 ? 23.406 -36 -1.737 1 55.5 218 LEU B C 1
ATOM 6257 O O . LEU B 1 218 ? 22.781 -36.219 -0.704 1 55.5 218 LEU B O 1
ATOM 6261 N N . GLY B 1 219 ? 23.25 -35 -2.498 1 60.66 219 GLY B N 1
ATOM 6262 C CA . GLY B 1 219 ? 22.594 -33.781 -2.004 1 60.66 219 GLY B CA 1
ATOM 6263 C C . GLY B 1 219 ? 21.109 -33.75 -2.305 1 60.66 219 GLY B C 1
ATOM 6264 O O . GLY B 1 219 ? 20.391 -32.875 -1.808 1 60.66 219 GLY B O 1
ATOM 6265 N N . LEU B 1 220 ? 20.859 -34.906 -3.15 1 65.94 220 LEU B N 1
ATOM 6266 C CA . LEU B 1 220 ? 19.453 -34.938 -3.541 1 65.94 220 LEU B CA 1
ATOM 6267 C C . LEU B 1 220 ? 18.578 -35.25 -2.344 1 65.94 220 LEU B C 1
ATOM 6269 O O . LEU B 1 220 ? 17.5 -34.688 -2.189 1 65.94 220 LEU B O 1
ATOM 6273 N N . VAL B 1 221 ? 19.094 -36.344 -1.622 1 71.5 221 VAL B N 1
ATOM 6274 C CA . VAL B 1 221 ? 18.297 -36.719 -0.454 1 71.5 221 VAL B CA 1
ATOM 6275 C C . VAL B 1 221 ? 18.219 -35.531 0.514 1 71.5 221 VAL B C 1
ATOM 6277 O O . VAL B 1 221 ? 17.156 -35.219 1.03 1 71.5 221 VAL B O 1
ATOM 6280 N N . ASP B 1 222 ? 19.391 -35 0.695 1 71.25 222 ASP B N 1
ATOM 6281 C CA . ASP B 1 222 ? 19.422 -33.844 1.587 1 71.25 222 ASP B CA 1
ATOM 6282 C C . ASP B 1 222 ? 18.578 -32.688 1.035 1 71.25 222 ASP B C 1
ATOM 6284 O O . ASP B 1 222 ? 17.938 -31.969 1.796 1 71.25 222 ASP B O 1
ATOM 6288 N N . PHE B 1 223 ? 18.562 -32.719 -0.234 1 70.94 223 PHE B N 1
ATOM 6289 C CA . PHE B 1 223 ? 17.766 -31.672 -0.899 1 70.94 223 PHE B CA 1
ATOM 6290 C C . PHE B 1 223 ? 16.281 -31.922 -0.689 1 70.94 223 PHE B C 1
ATOM 6292 O O . PHE B 1 223 ? 15.539 -30.984 -0.366 1 70.94 223 PHE B O 1
ATOM 6299 N N . VAL B 1 224 ? 15.875 -33.125 -0.865 1 74.81 224 VAL B N 1
ATOM 6300 C CA . VAL B 1 224 ? 14.461 -33.469 -0.732 1 74.81 224 VAL B CA 1
ATOM 6301 C C . VAL B 1 224 ? 14.016 -33.281 0.716 1 74.81 224 VAL B C 1
ATOM 6303 O O . VAL B 1 224 ? 12.922 -32.781 0.975 1 74.81 224 VAL B O 1
ATOM 6306 N N . VAL B 1 225 ? 14.867 -33.688 1.601 1 77.56 225 VAL B N 1
ATOM 6307 C CA . VAL B 1 225 ? 14.547 -33.531 3.018 1 77.56 225 VAL B CA 1
ATOM 6308 C C . VAL B 1 225 ? 14.406 -32.062 3.375 1 77.56 225 VAL B C 1
ATOM 6310 O O . VAL B 1 225 ? 13.469 -31.672 4.074 1 77.56 225 VAL B O 1
ATOM 6313 N N . ASP B 1 226 ? 15.281 -31.328 2.865 1 74.69 226 ASP B N 1
ATOM 6314 C CA . ASP B 1 226 ? 15.242 -29.891 3.125 1 74.69 226 ASP B CA 1
ATOM 6315 C C . ASP B 1 226 ? 14 -29.25 2.512 1 74.69 226 ASP B C 1
ATOM 6317 O O . ASP B 1 226 ? 13.406 -28.344 3.102 1 74.69 226 ASP B O 1
ATOM 6321 N N . LEU B 1 227 ? 13.68 -29.75 1.361 1 76.44 227 LEU B N 1
ATOM 6322 C CA . LEU B 1 227 ? 12.5 -29.25 0.677 1 76.44 227 LEU B CA 1
ATOM 6323 C C . LEU B 1 227 ? 11.234 -29.562 1.47 1 76.44 227 LEU B C 1
ATOM 6325 O O . LEU B 1 227 ? 10.367 -28.688 1.638 1 76.44 227 LEU B O 1
ATOM 6329 N N . VAL B 1 228 ? 11.164 -30.75 1.945 1 80.75 228 VAL B N 1
ATOM 6330 C CA . VAL B 1 228 ? 9.984 -31.188 2.686 1 80.75 228 VAL B CA 1
ATOM 6331 C C . VAL B 1 228 ? 9.914 -30.453 4.023 1 80.75 228 VAL B C 1
ATOM 6333 O O . VAL B 1 228 ? 8.844 -30 4.438 1 80.75 228 VAL B O 1
ATOM 6336 N N . LEU B 1 229 ? 11.023 -30.312 4.66 1 83.38 229 LEU B N 1
ATOM 6337 C CA . LEU B 1 229 ? 11.062 -29.625 5.949 1 83.38 229 LEU B CA 1
ATOM 6338 C C . LEU B 1 229 ? 10.703 -28.156 5.797 1 83.38 229 LEU B C 1
ATOM 6340 O O . LEU B 1 229 ? 9.992 -27.594 6.633 1 83.38 229 LEU B O 1
ATOM 6344 N N . ASN B 1 230 ? 11.195 -27.609 4.777 1 82.62 230 ASN B N 1
ATOM 6345 C CA . ASN B 1 230 ? 10.891 -26.219 4.512 1 82.62 230 ASN B CA 1
ATOM 6346 C C . ASN B 1 230 ? 9.406 -26.016 4.191 1 82.62 230 ASN B C 1
ATOM 6348 O O . ASN B 1 230 ? 8.789 -25.062 4.645 1 82.62 230 ASN B O 1
ATOM 6352 N N . SER B 1 231 ? 8.883 -26.938 3.428 1 84.06 231 SER B N 1
ATOM 6353 C CA . SER B 1 231 ? 7.473 -26.828 3.045 1 84.06 231 SER B CA 1
ATOM 6354 C C . SER B 1 231 ? 6.559 -27.078 4.238 1 84.06 231 SER B C 1
ATOM 6356 O O . SER B 1 231 ? 5.582 -26.344 4.438 1 84.06 231 SER B O 1
ATOM 6358 N N . VAL B 1 232 ? 6.867 -28.047 5 1 88.31 232 VAL B N 1
ATOM 6359 C CA . VAL B 1 232 ? 6.051 -28.375 6.164 1 88.31 232 VAL B CA 1
ATOM 6360 C C . VAL B 1 232 ? 6.195 -27.281 7.223 1 88.31 232 VAL B C 1
ATOM 6362 O O . VAL B 1 232 ? 5.215 -26.906 7.867 1 88.31 232 VAL B O 1
ATOM 6365 N N . GLY B 1 233 ? 7.426 -26.891 7.418 1 91.25 233 GLY B N 1
ATOM 6366 C CA . GLY B 1 233 ? 7.641 -25.797 8.344 1 91.25 233 GLY B CA 1
ATOM 6367 C C . GLY B 1 233 ? 6.887 -24.531 7.965 1 91.25 233 GLY B C 1
ATOM 6368 O O . GLY B 1 233 ? 6.309 -23.875 8.82 1 91.25 233 GLY B O 1
ATOM 6369 N N . SER B 1 234 ? 6.887 -24.234 6.707 1 92 234 SER B N 1
ATOM 6370 C CA . SER B 1 234 ? 6.18 -23.062 6.215 1 92 234 SER B CA 1
ATOM 6371 C C . SER B 1 234 ? 4.668 -23.219 6.355 1 92 234 SER B C 1
ATOM 6373 O O . SER B 1 234 ? 3.965 -22.266 6.68 1 92 234 SER B O 1
ATOM 6375 N N . LEU B 1 235 ? 4.203 -24.438 6.062 1 90.94 235 LEU B N 1
ATOM 6376 C CA . LEU B 1 235 ? 2.785 -24.734 6.227 1 90.94 235 LEU B CA 1
ATOM 6377 C C . LEU B 1 235 ? 2.352 -24.562 7.676 1 90.94 235 LEU B C 1
ATOM 6379 O O . LEU B 1 235 ? 1.328 -23.922 7.949 1 90.94 235 LEU B O 1
ATOM 6383 N N . CYS B 1 236 ? 3.141 -25.047 8.578 1 94.44 236 CYS B N 1
ATOM 6384 C CA . CYS B 1 236 ? 2.818 -24.969 10 1 94.44 236 CYS B CA 1
ATOM 6385 C C . CYS B 1 236 ? 2.836 -23.531 10.492 1 94.44 236 CYS B C 1
ATOM 6387 O O . CYS B 1 236 ? 1.946 -23.109 11.234 1 94.44 236 CYS B O 1
ATOM 6389 N N . LEU B 1 237 ? 3.795 -22.844 10.039 1 94.38 237 LEU B N 1
ATOM 6390 C CA . LEU B 1 237 ? 3.902 -21.453 10.453 1 94.38 237 LEU B CA 1
ATOM 6391 C C . LEU B 1 237 ? 2.73 -20.625 9.914 1 94.38 237 LEU B C 1
ATOM 6393 O O . LEU B 1 237 ? 2.182 -19.781 10.617 1 94.38 237 LEU B O 1
ATOM 6397 N N . GLY B 1 238 ? 2.408 -20.844 8.648 1 94.75 238 GLY B N 1
ATOM 6398 C CA . GLY B 1 238 ? 1.283 -20.141 8.055 1 94.75 238 GLY B CA 1
ATOM 6399 C C . GLY B 1 238 ? -0.03 -20.406 8.766 1 94.75 238 GLY B C 1
ATOM 6400 O O . GLY B 1 238 ? -0.762 -19.469 9.102 1 94.75 238 GLY B O 1
ATOM 6401 N N . TYR B 1 239 ? -0.3 -21.594 9.047 1 92.81 239 TYR B N 1
ATOM 6402 C CA . TYR B 1 239 ? -1.54 -21.969 9.719 1 92.81 239 TYR B CA 1
ATOM 6403 C C . TYR B 1 239 ? -1.536 -21.5 11.172 1 92.81 239 TYR B C 1
ATOM 6405 O O . TYR B 1 239 ? -2.566 -21.078 11.695 1 92.81 239 TYR B O 1
ATOM 6413 N N . ALA B 1 240 ? -0.419 -21.656 11.828 1 94.31 240 ALA B N 1
ATOM 6414 C CA . ALA B 1 240 ? -0.308 -21.188 13.203 1 94.31 240 ALA B CA 1
ATOM 6415 C C . ALA B 1 240 ? -0.569 -19.688 13.297 1 94.31 240 ALA B C 1
ATOM 6417 O O . ALA B 1 240 ? -1.238 -19.219 14.219 1 94.31 240 ALA B O 1
ATOM 6418 N N . ALA B 1 241 ? -0.028 -18.984 12.375 1 93.38 241 ALA B N 1
ATOM 6419 C CA . ALA B 1 241 ? -0.229 -17.531 12.359 1 93.38 241 ALA B CA 1
ATOM 6420 C C . ALA B 1 241 ? -1.69 -17.188 12.094 1 93.38 241 ALA B C 1
ATOM 6422 O O . ALA B 1 241 ? -2.232 -16.25 12.688 1 93.38 241 ALA B O 1
ATOM 6423 N N . GLY B 1 242 ? -2.305 -17.922 11.125 1 92.75 242 GLY B N 1
ATOM 6424 C CA . GLY B 1 242 ? -3.723 -17.703 10.875 1 92.75 242 GLY B CA 1
ATOM 6425 C C . GLY B 1 242 ? -4.586 -17.984 12.094 1 92.75 242 GLY B C 1
ATOM 6426 O O . GLY B 1 242 ? -5.48 -17.203 12.422 1 92.75 242 GLY B O 1
ATOM 6427 N N . LEU B 1 243 ? -4.25 -19.031 12.805 1 92.19 243 LEU B N 1
ATOM 6428 C CA . LEU B 1 243 ? -4.992 -19.406 14 1 92.19 243 LEU B CA 1
ATOM 6429 C C . LEU B 1 243 ? -4.734 -18.422 15.133 1 92.19 243 LEU B C 1
ATOM 6431 O O . LEU B 1 243 ? -5.652 -18.062 15.875 1 92.19 243 LEU B O 1
ATOM 6435 N N . GLY B 1 244 ? -3.547 -18.062 15.289 1 92.62 244 GLY B N 1
ATOM 6436 C CA . GLY B 1 244 ? -3.211 -17.062 16.297 1 92.62 244 GLY B CA 1
ATOM 6437 C C . GLY B 1 244 ? -3.918 -15.742 16.094 1 92.62 244 GLY B C 1
ATOM 6438 O O . GLY B 1 244 ? -4.398 -15.133 17.047 1 92.62 244 GLY B O 1
ATOM 6439 N N . THR B 1 245 ? -3.949 -15.289 14.875 1 92.19 245 THR B N 1
ATOM 6440 C CA . THR B 1 245 ? -4.637 -14.047 14.555 1 92.19 245 THR B CA 1
ATOM 6441 C C . THR B 1 245 ? -6.137 -14.172 14.82 1 92.19 245 THR B C 1
ATOM 6443 O O . THR B 1 245 ? -6.766 -13.234 15.32 1 92.19 245 THR B O 1
ATOM 6446 N N . ALA B 1 246 ? -6.684 -15.359 14.383 1 92.19 246 ALA B N 1
ATOM 6447 C CA . ALA B 1 246 ? -8.102 -15.602 14.648 1 92.19 246 ALA B CA 1
ATOM 6448 C C . ALA B 1 246 ? -8.398 -15.547 16.141 1 92.19 246 ALA B C 1
ATOM 6450 O O . ALA B 1 246 ? -9.422 -14.992 16.562 1 92.19 246 ALA B O 1
ATOM 6451 N N . TYR B 1 247 ? -7.547 -16.109 16.906 1 91.25 247 TYR B N 1
ATOM 6452 C CA . TYR B 1 247 ? -7.695 -16.094 18.344 1 91.25 247 TYR B CA 1
ATOM 6453 C C . TYR B 1 247 ? -7.617 -14.672 18.891 1 91.25 247 TYR B C 1
ATOM 6455 O O . TYR B 1 247 ? -8.375 -14.297 19.797 1 91.25 247 TYR B O 1
ATOM 6463 N N . LEU B 1 248 ? -6.77 -13.906 18.406 1 88.94 248 LEU B N 1
ATOM 6464 C CA . LEU B 1 248 ? -6.605 -12.523 18.828 1 88.94 248 LEU B CA 1
ATOM 6465 C C . LEU B 1 248 ? -7.867 -11.711 18.547 1 88.94 248 LEU B C 1
ATOM 6467 O O . LEU B 1 248 ? -8.32 -10.938 19.391 1 88.94 248 LEU B O 1
ATOM 6471 N N . PHE B 1 249 ? -8.414 -11.875 17.312 1 89.62 249 PHE B N 1
ATOM 6472 C CA . PHE B 1 249 ? -9.609 -11.125 16.938 1 89.62 249 PHE B CA 1
ATOM 6473 C C . PHE B 1 249 ? -10.82 -11.602 17.719 1 89.62 249 PHE B C 1
ATOM 6475 O O . PHE B 1 249 ? -11.781 -10.852 17.906 1 89.62 249 PHE B O 1
ATOM 6482 N N . LYS B 1 250 ? -10.82 -12.852 18.078 1 87.75 250 LYS B N 1
ATOM 6483 C CA . LYS B 1 250 ? -11.891 -13.359 18.922 1 87.75 250 LYS B CA 1
ATOM 6484 C C . LYS B 1 250 ? -11.836 -12.75 20.312 1 87.75 250 LYS B C 1
ATOM 6486 O O . LYS B 1 250 ? -12.859 -12.375 20.875 1 87.75 250 LYS B O 1
ATOM 6491 N N . LYS B 1 251 ? -10.68 -12.656 20.859 1 85.75 251 LYS B N 1
ATOM 6492 C CA . LYS B 1 251 ? -10.492 -12.188 22.234 1 85.75 251 LYS B CA 1
ATOM 6493 C C . LYS B 1 251 ? -10.633 -10.672 22.312 1 85.75 251 LYS B C 1
ATOM 6495 O O . LYS B 1 251 ? -11.148 -10.141 23.312 1 85.75 251 LYS B O 1
ATOM 6500 N N . ILE B 1 252 ? -10.148 -10.016 21.312 1 82.56 252 ILE B N 1
ATOM 6501 C CA . ILE B 1 252 ? -10.203 -8.555 21.297 1 82.56 252 ILE B CA 1
ATOM 6502 C C . ILE B 1 252 ? -11.273 -8.094 20.297 1 82.56 252 ILE B C 1
ATOM 6504 O O . ILE B 1 252 ? -11.094 -8.219 19.078 1 82.56 252 ILE B O 1
ATOM 6508 N N . ASP B 1 253 ? -12.312 -7.656 20.75 1 79.94 253 ASP B N 1
ATOM 6509 C CA . ASP B 1 253 ? -13.398 -7.207 19.891 1 79.94 253 ASP B CA 1
ATOM 6510 C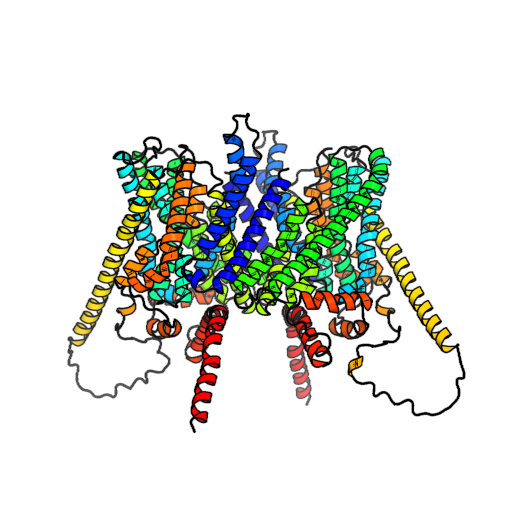 C . ASP B 1 253 ? -13.102 -5.824 19.312 1 79.94 253 ASP B C 1
ATOM 6512 O O . ASP B 1 253 ? -13.25 -4.812 20 1 79.94 253 ASP B O 1
ATOM 6516 N N . MET B 1 254 ? -12.633 -5.77 18.188 1 78.44 254 MET B N 1
ATOM 6517 C CA . MET B 1 254 ? -12.281 -4.527 17.5 1 78.44 254 MET B CA 1
ATOM 6518 C C . MET B 1 254 ? -13.359 -4.129 16.5 1 78.44 254 MET B C 1
ATOM 6520 O O . MET B 1 254 ? -13.148 -3.229 15.688 1 78.44 254 MET B O 1
ATOM 6524 N N . ARG B 1 255 ? -14.5 -4.66 16.547 1 74.56 255 ARG B N 1
ATOM 6525 C CA . ARG B 1 255 ? -15.523 -4.492 15.523 1 74.56 255 ARG B CA 1
ATOM 6526 C C . ARG B 1 255 ? -16.094 -3.08 15.547 1 74.56 255 ARG B C 1
ATOM 6528 O O . ARG B 1 255 ? -16.703 -2.629 14.57 1 74.56 255 ARG B O 1
ATOM 6535 N N . HIS B 1 256 ? -15.781 -2.398 16.609 1 75.25 256 HIS B N 1
ATOM 6536 C CA . HIS B 1 256 ? -16.297 -1.036 16.703 1 75.25 256 HIS B CA 1
ATOM 6537 C C . HIS B 1 256 ? -15.273 -0.026 16.188 1 75.25 256 HIS B C 1
ATOM 6539 O O . HIS B 1 256 ? -15.586 1.158 16.047 1 75.25 256 HIS B O 1
ATOM 6545 N N . HIS B 1 257 ? -14.141 -0.375 15.961 1 81.25 257 HIS B N 1
ATOM 6546 C CA . HIS B 1 257 ? -13.078 0.438 15.391 1 81.25 257 HIS B CA 1
ATOM 6547 C C . HIS B 1 257 ? -12.578 -0.154 14.078 1 81.25 257 HIS B C 1
ATOM 6549 O O . HIS B 1 257 ? -11.516 -0.781 14.039 1 81.25 257 HIS B O 1
ATOM 6555 N N . ARG B 1 258 ? -13.258 0.203 13.055 1 83.19 258 ARG B N 1
ATOM 6556 C CA . ARG B 1 258 ? -13.086 -0.444 11.758 1 83.19 258 ARG B CA 1
ATOM 6557 C C . ARG B 1 258 ? -11.695 -0.188 11.195 1 83.19 258 ARG B C 1
ATOM 6559 O O . ARG B 1 258 ? -11.078 -1.084 10.609 1 83.19 258 ARG B O 1
ATOM 6566 N N . LEU B 1 259 ? -11.266 1.062 11.469 1 84.94 259 LEU B N 1
ATOM 6567 C CA . LEU B 1 259 ? -9.961 1.428 10.93 1 84.94 259 LEU B CA 1
ATOM 6568 C C . LEU B 1 259 ? -8.852 0.633 11.602 1 84.94 259 LEU B C 1
ATOM 6570 O O . LEU B 1 259 ? -7.926 0.161 10.938 1 84.94 259 LEU B O 1
ATOM 6574 N N . LEU B 1 260 ? -8.977 0.455 12.883 1 86.31 260 LEU B N 1
ATOM 6575 C CA . LEU B 1 260 ? -7.984 -0.306 13.633 1 86.31 260 LEU B CA 1
ATOM 6576 C C . LEU B 1 260 ? -8.055 -1.788 13.273 1 86.31 260 LEU B C 1
ATOM 6578 O O . LEU B 1 260 ? -7.023 -2.453 13.164 1 86.31 260 LEU B O 1
ATOM 6582 N N . GLU B 1 261 ? -9.258 -2.256 13.117 1 89.56 261 GLU B N 1
ATOM 6583 C CA . GLU B 1 261 ? -9.469 -3.666 12.805 1 89.56 261 GLU B CA 1
ATOM 6584 C C . GLU B 1 261 ? -8.828 -4.031 11.469 1 89.56 261 GLU B C 1
ATOM 6586 O O . GLU B 1 261 ? -8.07 -5 11.383 1 89.56 261 GLU B O 1
ATOM 6591 N N . ILE B 1 262 ? -9.117 -3.234 10.461 1 91.25 262 ILE B N 1
ATOM 6592 C CA . ILE B 1 262 ? -8.602 -3.543 9.125 1 91.25 262 ILE B CA 1
ATOM 6593 C C . ILE B 1 262 ? -7.094 -3.318 9.094 1 91.25 262 ILE B C 1
ATOM 6595 O O . ILE B 1 262 ? -6.367 -4.047 8.414 1 91.25 262 ILE B O 1
ATOM 6599 N N . SER B 1 263 ? -6.613 -2.312 9.82 1 91.5 263 SER B N 1
ATOM 6600 C CA . SER B 1 263 ? -5.18 -2.062 9.883 1 91.5 263 SER B CA 1
ATOM 6601 C C . SER B 1 263 ? -4.438 -3.242 10.508 1 91.5 263 SER B C 1
ATOM 6603 O O . SER B 1 263 ? -3.408 -3.678 9.992 1 91.5 263 SER B O 1
ATOM 6605 N N . LEU B 1 264 ? -4.977 -3.678 11.594 1 90.5 264 LEU B N 1
ATOM 6606 C CA . LEU B 1 264 ? -4.355 -4.801 12.289 1 90.5 264 LEU B CA 1
ATOM 6607 C C . LEU B 1 264 ? -4.391 -6.059 11.43 1 90.5 264 LEU B C 1
ATOM 6609 O O . LEU B 1 264 ? -3.414 -6.809 11.375 1 90.5 264 LEU B O 1
ATOM 6613 N N . TYR B 1 265 ? -5.578 -6.316 10.781 1 91.94 265 TYR B N 1
ATOM 6614 C CA . TYR B 1 265 ? -5.723 -7.469 9.898 1 91.94 265 TYR B CA 1
ATOM 6615 C C . TYR B 1 265 ? -4.66 -7.453 8.805 1 91.94 265 TYR B C 1
ATOM 6617 O O . TYR B 1 265 ? -3.998 -8.461 8.562 1 91.94 265 TYR B O 1
ATOM 6625 N N . LEU B 1 266 ? -4.426 -6.336 8.172 1 91.88 266 LEU B N 1
ATOM 6626 C CA . LEU B 1 266 ? -3.469 -6.191 7.086 1 91.88 266 LEU B CA 1
ATOM 6627 C C . LEU B 1 266 ? -2.045 -6.434 7.578 1 91.88 266 LEU B C 1
ATOM 6629 O O . LEU B 1 266 ? -1.278 -7.156 6.941 1 91.88 266 LEU B O 1
ATOM 6633 N N . VAL B 1 267 ? -1.727 -5.895 8.68 1 90.88 267 VAL B N 1
ATOM 6634 C CA . VAL B 1 267 ? -0.373 -5.973 9.219 1 90.88 267 VAL B CA 1
ATOM 6635 C C . VAL B 1 267 ? -0.075 -7.402 9.656 1 90.88 267 VAL B C 1
ATOM 6637 O O . VAL B 1 267 ? 0.997 -7.941 9.367 1 90.88 267 VAL B O 1
ATOM 6640 N N . LEU B 1 268 ? -1.009 -8.055 10.297 1 90 268 LEU B N 1
ATOM 6641 C CA . LEU B 1 268 ? -0.803 -9.391 10.852 1 90 268 LEU B CA 1
ATOM 6642 C C . LEU B 1 268 ? -0.683 -10.43 9.742 1 90 268 LEU B C 1
ATOM 6644 O O . LEU B 1 268 ? -0.043 -11.469 9.922 1 90 268 LEU B O 1
ATOM 6648 N N . MET B 1 269 ? -1.287 -10.141 8.586 1 89.62 269 MET B N 1
ATOM 6649 C CA . MET B 1 269 ? -1.23 -11.109 7.5 1 89.62 269 MET B CA 1
ATOM 6650 C C . MET B 1 269 ? 0.136 -11.086 6.824 1 89.62 269 MET B C 1
ATOM 6652 O O . MET B 1 269 ? 0.513 -12.047 6.148 1 89.62 269 MET B O 1
ATOM 6656 N N . TYR B 1 270 ? 0.871 -10.047 7.07 1 89.19 270 TYR B N 1
ATOM 6657 C CA . TYR B 1 270 ? 2.176 -9.93 6.43 1 89.19 270 TYR B CA 1
ATOM 6658 C C . TYR B 1 270 ? 3.283 -10.414 7.359 1 89.19 270 TYR B C 1
ATOM 6660 O O . TYR B 1 270 ? 4.371 -10.781 6.902 1 89.19 270 TYR B O 1
ATOM 6668 N N . VAL B 1 271 ? 3.135 -10.523 8.633 1 88.75 271 VAL B N 1
ATOM 6669 C CA . VAL B 1 271 ? 4.137 -10.844 9.641 1 88.75 271 VAL B CA 1
ATOM 6670 C C . VAL B 1 271 ? 4.668 -12.258 9.414 1 88.75 271 VAL B C 1
ATOM 6672 O O . VAL B 1 271 ? 5.883 -12.477 9.422 1 88.75 271 VAL B O 1
ATOM 6675 N N . PRO B 1 272 ? 3.814 -13.172 9.156 1 91.25 272 PRO B N 1
ATOM 6676 C CA . PRO B 1 272 ? 4.328 -14.531 9 1 91.25 272 PRO B CA 1
ATOM 6677 C C . PRO B 1 272 ? 5.254 -14.672 7.793 1 91.25 272 PRO B C 1
ATOM 6679 O O . PRO B 1 272 ? 6.18 -15.484 7.816 1 91.25 272 PRO B O 1
ATOM 6682 N N . PHE B 1 273 ? 5.016 -13.93 6.758 1 89.31 273 PHE B N 1
ATOM 6683 C CA . PHE B 1 273 ? 5.883 -13.945 5.586 1 89.31 273 PHE B CA 1
ATOM 6684 C C . PHE B 1 273 ? 7.309 -13.562 5.961 1 89.31 273 PHE B C 1
ATOM 6686 O O . PHE B 1 273 ? 8.258 -14.25 5.586 1 89.31 273 PHE B O 1
ATOM 6693 N N . LEU B 1 274 ? 7.402 -12.531 6.676 1 86.5 274 LEU B N 1
ATOM 6694 C CA . LEU B 1 274 ? 8.719 -12.023 7.047 1 86.5 274 LEU B CA 1
ATOM 6695 C C . LEU B 1 274 ? 9.359 -12.906 8.109 1 86.5 274 LEU B C 1
ATOM 6697 O O . LEU B 1 274 ? 10.578 -13.094 8.109 1 86.5 274 LEU B O 1
ATOM 6701 N N . LEU B 1 275 ? 8.594 -13.43 9 1 87.94 275 LEU B N 1
ATOM 6702 C CA . LEU B 1 275 ? 9.094 -14.328 10.031 1 87.94 275 LEU B CA 1
ATOM 6703 C C . LEU B 1 275 ? 9.672 -15.602 9.414 1 87.94 275 LEU B C 1
ATOM 6705 O O . LEU B 1 275 ? 10.664 -16.141 9.898 1 87.94 275 LEU B O 1
ATOM 6709 N N . ALA B 1 276 ? 9 -16.062 8.398 1 90.44 276 ALA B N 1
ATOM 6710 C CA . ALA B 1 276 ? 9.477 -17.25 7.691 1 90.44 276 ALA B CA 1
ATOM 6711 C C . ALA B 1 276 ? 10.859 -17.016 7.094 1 90.44 276 ALA B C 1
ATOM 6713 O O . ALA B 1 276 ? 11.711 -17.906 7.121 1 90.44 276 ALA B O 1
ATOM 6714 N N . GLU B 1 277 ? 11.07 -15.859 6.562 1 81.62 277 GLU B N 1
ATOM 6715 C CA . GLU B 1 277 ? 12.367 -15.531 5.973 1 81.62 277 GLU B CA 1
ATOM 6716 C C . GLU B 1 277 ? 13.469 -15.562 7.023 1 81.62 277 GLU B C 1
ATOM 6718 O O . GLU B 1 277 ? 14.594 -15.984 6.742 1 81.62 277 GLU B O 1
ATOM 6723 N N . ILE B 1 278 ? 13.172 -15.141 8.297 1 81.5 278 ILE B N 1
ATOM 6724 C CA . ILE B 1 278 ? 14.148 -15.133 9.383 1 81.5 278 ILE B CA 1
ATOM 6725 C C . ILE B 1 278 ? 14.445 -16.562 9.82 1 81.5 278 ILE B C 1
ATOM 6727 O O . ILE B 1 278 ? 15.586 -16.891 10.172 1 81.5 278 ILE B O 1
ATOM 6731 N N . LEU B 1 279 ? 13.445 -17.406 9.805 1 86.5 279 LEU B N 1
ATOM 6732 C CA . LEU B 1 279 ? 13.594 -18.781 10.242 1 86.5 279 LEU B CA 1
ATOM 6733 C C . LEU B 1 279 ? 14.125 -19.656 9.109 1 86.5 279 LEU B C 1
ATOM 6735 O O . LEU B 1 279 ? 14.18 -20.891 9.234 1 86.5 279 LEU B O 1
ATOM 6739 N N . HIS B 1 280 ? 14.469 -19.047 7.996 1 81.62 280 HIS B N 1
ATOM 6740 C CA . HIS B 1 280 ? 15.016 -19.719 6.824 1 81.62 280 HIS B CA 1
ATOM 6741 C C . HIS B 1 280 ? 13.992 -20.672 6.211 1 81.62 280 HIS B C 1
ATOM 6743 O O . HIS B 1 280 ? 14.344 -21.781 5.797 1 81.62 280 HIS B O 1
ATOM 6749 N N . LEU B 1 281 ? 12.781 -20.359 6.402 1 87.94 281 LEU B N 1
ATOM 6750 C CA . LEU B 1 281 ? 11.695 -21.031 5.707 1 87.94 281 LEU B CA 1
ATOM 6751 C C . LEU B 1 281 ? 11.289 -20.266 4.457 1 87.94 281 LEU B C 1
ATOM 6753 O O . LEU B 1 281 ? 11.898 -19.25 4.117 1 87.94 281 LEU B O 1
ATOM 6757 N N . SER B 1 282 ? 10.344 -20.797 3.721 1 86.12 282 SER B N 1
ATOM 6758 C CA . SER B 1 282 ? 9.859 -20.125 2.521 1 86.12 282 SER B CA 1
ATOM 6759 C C . SER B 1 282 ? 8.766 -19.125 2.855 1 86.12 282 SER B C 1
ATOM 6761 O O . SER B 1 282 ? 7.645 -19.516 3.195 1 86.12 282 SER B O 1
ATOM 6763 N N . GLY B 1 283 ? 9.055 -17.859 2.736 1 86.81 283 GLY B N 1
ATOM 6764 C CA . GLY B 1 283 ? 8.07 -16.828 3.008 1 86.81 283 GLY B CA 1
ATOM 6765 C C . GLY B 1 283 ? 6.832 -16.922 2.133 1 86.81 283 GLY B C 1
ATOM 6766 O O . GLY B 1 283 ? 5.711 -16.734 2.609 1 86.81 283 GLY B O 1
ATOM 6767 N N . ILE B 1 284 ? 6.98 -17.266 0.89 1 86 284 ILE B N 1
ATOM 6768 C CA . ILE B 1 284 ? 5.902 -17.297 -0.093 1 86 284 ILE B CA 1
ATOM 6769 C C . ILE B 1 284 ? 4.949 -18.453 0.218 1 86 284 ILE B C 1
ATOM 6771 O O . ILE B 1 284 ? 3.73 -18.281 0.168 1 86 284 ILE B O 1
ATOM 6775 N N . VAL B 1 285 ? 5.496 -19.609 0.558 1 87.56 285 VAL B N 1
ATOM 6776 C CA . VAL B 1 285 ? 4.652 -20.734 0.937 1 87.56 285 VAL B CA 1
ATOM 6777 C C . VAL B 1 285 ? 3.9 -20.406 2.225 1 87.56 285 VAL B C 1
ATOM 6779 O O . VAL B 1 285 ? 2.717 -20.734 2.359 1 87.56 285 VAL B O 1
ATOM 6782 N N . THR B 1 286 ? 4.586 -19.766 3.088 1 92.62 286 THR B N 1
ATOM 6783 C CA . THR B 1 286 ? 3.984 -19.406 4.367 1 92.62 286 THR B CA 1
ATOM 6784 C C . THR B 1 286 ? 2.799 -18.469 4.164 1 92.62 286 THR B C 1
ATOM 6786 O O . THR B 1 286 ? 1.73 -18.672 4.746 1 92.62 286 THR B O 1
ATOM 6789 N N . ILE B 1 287 ? 2.975 -17.484 3.371 1 92.56 287 ILE B N 1
ATOM 6790 C CA . ILE B 1 287 ? 1.918 -16.484 3.207 1 92.56 287 ILE B CA 1
ATOM 6791 C C . ILE B 1 287 ? 0.735 -17.109 2.471 1 92.56 287 ILE B C 1
ATOM 6793 O O . ILE B 1 287 ? -0.414 -16.703 2.678 1 92.56 287 ILE B O 1
ATOM 6797 N N . LEU B 1 288 ? 0.946 -18.062 1.592 1 90.62 288 LEU B N 1
ATOM 6798 C CA . LEU B 1 288 ? -0.129 -18.797 0.934 1 90.62 288 LEU B CA 1
ATOM 6799 C C . LEU B 1 288 ? -1.019 -19.484 1.959 1 90.62 288 LEU B C 1
ATOM 6801 O O . LEU B 1 288 ? -2.242 -19.344 1.932 1 90.62 288 LEU B O 1
ATOM 6805 N N . PHE B 1 289 ? -0.397 -20.156 2.842 1 92.12 289 PHE B N 1
ATOM 6806 C CA . PHE B 1 289 ? -1.156 -20.906 3.832 1 92.12 289 PHE B CA 1
ATOM 6807 C C . PHE B 1 289 ? -1.744 -19.984 4.887 1 92.12 289 PHE B C 1
ATOM 6809 O O . PHE B 1 289 ? -2.768 -20.297 5.496 1 92.12 289 PHE B O 1
ATOM 6816 N N . THR B 1 290 ? -1.076 -18.875 5.137 1 94.25 290 THR B N 1
ATOM 6817 C CA . THR B 1 290 ? -1.684 -17.859 5.98 1 94.25 290 THR B CA 1
ATOM 6818 C C . THR B 1 290 ? -2.994 -17.359 5.371 1 94.25 290 THR B C 1
ATOM 6820 O O . THR B 1 290 ? -3.977 -17.156 6.09 1 94.25 290 THR B O 1
ATOM 6823 N N . GLY B 1 291 ? -2.934 -17.125 4.062 1 93.44 291 GLY B N 1
ATOM 6824 C CA . GLY B 1 291 ? -4.152 -16.719 3.381 1 93.44 291 GLY B CA 1
ATOM 6825 C C . GLY B 1 291 ? -5.262 -17.75 3.479 1 93.44 291 GLY B C 1
ATOM 6826 O O . GLY B 1 291 ? -6.418 -17.406 3.727 1 93.44 291 GLY B O 1
ATOM 6827 N N . MET B 1 292 ? -4.934 -18.984 3.35 1 90.44 292 MET B N 1
ATOM 6828 C CA . MET B 1 292 ? -5.906 -20.078 3.471 1 90.44 292 MET B CA 1
ATOM 6829 C C . MET B 1 292 ? -6.496 -20.109 4.875 1 90.44 292 MET B C 1
ATOM 6831 O O . MET B 1 292 ? -7.715 -20.234 5.039 1 90.44 292 MET B O 1
ATOM 6835 N N . ALA B 1 293 ? -5.633 -20.031 5.836 1 91.81 293 ALA B N 1
ATOM 6836 C CA . ALA B 1 293 ? -6.07 -20.047 7.227 1 91.81 293 ALA B CA 1
ATOM 6837 C C . ALA B 1 293 ? -6.918 -18.812 7.551 1 91.81 293 ALA B C 1
ATOM 6839 O O . ALA B 1 293 ? -7.871 -18.906 8.328 1 91.81 293 ALA B O 1
ATOM 6840 N N . ALA B 1 294 ? -6.52 -17.734 7.039 1 93.25 294 ALA B N 1
ATOM 6841 C CA . ALA B 1 294 ? -7.266 -16.5 7.285 1 93.25 294 ALA B CA 1
ATOM 6842 C C . ALA B 1 294 ? -8.695 -16.609 6.762 1 93.25 294 ALA B C 1
ATOM 6844 O O . ALA B 1 294 ? -9.641 -16.172 7.414 1 93.25 294 ALA B O 1
ATOM 6845 N N . ASN B 1 295 ? -8.836 -17.125 5.562 1 90.12 295 ASN B N 1
ATOM 6846 C CA . ASN B 1 295 ? -10.164 -17.297 4.988 1 90.12 295 ASN B CA 1
ATOM 6847 C C . ASN B 1 295 ? -11.039 -18.203 5.859 1 90.12 295 ASN B C 1
ATOM 6849 O O . ASN B 1 295 ? -12.227 -17.922 6.043 1 90.12 295 ASN B O 1
ATOM 6853 N N . ARG B 1 296 ? -10.469 -19.156 6.391 1 86.5 296 ARG B N 1
ATOM 6854 C CA . ARG B 1 296 ? -11.219 -20.172 7.125 1 86.5 296 ARG B CA 1
ATOM 6855 C C . ARG B 1 296 ? -11.477 -19.719 8.562 1 86.5 296 ARG B C 1
ATOM 6857 O O . ARG B 1 296 ? -12.555 -19.984 9.109 1 86.5 296 ARG B O 1
ATOM 6864 N N . TYR B 1 297 ? -10.523 -19.016 9.203 1 89.38 297 TYR B N 1
ATOM 6865 C CA . TYR B 1 297 ? -10.617 -18.828 10.648 1 89.38 297 TYR B CA 1
ATOM 6866 C C . TYR B 1 297 ? -10.695 -17.359 11 1 89.38 297 TYR B C 1
ATOM 6868 O O . TYR B 1 297 ? -11.289 -16.984 12.008 1 89.38 297 TYR B O 1
ATOM 6876 N N . VAL B 1 298 ? -10.109 -16.469 10.32 1 91.38 298 VAL B N 1
ATOM 6877 C CA . VAL B 1 298 ? -10 -15.062 10.703 1 91.38 298 VAL B CA 1
ATOM 6878 C C . VAL B 1 298 ? -11.203 -14.281 10.172 1 91.38 298 VAL B C 1
ATOM 6880 O O . VAL B 1 298 ? -11.82 -13.508 10.906 1 91.38 298 VAL B O 1
ATOM 6883 N N . VAL B 1 299 ? -11.562 -14.516 8.891 1 89.06 299 VAL B N 1
ATOM 6884 C CA . VAL B 1 299 ? -12.586 -13.742 8.195 1 89.06 299 VAL B CA 1
ATOM 6885 C C . VAL B 1 299 ? -13.914 -13.844 8.945 1 89.06 299 VAL B C 1
ATOM 6887 O O . VAL B 1 299 ? -14.617 -12.844 9.109 1 89.06 299 VAL B O 1
ATOM 6890 N N . PRO B 1 300 ? -14.227 -15.008 9.539 1 86.56 300 PRO B N 1
ATOM 6891 C CA . PRO B 1 300 ? -15.492 -15.117 10.266 1 86.56 300 PRO B CA 1
ATOM 6892 C C . PRO B 1 300 ? -15.516 -14.273 11.539 1 86.56 300 PRO B C 1
ATOM 6894 O O . PRO B 1 300 ? -16.578 -13.992 12.078 1 86.56 300 PRO B O 1
ATOM 6897 N N . ASN B 1 301 ? -14.406 -13.883 12.062 1 89.75 301 ASN B N 1
ATOM 6898 C CA . ASN B 1 301 ? -14.328 -13.102 13.289 1 89.75 301 ASN B CA 1
ATOM 6899 C C . ASN B 1 301 ? -14.383 -11.602 13.008 1 89.75 301 ASN B C 1
ATOM 6901 O O . ASN B 1 301 ? -14.516 -10.797 13.938 1 89.75 301 ASN B O 1
ATOM 6905 N N . LEU B 1 302 ? -14.312 -11.219 11.734 1 88.94 302 LEU B N 1
ATOM 6906 C CA . LEU B 1 302 ? -14.266 -9.812 11.359 1 88.94 302 LEU B CA 1
ATOM 6907 C C . LEU B 1 302 ? -15.672 -9.242 11.219 1 88.94 302 LEU B C 1
ATOM 6909 O O . LEU B 1 302 ? -16.625 -9.984 10.977 1 88.94 302 LEU B O 1
ATOM 6913 N N . SER B 1 303 ? -15.805 -7.969 11.383 1 87.56 303 SER B N 1
ATOM 6914 C CA . SER B 1 303 ? -17.062 -7.285 11.102 1 87.56 303 SER B CA 1
ATOM 6915 C C . SER B 1 303 ? -17.406 -7.352 9.617 1 87.56 303 SER B C 1
ATOM 6917 O O . SER B 1 303 ? -16.516 -7.465 8.773 1 87.56 303 SER B O 1
ATOM 6919 N N . PRO B 1 304 ? -18.688 -7.34 9.281 1 83.31 304 PRO B N 1
ATOM 6920 C CA . PRO B 1 304 ? -19.078 -7.438 7.871 1 83.31 304 PRO B CA 1
ATOM 6921 C C . PRO B 1 304 ? -18.453 -6.348 7.004 1 83.31 304 PRO B C 1
ATOM 6923 O O . PRO B 1 304 ? -18.078 -6.602 5.859 1 83.31 304 PRO B O 1
ATOM 6926 N N . ILE B 1 305 ? -18.328 -5.18 7.582 1 83.88 305 ILE B N 1
ATOM 6927 C CA . ILE B 1 305 ? -17.766 -4.066 6.828 1 83.88 305 ILE B CA 1
ATOM 6928 C C . ILE B 1 305 ? -16.266 -4.309 6.59 1 83.88 305 ILE B C 1
ATOM 6930 O O . ILE B 1 305 ? -15.773 -4.105 5.48 1 83.88 305 ILE B O 1
ATOM 6934 N N . THR B 1 306 ? -15.641 -4.754 7.664 1 88.19 306 THR B N 1
ATOM 6935 C CA . THR B 1 306 ? -14.211 -5.023 7.539 1 88.19 306 THR B CA 1
ATOM 6936 C C . THR B 1 306 ? -13.969 -6.191 6.59 1 88.19 306 THR B C 1
ATOM 6938 O O . THR B 1 306 ? -12.977 -6.203 5.852 1 88.19 306 THR B O 1
ATOM 6941 N N . ARG B 1 307 ? -14.867 -7.148 6.594 1 89.06 307 ARG B N 1
ATOM 6942 C CA . ARG B 1 307 ? -14.758 -8.289 5.688 1 89.06 307 ARG B CA 1
ATOM 6943 C C . ARG B 1 307 ? -14.828 -7.832 4.23 1 89.06 307 ARG B C 1
ATOM 6945 O O . ARG B 1 307 ? -14.016 -8.25 3.406 1 89.06 307 ARG B O 1
ATOM 6952 N N . SER B 1 308 ? -15.742 -6.992 3.982 1 88.12 308 SER B N 1
ATOM 6953 C CA . SER B 1 308 ? -15.922 -6.492 2.623 1 88.12 308 SER B CA 1
ATOM 6954 C C . SER B 1 308 ? -14.758 -5.594 2.203 1 88.12 308 SER B C 1
ATOM 6956 O O . SER B 1 308 ? -14.234 -5.73 1.097 1 88.12 308 SER B O 1
ATOM 6958 N N . ASN B 1 309 ? -14.367 -4.711 3.105 1 89.5 309 ASN B N 1
ATOM 6959 C CA . ASN B 1 309 ? -13.281 -3.779 2.811 1 89.5 309 ASN B CA 1
ATOM 6960 C C . ASN B 1 309 ? -11.953 -4.504 2.621 1 89.5 309 ASN B C 1
ATOM 6962 O O . ASN B 1 309 ? -11.164 -4.141 1.75 1 89.5 309 ASN B O 1
ATOM 6966 N N . SER B 1 310 ? -11.734 -5.48 3.455 1 92.06 310 SER B N 1
ATOM 6967 C CA . SER B 1 310 ? -10.484 -6.219 3.357 1 92.06 310 SER B CA 1
ATOM 6968 C C . SER B 1 310 ? -10.43 -7.059 2.084 1 92.06 310 SER B C 1
ATOM 6970 O O . SER B 1 310 ? -9.375 -7.184 1.462 1 92.06 310 SER B O 1
ATOM 6972 N N . ASP B 1 311 ? -11.539 -7.629 1.739 1 90.31 311 ASP B N 1
ATOM 6973 C CA . ASP B 1 311 ? -11.602 -8.391 0.496 1 90.31 311 ASP B CA 1
ATOM 6974 C C . ASP B 1 311 ? -11.258 -7.508 -0.705 1 90.31 311 ASP B C 1
ATOM 6976 O O . ASP B 1 311 ? -10.477 -7.906 -1.569 1 90.31 311 ASP B O 1
ATOM 6980 N N . MET B 1 312 ? -11.852 -6.379 -0.714 1 88.69 312 MET B N 1
ATOM 6981 C CA . MET B 1 312 ? -11.586 -5.43 -1.789 1 88.69 312 MET B CA 1
ATOM 6982 C C . MET B 1 312 ? -10.125 -5 -1.785 1 88.69 312 MET B C 1
ATOM 6984 O O . MET B 1 312 ? -9.492 -4.914 -2.842 1 88.69 312 MET B O 1
ATOM 6988 N N . LEU B 1 313 ? -9.602 -4.793 -0.688 1 92.12 313 LEU B N 1
ATOM 6989 C CA . LEU B 1 313 ? -8.227 -4.324 -0.539 1 92.12 313 LEU B CA 1
ATOM 6990 C C . LEU B 1 313 ? -7.238 -5.363 -1.056 1 92.12 313 LEU B C 1
ATOM 6992 O O . LEU B 1 313 ? -6.316 -5.035 -1.807 1 92.12 313 LEU B O 1
ATOM 6996 N N . PHE B 1 314 ? -7.383 -6.578 -0.64 1 93.06 314 PHE B N 1
ATOM 6997 C CA . PHE B 1 314 ? -6.449 -7.625 -1.04 1 93.06 314 PHE B CA 1
ATOM 6998 C C . PHE B 1 314 ? -6.566 -7.914 -2.533 1 93.06 314 PHE B C 1
ATOM 7000 O O . PHE B 1 314 ? -5.57 -8.219 -3.189 1 93.06 314 PHE B O 1
ATOM 7007 N N . ARG B 1 315 ? -7.738 -7.809 -3.076 1 90.19 315 ARG B N 1
ATOM 7008 C CA . ARG B 1 315 ? -7.918 -7.953 -4.516 1 90.19 315 ARG B CA 1
ATOM 7009 C C . ARG B 1 315 ? -7.227 -6.82 -5.27 1 90.19 315 ARG B C 1
ATOM 7011 O O . ARG B 1 315 ? -6.594 -7.051 -6.305 1 90.19 315 ARG B O 1
ATOM 7018 N N . LEU B 1 316 ? -7.43 -5.672 -4.738 1 91.81 316 LEU B N 1
ATOM 7019 C CA . LEU B 1 316 ? -6.82 -4.488 -5.34 1 91.81 316 LEU B CA 1
ATOM 7020 C C . LEU B 1 316 ? -5.297 -4.605 -5.348 1 91.81 316 LEU B C 1
ATOM 7022 O O . LEU B 1 316 ? -4.66 -4.383 -6.379 1 91.81 316 LEU B O 1
ATOM 7026 N N . LEU B 1 317 ? -4.742 -4.949 -4.227 1 92.62 317 LEU B N 1
ATOM 7027 C CA . LEU B 1 317 ? -3.295 -5.066 -4.102 1 92.62 317 LEU B CA 1
ATOM 7028 C C . LEU B 1 317 ? -2.758 -6.16 -5.016 1 92.62 317 LEU B C 1
ATOM 7030 O O . LEU B 1 317 ? -1.696 -6 -5.625 1 92.62 317 LEU B O 1
ATOM 7034 N N . SER B 1 318 ? -3.467 -7.258 -5.035 1 90.88 318 SER B N 1
ATOM 7035 C CA . SER B 1 318 ? -3.066 -8.359 -5.906 1 90.88 318 SER B CA 1
ATOM 7036 C C . SER B 1 318 ? -3.098 -7.941 -7.375 1 90.88 318 SER B C 1
ATOM 7038 O O . SER B 1 318 ? -2.16 -8.219 -8.125 1 90.88 318 SER B O 1
ATOM 7040 N N . HIS B 1 319 ? -4.098 -7.281 -7.758 1 89.06 319 HIS B N 1
ATOM 7041 C CA . HIS B 1 319 ? -4.254 -6.836 -9.141 1 89.06 319 HIS B CA 1
ATOM 7042 C C . HIS B 1 319 ? -3.16 -5.844 -9.523 1 89.06 319 HIS B C 1
ATOM 7044 O O . HIS B 1 319 ? -2.576 -5.949 -10.609 1 89.06 319 HIS B O 1
ATOM 7050 N N . LEU B 1 320 ? -2.926 -4.914 -8.695 1 91.38 320 LEU B N 1
ATOM 7051 C CA . LEU B 1 320 ? -1.9 -3.91 -8.961 1 91.38 320 LEU B CA 1
ATOM 7052 C C . LEU B 1 320 ? -0.517 -4.547 -9.016 1 91.38 320 LEU B C 1
ATOM 7054 O O . LEU B 1 320 ? 0.311 -4.172 -9.852 1 91.38 320 LEU B O 1
ATOM 7058 N N . ALA B 1 321 ? -0.277 -5.473 -8.102 1 90.75 321 ALA B N 1
ATOM 7059 C CA . ALA B 1 321 ? 1.012 -6.156 -8.094 1 90.75 321 ALA B CA 1
ATOM 7060 C C . ALA B 1 321 ? 1.218 -6.965 -9.367 1 90.75 321 ALA B C 1
ATOM 7062 O O . ALA B 1 321 ? 2.285 -6.906 -9.984 1 90.75 321 ALA B O 1
ATOM 7063 N N . GLU B 1 322 ? 0.227 -7.691 -9.742 1 88.38 322 GLU B N 1
ATOM 7064 C CA . GLU B 1 322 ? 0.309 -8.5 -10.953 1 88.38 322 G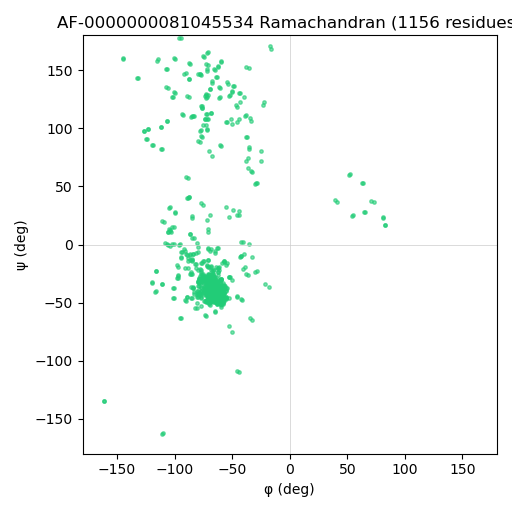LU B CA 1
ATOM 7065 C C . GLU B 1 322 ? 0.53 -7.633 -12.188 1 88.38 322 GLU B C 1
ATOM 7067 O O . GLU B 1 322 ? 1.372 -7.945 -13.031 1 88.38 322 GLU B O 1
ATOM 7072 N N . THR B 1 323 ? -0.215 -6.562 -12.281 1 89.75 323 THR B N 1
ATOM 7073 C CA . THR B 1 323 ? -0.087 -5.648 -13.406 1 89.75 323 THR B CA 1
ATOM 7074 C C . THR B 1 323 ? 1.297 -5.004 -13.43 1 89.75 323 THR B C 1
ATOM 7076 O O . THR B 1 323 ? 1.878 -4.805 -14.5 1 89.75 323 THR B O 1
ATOM 7079 N N . SER B 1 324 ? 1.793 -4.703 -12.273 1 90.88 324 SER B N 1
ATOM 7080 C CA . SER B 1 324 ? 3.115 -4.094 -12.172 1 90.88 324 SER B CA 1
ATOM 7081 C C . SER B 1 324 ? 4.203 -5.051 -12.648 1 90.88 324 SER B C 1
ATOM 7083 O O . SER B 1 324 ? 5.145 -4.641 -13.328 1 90.88 324 SER B O 1
ATOM 7085 N N . ILE B 1 325 ? 4.098 -6.332 -12.266 1 88.5 325 ILE B N 1
ATOM 7086 C CA . ILE B 1 325 ? 5.102 -7.32 -12.641 1 88.5 325 ILE B CA 1
ATOM 7087 C C . ILE B 1 325 ? 5.102 -7.5 -14.156 1 88.5 325 ILE B C 1
ATOM 7089 O O . ILE B 1 325 ? 6.16 -7.5 -14.789 1 88.5 325 ILE B O 1
ATOM 7093 N N . PHE B 1 326 ? 3.951 -7.598 -14.766 1 89.69 326 PHE B N 1
ATOM 7094 C CA . PHE B 1 326 ? 3.859 -7.785 -16.203 1 89.69 326 PHE B CA 1
ATOM 7095 C C . PHE B 1 326 ? 4.332 -6.543 -16.953 1 89.69 326 PHE B C 1
ATOM 7097 O O . PHE B 1 326 ? 4.93 -6.641 -18.016 1 89.69 326 PHE B O 1
ATOM 7104 N N . LEU B 1 327 ? 3.99 -5.434 -16.406 1 91.12 327 LEU B N 1
ATOM 7105 C CA . LEU B 1 327 ? 4.453 -4.188 -17 1 91.12 327 LEU B CA 1
ATOM 7106 C C . LEU B 1 327 ? 5.973 -4.098 -16.969 1 91.12 327 LEU B C 1
ATOM 7108 O O . LEU B 1 327 ? 6.598 -3.695 -17.953 1 91.12 327 LEU B O 1
ATOM 7112 N N . GLU B 1 328 ? 6.523 -4.43 -15.852 1 89.06 328 GLU B N 1
ATOM 7113 C CA . GLU B 1 328 ? 7.98 -4.426 -15.734 1 89.06 328 GLU B CA 1
ATOM 7114 C C . GLU B 1 328 ? 8.617 -5.414 -16.703 1 89.06 328 GLU B C 1
ATOM 7116 O O . GLU B 1 328 ? 9.672 -5.133 -17.281 1 89.06 328 GLU B O 1
ATOM 7121 N N . LEU B 1 329 ? 8.039 -6.523 -16.781 1 88.69 329 LEU B N 1
ATOM 7122 C CA . LEU B 1 329 ? 8.516 -7.516 -17.75 1 88.69 329 LEU B CA 1
ATOM 7123 C C . LEU B 1 329 ? 8.508 -6.949 -19.156 1 88.69 329 LEU B C 1
ATOM 7125 O O . LEU B 1 329 ? 9.484 -7.109 -19.906 1 88.69 329 LEU B O 1
ATOM 7129 N N . GLY B 1 330 ? 7.473 -6.309 -19.531 1 89.56 330 GLY B N 1
ATOM 7130 C CA . GLY B 1 330 ? 7.398 -5.68 -20.844 1 89.56 330 GLY B CA 1
ATOM 7131 C C . GLY B 1 330 ? 8.453 -4.613 -21.062 1 89.56 330 GLY B C 1
ATOM 7132 O O . GLY B 1 330 ? 9.047 -4.52 -22.125 1 89.56 330 GLY B O 1
ATOM 7133 N N . LEU B 1 331 ? 8.68 -3.855 -20.031 1 87.94 331 LEU B N 1
ATOM 7134 C CA . LEU B 1 331 ? 9.672 -2.791 -20.109 1 87.94 331 LEU B CA 1
ATOM 7135 C C . LEU B 1 331 ? 11.078 -3.369 -20.25 1 87.94 331 LEU B C 1
ATOM 7137 O O . LEU B 1 331 ? 11.969 -2.717 -20.797 1 87.94 331 LEU B O 1
ATOM 7141 N N . SER B 1 332 ? 11.281 -4.574 -19.781 1 85.38 332 SER B N 1
ATOM 7142 C CA . SER B 1 332 ? 12.609 -5.191 -19.75 1 85.38 332 SER B CA 1
ATOM 7143 C C . SER B 1 332 ? 12.938 -5.852 -21.078 1 85.38 332 SER B C 1
ATOM 7145 O O . SER B 1 332 ? 14.102 -6.18 -21.344 1 85.38 332 SER B O 1
ATOM 7147 N N . VAL B 1 333 ? 12.023 -6.031 -21.938 1 83.31 333 VAL B N 1
ATOM 7148 C CA . VAL B 1 333 ? 12.211 -6.77 -23.188 1 83.31 333 VAL B CA 1
ATOM 7149 C C . VAL B 1 333 ? 13.266 -6.078 -24.047 1 83.31 333 VAL B C 1
ATOM 7151 O O . VAL B 1 333 ? 14.188 -6.723 -24.531 1 83.31 333 VAL B O 1
ATOM 7154 N N . PHE B 1 334 ? 13.18 -4.773 -24.109 1 76.06 334 PHE B N 1
ATOM 7155 C CA . PHE B 1 334 ? 14.148 -4.062 -24.953 1 76.06 334 PHE B CA 1
ATOM 7156 C C . PHE B 1 334 ? 15.188 -3.367 -24.078 1 76.06 334 PHE B C 1
ATOM 7158 O O . PHE B 1 334 ? 16.109 -2.736 -24.609 1 76.06 334 PHE B O 1
ATOM 7165 N N . GLY B 1 335 ? 15.031 -3.506 -22.828 1 66.75 335 GLY B N 1
ATOM 7166 C CA . GLY B 1 335 ? 15.969 -2.865 -21.906 1 66.75 335 GLY B CA 1
ATOM 7167 C C . GLY B 1 335 ? 17.203 -3.695 -21.641 1 66.75 335 GLY B C 1
ATOM 7168 O O . GLY B 1 335 ? 18.297 -3.148 -21.438 1 66.75 335 GLY B O 1
ATOM 7169 N N . ILE B 1 336 ? 17 -4.957 -21.578 1 59.53 336 ILE B N 1
ATOM 7170 C CA . ILE B 1 336 ? 18.125 -5.844 -21.297 1 59.53 336 ILE B CA 1
ATOM 7171 C C . ILE B 1 336 ? 18.875 -6.145 -22.594 1 59.53 336 ILE B C 1
ATOM 7173 O O . ILE B 1 336 ? 18.281 -6.582 -23.578 1 59.53 336 ILE B O 1
ATOM 7177 N N . ILE B 1 337 ? 20.031 -5.598 -22.609 1 57.75 337 ILE B N 1
ATOM 7178 C CA . ILE B 1 337 ? 20.875 -5.801 -23.781 1 57.75 337 ILE B CA 1
ATOM 7179 C C . ILE B 1 337 ? 21.484 -7.199 -23.734 1 57.75 337 ILE B C 1
ATOM 7181 O O . ILE B 1 337 ? 22.203 -7.535 -22.781 1 57.75 337 ILE B O 1
ATOM 7185 N N . GLY B 1 338 ? 20.938 -8.07 -24.281 1 65.5 338 GLY B N 1
ATOM 7186 C CA . GLY B 1 338 ? 21.562 -9.383 -24.391 1 65.5 338 GLY B CA 1
ATOM 7187 C C . GLY B 1 338 ? 21.25 -10.078 -25.688 1 65.5 338 GLY B C 1
ATOM 7188 O O . GLY B 1 338 ? 20.531 -9.539 -26.531 1 65.5 338 GLY B O 1
ATOM 7189 N N . HIS B 1 339 ? 22.078 -11 -25.969 1 72.5 339 HIS B N 1
ATOM 7190 C CA . HIS B 1 339 ? 21.906 -11.844 -27.156 1 72.5 339 HIS B CA 1
ATOM 7191 C C . HIS B 1 339 ? 20.812 -12.883 -26.938 1 72.5 339 HIS B C 1
ATOM 7193 O O . HIS B 1 339 ? 20.797 -13.562 -25.906 1 72.5 339 HIS B O 1
ATOM 7199 N N . TRP B 1 340 ? 19.781 -12.766 -27.797 1 79.88 340 TRP B N 1
ATOM 7200 C CA . TRP B 1 340 ? 18.719 -13.766 -27.766 1 79.88 340 TRP B CA 1
ATOM 7201 C C . TRP B 1 340 ? 19.188 -15.078 -28.375 1 79.88 340 TRP B C 1
ATOM 7203 O O . TRP B 1 340 ? 19.531 -15.141 -29.547 1 79.88 340 TRP B O 1
ATOM 7213 N N . ASN B 1 341 ? 19.406 -16.094 -27.547 1 86.06 341 ASN B N 1
ATOM 7214 C CA . ASN B 1 341 ? 19.703 -17.438 -28.047 1 86.06 341 ASN B CA 1
ATOM 7215 C C . ASN B 1 341 ? 18.438 -18.156 -28.516 1 86.06 341 ASN B C 1
ATOM 7217 O O . ASN B 1 341 ? 17.875 -18.953 -27.766 1 86.06 341 ASN B O 1
ATOM 7221 N N . TRP B 1 342 ? 18.031 -18.016 -29.766 1 88.12 342 TRP B N 1
ATOM 7222 C CA . TRP B 1 342 ? 16.781 -18.516 -30.297 1 88.12 342 TRP B CA 1
ATOM 7223 C C . TRP B 1 342 ? 16.75 -20.031 -30.297 1 88.12 342 TRP B C 1
ATOM 7225 O O . TRP B 1 342 ? 15.68 -20.641 -30.172 1 88.12 342 TRP B O 1
ATOM 7235 N N . SER B 1 343 ? 17.984 -20.594 -30.406 1 90 343 SER B N 1
ATOM 7236 C CA . SER B 1 343 ? 18.031 -22.047 -30.375 1 90 343 SER B CA 1
ATOM 7237 C C . SER B 1 343 ? 17.656 -22.578 -28.984 1 90 343 SER B C 1
ATOM 7239 O O . SER B 1 343 ? 16.844 -23.484 -28.859 1 90 343 SER B O 1
ATOM 7241 N N . PHE B 1 344 ? 18.25 -21.969 -28.016 1 92.19 344 PHE B N 1
ATOM 7242 C CA . PHE B 1 344 ? 17.953 -22.391 -26.656 1 92.19 344 PHE B CA 1
ATOM 7243 C C . PHE B 1 344 ? 16.5 -22.109 -26.297 1 92.19 344 PHE B C 1
ATOM 7245 O O . PHE B 1 344 ? 15.844 -22.906 -25.625 1 92.19 344 PHE B O 1
ATOM 7252 N N . ILE B 1 345 ? 15.938 -21.031 -26.766 1 93.75 345 ILE B N 1
ATOM 7253 C CA . ILE B 1 345 ? 14.555 -20.641 -26.516 1 93.75 345 ILE B CA 1
ATOM 7254 C C . ILE B 1 345 ? 13.609 -21.641 -27.172 1 93.75 345 ILE B C 1
ATOM 7256 O O . ILE B 1 345 ? 12.641 -22.094 -26.562 1 93.75 345 ILE B O 1
ATOM 7260 N N . GLY B 1 346 ? 13.898 -21.969 -28.406 1 94.12 346 GLY B N 1
ATOM 7261 C CA . GLY B 1 346 ? 13.062 -22.906 -29.125 1 94.12 346 GLY B CA 1
ATOM 7262 C C . GLY B 1 346 ? 13.008 -24.281 -28.469 1 94.12 346 GLY B C 1
ATOM 7263 O O . GLY B 1 346 ? 11.922 -24.844 -28.312 1 94.12 346 GLY B O 1
ATOM 7264 N N . TRP B 1 347 ? 14.164 -24.766 -28.109 1 94 347 TRP B N 1
ATOM 7265 C CA . TRP B 1 347 ? 14.227 -26.078 -27.453 1 94 347 TRP B CA 1
ATOM 7266 C C . TRP B 1 347 ? 13.547 -26.031 -26.078 1 94 347 TRP B C 1
ATOM 7268 O O . TRP B 1 347 ? 12.906 -27 -25.672 1 94 347 TRP B O 1
ATOM 7278 N N . SER B 1 348 ? 13.805 -24.953 -25.391 1 95.31 348 SER B N 1
ATOM 7279 C CA . SER B 1 348 ? 13.188 -24.812 -24.078 1 95.31 348 SER B CA 1
ATOM 7280 C C . SER B 1 348 ? 11.664 -24.844 -24.172 1 95.31 348 SER B C 1
ATOM 7282 O O . SER B 1 348 ? 11 -25.469 -23.344 1 95.31 348 SER B O 1
ATOM 7284 N N . LEU B 1 349 ? 11.086 -24.188 -25.156 1 95.69 349 LEU B N 1
ATOM 7285 C CA . LEU B 1 349 ? 9.641 -24.156 -25.359 1 95.69 349 LEU B CA 1
ATOM 7286 C C . LEU B 1 349 ? 9.109 -25.547 -25.672 1 95.69 349 LEU B C 1
ATOM 7288 O O . LEU B 1 349 ? 8.086 -25.969 -25.141 1 95.69 349 LEU B O 1
ATOM 7292 N N . LEU B 1 350 ? 9.797 -26.203 -26.516 1 95.5 350 LEU B N 1
ATOM 7293 C CA . LEU B 1 350 ? 9.375 -27.547 -26.906 1 95.5 350 LEU B CA 1
ATOM 7294 C C . LEU B 1 350 ? 9.43 -28.5 -25.719 1 95.5 350 LEU B C 1
ATOM 7296 O O . LEU B 1 350 ? 8.5 -29.266 -25.484 1 95.5 350 LEU B O 1
ATOM 7300 N N . ILE B 1 351 ? 10.5 -28.469 -25.031 1 95.94 351 ILE B N 1
ATOM 7301 C CA . ILE B 1 351 ? 10.695 -29.344 -23.875 1 95.94 351 ILE B CA 1
ATOM 7302 C C . ILE B 1 351 ? 9.664 -29.016 -22.797 1 95.94 351 ILE B C 1
ATOM 7304 O O . ILE B 1 351 ? 9.172 -29.922 -22.109 1 95.94 351 ILE B O 1
ATOM 7308 N N . LEU B 1 352 ? 9.359 -27.75 -22.641 1 95.25 352 LEU B N 1
ATOM 7309 C CA . LEU B 1 352 ? 8.352 -27.328 -21.672 1 95.25 352 LEU B CA 1
ATOM 7310 C C . LEU B 1 352 ? 7 -27.969 -21.969 1 95.25 352 LEU B C 1
ATOM 7312 O O . LEU B 1 352 ? 6.293 -28.391 -21.062 1 95.25 352 LEU B O 1
ATOM 7316 N N . LEU B 1 353 ? 6.625 -28.031 -23.25 1 95 353 LEU B N 1
ATOM 7317 C CA . LEU B 1 353 ? 5.359 -28.625 -23.656 1 95 353 LEU B CA 1
ATOM 7318 C C . LEU B 1 353 ? 5.363 -30.141 -23.422 1 95 353 LEU B C 1
ATOM 7320 O O . LEU B 1 353 ? 4.355 -30.703 -23 1 95 353 LEU B O 1
ATOM 7324 N N . ILE B 1 354 ? 6.492 -30.719 -23.641 1 95.31 354 ILE B N 1
ATOM 7325 C CA . ILE B 1 354 ? 6.625 -32.156 -23.438 1 95.31 354 ILE B CA 1
ATOM 7326 C C . ILE B 1 354 ? 6.578 -32.469 -21.938 1 95.31 354 ILE B C 1
ATOM 7328 O O . ILE B 1 354 ? 5.895 -33.406 -21.516 1 95.31 354 ILE B O 1
ATOM 7332 N N . ALA B 1 355 ? 7.316 -31.719 -21.219 1 95.44 355 ALA B N 1
ATOM 7333 C CA . ALA B 1 355 ? 7.348 -31.922 -19.766 1 95.44 355 ALA B CA 1
ATOM 7334 C C . ALA B 1 355 ? 5.965 -31.75 -19.156 1 95.44 355 ALA B C 1
ATOM 7336 O O . ALA B 1 355 ? 5.594 -32.469 -18.234 1 95.44 355 ALA B O 1
ATOM 7337 N N . ARG B 1 356 ? 5.195 -30.75 -19.609 1 94.38 356 ARG B N 1
ATOM 7338 C CA . ARG B 1 356 ? 3.836 -30.531 -19.125 1 94.38 356 ARG B CA 1
ATOM 7339 C C . ARG B 1 356 ? 2.938 -31.719 -19.438 1 94.38 356 ARG B C 1
ATOM 7341 O O . ARG B 1 356 ? 2.086 -32.094 -18.641 1 94.38 356 ARG B O 1
ATOM 7348 N N . ALA B 1 357 ? 3.121 -32.312 -20.625 1 94.44 357 ALA B N 1
ATOM 7349 C CA . ALA B 1 357 ? 2.352 -33.5 -21.016 1 94.44 357 ALA B CA 1
ATOM 7350 C C . ALA B 1 357 ? 2.68 -34.688 -20.094 1 94.44 357 ALA B C 1
ATOM 7352 O O . ALA B 1 357 ? 1.785 -35.438 -19.703 1 94.44 357 ALA B O 1
ATOM 7353 N N . VAL B 1 358 ? 3.924 -34.812 -19.812 1 92.75 358 VAL B N 1
ATOM 7354 C CA . VAL B 1 358 ? 4.379 -35.906 -18.969 1 92.75 358 VAL B CA 1
ATOM 7355 C C . VAL B 1 358 ? 3.867 -35.719 -17.547 1 92.75 358 VAL B C 1
ATOM 7357 O O . VAL B 1 358 ? 3.676 -36.688 -16.812 1 92.75 358 VAL B O 1
ATOM 7360 N N . ASN B 1 359 ? 3.656 -34.531 -17.188 1 91.75 359 ASN B N 1
ATOM 7361 C CA . ASN B 1 359 ? 3.164 -34.219 -15.859 1 91.75 359 ASN B CA 1
ATOM 7362 C C . ASN B 1 359 ? 1.656 -34.406 -15.75 1 91.75 359 ASN B C 1
ATOM 7364 O O . ASN B 1 359 ? 1.177 -35.031 -14.805 1 91.75 359 ASN B O 1
ATOM 7368 N N . ILE B 1 360 ? 0.838 -33.969 -16.719 1 94.06 360 ILE B N 1
ATOM 7369 C CA . ILE B 1 360 ? -0.615 -33.906 -16.594 1 94.06 360 ILE B CA 1
ATOM 7370 C C . ILE B 1 360 ? -1.226 -35.281 -16.953 1 94.06 360 ILE B C 1
ATOM 7372 O O . ILE B 1 360 ? -2.016 -35.812 -16.188 1 94.06 360 ILE B O 1
ATOM 7376 N N . TYR B 1 361 ? -0.829 -35.938 -18.016 1 94.12 361 TYR B N 1
ATOM 7377 C CA . TYR B 1 361 ? -1.529 -37.094 -18.531 1 94.12 361 TYR B CA 1
ATOM 7378 C C . TYR B 1 361 ? -1.315 -38.312 -17.641 1 94.12 361 TYR B C 1
ATOM 7380 O O . TYR B 1 361 ? -2.273 -39 -17.266 1 94.12 361 TYR B O 1
ATOM 7388 N N . PRO B 1 362 ? -0.087 -38.625 -17.25 1 93.69 362 PRO B N 1
ATOM 7389 C CA . PRO B 1 362 ? 0.078 -39.781 -16.359 1 93.69 362 PRO B CA 1
ATOM 7390 C C . PRO B 1 362 ? -0.608 -39.594 -15.016 1 93.69 362 PRO B C 1
ATOM 7392 O O . PRO B 1 362 ? -1.191 -40.531 -14.477 1 93.69 362 PRO B O 1
ATOM 7395 N N . ILE B 1 363 ? -0.527 -38.438 -14.445 1 93.06 363 ILE B N 1
ATOM 7396 C CA . ILE B 1 363 ? -1.109 -38.188 -13.133 1 93.06 363 ILE B CA 1
ATOM 7397 C C . ILE B 1 363 ? -2.631 -38.281 -13.211 1 93.06 363 ILE B C 1
ATOM 7399 O O . ILE B 1 363 ? -3.27 -38.875 -12.336 1 93.06 363 ILE B O 1
ATOM 7403 N N . VAL B 1 364 ? -3.211 -37.625 -14.258 1 92.94 364 VAL B N 1
ATOM 7404 C CA . VAL B 1 364 ? -4.656 -37.719 -14.445 1 92.94 364 VAL B CA 1
ATOM 7405 C C . VAL B 1 364 ? -5.078 -39.156 -14.656 1 92.94 364 VAL B C 1
ATOM 7407 O O . VAL B 1 364 ? -6.113 -39.594 -14.148 1 92.94 364 VAL B O 1
ATOM 7410 N N . PHE B 1 365 ? -4.289 -39.906 -15.375 1 91.56 365 PHE B N 1
ATOM 7411 C CA . PHE B 1 365 ? -4.57 -41.312 -15.617 1 91.56 365 PHE B CA 1
ATOM 7412 C C . PHE B 1 365 ? -4.566 -42.125 -14.312 1 91.56 365 PHE B C 1
ATOM 7414 O O . PHE B 1 365 ? -5.488 -42.875 -14.055 1 91.56 365 PHE B O 1
ATOM 7421 N N . PHE B 1 366 ? -3.559 -41.938 -13.5 1 90.75 366 PHE B N 1
ATOM 7422 C CA . PHE B 1 366 ? -3.453 -42.656 -12.234 1 90.75 366 PHE B CA 1
ATOM 7423 C C . PHE B 1 366 ? -4.551 -42.219 -11.273 1 90.75 366 PHE B C 1
ATOM 7425 O O . PHE B 1 366 ? -5.074 -43.031 -10.508 1 90.75 366 PHE B O 1
ATOM 7432 N N . PHE B 1 367 ? -4.871 -40.938 -11.273 1 90.62 367 PHE B N 1
ATOM 7433 C CA . PHE B 1 367 ? -5.93 -40.438 -10.414 1 90.62 367 PHE B CA 1
ATOM 7434 C C . PHE B 1 367 ? -7.277 -41.031 -10.805 1 90.62 367 PHE B C 1
ATOM 7436 O O . PHE B 1 367 ? -8.055 -41.438 -9.938 1 90.62 367 PHE B O 1
ATOM 7443 N N . ASN B 1 368 ? -7.609 -41 -12.141 1 89.94 368 ASN B N 1
ATOM 7444 C CA . ASN B 1 368 ? -8.867 -41.562 -12.617 1 89.94 368 ASN B CA 1
ATOM 7445 C C . ASN B 1 368 ? -8.977 -43.062 -12.305 1 89.94 368 ASN B C 1
ATOM 7447 O O . ASN B 1 368 ? -10.062 -43.562 -12.008 1 89.94 368 ASN B O 1
ATOM 7451 N N . ARG B 1 369 ? -7.879 -43.719 -12.375 1 86.06 369 ARG B N 1
ATOM 7452 C CA . ARG B 1 369 ? -7.859 -45.156 -12.062 1 86.06 369 ARG B CA 1
ATOM 7453 C C . ARG B 1 369 ? -8.086 -45.406 -10.57 1 86.06 369 ARG B C 1
ATOM 7455 O O . ARG B 1 369 ? -8.719 -46.375 -10.188 1 86.06 369 ARG B O 1
ATOM 7462 N N . TYR B 1 370 ? -7.531 -44.562 -9.812 1 82.94 370 TYR B N 1
ATOM 7463 C CA . TYR B 1 370 ? -7.707 -44.656 -8.375 1 82.94 370 TYR B CA 1
ATOM 7464 C C . TYR B 1 370 ? -9.164 -44.438 -7.98 1 82.94 370 TYR B C 1
ATOM 7466 O O . TYR B 1 370 ? -9.68 -45.094 -7.09 1 82.94 370 TYR B O 1
ATOM 7474 N N . ILE B 1 371 ? -9.828 -43.469 -8.578 1 78.38 371 ILE B N 1
ATOM 7475 C CA . ILE B 1 371 ? -11.227 -43.188 -8.281 1 78.38 371 ILE B CA 1
ATOM 7476 C C . ILE B 1 371 ? -12.102 -44.344 -8.742 1 78.38 371 ILE B C 1
ATOM 7478 O O . ILE B 1 371 ? -13.062 -44.719 -8.062 1 78.38 371 ILE B O 1
ATOM 7482 N N . LEU B 1 372 ? -11.875 -44.906 -9.945 1 67.19 372 LEU B N 1
ATOM 7483 C CA . LEU B 1 372 ? -12.648 -46.031 -10.469 1 67.19 372 LEU B CA 1
ATOM 7484 C C . LEU B 1 372 ? -12.516 -47.25 -9.578 1 67.19 372 LEU B C 1
ATOM 7486 O O . LEU B 1 372 ? -13.492 -48 -9.359 1 67.19 372 LEU B O 1
ATOM 7490 N N . ARG B 1 373 ? -11.422 -47.438 -9.07 1 63.41 373 ARG B N 1
ATOM 7491 C CA . ARG B 1 373 ? -11.203 -48.562 -8.18 1 63.41 373 ARG B CA 1
ATOM 7492 C C . ARG B 1 373 ? -11.977 -48.406 -6.879 1 63.41 373 ARG B C 1
ATOM 7494 O O . ARG B 1 373 ? -12.547 -49.375 -6.367 1 63.41 373 ARG B O 1
ATOM 7501 N N . ASP B 1 374 ? -11.922 -47.25 -6.418 1 62.41 374 ASP B N 1
ATOM 7502 C CA . ASP B 1 374 ? -12.633 -46.969 -5.172 1 62.41 374 ASP B CA 1
ATOM 7503 C C . ASP B 1 374 ? -14.141 -47.156 -5.352 1 62.41 374 ASP B C 1
ATOM 7505 O O . ASP B 1 374 ? -14.828 -47.625 -4.441 1 62.41 374 ASP B O 1
ATOM 7509 N N . GLU B 1 375 ? -14.648 -46.781 -6.508 1 59.66 375 GLU B N 1
ATOM 7510 C CA . GLU B 1 375 ? -16.062 -46.969 -6.809 1 59.66 375 GLU B CA 1
ATOM 7511 C C . GLU B 1 375 ? -16.406 -48.438 -6.926 1 59.66 375 GLU B C 1
ATOM 7513 O O . GLU B 1 375 ? -17.469 -48.875 -6.453 1 59.66 375 GLU B O 1
ATOM 7518 N N . LYS B 1 376 ? -15.602 -49.219 -7.512 1 57.41 376 LYS B N 1
ATOM 7519 C CA . LYS B 1 376 ? -15.852 -50.656 -7.652 1 57.41 376 LYS B CA 1
ATOM 7520 C C . LYS B 1 376 ? -15.836 -51.344 -6.293 1 57.41 376 LYS B C 1
ATOM 7522 O O . LYS B 1 376 ? -16.672 -52.219 -6.035 1 57.41 376 LYS B O 1
ATOM 7527 N N . ASP B 1 377 ? -14.883 -50.875 -5.633 1 55.69 377 ASP B N 1
ATOM 7528 C CA . ASP B 1 377 ? -14.789 -51.469 -4.309 1 55.69 377 ASP B CA 1
ATOM 7529 C C . ASP B 1 377 ? -16.016 -51.156 -3.465 1 55.69 377 ASP B C 1
ATOM 7531 O O . ASP B 1 377 ? -16.516 -52 -2.719 1 55.69 377 ASP B O 1
ATOM 7535 N N . SER B 1 378 ? -16.484 -49.875 -3.617 1 54.19 378 SER B N 1
ATOM 7536 C CA . SER B 1 378 ? -17.672 -49.5 -2.865 1 54.19 378 SER B CA 1
ATOM 7537 C C . SER B 1 378 ? -18.906 -50.281 -3.348 1 54.19 378 SER B C 1
ATOM 7539 O O . SER B 1 378 ? -19.75 -50.656 -2.547 1 54.19 378 SER B O 1
ATOM 7541 N N . LEU B 1 379 ? -19.016 -50.438 -4.656 1 51.84 379 LEU B N 1
ATOM 7542 C CA . LEU B 1 379 ? -20.109 -51.219 -5.219 1 51.84 379 LEU B CA 1
ATOM 7543 C C . LEU B 1 379 ? -20.016 -52.688 -4.777 1 51.84 379 LEU B C 1
ATOM 7545 O O . LEU B 1 379 ? -21.047 -53.312 -4.469 1 51.84 379 LEU B O 1
ATOM 7549 N N . LEU B 1 380 ? -18.844 -53.188 -4.742 1 50.91 380 LEU B N 1
ATOM 7550 C CA . LEU B 1 380 ? -18.641 -54.562 -4.297 1 50.91 380 LEU B CA 1
ATOM 7551 C C . LEU B 1 380 ? -19.016 -54.719 -2.83 1 50.91 380 LEU B C 1
ATOM 7553 O O . LEU B 1 380 ? -19.625 -55.719 -2.445 1 50.91 380 LEU B O 1
ATOM 7557 N N . GLU B 1 381 ? -18.609 -53.75 -2.088 1 51.47 381 GLU B N 1
ATOM 7558 C CA . GLU B 1 381 ? -18.984 -53.781 -0.675 1 51.47 381 GLU B CA 1
ATOM 7559 C C . GLU B 1 381 ? -20.5 -53.75 -0.494 1 51.47 381 GLU B C 1
ATOM 7561 O O . GLU B 1 381 ? -21.047 -54.406 0.383 1 51.47 381 GLU B O 1
ATOM 7566 N N . GLN B 1 382 ? -21.094 -52.938 -1.284 1 50.09 382 GLN B N 1
ATOM 7567 C CA . GLN B 1 382 ? -22.547 -52.875 -1.206 1 50.09 382 GLN B CA 1
ATOM 7568 C C . GLN B 1 382 ? -23.188 -54.188 -1.685 1 50.09 382 GLN B C 1
ATOM 7570 O O . GLN B 1 382 ? -24.172 -54.656 -1.121 1 50.09 382 GLN B O 1
ATOM 7575 N N . GLU B 1 383 ? -22.594 -54.75 -2.734 1 49.28 383 GLU B N 1
ATOM 7576 C CA . GLU B 1 383 ? -23.078 -56.031 -3.234 1 49.28 383 GLU B CA 1
ATOM 7577 C C . GLU B 1 383 ? -22.859 -57.156 -2.215 1 49.28 383 GLU B C 1
ATOM 7579 O O . GLU B 1 383 ? -23.734 -58 -2.023 1 49.28 383 GLU B O 1
ATOM 7584 N N . VAL B 1 384 ? -21.719 -57.156 -1.616 1 49.16 384 VAL B N 1
ATOM 7585 C CA . VAL B 1 384 ? -21.438 -58.188 -0.617 1 49.16 384 VAL B CA 1
ATOM 7586 C C . VAL B 1 384 ? -22.344 -58 0.598 1 49.16 384 VAL B C 1
ATOM 7588 O O . VAL B 1 384 ? -22.812 -58.969 1.189 1 49.16 384 VAL B O 1
ATOM 7591 N N . ALA B 1 385 ? -22.5 -56.688 0.953 1 47.97 385 ALA B N 1
ATOM 7592 C CA . ALA B 1 385 ? -23.422 -56.438 2.047 1 47.97 385 ALA B CA 1
ATOM 7593 C C . ALA B 1 385 ? -24.844 -56.844 1.677 1 47.97 385 ALA B C 1
ATOM 7595 O O . ALA B 1 385 ? -25.609 -57.312 2.527 1 47.97 385 ALA B O 1
ATOM 7596 N N . GLY B 1 386 ? -25.125 -56.594 0.423 1 45.12 386 GLY B N 1
ATOM 7597 C CA . GLY B 1 386 ? -26.438 -57.094 -0.029 1 45.12 386 GLY B CA 1
ATOM 7598 C C . GLY B 1 386 ? -26.531 -58.594 -0.099 1 45.12 386 GLY B C 1
ATOM 7599 O O . GLY B 1 386 ? -27.594 -59.156 0.143 1 45.12 386 GLY B O 1
ATOM 7600 N N . SER B 1 387 ? -25.453 -59.281 -0.433 1 41.69 387 SER B N 1
ATOM 7601 C CA . SER B 1 387 ? -25.531 -60.75 -0.571 1 41.69 387 SER B CA 1
ATOM 7602 C C . SER B 1 387 ? -25.516 -61.438 0.791 1 41.69 387 SER B C 1
ATOM 7604 O O . SER B 1 387 ? -25.703 -62.656 0.881 1 41.69 387 SER B O 1
ATOM 7606 N N . SER B 1 388 ? -24.953 -60.969 1.914 1 38.25 388 SER B N 1
ATOM 7607 C CA . SER B 1 388 ? -25.109 -61.656 3.186 1 38.25 388 SER B CA 1
ATOM 7608 C C . SER B 1 388 ? -26.547 -61.594 3.686 1 38.25 388 SER B C 1
ATOM 7610 O O . SER B 1 388 ? -27.016 -60.531 4.102 1 38.25 388 SER B O 1
ATOM 7612 N N . GLY B 1 389 ? -27.531 -62.406 3.121 1 34.47 389 GLY B N 1
ATOM 7613 C CA . GLY B 1 389 ? -28.891 -62.812 3.451 1 34.47 389 GLY B CA 1
ATOM 7614 C C . GLY B 1 389 ? -29.031 -63.312 4.875 1 34.47 389 GLY B C 1
ATOM 7615 O O . GLY B 1 389 ? -29.297 -64.5 5.094 1 34.47 389 GLY B O 1
ATOM 7616 N N . LEU B 1 390 ? -28.328 -62.969 5.961 1 31.66 390 LEU B N 1
ATOM 7617 C CA . LEU B 1 390 ? -28.766 -63.5 7.242 1 31.66 390 LEU B CA 1
ATOM 7618 C C . LEU B 1 390 ? -30.266 -63.25 7.438 1 31.66 390 LEU B C 1
ATOM 7620 O O . LEU B 1 390 ? -30.719 -62.094 7.422 1 31.66 390 LEU B O 1
ATOM 7624 N N . HIS B 1 391 ? -31.203 -64.312 7.273 1 31.03 391 HIS B N 1
ATOM 7625 C CA . HIS B 1 391 ? -32.594 -64.688 7.629 1 31.03 391 HIS B CA 1
ATOM 7626 C C . HIS B 1 391 ? -32.844 -64.375 9.102 1 31.03 391 HIS B C 1
ATOM 7628 O O . HIS B 1 391 ? -32.781 -65.25 9.938 1 31.03 391 HIS B O 1
ATOM 7634 N N . TRP B 1 392 ? -32.344 -63.562 9.898 1 28.66 392 TRP B N 1
ATOM 7635 C CA . TRP B 1 392 ? -32.906 -63.438 11.234 1 28.66 392 TRP B CA 1
ATOM 7636 C C . TRP B 1 392 ? -34.406 -63.25 11.172 1 28.66 392 TRP B C 1
ATOM 7638 O O . TRP B 1 392 ? -34.938 -62.719 10.18 1 28.66 392 TRP B O 1
ATOM 7648 N N . GLY B 1 393 ? -35.219 -64.062 12.008 1 28.16 393 GLY B N 1
ATOM 7649 C CA . GLY B 1 393 ? -36.656 -64.312 12.266 1 28.16 393 GLY B CA 1
ATOM 7650 C C . GLY B 1 393 ? -37.469 -63.031 12.188 1 28.16 393 GLY B C 1
ATOM 7651 O O . GLY B 1 393 ? -36.938 -61.938 12.273 1 28.16 393 GLY B O 1
ATOM 7652 N N . ASN B 1 394 ? -38.844 -63.219 11.805 1 26.61 394 ASN B N 1
ATOM 7653 C CA . ASN B 1 394 ? -40 -62.375 11.43 1 26.61 394 ASN B CA 1
ATOM 7654 C C . ASN B 1 394 ? -40.406 -61.438 12.562 1 26.61 394 ASN B C 1
ATOM 7656 O O . ASN B 1 394 ? -41.531 -60.938 12.578 1 26.61 394 ASN B O 1
ATOM 7660 N N . ASN B 1 395 ? -40.031 -61.781 13.828 1 25.7 395 ASN B N 1
ATOM 7661 C CA . ASN B 1 395 ? -40.875 -61.031 14.742 1 25.7 395 ASN B CA 1
ATOM 7662 C C . ASN B 1 395 ? -41 -59.562 14.336 1 25.7 395 ASN B C 1
ATOM 7664 O O . ASN B 1 395 ? -39.969 -58.906 14.109 1 25.7 395 ASN B O 1
ATOM 7668 N N . GLU B 1 396 ? -42.188 -59.219 13.789 1 26.98 396 GLU B N 1
ATOM 7669 C CA . GLU B 1 396 ? -42.812 -58 13.305 1 26.98 396 GLU B CA 1
ATOM 7670 C C . GLU B 1 396 ? -42.531 -56.844 14.242 1 26.98 396 GLU B C 1
ATOM 7672 O O . GLU B 1 396 ? -43.219 -55.812 14.188 1 26.98 396 GLU B O 1
ATOM 7677 N N . HIS B 1 397 ? -41.969 -57.156 15.391 1 25.02 397 HIS B N 1
ATOM 7678 C CA . HIS B 1 397 ? -42.094 -55.969 16.219 1 25.02 397 HIS B CA 1
ATOM 7679 C C . HIS B 1 397 ? -41.688 -54.719 15.438 1 25.02 397 HIS B C 1
ATOM 7681 O O . HIS B 1 397 ? -40.75 -54.75 14.633 1 25.02 397 HIS B O 1
ATOM 7687 N N . GLN B 1 398 ? -42.719 -53.812 15.352 1 25.06 398 GLN B N 1
ATOM 7688 C CA . GLN B 1 398 ? -42.781 -52.469 14.781 1 25.06 398 GLN B CA 1
ATOM 7689 C C . GLN B 1 398 ? -41.469 -51.719 15.008 1 25.06 398 GLN B C 1
ATOM 7691 O O . GLN B 1 398 ? -41.062 -51.469 16.141 1 25.06 398 GLN B O 1
ATOM 7696 N N . THR B 1 399 ? -40.531 -52.188 14.422 1 26.5 399 THR B N 1
ATOM 7697 C CA . THR B 1 399 ? -39.312 -51.406 14.602 1 26.5 399 THR B CA 1
ATOM 7698 C C . THR B 1 399 ? -39.625 -49.906 14.641 1 26.5 399 THR B C 1
ATOM 7700 O O . THR B 1 399 ? -40.25 -49.375 13.734 1 26.5 399 THR B O 1
ATOM 7703 N N . PRO B 1 400 ? -39.812 -49.5 15.883 1 25.58 400 PRO B N 1
ATOM 7704 C CA . PRO B 1 400 ? -40.281 -48.125 15.945 1 25.58 400 PRO B CA 1
ATOM 7705 C C . PRO B 1 400 ? -39.688 -47.25 14.844 1 25.58 400 PRO B C 1
ATOM 7707 O O . PRO B 1 400 ? -38.594 -47.5 14.367 1 25.58 400 PRO B O 1
ATOM 7710 N N . GLN B 1 401 ? -40.594 -46.906 13.883 1 24.66 401 GLN B N 1
ATOM 7711 C CA . GLN B 1 401 ? -40.375 -45.812 12.938 1 24.66 401 GLN B CA 1
ATOM 7712 C C . GLN B 1 401 ? -39.5 -44.719 13.555 1 24.66 401 GLN B C 1
ATOM 7714 O O . GLN B 1 401 ? -40 -43.906 14.367 1 24.66 401 GLN B O 1
ATOM 7719 N N . PHE B 1 402 ? -38.406 -45.156 14.047 1 24.66 402 PHE B N 1
ATOM 7720 C CA . PHE B 1 402 ? -37.625 -44.031 14.508 1 24.66 402 PHE B CA 1
ATOM 7721 C C . PHE B 1 402 ? -37.812 -42.812 13.57 1 24.66 402 PHE B C 1
ATOM 7723 O O . PHE B 1 402 ? -37.625 -42.938 12.359 1 24.66 402 PHE B O 1
ATOM 7730 N N . VAL B 1 403 ? -38.812 -42.094 13.789 1 25.2 403 VAL B N 1
ATOM 7731 C CA . VAL B 1 403 ? -39.094 -40.75 13.312 1 25.2 403 VAL B CA 1
ATOM 7732 C C . VAL B 1 403 ? -37.75 -40.031 12.992 1 25.2 403 VAL B C 1
ATOM 7734 O O . VAL B 1 403 ? -36.906 -39.844 13.883 1 25.2 403 VAL B O 1
ATOM 7737 N N . ARG B 1 404 ? -37.25 -40.375 11.781 1 26 404 ARG B N 1
ATOM 7738 C CA . ARG B 1 404 ? -36.188 -39.688 11.086 1 26 404 ARG B CA 1
ATOM 7739 C C . ARG B 1 404 ? -36.125 -38.219 11.453 1 26 404 ARG B C 1
ATOM 7741 O O . ARG B 1 404 ? -36.938 -37.438 10.977 1 26 404 ARG B O 1
ATOM 7748 N N . THR B 1 405 ? -36.062 -38.031 12.672 1 23.69 405 THR B N 1
ATOM 7749 C CA . THR B 1 405 ? -35.938 -36.656 13.133 1 23.69 405 THR B CA 1
ATOM 7750 C C . THR B 1 405 ? -34.938 -35.875 12.289 1 23.69 405 THR B C 1
ATOM 7752 O O . THR B 1 405 ? -33.875 -36.438 11.938 1 23.69 405 THR B O 1
ATOM 7755 N N . GLN B 1 406 ? -35.438 -34.75 11.695 1 25.72 406 GLN B N 1
ATOM 7756 C CA . GLN B 1 406 ? -34.875 -33.781 10.75 1 25.72 406 GLN B CA 1
ATOM 7757 C C . GLN B 1 406 ? -33.438 -33.469 11.047 1 25.72 406 GLN B C 1
ATOM 7759 O O . GLN B 1 406 ? -32.781 -32.719 10.32 1 25.72 406 GLN B O 1
ATOM 7764 N N . SER B 1 407 ? -33.125 -33.781 12.25 1 25.38 407 SER B N 1
ATOM 7765 C CA . SER B 1 407 ? -31.859 -33.25 12.711 1 25.38 407 SER B CA 1
ATOM 7766 C C . SER B 1 407 ? -30.688 -33.938 12.047 1 25.38 407 SER B C 1
ATOM 7768 O O . SER B 1 407 ? -29.562 -33.438 12.055 1 25.38 407 SER B O 1
ATOM 7770 N N . ASP B 1 408 ? -30.906 -35.312 12.008 1 26.48 408 ASP B N 1
ATOM 7771 C CA . ASP B 1 408 ? -29.75 -36.125 11.672 1 26.48 408 ASP B CA 1
ATOM 7772 C C . ASP B 1 408 ? -29.359 -35.969 10.211 1 26.48 408 ASP B C 1
ATOM 7774 O O . ASP B 1 408 ? -29.562 -36.875 9.398 1 26.48 408 ASP B O 1
ATOM 7778 N N . LEU B 1 409 ? -29.922 -35 9.656 1 26.61 409 LEU B N 1
ATOM 7779 C CA . LEU B 1 409 ? -29.672 -34.625 8.266 1 26.61 409 LEU B CA 1
ATOM 7780 C C . LEU B 1 409 ? -28.203 -34.844 7.91 1 26.61 409 LEU B C 1
ATOM 7782 O O . LEU B 1 409 ? -27.797 -34.562 6.773 1 26.61 409 LEU B O 1
ATOM 7786 N N . THR B 1 410 ? -27.5 -34.75 9.016 1 28.25 410 THR B N 1
ATOM 7787 C CA . THR B 1 410 ? -26.109 -34.688 8.609 1 28.25 410 THR B CA 1
ATOM 7788 C C . THR B 1 410 ? -25.672 -36 7.992 1 28.25 410 THR B C 1
ATOM 7790 O O . THR B 1 410 ? -24.516 -36.156 7.586 1 28.25 410 THR B O 1
ATOM 7793 N N . GLU B 1 411 ? -26.375 -37.125 8.531 1 27.72 411 GLU B N 1
ATOM 7794 C CA . GLU B 1 411 ? -25.859 -38.375 8.039 1 27.72 411 GLU B CA 1
ATOM 7795 C C . GLU B 1 411 ? -26.188 -38.562 6.555 1 27.72 411 GLU B C 1
ATOM 7797 O O . GLU B 1 411 ? -27.234 -39.125 6.211 1 27.72 411 GLU B O 1
ATOM 7802 N N . VAL B 1 412 ? -26.375 -37.531 5.828 1 28.11 412 VAL B N 1
ATOM 7803 C CA . VAL B 1 412 ? -26.625 -37.781 4.418 1 28.11 412 VAL B CA 1
ATOM 7804 C C . VAL B 1 412 ? -25.75 -38.938 3.951 1 28.11 412 VAL B C 1
ATOM 7806 O O . VAL B 1 412 ? -24.516 -38.812 3.904 1 28.11 412 VAL B O 1
ATOM 7809 N N . THR B 1 413 ? -26.031 -40.188 4.344 1 29.03 413 THR B N 1
ATOM 7810 C CA . THR B 1 413 ? -25.562 -41.406 3.701 1 29.03 413 THR B CA 1
ATOM 7811 C C . THR B 1 413 ? -25.688 -41.312 2.184 1 29.03 413 THR B C 1
ATOM 7813 O O . THR B 1 413 ? -26.75 -41.594 1.627 1 29.03 413 THR B O 1
ATOM 7816 N N . ALA B 1 414 ? -25.594 -40.062 1.692 1 31.09 414 ALA B N 1
ATOM 7817 C CA . ALA B 1 414 ? -25.719 -39.969 0.24 1 31.09 414 ALA B CA 1
ATOM 7818 C C . ALA B 1 414 ? -25.016 -41.125 -0.452 1 31.09 414 ALA B C 1
ATOM 7820 O O . ALA B 1 414 ? -23.984 -41.625 0.026 1 31.09 414 ALA B O 1
ATOM 7821 N N . THR B 1 415 ? -25.75 -42.031 -1.048 1 30.39 415 THR B N 1
ATOM 7822 C CA . THR B 1 415 ? -25.391 -43.062 -2.012 1 30.39 415 THR B CA 1
ATOM 7823 C C . THR B 1 415 ? -24.094 -42.688 -2.746 1 30.39 415 THR B C 1
ATOM 7825 O O . THR B 1 415 ? -23.859 -41.5 -3.023 1 30.39 415 THR B O 1
ATOM 7828 N N . PRO B 1 416 ? -23.047 -43.469 -2.734 1 34.75 416 PRO B N 1
ATOM 7829 C CA . PRO B 1 416 ? -21.812 -43.438 -3.504 1 34.75 416 PRO B CA 1
ATOM 7830 C C . PRO B 1 416 ? -22 -42.906 -4.926 1 34.75 416 PRO B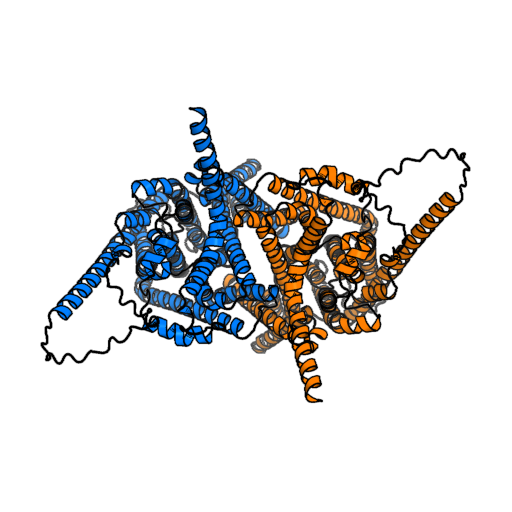 C 1
ATOM 7832 O O . PRO B 1 416 ? -21.172 -43.156 -5.801 1 34.75 416 PRO B O 1
ATOM 7835 N N . LEU B 1 417 ? -23.156 -42.719 -5.438 1 35.75 417 LEU B N 1
ATOM 7836 C CA . LEU B 1 417 ? -23.516 -42.594 -6.844 1 35.75 417 LEU B CA 1
ATOM 7837 C C . LEU B 1 417 ? -22.547 -41.656 -7.566 1 35.75 417 LEU B C 1
ATOM 7839 O O . LEU B 1 417 ? -22 -42.031 -8.617 1 35.75 417 LEU B O 1
ATOM 7843 N N . ARG B 1 418 ? -22.797 -40.219 -8.117 1 42.09 418 ARG B N 1
ATOM 7844 C CA . ARG B 1 418 ? -22.328 -39.5 -9.289 1 42.09 418 ARG B CA 1
ATOM 7845 C C . ARG B 1 418 ? -21 -38.812 -9 1 42.09 418 ARG B C 1
ATOM 7847 O O . ARG B 1 418 ? -20.969 -37.625 -8.648 1 42.09 418 ARG B O 1
ATOM 7854 N N . ARG B 1 419 ? -20.109 -39.344 -8.352 1 51.47 419 ARG B N 1
ATOM 7855 C CA . ARG B 1 419 ? -18.672 -39.062 -8.359 1 51.47 419 ARG B CA 1
ATOM 7856 C C . ARG B 1 419 ? -18.172 -38.844 -9.773 1 51.47 419 ARG B C 1
ATOM 7858 O O . ARG B 1 419 ? -16.953 -38.875 -10.023 1 51.47 419 ARG B O 1
ATOM 7865 N N . LYS B 1 420 ? -19.047 -38.906 -10.648 1 55.28 420 LYS B N 1
ATOM 7866 C CA . LYS B 1 420 ? -18.75 -38.625 -12.055 1 55.28 420 LYS B CA 1
ATOM 7867 C C . LYS B 1 420 ? -18.156 -37.25 -12.25 1 55.28 420 LYS B C 1
ATOM 7869 O O . LYS B 1 420 ? -17.375 -37.031 -13.18 1 55.28 420 LYS B O 1
ATOM 7874 N N . ASP B 1 421 ? -18.344 -36.5 -11.102 1 65.5 421 ASP B N 1
ATOM 7875 C CA . ASP B 1 421 ? -17.859 -35.125 -11.281 1 65.5 421 ASP B CA 1
ATOM 7876 C C . ASP B 1 421 ? -16.391 -35.031 -10.906 1 65.5 421 ASP B C 1
ATOM 7878 O O . ASP B 1 421 ? -15.719 -34.062 -11.266 1 65.5 421 ASP B O 1
ATOM 7882 N N . LEU B 1 422 ? -15.891 -36.156 -10.242 1 77.56 422 LEU B N 1
ATOM 7883 C CA . LEU B 1 422 ? -14.5 -36.062 -9.812 1 77.56 422 LEU B CA 1
ATOM 7884 C C . LEU B 1 422 ? -13.57 -36.594 -10.898 1 77.56 422 LEU B C 1
ATOM 7886 O O . LEU B 1 422 ? -12.375 -36.281 -10.906 1 77.56 422 LEU B O 1
ATOM 7890 N N . LYS B 1 423 ? -14.234 -37.375 -11.734 1 83.94 423 LYS B N 1
ATOM 7891 C CA . LYS B 1 423 ? -13.422 -37.906 -12.828 1 83.94 423 LYS B CA 1
ATOM 7892 C C . LYS B 1 423 ? -13.016 -36.812 -13.797 1 83.94 423 LYS B C 1
ATOM 7894 O O . LYS B 1 423 ? -13.844 -35.969 -14.164 1 83.94 423 LYS B O 1
ATOM 7899 N N . ILE B 1 424 ? -11.766 -36.844 -14.133 1 92.25 424 ILE B N 1
ATOM 7900 C CA . ILE B 1 424 ? -11.25 -35.875 -15.07 1 92.25 424 ILE B CA 1
ATOM 7901 C C . ILE B 1 424 ? -11.312 -36.406 -16.5 1 92.25 424 ILE B C 1
ATOM 7903 O O . ILE B 1 424 ? -10.555 -37.344 -16.844 1 92.25 424 ILE B O 1
ATOM 7907 N N . ARG B 1 425 ? -12.109 -35.844 -17.219 1 90.94 425 ARG B N 1
ATOM 7908 C CA . ARG B 1 425 ? -12.281 -36.281 -18.609 1 90.94 425 ARG B CA 1
ATOM 7909 C C . ARG B 1 425 ? -11.07 -35.906 -19.453 1 90.94 425 ARG B C 1
ATOM 7911 O O . ARG B 1 425 ? -10.328 -34.969 -19.109 1 90.94 425 ARG B O 1
ATOM 7918 N N . PRO B 1 426 ? -10.836 -36.625 -20.516 1 91.5 426 PRO B N 1
ATOM 7919 C CA . PRO B 1 426 ? -9.672 -36.344 -21.375 1 91.5 426 PRO B CA 1
ATOM 7920 C C . PRO B 1 426 ? -9.695 -34.938 -21.953 1 91.5 426 PRO B C 1
ATOM 7922 O O . PRO B 1 426 ? -8.641 -34.312 -22.188 1 91.5 426 PRO B O 1
ATOM 7925 N N . ASN B 1 427 ? -10.805 -34.375 -22.172 1 93.12 427 ASN B N 1
ATOM 7926 C CA . ASN B 1 427 ? -10.891 -33 -22.672 1 93.12 427 ASN B CA 1
ATOM 7927 C C . ASN B 1 427 ? -10.406 -31.984 -21.641 1 93.12 427 ASN B C 1
ATOM 7929 O O . ASN B 1 427 ? -9.75 -31 -21.969 1 93.12 427 ASN B O 1
ATOM 7933 N N . VAL B 1 428 ? -10.82 -32.344 -20.422 1 93.25 428 VAL B N 1
ATOM 7934 C CA . VAL B 1 428 ? -10.398 -31.469 -19.328 1 93.25 428 VAL B CA 1
ATOM 7935 C C . VAL B 1 428 ? -8.883 -31.578 -19.141 1 93.25 428 VAL B C 1
ATOM 7937 O O . VAL B 1 428 ? -8.203 -30.562 -18.922 1 93.25 428 VAL B O 1
ATOM 7940 N N . ALA B 1 429 ? -8.352 -32.781 -19.281 1 94.5 429 ALA B N 1
ATOM 7941 C CA . ALA B 1 429 ? -6.914 -32.969 -19.172 1 94.5 429 ALA B CA 1
ATOM 7942 C C . ALA B 1 429 ? -6.156 -32.281 -20.281 1 94.5 429 ALA B C 1
ATOM 7944 O O . ALA B 1 429 ? -5.082 -31.703 -20.047 1 94.5 429 ALA B O 1
ATOM 7945 N N . GLY B 1 430 ? -6.668 -32.375 -21.469 1 94.25 430 GLY B N 1
ATOM 7946 C CA . GLY B 1 430 ? -6.066 -31.688 -22.594 1 94.25 430 GLY B CA 1
ATOM 7947 C C . GLY B 1 430 ? -6.008 -30.188 -22.406 1 94.25 430 GLY B C 1
ATOM 7948 O O . GLY B 1 430 ? -5.016 -29.547 -22.766 1 94.25 430 GLY B O 1
ATOM 7949 N N . PHE B 1 431 ? -7.051 -29.688 -21.859 1 94.5 431 PHE B N 1
ATOM 7950 C CA . PHE B 1 431 ? -7.082 -28.25 -21.625 1 94.5 431 PHE B CA 1
ATOM 7951 C C . PHE B 1 431 ? -6.113 -27.859 -20.516 1 94.5 431 PHE B C 1
ATOM 7953 O O . PHE B 1 431 ? -5.512 -26.781 -20.562 1 94.5 431 PHE B O 1
ATOM 7960 N N . MET B 1 432 ? -6.031 -28.656 -19.5 1 94.56 432 MET B N 1
ATOM 7961 C CA . MET B 1 432 ? -5.062 -28.406 -18.438 1 94.56 432 MET B CA 1
ATOM 7962 C C . MET B 1 432 ? -3.646 -28.344 -19 1 94.56 432 MET B C 1
ATOM 7964 O O . MET B 1 432 ? -2.83 -27.531 -18.547 1 94.56 432 MET B O 1
ATOM 7968 N N . TRP B 1 433 ? -3.385 -29.234 -19.891 1 94.56 433 TRP B N 1
ATOM 7969 C CA . TRP B 1 433 ? -2.096 -29.203 -20.578 1 94.56 433 TRP B CA 1
ATOM 7970 C C . TRP B 1 433 ? -1.909 -27.906 -21.344 1 94.56 433 TRP B C 1
ATOM 7972 O O . TRP B 1 433 ? -0.836 -27.297 -21.297 1 94.56 433 TRP B O 1
ATOM 7982 N N . PHE B 1 434 ? -2.934 -27.422 -21.969 1 93.44 434 PHE B N 1
ATOM 7983 C CA . PHE B 1 434 ? -2.908 -26.219 -22.797 1 93.44 434 PHE B CA 1
ATOM 7984 C C . PHE B 1 434 ? -2.768 -24.969 -21.922 1 93.44 434 PHE B C 1
ATOM 7986 O O . PHE B 1 434 ? -2.156 -23.984 -22.328 1 93.44 434 PHE B O 1
ATOM 7993 N N . SER B 1 435 ? -3.268 -25.016 -20.719 1 91.38 435 SER B N 1
ATOM 7994 C CA . SER B 1 435 ? -3.344 -23.844 -19.844 1 91.38 435 SER B CA 1
ATOM 7995 C C . SER B 1 435 ? -2.035 -23.641 -19.078 1 91.38 435 SER B C 1
ATOM 7997 O O . SER B 1 435 ? -2.012 -22.984 -18.047 1 91.38 435 SER B O 1
ATOM 7999 N N . GLY B 1 436 ? -0.958 -24.109 -19.578 1 90.69 436 GLY B N 1
ATOM 8000 C CA . GLY B 1 436 ? 0.327 -24 -18.906 1 90.69 436 GLY B CA 1
ATOM 8001 C C . GLY B 1 436 ? 1.076 -22.734 -19.281 1 90.69 436 GLY B C 1
ATOM 8002 O O . GLY B 1 436 ? 2.223 -22.781 -19.719 1 90.69 436 GLY B O 1
ATOM 8003 N N . LEU B 1 437 ? 0.477 -21.547 -19.062 1 92.5 437 LEU B N 1
ATOM 8004 C CA . LEU B 1 437 ? 1.133 -20.281 -19.344 1 92.5 437 LEU B CA 1
ATOM 8005 C C . LEU B 1 437 ? 2.127 -19.938 -18.234 1 92.5 437 LEU B C 1
ATOM 8007 O O . LEU B 1 437 ? 1.958 -20.359 -17.094 1 92.5 437 LEU B O 1
ATOM 8011 N N . ARG B 1 438 ? 3.131 -19.312 -18.672 1 92.69 438 ARG B N 1
ATOM 8012 C CA . ARG B 1 438 ? 4.102 -18.828 -17.688 1 92.69 438 ARG B CA 1
ATOM 8013 C C . ARG B 1 438 ? 3.904 -17.344 -17.406 1 92.69 438 ARG B C 1
ATOM 8015 O O . ARG B 1 438 ? 3.275 -16.641 -18.203 1 92.69 438 ARG B O 1
ATOM 8022 N N . GLY B 1 439 ? 4.453 -16.922 -16.25 1 89.5 439 GLY B N 1
ATOM 8023 C CA . GLY B 1 439 ? 4.082 -15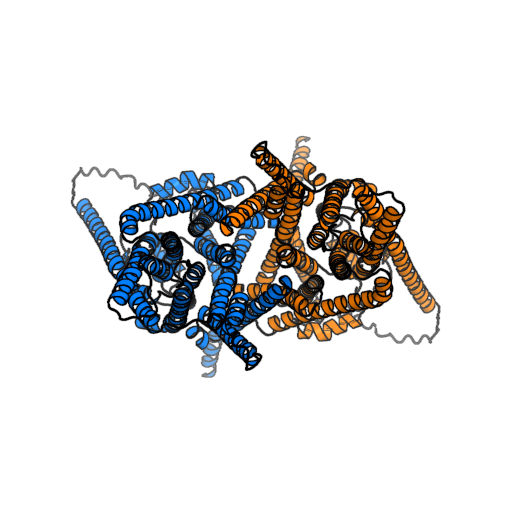.555 -15.953 1 89.5 439 GLY B CA 1
ATOM 8024 C C . GLY B 1 439 ? 5.004 -14.898 -14.938 1 89.5 439 GLY B C 1
ATOM 8025 O O . GLY B 1 439 ? 6.227 -14.961 -15.07 1 89.5 439 GLY B O 1
ATOM 8026 N N . ALA B 1 440 ? 4.289 -14.203 -13.969 1 85 440 ALA B N 1
ATOM 8027 C CA . ALA B 1 440 ? 4.938 -13.258 -13.062 1 85 440 ALA B CA 1
ATOM 8028 C C . ALA B 1 440 ? 5.93 -13.969 -12.148 1 85 440 ALA B C 1
ATOM 8030 O O . ALA B 1 440 ? 7.035 -13.477 -11.914 1 85 440 ALA B O 1
ATOM 8031 N N . VAL B 1 441 ? 5.609 -15.109 -11.672 1 87.69 441 VAL B N 1
ATOM 8032 C CA . VAL B 1 441 ? 6.445 -15.812 -10.711 1 87.69 441 VAL B CA 1
ATOM 8033 C C . VAL B 1 441 ? 7.73 -16.281 -11.383 1 87.69 441 VAL B C 1
ATOM 8035 O O . VAL B 1 441 ? 8.82 -16.188 -10.805 1 87.69 441 VAL B O 1
ATOM 8038 N N . SER B 1 442 ? 7.652 -16.797 -12.602 1 92.94 442 SER B N 1
ATOM 8039 C CA . SER B 1 442 ? 8.836 -17.219 -13.344 1 92.94 442 SER B CA 1
ATOM 8040 C C . SER B 1 442 ? 9.789 -16.047 -13.562 1 92.94 442 SER B C 1
ATOM 8042 O O . SER B 1 442 ? 11.008 -16.188 -13.398 1 92.94 442 SER B O 1
ATOM 8044 N N . TYR B 1 443 ? 9.203 -14.977 -13.898 1 90.06 443 TYR B N 1
ATOM 8045 C CA . TYR B 1 443 ? 10.008 -13.781 -14.148 1 90.06 443 TYR B CA 1
ATOM 8046 C C . TYR B 1 443 ? 10.641 -13.281 -12.852 1 90.06 443 TYR B C 1
ATOM 8048 O O . TYR B 1 443 ? 11.805 -12.859 -12.844 1 90.06 443 TYR B O 1
ATOM 8056 N N . ALA B 1 444 ? 9.93 -13.289 -11.867 1 84.5 444 ALA B N 1
ATOM 8057 C CA . ALA B 1 444 ? 10.461 -12.852 -10.578 1 84.5 444 ALA B CA 1
ATOM 8058 C C . ALA B 1 444 ? 11.625 -13.727 -10.141 1 84.5 444 ALA B C 1
ATOM 8060 O O . ALA B 1 444 ? 12.633 -13.227 -9.633 1 84.5 444 ALA B O 1
ATOM 8061 N N . CYS B 1 445 ? 11.516 -14.992 -10.336 1 89.12 445 CYS B N 1
ATOM 8062 C CA . CYS B 1 445 ? 12.547 -15.93 -9.922 1 89.12 445 CYS B CA 1
ATOM 8063 C C . CYS B 1 445 ? 13.82 -15.742 -10.742 1 89.12 445 CYS B C 1
ATOM 8065 O O . CYS B 1 445 ? 14.922 -15.742 -10.195 1 89.12 445 CYS B O 1
ATOM 8067 N N . VAL B 1 446 ? 13.68 -15.508 -11.992 1 91.75 446 VAL B N 1
ATOM 8068 C CA . VAL B 1 446 ? 14.867 -15.445 -12.844 1 91.75 446 VAL B CA 1
ATOM 8069 C C . VAL B 1 446 ? 15.664 -14.18 -12.539 1 91.75 446 VAL B C 1
ATOM 8071 O O . VAL B 1 446 ? 16.875 -14.141 -12.742 1 91.75 446 VAL B O 1
ATOM 8074 N N . ARG B 1 447 ? 14.992 -13.188 -12.039 1 85.12 447 ARG B N 1
ATOM 8075 C CA . ARG B 1 447 ? 15.664 -11.945 -11.672 1 85.12 447 ARG B CA 1
ATOM 8076 C C . ARG B 1 447 ? 16.609 -12.164 -10.5 1 85.12 447 ARG B C 1
ATOM 8078 O O . ARG B 1 447 ? 17.578 -11.414 -10.328 1 85.12 447 ARG B O 1
ATOM 8085 N N . THR B 1 448 ? 16.375 -13.18 -9.758 1 83.81 448 THR B N 1
ATOM 8086 C CA . THR B 1 448 ? 17.234 -13.477 -8.617 1 83.81 448 THR B CA 1
ATOM 8087 C C . THR B 1 448 ? 18.172 -14.633 -8.938 1 83.81 448 THR B C 1
ATOM 8089 O O . THR B 1 448 ? 18.828 -15.18 -8.047 1 83.81 448 THR B O 1
ATOM 8092 N N . PHE B 1 449 ? 18.219 -15 -10.172 1 90.06 449 PHE B N 1
ATOM 8093 C CA . PHE B 1 449 ? 19.078 -16.078 -10.609 1 90.06 449 PHE B CA 1
ATOM 8094 C C . PHE B 1 449 ? 20.547 -15.758 -10.328 1 90.06 449 PHE B C 1
ATOM 8096 O O . PHE B 1 449 ? 21.016 -14.664 -10.641 1 90.06 449 PHE B O 1
ATOM 8103 N N . PRO B 1 450 ? 21.266 -16.641 -9.648 1 87.69 450 PRO B N 1
ATOM 8104 C CA . PRO B 1 450 ? 22.656 -16.359 -9.336 1 87.69 450 PRO B CA 1
ATOM 8105 C C . PRO B 1 450 ? 23.531 -16.188 -10.586 1 87.69 450 PRO B C 1
ATOM 8107 O O . PRO B 1 450 ? 23.359 -16.938 -11.562 1 87.69 450 PRO B O 1
ATOM 8110 N N . ASP B 1 451 ? 24.359 -15.211 -10.617 1 86.88 451 ASP B N 1
ATOM 8111 C CA . ASP B 1 451 ? 25.219 -14.93 -11.766 1 86.88 451 ASP B CA 1
ATOM 8112 C C . ASP B 1 451 ? 26.625 -15.469 -11.539 1 86.88 451 ASP B C 1
ATOM 8114 O O . ASP B 1 451 ? 27.594 -14.938 -12.094 1 86.88 451 ASP B O 1
ATOM 8118 N N . THR B 1 452 ? 26.75 -16.469 -10.773 1 83.69 452 THR B N 1
ATOM 8119 C CA . THR B 1 452 ? 28.062 -17.031 -10.438 1 83.69 452 THR B CA 1
ATOM 8120 C C . THR B 1 452 ? 28.781 -17.5 -11.695 1 83.69 452 THR B C 1
ATOM 8122 O O . THR B 1 452 ? 30 -17.359 -11.812 1 83.69 452 THR B O 1
ATOM 8125 N N . LEU B 1 453 ? 28.109 -18.016 -12.695 1 84 453 LEU B N 1
ATOM 8126 C CA . LEU B 1 453 ? 28.703 -18.562 -13.914 1 84 453 LEU B CA 1
ATOM 8127 C C . LEU B 1 453 ? 28.469 -17.625 -15.094 1 84 453 LEU B C 1
ATOM 8129 O O . LEU B 1 453 ? 28.812 -17.953 -16.234 1 84 453 LEU B O 1
ATOM 8133 N N . GLY B 1 454 ? 27.781 -16.469 -14.867 1 84.81 454 GLY B N 1
ATOM 8134 C CA . GLY B 1 454 ? 27.625 -15.414 -15.859 1 84.81 454 GLY B CA 1
ATOM 8135 C C . GLY B 1 454 ? 26.484 -15.688 -16.844 1 84.81 454 GLY B C 1
ATOM 8136 O O . GLY B 1 454 ? 26.5 -15.188 -17.969 1 84.81 454 GLY B O 1
ATOM 8137 N N . HIS B 1 455 ? 25.594 -16.594 -16.531 1 89.25 455 HIS B N 1
ATOM 8138 C CA . HIS B 1 455 ? 24.547 -16.969 -17.469 1 89.25 455 HIS B CA 1
ATOM 8139 C C . HIS B 1 455 ? 23.203 -16.375 -17.047 1 89.25 455 HIS B C 1
ATOM 8141 O O . HIS B 1 455 ? 22.156 -16.781 -17.547 1 89.25 455 HIS B O 1
ATOM 8147 N N . GLN B 1 456 ? 23.141 -15.477 -16.109 1 88.94 456 GLN B N 1
ATOM 8148 C CA . GLN B 1 456 ? 21.906 -14.914 -15.602 1 88.94 456 GLN B CA 1
ATOM 8149 C C . GLN B 1 456 ? 21.125 -14.195 -16.703 1 88.94 456 GLN B C 1
ATOM 8151 O O . GLN B 1 456 ? 19.906 -14.32 -16.797 1 88.94 456 GLN B O 1
ATOM 8156 N N . LYS B 1 457 ? 21.844 -13.492 -17.547 1 86.5 457 LYS B N 1
ATOM 8157 C CA . LYS B 1 457 ? 21.203 -12.719 -18.609 1 86.5 457 LYS B CA 1
ATOM 8158 C C . LYS B 1 457 ? 20.547 -13.633 -19.641 1 86.5 457 LYS B C 1
ATOM 8160 O O . LYS B 1 457 ? 19.453 -13.344 -20.125 1 86.5 457 LYS B O 1
ATOM 8165 N N . ASP B 1 458 ? 21.234 -14.727 -19.922 1 89.5 458 ASP B N 1
ATOM 8166 C CA . ASP B 1 458 ? 20.703 -15.68 -20.906 1 89.5 458 ASP B CA 1
ATOM 8167 C C . ASP B 1 458 ? 19.422 -16.344 -20.391 1 89.5 458 ASP B C 1
ATOM 8169 O O . ASP B 1 458 ? 18.453 -16.5 -21.141 1 89.5 458 ASP B O 1
ATOM 8173 N N . PHE B 1 459 ? 19.453 -16.672 -19.156 1 92.94 459 PHE B N 1
ATOM 8174 C CA . PHE B 1 459 ? 18.281 -17.297 -18.578 1 92.94 459 PHE B CA 1
ATOM 8175 C C . PHE B 1 459 ? 17.141 -16.281 -18.469 1 92.94 459 PHE B C 1
ATOM 8177 O O . PHE B 1 459 ? 15.969 -16.656 -18.625 1 92.94 459 PHE B O 1
ATOM 8184 N N . THR B 1 460 ? 17.453 -15.055 -18.156 1 91 460 THR B N 1
ATOM 8185 C CA . THR B 1 460 ? 16.438 -14.016 -18.062 1 91 460 THR B CA 1
ATOM 8186 C C . THR B 1 460 ? 15.766 -13.781 -19.406 1 91 460 THR B C 1
ATOM 8188 O O . THR B 1 460 ? 14.539 -13.703 -19.5 1 91 460 THR B O 1
ATOM 8191 N N . MET B 1 461 ? 16.562 -13.742 -20.453 1 91.25 461 MET B N 1
ATOM 8192 C CA . MET B 1 461 ? 16.031 -13.516 -21.797 1 91.25 461 MET B CA 1
ATOM 8193 C C . MET B 1 461 ? 15.172 -14.695 -22.25 1 91.25 461 MET B C 1
ATOM 8195 O O . MET B 1 461 ? 14.125 -14.508 -22.859 1 91.25 461 MET B O 1
ATOM 8199 N N . THR B 1 462 ? 15.656 -15.82 -21.953 1 93.06 462 THR B N 1
ATOM 8200 C CA . THR B 1 462 ? 14.906 -17.016 -22.328 1 93.06 462 THR B CA 1
ATOM 8201 C C . THR B 1 462 ? 13.57 -17.062 -21.594 1 93.06 462 THR B C 1
ATOM 8203 O O . THR B 1 462 ? 12.539 -17.375 -22.188 1 93.06 462 THR B O 1
ATOM 8206 N N . THR B 1 463 ? 13.609 -16.781 -20.297 1 94.25 463 THR B N 1
ATOM 8207 C CA . THR B 1 463 ? 12.383 -16.781 -19.484 1 94.25 463 THR B CA 1
ATOM 8208 C C . THR B 1 463 ? 11.398 -15.742 -20.016 1 94.25 463 THR B C 1
ATOM 8210 O O . THR B 1 463 ? 10.203 -16.016 -20.125 1 94.25 463 THR B O 1
ATOM 8213 N N . MET B 1 464 ? 11.898 -14.586 -20.328 1 92.44 464 MET B N 1
ATOM 8214 C CA . MET B 1 464 ? 11.047 -13.531 -20.859 1 92.44 464 MET B CA 1
ATOM 8215 C C . MET B 1 464 ? 10.398 -13.969 -22.172 1 92.44 464 MET B C 1
ATOM 8217 O O . MET B 1 464 ? 9.211 -13.742 -22.391 1 92.44 464 MET B O 1
ATOM 8221 N N . ALA B 1 465 ? 11.195 -14.57 -23 1 93.5 465 ALA B N 1
ATOM 8222 C CA . ALA B 1 465 ? 10.688 -15.039 -24.297 1 93.5 465 ALA B CA 1
ATOM 8223 C C . ALA B 1 465 ? 9.594 -16.094 -24.094 1 93.5 465 ALA B C 1
ATOM 8225 O O . ALA B 1 465 ? 8.562 -16.062 -24.781 1 93.5 465 ALA B O 1
ATOM 8226 N N . ILE B 1 466 ? 9.836 -16.984 -23.219 1 95.12 466 ILE B N 1
ATOM 8227 C CA . ILE B 1 466 ? 8.875 -18.047 -22.969 1 95.12 466 ILE B CA 1
ATOM 8228 C C . ILE B 1 466 ? 7.57 -17.453 -22.438 1 95.12 466 ILE B C 1
ATOM 8230 O O . ILE B 1 466 ? 6.48 -17.844 -22.859 1 95.12 466 ILE B O 1
ATOM 8234 N N . VAL B 1 467 ? 7.652 -16.516 -21.484 1 93.94 467 VAL B N 1
ATOM 8235 C CA . VAL B 1 467 ? 6.469 -15.875 -20.922 1 93.94 467 VAL B CA 1
ATOM 8236 C C . VAL B 1 467 ? 5.699 -15.141 -22.016 1 93.94 467 VAL B C 1
ATOM 8238 O O . VAL B 1 467 ? 4.477 -15.258 -22.109 1 93.94 467 VAL B O 1
ATOM 8241 N N . LEU B 1 468 ? 6.414 -14.469 -22.891 1 93.12 468 LEU B N 1
ATOM 8242 C CA . LEU B 1 468 ? 5.785 -13.727 -23.969 1 93.12 468 LEU B CA 1
ATOM 8243 C C . LEU B 1 468 ? 5.074 -14.664 -24.938 1 93.12 468 LEU B C 1
ATOM 8245 O O . LEU B 1 468 ? 3.908 -14.453 -25.281 1 93.12 468 LEU B O 1
ATOM 8249 N N . ILE B 1 469 ? 5.758 -15.664 -25.297 1 94.06 469 ILE B N 1
ATOM 8250 C CA . ILE B 1 469 ? 5.207 -16.578 -26.297 1 94.06 469 ILE B CA 1
ATOM 8251 C C . ILE B 1 469 ? 4.004 -17.312 -25.703 1 94.06 469 ILE B C 1
ATOM 8253 O O . ILE B 1 469 ? 2.971 -17.453 -26.359 1 94.06 469 ILE B O 1
ATOM 8257 N N . THR B 1 470 ? 4.07 -17.75 -24.516 1 94.31 470 THR B N 1
ATOM 8258 C CA . THR B 1 470 ? 2.979 -18.5 -23.906 1 94.31 470 THR B CA 1
ATOM 8259 C C . THR B 1 470 ? 1.774 -17.594 -23.656 1 94.31 470 THR B C 1
ATOM 8261 O O . THR B 1 470 ? 0.629 -18.016 -23.844 1 94.31 470 THR B O 1
ATOM 8264 N N . VAL B 1 471 ? 1.983 -16.375 -23.234 1 92 471 VAL B N 1
ATOM 8265 C CA . VAL B 1 471 ? 0.887 -15.461 -22.938 1 92 471 VAL B CA 1
ATOM 8266 C C . VAL B 1 471 ? 0.181 -15.07 -24.234 1 92 471 VAL B C 1
ATOM 8268 O O . VAL B 1 471 ? -1.051 -15.031 -24.297 1 92 471 VAL B O 1
ATOM 8271 N N . TYR B 1 472 ? 0.919 -14.797 -25.312 1 92.5 472 TYR B N 1
ATOM 8272 C CA . TYR B 1 472 ? 0.318 -14.352 -26.562 1 92.5 472 TYR B CA 1
ATOM 8273 C C . TYR B 1 472 ? -0.267 -15.523 -27.344 1 92.5 472 TYR B C 1
ATOM 8275 O O . TYR B 1 472 ? -1.373 -15.43 -27.875 1 92.5 472 TYR B O 1
ATOM 8283 N N . LEU B 1 473 ? 0.442 -16.578 -27.375 1 92.06 473 LEU B N 1
ATOM 8284 C CA . LEU B 1 473 ? -0.002 -17.703 -28.188 1 92.06 473 LEU B CA 1
ATOM 8285 C C . LEU B 1 473 ? -1.045 -18.531 -27.438 1 92.06 473 LEU B C 1
ATOM 8287 O O . LEU B 1 473 ? -2.141 -18.766 -27.953 1 92.06 473 LEU B O 1
ATOM 8291 N N . LEU B 1 474 ? -0.705 -18.969 -26.234 1 91.94 474 LEU B N 1
ATOM 8292 C CA . LEU B 1 474 ? -1.63 -19.828 -25.5 1 91.94 474 LEU B CA 1
ATOM 8293 C C . LEU B 1 474 ? -2.725 -18.984 -24.844 1 91.94 474 LEU B C 1
ATOM 8295 O O . LEU B 1 474 ? -3.893 -19.375 -24.844 1 91.94 474 LEU B O 1
ATOM 8299 N N . GLY B 1 475 ? -2.389 -17.875 -24.281 1 89.12 475 GLY B N 1
ATOM 8300 C CA . GLY B 1 475 ? -3.375 -17 -23.672 1 89.12 475 GLY B CA 1
ATOM 8301 C C . GLY B 1 475 ? -4.348 -16.406 -24.672 1 89.12 475 GLY B C 1
ATOM 8302 O O . GLY B 1 475 ? -5.555 -16.375 -24.438 1 89.12 475 GLY B O 1
ATOM 8303 N N . GLY B 1 476 ? -3.871 -15.977 -25.812 1 88.69 476 GLY B N 1
ATOM 8304 C CA . GLY B 1 476 ? -4.695 -15.391 -26.859 1 88.69 476 GLY B CA 1
ATOM 8305 C C . GLY B 1 476 ? -5.594 -16.406 -27.547 1 88.69 476 GLY B C 1
ATOM 8306 O O . GLY B 1 476 ? -6.645 -16.047 -28.094 1 88.69 476 GLY B O 1
ATOM 8307 N N . THR B 1 477 ? -5.238 -17.672 -27.406 1 91.69 477 THR B N 1
ATOM 8308 C CA . THR B 1 477 ? -6.012 -18.688 -28.109 1 91.69 477 THR B CA 1
ATOM 8309 C C . THR B 1 477 ? -6.812 -19.531 -27.109 1 91.69 477 THR B C 1
ATOM 8311 O O . THR B 1 477 ? -7.234 -20.641 -27.422 1 91.69 477 THR B O 1
ATOM 8314 N N . THR B 1 478 ? -6.988 -19.016 -26 1 90.44 478 THR B N 1
ATOM 8315 C CA . THR B 1 478 ? -7.695 -19.75 -24.953 1 90.44 478 THR B CA 1
ATOM 8316 C C . THR B 1 478 ? -9.141 -20 -25.359 1 90.44 478 THR B C 1
ATOM 8318 O O . THR B 1 478 ? -9.664 -21.094 -25.172 1 90.44 478 THR B O 1
ATOM 8321 N N . GLU B 1 479 ? -9.836 -19.016 -25.922 1 88.25 479 GLU B N 1
ATOM 8322 C CA . GLU B 1 479 ? -11.227 -19.156 -26.328 1 88.25 479 GLU B CA 1
ATOM 8323 C C . GLU B 1 479 ? -11.375 -20.203 -27.438 1 88.25 479 GLU B C 1
ATOM 8325 O O . GLU B 1 479 ? -12.336 -20.969 -27.453 1 88.25 479 GLU B O 1
ATOM 8330 N N . LEU B 1 480 ? -10.469 -20.141 -28.328 1 89.56 480 LEU B N 1
ATOM 8331 C CA . LEU B 1 480 ? -10.469 -21.109 -29.406 1 89.56 480 LEU B CA 1
ATOM 8332 C C . LEU B 1 480 ? -10.242 -22.516 -28.875 1 89.56 480 LEU B C 1
ATOM 8334 O O . LEU B 1 480 ? -10.852 -23.484 -29.344 1 89.56 480 LEU B O 1
ATOM 8338 N N . ALA B 1 481 ? -9.359 -22.641 -27.938 1 92.94 481 ALA B N 1
ATOM 8339 C CA . ALA B 1 481 ? -9.047 -23.938 -27.328 1 92.94 481 ALA B CA 1
ATOM 8340 C C . ALA B 1 481 ? -10.266 -24.516 -26.609 1 92.94 481 ALA B C 1
ATOM 8342 O O . ALA B 1 481 ? -10.461 -25.719 -26.578 1 92.94 481 ALA B O 1
ATOM 8343 N N . LEU B 1 482 ? -11.078 -23.625 -26 1 91.62 482 LEU B N 1
ATOM 8344 C CA . LEU B 1 482 ? -12.297 -24.078 -25.328 1 91.62 482 LEU B CA 1
ATOM 8345 C C . LEU B 1 482 ? -13.234 -24.766 -26.328 1 91.62 482 LEU B C 1
ATOM 8347 O O . LEU B 1 482 ? -13.883 -25.766 -25.984 1 91.62 482 LEU B O 1
ATOM 8351 N N . LYS B 1 483 ? -13.266 -24.25 -27.516 1 90.44 483 LYS B N 1
ATOM 8352 C CA . LYS B 1 483 ? -14.117 -24.812 -28.562 1 90.44 483 LYS B CA 1
ATOM 8353 C C . LYS B 1 483 ? -13.531 -26.109 -29.094 1 90.44 483 LYS B C 1
ATOM 8355 O O . LYS B 1 483 ? -14.266 -27.078 -29.328 1 90.44 483 LYS B O 1
ATOM 8360 N N . ILE B 1 484 ? -12.242 -26.125 -29.266 1 93.25 484 ILE B N 1
ATOM 8361 C CA . ILE B 1 484 ? -11.578 -27.281 -29.828 1 93.25 484 ILE B CA 1
ATOM 8362 C C . ILE B 1 484 ? -11.695 -28.469 -28.875 1 93.25 484 ILE B C 1
ATOM 8364 O O . ILE B 1 484 ? -11.945 -29.594 -29.297 1 93.25 484 ILE B O 1
ATOM 8368 N N . PHE B 1 485 ? -11.5 -28.266 -27.578 1 93.25 485 PHE B N 1
ATOM 8369 C CA . PHE B 1 485 ? -11.539 -29.328 -26.594 1 93.25 485 PHE B CA 1
ATOM 8370 C C . PHE B 1 485 ? -12.969 -29.625 -26.156 1 93.25 485 PHE B C 1
ATOM 8372 O O . PHE B 1 485 ? -13.211 -30.547 -25.375 1 93.25 485 PHE B O 1
ATOM 8379 N N . LYS B 1 486 ? -13.945 -28.828 -26.547 1 90.56 486 LYS B N 1
ATOM 8380 C CA . LYS B 1 486 ? -15.367 -29.016 -26.281 1 90.56 486 LYS B CA 1
ATOM 8381 C C . LYS B 1 486 ? -15.664 -28.953 -24.797 1 90.56 486 LYS B C 1
ATOM 8383 O O . LYS B 1 486 ? -16.297 -29.875 -24.234 1 90.56 486 LYS B O 1
ATOM 8388 N N . ILE B 1 487 ? -15.234 -27.922 -24.234 1 91.19 487 ILE B N 1
ATOM 8389 C CA . ILE B 1 487 ? -15.469 -27.703 -22.797 1 91.19 487 ILE B CA 1
ATOM 8390 C C . ILE B 1 487 ? -16.812 -27 -22.609 1 91.19 487 ILE B C 1
ATOM 8392 O O . ILE B 1 487 ? -17.172 -26.109 -23.375 1 91.19 487 ILE B O 1
ATOM 8396 N N . ASP B 1 488 ? -17.547 -27.328 -21.594 1 87.06 488 ASP B N 1
ATOM 8397 C CA . ASP B 1 488 ? -18.844 -26.734 -21.312 1 87.06 488 ASP B CA 1
ATOM 8398 C C . ASP B 1 488 ? -18.703 -25.312 -20.781 1 87.06 488 ASP B C 1
ATOM 8400 O O . ASP B 1 488 ? -17.891 -25.047 -19.891 1 87.06 488 ASP B O 1
ATOM 8404 N N . THR B 1 489 ? -19.438 -24.406 -21.438 1 87.75 489 THR B N 1
ATOM 8405 C CA . THR B 1 489 ? -19.438 -23 -21.016 1 87.75 489 THR B CA 1
ATOM 8406 C C . THR B 1 489 ? -20.828 -22.594 -20.516 1 87.75 489 THR B C 1
ATOM 8408 O O . THR B 1 489 ? -21.797 -23.344 -20.688 1 87.75 489 THR B O 1
ATOM 8411 N N . ASP B 1 490 ? -20.984 -21.578 -19.719 1 85 490 ASP B N 1
ATOM 8412 C CA . ASP B 1 490 ? -22.234 -21.016 -19.188 1 85 490 ASP B CA 1
ATOM 8413 C C . ASP B 1 490 ? -22.828 -21.938 -18.125 1 85 490 ASP B C 1
ATOM 8415 O O . ASP B 1 490 ? -24.047 -22.188 -18.125 1 85 490 ASP B O 1
ATOM 8419 N N . VAL B 1 491 ? -21.938 -22.531 -17.375 1 84.56 491 VAL B N 1
ATOM 8420 C CA . VAL B 1 491 ? -22.375 -23.375 -16.281 1 84.56 491 VAL B CA 1
ATOM 8421 C C . VAL B 1 491 ? -22.578 -22.531 -15.016 1 84.56 491 VAL B C 1
ATOM 8423 O O . VAL B 1 491 ? -21.734 -21.688 -14.688 1 84.56 491 VAL B O 1
ATOM 8426 N N . ASP B 1 492 ? -23.688 -22.609 -14.406 1 77.38 492 ASP B N 1
ATOM 8427 C CA . ASP B 1 492 ? -23.969 -21.875 -13.18 1 77.38 492 ASP B CA 1
ATOM 8428 C C . ASP B 1 492 ? -23.266 -22.531 -11.984 1 77.38 492 ASP B C 1
ATOM 8430 O O . ASP B 1 492 ? -23.531 -23.703 -11.672 1 77.38 492 ASP B O 1
ATOM 8434 N N . GLU B 1 493 ? -22.453 -21.875 -11.422 1 76.12 493 GLU B N 1
ATOM 8435 C CA . GLU B 1 493 ? -21.656 -22.391 -10.312 1 76.12 493 GLU B CA 1
ATOM 8436 C C . GLU B 1 493 ? -22.547 -22.812 -9.141 1 76.12 493 GLU B C 1
ATOM 8438 O O . GLU B 1 493 ? -22.266 -23.797 -8.461 1 76.12 493 GLU B O 1
ATOM 8443 N N . HIS B 1 494 ? -23.578 -22.078 -8.938 1 70.12 494 HIS B N 1
ATOM 8444 C CA . HIS B 1 494 ? -24.469 -22.391 -7.828 1 70.12 494 HIS B CA 1
ATOM 8445 C C . HIS B 1 494 ? -25.156 -23.734 -8.031 1 70.12 494 HIS B C 1
ATOM 8447 O O . HIS B 1 494 ? -25.297 -24.516 -7.094 1 70.12 494 HIS B O 1
ATOM 8453 N N . THR B 1 495 ? -25.609 -23.844 -9.195 1 71.19 495 THR B N 1
ATOM 8454 C CA . THR B 1 495 ? -26.266 -25.109 -9.508 1 71.19 495 THR B CA 1
ATOM 8455 C C . THR B 1 495 ? -25.281 -26.281 -9.398 1 71.19 495 THR B C 1
ATOM 8457 O O . THR B 1 495 ? -25.641 -27.344 -8.898 1 71.19 495 THR B O 1
ATOM 8460 N N . TYR B 1 496 ? -24.125 -26 -9.82 1 76.88 496 TYR B N 1
ATOM 8461 C CA . TYR B 1 496 ? -23.078 -27.016 -9.734 1 76.88 496 TYR B CA 1
ATOM 8462 C C . TYR B 1 496 ? -22.781 -27.375 -8.281 1 76.88 496 TYR B C 1
ATOM 8464 O O . TYR B 1 496 ? -22.656 -28.547 -7.938 1 76.88 496 TYR B O 1
ATOM 8472 N N . MET B 1 497 ? -22.672 -26.391 -7.484 1 71.88 497 MET B N 1
ATOM 8473 C CA . MET B 1 497 ? -22.359 -26.594 -6.07 1 71.88 497 MET B CA 1
ATOM 8474 C C . MET B 1 497 ? -23.484 -27.344 -5.367 1 71.88 497 MET B C 1
ATOM 8476 O O . MET B 1 497 ? -23.219 -28.219 -4.535 1 71.88 497 MET B O 1
ATOM 8480 N N . ARG B 1 498 ? -24.641 -26.953 -5.695 1 65.5 498 ARG B N 1
ATOM 8481 C CA . ARG B 1 498 ? -25.797 -27.594 -5.082 1 65.5 498 ARG B CA 1
ATOM 8482 C C . ARG B 1 498 ? -25.828 -29.078 -5.441 1 65.5 498 ARG B C 1
ATOM 8484 O O . ARG B 1 498 ? -26.188 -29.922 -4.605 1 65.5 498 ARG B O 1
ATOM 8491 N N . GLU B 1 499 ? -25.469 -29.281 -6.586 1 67.88 499 GLU B N 1
ATOM 8492 C CA . GLU B 1 499 ? -25.531 -30.656 -7.066 1 67.88 499 GLU B CA 1
ATOM 8493 C C . GLU B 1 499 ? -24.359 -31.484 -6.512 1 67.88 499 GLU B C 1
ATOM 8495 O O . GLU B 1 499 ? -24.516 -32.656 -6.215 1 67.88 499 GLU B O 1
ATOM 8500 N N . THR B 1 500 ? -23.266 -30.828 -6.289 1 64.25 500 THR B N 1
ATOM 8501 C CA . THR B 1 500 ? -22.047 -31.578 -5.973 1 64.25 500 THR B CA 1
ATOM 8502 C C . THR B 1 500 ? -21.781 -31.547 -4.469 1 64.25 500 THR B C 1
ATOM 8504 O O . THR B 1 500 ? -21.234 -32.5 -3.916 1 64.25 500 THR B O 1
ATOM 8507 N N . LEU B 1 501 ? -21.859 -30.391 -3.75 1 59.56 501 LEU B N 1
ATOM 8508 C CA . LEU B 1 501 ? -21.469 -30.25 -2.354 1 59.56 501 LEU B CA 1
ATOM 8509 C C . LEU B 1 501 ? -22.453 -30.953 -1.435 1 59.56 501 LEU B C 1
ATOM 8511 O O . LEU B 1 501 ? -22.312 -30.906 -0.211 1 59.56 501 LEU B O 1
ATOM 8515 N N . ARG B 1 502 ? -23.484 -31.516 -1.929 1 48.75 502 ARG B N 1
ATOM 8516 C CA . ARG B 1 502 ? -24.375 -32.281 -1.072 1 48.75 502 ARG B CA 1
ATOM 8517 C C . ARG B 1 502 ? -23.609 -33.438 -0.386 1 48.75 502 ARG B C 1
ATOM 8519 O O . ARG B 1 502 ? -24.062 -33.938 0.641 1 48.75 502 ARG B O 1
ATOM 8526 N N . GLU B 1 503 ? -22.469 -33.781 -0.833 1 47.94 503 GLU B N 1
ATOM 8527 C CA . GLU B 1 503 ? -21.688 -34.875 -0.259 1 47.94 503 GLU B CA 1
ATOM 8528 C C . GLU B 1 503 ? -20.578 -34.344 0.654 1 47.94 503 GLU B C 1
ATOM 8530 O O . GLU B 1 503 ? -20 -33.312 0.388 1 47.94 503 GLU B O 1
ATOM 8535 N N . PRO B 1 504 ? -20.547 -34.875 1.944 1 46.56 504 PRO B N 1
ATOM 8536 C CA . PRO B 1 504 ? -19.5 -34.406 2.848 1 46.56 504 PRO B CA 1
ATOM 8537 C C . PRO B 1 504 ? -18.094 -34.562 2.262 1 46.56 504 PRO B C 1
ATOM 8539 O O . PRO B 1 504 ? -17.797 -35.594 1.669 1 46.56 504 PRO B O 1
ATOM 8542 N N . ILE B 1 505 ? -17.484 -33.5 1.833 1 49.62 505 ILE B N 1
ATOM 8543 C CA . ILE B 1 505 ? -16.203 -33.469 1.158 1 49.62 505 ILE B CA 1
ATOM 8544 C C . ILE B 1 505 ? -15.156 -34.219 1.976 1 49.62 505 ILE B C 1
ATOM 8546 O O . ILE B 1 505 ? -14.383 -35 1.427 1 49.62 505 ILE B O 1
ATOM 8550 N N . VAL B 1 506 ? -14.68 -33.688 3.188 1 50.88 506 VAL B N 1
ATOM 8551 C CA . VAL B 1 506 ? -13.484 -34.094 3.916 1 50.88 506 VAL B CA 1
ATOM 8552 C C . VAL B 1 506 ? -13.859 -35.188 4.941 1 50.88 506 VAL B C 1
ATOM 8554 O O . VAL B 1 506 ? -15.008 -35.25 5.387 1 50.88 506 VAL B O 1
ATOM 8557 N N . SER B 1 507 ? -12.93 -36.156 5.219 1 52.44 507 SER B N 1
ATOM 8558 C CA . SER B 1 507 ? -13.102 -37.188 6.219 1 52.44 507 SER B CA 1
ATOM 8559 C C . SER B 1 507 ? -13.703 -36.656 7.508 1 52.44 507 SER B C 1
ATOM 8561 O O . SER B 1 507 ? -13.422 -35.5 7.883 1 52.44 507 SER B O 1
ATOM 8563 N N . SER B 1 508 ? -14.68 -37.25 8 1 54.66 508 SER B N 1
ATOM 8564 C CA . SER B 1 508 ? -15.539 -36.938 9.133 1 54.66 508 SER B CA 1
ATOM 8565 C C . SER B 1 508 ? -14.719 -36.656 10.391 1 54.66 508 SER B C 1
ATOM 8567 O O . SER B 1 508 ? -15.078 -35.781 11.18 1 54.66 508 SER B O 1
ATOM 8569 N N . ARG B 1 509 ? -13.5 -37.25 10.516 1 53.34 509 ARG B N 1
ATOM 8570 C CA . ARG B 1 509 ? -12.773 -37.125 11.773 1 53.34 509 ARG B CA 1
ATOM 8571 C C . ARG B 1 509 ? -12.078 -35.75 11.844 1 53.34 509 ARG B C 1
ATOM 8573 O O . ARG B 1 509 ? -12.094 -35.094 12.883 1 53.34 509 ARG B O 1
ATOM 8580 N N . ILE B 1 510 ? -11.445 -35.406 10.711 1 58.56 510 ILE B N 1
ATOM 8581 C CA . ILE B 1 510 ? -10.688 -34.188 10.695 1 58.56 510 ILE B CA 1
ATOM 8582 C C . ILE B 1 510 ? -11.641 -33 10.789 1 58.56 510 ILE B C 1
ATOM 8584 O O . ILE B 1 510 ? -11.344 -32 11.469 1 58.56 510 ILE B O 1
ATOM 8588 N N . ARG B 1 511 ? -12.688 -33.188 10.219 1 61.47 511 ARG B N 1
ATOM 8589 C CA . ARG B 1 511 ? -13.688 -32.125 10.258 1 61.47 511 ARG B CA 1
ATOM 8590 C C . ARG B 1 511 ? -14.266 -31.953 11.664 1 61.47 511 ARG B C 1
ATOM 8592 O O . ARG B 1 511 ? -14.5 -30.828 12.117 1 61.47 511 ARG B O 1
ATOM 8599 N N . ASN B 1 512 ? -14.422 -33.125 12.203 1 59.28 512 ASN B N 1
ATOM 8600 C CA . ASN B 1 512 ? -14.961 -33.062 13.555 1 59.28 512 ASN B CA 1
ATOM 8601 C C . ASN B 1 512 ? -13.953 -32.469 14.523 1 59.28 512 ASN B C 1
ATOM 8603 O O . ASN B 1 512 ? -14.328 -31.688 15.406 1 59.28 512 ASN B O 1
ATOM 8607 N N . PHE B 1 513 ? -12.703 -32.875 14.305 1 64 513 PHE B N 1
ATOM 8608 C CA . PHE B 1 513 ? -11.672 -32.312 15.156 1 64 513 PHE B CA 1
ATOM 8609 C C . PHE B 1 513 ? -11.578 -30.797 14.945 1 64 513 PHE B C 1
ATOM 8611 O O . PHE B 1 513 ? -11.453 -30.031 15.906 1 64 513 PHE B O 1
ATOM 8618 N N . GLU B 1 514 ? -11.688 -30.5 13.781 1 70.88 514 GLU B N 1
ATOM 8619 C CA . GLU B 1 514 ? -11.617 -29.078 13.477 1 70.88 514 GLU B CA 1
ATOM 8620 C C . GLU B 1 514 ? -12.82 -28.328 14.047 1 70.88 514 GLU B C 1
ATOM 8622 O O . GLU B 1 514 ? -12.672 -27.25 14.609 1 70.88 514 GLU B O 1
ATOM 8627 N N . ARG B 1 515 ? -13.914 -28.938 13.875 1 67.19 515 ARG B N 1
ATOM 8628 C CA . ARG B 1 515 ? -15.148 -28.297 14.312 1 67.19 515 ARG B CA 1
ATOM 8629 C C . ARG B 1 515 ? -15.211 -28.203 15.836 1 67.19 515 ARG B C 1
ATOM 8631 O O . ARG B 1 515 ? -15.602 -27.172 16.391 1 67.19 515 ARG B O 1
ATOM 8638 N N . ASN B 1 516 ? -14.781 -29.297 16.406 1 66.19 516 ASN B N 1
ATOM 8639 C CA . ASN B 1 516 ? -14.969 -29.375 17.859 1 66.19 516 ASN B CA 1
ATOM 8640 C C . ASN B 1 516 ? -13.836 -28.688 18.609 1 66.19 516 ASN B C 1
ATOM 8642 O O . ASN B 1 516 ? -14.039 -28.188 19.719 1 66.19 516 ASN B O 1
ATOM 8646 N N . ARG B 1 517 ? -12.734 -28.625 17.984 1 67.12 517 ARG B N 1
ATOM 8647 C CA . ARG B 1 517 ? -11.617 -28.141 18.781 1 67.12 517 ARG B CA 1
ATOM 8648 C C . ARG B 1 517 ? -11.086 -26.812 18.234 1 67.12 517 ARG B C 1
ATOM 8650 O O . ARG B 1 517 ? -10.945 -25.844 18.984 1 67.12 517 ARG B O 1
ATOM 8657 N N . ILE B 1 518 ? -11.039 -26.734 17.078 1 75.62 518 ILE B N 1
ATOM 8658 C CA . ILE B 1 518 ? -10.336 -25.578 16.531 1 75.62 518 ILE B CA 1
ATOM 8659 C C . ILE B 1 518 ? -11.312 -24.422 16.312 1 75.62 518 ILE B C 1
ATOM 8661 O O . ILE B 1 518 ? -11.102 -23.312 16.828 1 75.62 518 ILE B O 1
ATOM 8665 N N . LYS B 1 519 ? -12.438 -24.734 15.695 1 76.12 519 LYS B N 1
ATOM 8666 C CA . LYS B 1 519 ? -13.367 -23.656 15.359 1 76.12 519 LYS B CA 1
ATOM 8667 C C . LYS B 1 519 ? -14.008 -23.062 16.609 1 76.12 519 LYS B C 1
ATOM 8669 O O . LYS B 1 519 ? -14.258 -21.859 16.672 1 76.12 519 LYS B O 1
ATOM 8674 N N . GLN B 1 520 ? -14.25 -23.891 17.562 1 71.56 520 GLN B N 1
ATOM 8675 C CA . GLN B 1 520 ? -14.836 -23.406 18.812 1 71.56 520 GLN B CA 1
ATOM 8676 C C . GLN B 1 520 ? -13.867 -22.484 19.547 1 71.56 520 GLN B C 1
ATOM 8678 O O . GLN B 1 520 ? -14.297 -21.547 20.219 1 71.56 520 GLN B O 1
ATOM 8683 N N . LEU B 1 521 ? -12.617 -22.734 19.312 1 74.56 521 LEU B N 1
ATOM 8684 C CA . LEU B 1 521 ? -11.609 -21.969 20.031 1 74.56 521 LEU B CA 1
ATOM 8685 C C . LEU B 1 521 ? -11.312 -20.656 19.312 1 74.56 521 LEU B C 1
ATOM 8687 O O . LEU B 1 521 ? -10.992 -19.641 19.953 1 74.56 521 LEU B O 1
ATOM 8691 N N . VAL B 1 522 ? -11.547 -20.656 18 1 81.31 522 VAL B N 1
ATOM 8692 C CA . VAL B 1 522 ? -10.969 -19.531 17.281 1 81.31 522 VAL B CA 1
ATOM 8693 C C . VAL B 1 522 ? -12.078 -18.672 16.672 1 81.31 522 VAL B C 1
ATOM 8695 O O . VAL B 1 522 ? -11.883 -17.484 16.391 1 81.31 522 VAL B O 1
ATOM 8698 N N . ILE B 1 523 ? -13.242 -19.25 16.469 1 78 523 ILE B N 1
ATOM 8699 C CA . ILE B 1 523 ? -14.312 -18.5 15.82 1 78 523 ILE B CA 1
ATOM 8700 C C . ILE B 1 523 ? -15.289 -17.969 16.875 1 78 523 ILE B C 1
ATOM 8702 O O . ILE B 1 523 ? -15.742 -18.719 17.734 1 78 523 ILE B O 1
ATOM 8706 N N . ARG B 1 524 ? -15.484 -16.688 16.641 1 74.81 524 ARG B N 1
ATOM 8707 C CA . ARG B 1 524 ? -16.406 -16.031 17.578 1 74.81 524 ARG B CA 1
ATOM 8708 C C . ARG B 1 524 ? -17.828 -16.562 17.391 1 74.81 524 ARG B C 1
ATOM 8710 O O . ARG B 1 524 ? -18.297 -16.703 16.266 1 74.81 524 ARG B O 1
ATOM 8717 N N . ASP B 1 525 ? -18.5 -16.734 18.391 1 65.56 525 ASP B N 1
ATOM 8718 C CA . ASP B 1 525 ? -19.906 -17.125 18.438 1 65.56 525 ASP B CA 1
ATOM 8719 C C . ASP B 1 525 ? -20.156 -18.391 17.641 1 65.56 525 ASP B C 1
ATOM 8721 O O . ASP B 1 525 ? -21.172 -18.516 16.938 1 65.56 525 ASP B O 1
ATOM 8725 N N . TYR B 1 526 ? -19.078 -19.125 17.516 1 59.72 526 TYR B N 1
ATOM 8726 C CA . TYR B 1 526 ? -19.25 -20.375 16.797 1 59.72 526 TYR B CA 1
ATOM 8727 C C . TYR B 1 526 ? -20.281 -21.266 17.484 1 59.72 526 TYR B C 1
ATOM 8729 O O . TYR B 1 526 ? -20.109 -21.641 18.641 1 59.72 526 TYR B O 1
ATOM 8737 N N . ARG B 1 527 ? -21.625 -21 17.125 1 50.56 527 ARG B N 1
ATOM 8738 C CA . ARG B 1 527 ? -22.641 -21.906 17.672 1 50.56 527 ARG B CA 1
ATOM 8739 C C . ARG B 1 527 ? -22.578 -23.281 17.016 1 50.56 527 ARG B C 1
ATOM 8741 O O . ARG B 1 527 ? -22.469 -23.391 15.797 1 50.56 527 ARG B O 1
ATOM 8748 N N . GLY B 1 528 ? -22.062 -24.125 17.531 1 45.44 528 GLY B N 1
ATOM 8749 C CA . GLY B 1 528 ? -22.047 -25.516 17.094 1 45.44 528 GLY B CA 1
ATOM 8750 C C . GLY B 1 528 ? -23.125 -25.844 16.078 1 45.44 528 GLY B C 1
ATOM 8751 O O . GLY B 1 528 ? -23.969 -24.984 15.781 1 45.44 528 GLY B O 1
ATOM 8752 N N . ASP B 1 529 ? -23.234 -26.938 15.406 1 41.56 529 ASP B N 1
ATOM 8753 C CA . ASP B 1 529 ? -24.125 -27.516 14.398 1 41.56 529 ASP B CA 1
ATOM 8754 C C . ASP B 1 529 ? -25.578 -27.219 14.734 1 41.56 529 ASP B C 1
ATOM 8756 O O . ASP B 1 529 ? -26.484 -27.734 14.078 1 41.56 529 ASP B O 1
ATOM 8760 N N . GLU B 1 530 ? -26.062 -26.719 15.797 1 39.09 530 GLU B N 1
ATOM 8761 C CA . GLU B 1 530 ? -27.516 -26.797 15.953 1 39.09 530 GLU B CA 1
ATOM 8762 C C . GLU B 1 530 ? -28.219 -25.875 14.977 1 39.09 530 GLU B C 1
ATOM 8764 O O . GLU B 1 530 ? -29.359 -26.125 14.586 1 39.09 530 GLU B O 1
ATOM 8769 N N . GLY B 1 531 ? -27.906 -24.625 14.828 1 37.03 531 GLY B N 1
ATOM 8770 C CA . GLY B 1 531 ? -28.734 -23.703 14.047 1 37.03 531 GLY B CA 1
ATOM 8771 C C . GLY B 1 531 ? -28.594 -23.906 12.555 1 37.03 531 GLY B C 1
ATOM 8772 O O . GLY B 1 531 ? -29.156 -23.141 11.766 1 37.03 531 GLY B O 1
ATOM 8773 N N . LEU B 1 532 ? -27.656 -24.359 12.047 1 36.44 532 LEU B N 1
ATOM 8774 C CA . LEU B 1 532 ? -27.453 -24.594 10.625 1 36.44 532 LEU B CA 1
ATOM 8775 C C . LEU B 1 532 ? -28.453 -25.609 10.094 1 36.44 532 LEU B C 1
ATOM 8777 O O . LEU B 1 532 ? -28.391 -25.984 8.922 1 36.44 532 LEU B O 1
ATOM 8781 N N . LYS B 1 533 ? -29.297 -26.188 10.898 1 36.69 533 LYS B N 1
ATOM 8782 C CA . LYS B 1 533 ? -30.391 -27.047 10.461 1 36.69 533 LYS B CA 1
ATOM 8783 C C . LYS B 1 533 ? -31.422 -26.266 9.641 1 36.69 533 LYS B C 1
ATOM 8785 O O . LYS B 1 533 ? -32.375 -26.844 9.141 1 36.69 533 LYS B O 1
ATOM 8790 N N . ASP B 1 534 ? -31.625 -25 9.969 1 32.94 534 ASP B N 1
ATOM 8791 C CA . ASP B 1 534 ? -32.625 -24.344 9.156 1 32.94 534 ASP B CA 1
ATOM 8792 C C . ASP B 1 534 ? -32.125 -24.047 7.746 1 32.94 534 ASP B C 1
ATOM 8794 O O . ASP B 1 534 ? -31.031 -23.484 7.586 1 32.94 534 ASP B O 1
ATOM 8798 N N . GLU B 1 535 ? -32.469 -24.766 6.738 1 36.28 535 GLU B N 1
ATOM 8799 C CA . GLU B 1 535 ? -32.344 -24.578 5.301 1 36.28 535 GLU B CA 1
ATOM 8800 C C . GLU B 1 535 ? -32.094 -23.094 4.961 1 36.28 535 GLU B C 1
ATOM 8802 O O . GLU B 1 535 ? -31.406 -22.781 4 1 36.28 535 GLU B O 1
ATOM 8807 N N . SER B 1 536 ? -32.719 -22.219 5.719 1 40.19 536 SER B N 1
ATOM 8808 C CA . SER B 1 536 ? -32.719 -20.797 5.41 1 40.19 536 SER B CA 1
ATOM 8809 C C . SER B 1 536 ? -31.359 -20.156 5.742 1 40.19 536 SER B C 1
ATOM 8811 O O . SER B 1 536 ? -30.922 -19.219 5.059 1 40.19 536 SER B O 1
ATOM 8813 N N . ALA B 1 537 ? -30.672 -20.688 6.641 1 37.91 537 ALA B N 1
ATOM 8814 C CA . ALA B 1 537 ? -29.422 -20.062 7.062 1 37.91 537 ALA B CA 1
ATOM 8815 C C . ALA B 1 537 ? -28.266 -20.453 6.133 1 37.91 537 ALA B C 1
ATOM 8817 O O . ALA B 1 537 ? -27.391 -19.641 5.855 1 37.91 537 ALA B O 1
ATOM 8818 N N . LEU B 1 538 ? -28.188 -21.781 5.742 1 38.53 538 LEU B N 1
ATOM 8819 C CA . LEU B 1 538 ? -27.266 -22.141 4.668 1 38.53 538 LEU B CA 1
ATOM 8820 C C . LEU B 1 538 ? -27.5 -21.281 3.438 1 38.53 538 LEU B C 1
ATOM 8822 O O . LEU B 1 538 ? -26.547 -20.828 2.793 1 38.53 538 LEU B O 1
ATOM 8826 N N . GLU B 1 539 ? -28.828 -21.172 3.109 1 40.16 539 GLU B N 1
ATOM 8827 C CA . GLU B 1 539 ? -29.156 -20.25 2.025 1 40.16 539 GLU B CA 1
ATOM 8828 C C . GLU B 1 539 ? -28.625 -18.844 2.311 1 40.16 539 GLU B C 1
ATOM 8830 O O . GLU B 1 539 ? -28.125 -18.172 1.409 1 40.16 539 GLU B O 1
ATOM 8835 N N . HIS B 1 540 ? -28.703 -18.516 3.508 1 42.16 540 HIS B N 1
ATOM 8836 C CA . HIS B 1 540 ? -28.219 -17.188 3.865 1 42.16 540 HIS B CA 1
ATOM 8837 C C . HIS B 1 540 ? -26.703 -17.125 3.834 1 42.16 540 HIS B C 1
ATOM 8839 O O . HIS B 1 540 ? -26.125 -16.141 3.369 1 42.16 540 HIS B O 1
ATOM 8845 N N . ARG B 1 541 ? -26.109 -18.203 4.297 1 40.88 541 ARG B N 1
ATOM 8846 C CA . ARG B 1 541 ? -24.656 -18.25 4.223 1 40.88 541 ARG B CA 1
ATOM 8847 C C . ARG B 1 541 ? -24.188 -18.422 2.781 1 40.88 541 ARG B C 1
ATOM 8849 O O . ARG B 1 541 ? -23.172 -17.844 2.379 1 40.88 541 ARG B O 1
ATOM 8856 N N . LEU B 1 542 ? -24.844 -19.422 2.17 1 41.06 542 LEU B N 1
ATOM 8857 C CA . LEU B 1 542 ? -24.578 -19.547 0.741 1 41.06 542 LEU B CA 1
ATOM 8858 C C . LEU B 1 542 ? -24.875 -18.234 0.025 1 41.06 542 LEU B C 1
ATOM 8860 O O . LEU B 1 542 ? -24.172 -17.844 -0.907 1 41.06 542 LEU B O 1
ATOM 8864 N N . GLN B 1 543 ? -25.938 -17.625 0.477 1 40.19 543 GLN B N 1
ATOM 8865 C CA . GLN B 1 543 ? -26.266 -16.297 -0.038 1 40.19 543 GLN B CA 1
ATOM 8866 C C . GLN B 1 543 ? -25.234 -15.273 0.421 1 40.19 543 GLN B C 1
ATOM 8868 O O . GLN B 1 543 ? -24.875 -14.359 -0.332 1 40.19 543 GLN B O 1
ATOM 8873 N N . ASP B 1 544 ? -24.906 -15.484 1.63 1 40.03 544 ASP B N 1
ATOM 8874 C CA . ASP B 1 544 ? -23.906 -14.578 2.174 1 40.03 544 ASP B CA 1
ATOM 8875 C C . ASP B 1 544 ? -22.516 -14.859 1.576 1 40.03 544 ASP B C 1
ATOM 8877 O O . ASP B 1 544 ? -21.75 -13.93 1.308 1 40.03 544 ASP B O 1
ATOM 8881 N N . SER B 1 545 ? -22.188 -16.188 1.596 1 37.97 545 SER B N 1
ATOM 8882 C CA . SER B 1 545 ? -20.953 -16.578 0.907 1 37.97 545 SER B CA 1
ATOM 8883 C C . SER B 1 545 ? -21.047 -16.281 -0.587 1 37.97 545 SER B C 1
ATOM 8885 O O . SER B 1 545 ? -20.062 -15.875 -1.207 1 37.97 545 SER B O 1
ATOM 8887 N N . SER B 1 546 ? -22.172 -16.734 -1.152 1 34.69 546 SER B N 1
ATOM 8888 C CA . SER B 1 546 ? -22.422 -16.422 -2.553 1 34.69 546 SER B CA 1
ATOM 8889 C C . SER B 1 546 ? -22.594 -14.922 -2.762 1 34.69 546 SER B C 1
ATOM 8891 O O . SER B 1 546 ? -22.203 -14.391 -3.807 1 34.69 546 SER B O 1
ATOM 8893 N N . LYS B 1 547 ? -23.281 -14.266 -1.857 1 37.44 547 LYS B N 1
ATOM 8894 C CA . LYS B 1 547 ? -23.359 -12.812 -1.94 1 37.44 547 LYS B CA 1
ATOM 8895 C C . LYS B 1 547 ? -21.984 -12.18 -1.771 1 37.44 547 LYS B C 1
ATOM 8897 O O . LYS B 1 547 ? -21.75 -11.055 -2.227 1 37.44 547 LYS B O 1
ATOM 8902 N N . SER B 1 548 ? -21.266 -12.844 -0.934 1 33.72 548 SER B N 1
ATOM 8903 C CA . SER B 1 548 ? -19.891 -12.352 -0.837 1 33.72 548 SER B CA 1
ATOM 8904 C C . SER B 1 548 ? -19.125 -12.602 -2.133 1 33.72 548 SER B C 1
ATOM 8906 O O . SER B 1 548 ? -18.344 -11.742 -2.574 1 33.72 548 SER B O 1
ATOM 8908 N N . PHE B 1 549 ? -19.234 -13.906 -2.639 1 31.73 549 PHE B N 1
ATOM 8909 C CA . PHE B 1 549 ? -18.656 -14.188 -3.951 1 31.73 549 PHE B CA 1
ATOM 8910 C C . PHE B 1 549 ? -19.516 -13.594 -5.059 1 31.73 549 PHE B C 1
ATOM 8912 O O . PHE B 1 549 ? -19 -13.094 -6.059 1 31.73 549 PHE B O 1
ATOM 8919 N N . THR B 1 550 ? -20.859 -13.797 -5.059 1 32.09 550 THR B N 1
ATOM 8920 C CA . THR B 1 550 ? -21.766 -13.32 -6.102 1 32.09 550 THR B CA 1
ATOM 8921 C C . THR B 1 550 ? -21.859 -11.797 -6.074 1 32.09 550 THR B C 1
ATOM 8923 O O . THR B 1 550 ? -22.062 -11.164 -7.113 1 32.09 550 THR B O 1
ATOM 8926 N N . ARG B 1 551 ? -21.953 -11.156 -4.91 1 31.86 551 ARG B N 1
ATOM 8927 C CA . ARG B 1 551 ? -21.969 -9.703 -4.914 1 31.86 551 ARG B CA 1
ATOM 8928 C C . ARG B 1 551 ? -20.625 -9.148 -5.402 1 31.86 551 ARG B C 1
ATOM 8930 O O . ARG B 1 551 ? -20.562 -8.031 -5.922 1 31.86 551 ARG B O 1
ATOM 8937 N N . ALA B 1 552 ? -19.641 -9.828 -5.199 1 30.23 552 ALA B N 1
ATOM 8938 C CA . ALA B 1 552 ? -18.391 -9.547 -5.902 1 30.23 552 ALA B CA 1
ATOM 8939 C C . ALA B 1 552 ? -18.516 -9.875 -7.391 1 30.23 552 ALA B C 1
ATOM 8941 O O . ALA B 1 552 ? -18 -9.148 -8.234 1 30.23 552 ALA B O 1
ATOM 8942 N N . GLU B 1 553 ? -19.125 -11.047 -7.848 1 30.19 553 GLU B N 1
ATOM 8943 C CA . GLU B 1 553 ? -19.516 -11.461 -9.188 1 30.19 553 GLU B CA 1
ATOM 8944 C C . GLU B 1 553 ? -20.688 -10.617 -9.711 1 30.19 553 GLU B C 1
ATOM 8946 O O . GLU B 1 553 ? -20.734 -10.289 -10.898 1 30.19 553 GLU B O 1
ATOM 8951 N N . ALA B 1 554 ? -21.75 -10.398 -8.992 1 30.45 554 ALA B N 1
ATOM 8952 C CA . ALA B 1 554 ? -22.859 -9.57 -9.461 1 30.45 554 ALA B CA 1
ATOM 8953 C C . ALA B 1 554 ? -22.391 -8.156 -9.789 1 30.45 554 ALA B C 1
ATOM 8955 O O . ALA B 1 554 ? -22.891 -7.535 -10.727 1 30.45 554 ALA B O 1
ATOM 8956 N N . THR B 1 555 ? -21.516 -7.652 -9.062 1 30.44 555 THR B N 1
ATOM 8957 C CA . THR B 1 555 ? -20.953 -6.387 -9.516 1 30.44 555 THR B CA 1
ATOM 8958 C C . THR B 1 555 ? -20.141 -6.586 -10.789 1 30.44 555 THR B C 1
ATOM 8960 O O . THR B 1 555 ? -20.062 -5.688 -11.633 1 30.44 555 THR B O 1
ATOM 8963 N N . LEU B 1 556 ? -19.5 -7.77 -10.984 1 27.72 556 LEU B N 1
ATOM 8964 C CA . LEU B 1 556 ? -18.984 -8.055 -12.32 1 27.72 556 LEU B CA 1
ATOM 8965 C C . LEU B 1 556 ? -20.109 -8.484 -13.258 1 27.72 556 LEU B C 1
ATOM 8967 O O . LEU B 1 556 ? -20.078 -8.172 -14.445 1 27.72 556 LEU B O 1
ATOM 8971 N N . SER B 1 557 ? -21.078 -9.391 -12.891 1 28.44 557 SER B N 1
ATOM 8972 C CA . SER B 1 557 ? -22.141 -9.922 -13.734 1 28.44 557 SER B CA 1
ATOM 8973 C C . SER B 1 557 ? -23.266 -8.906 -13.914 1 28.44 557 SER B C 1
ATOM 8975 O O . SER B 1 557 ? -24.047 -8.992 -14.867 1 28.44 557 SER B O 1
ATOM 8977 N N . ASP B 1 558 ? -23.703 -8.195 -12.977 1 29.81 558 ASP B N 1
ATOM 8978 C CA . ASP B 1 558 ? -24.828 -7.34 -13.312 1 29.81 558 ASP B CA 1
ATOM 8979 C C . ASP B 1 558 ? -24.516 -6.457 -14.516 1 29.81 558 ASP B C 1
ATOM 8981 O O . ASP B 1 558 ? -25.391 -5.789 -15.055 1 29.81 558 ASP B O 1
ATOM 8985 N N . GLU B 1 559 ? -23.281 -6.344 -14.859 1 28.31 559 GLU B N 1
ATOM 8986 C CA . GLU B 1 559 ? -23.062 -5.648 -16.125 1 28.31 559 GLU B CA 1
ATOM 8987 C C . GLU B 1 559 ? -23.531 -6.488 -17.312 1 28.31 559 GLU B C 1
ATOM 8989 O O . GLU B 1 559 ? -23.922 -5.949 -18.344 1 28.31 559 GLU B O 1
ATOM 8994 N N . ALA B 1 560 ? -23.453 -7.898 -17.234 1 26.97 560 ALA B N 1
ATOM 8995 C CA . ALA B 1 560 ? -23.906 -8.633 -18.422 1 26.97 560 ALA B CA 1
ATOM 8996 C C . ALA B 1 560 ? -25.422 -8.719 -18.453 1 26.97 560 ALA B C 1
ATOM 8998 O O . ALA B 1 560 ? -26.016 -8.812 -19.531 1 26.97 560 ALA B O 1
ATOM 8999 N N . SER B 1 561 ? -26.094 -8.773 -17.359 1 27.88 561 SER B N 1
ATOM 9000 C CA . SER B 1 561 ? -27.516 -9.047 -17.5 1 27.88 561 SER B CA 1
ATOM 9001 C C . SER B 1 561 ? -28.281 -7.805 -17.953 1 27.88 561 SER B C 1
ATOM 9003 O O . SER B 1 561 ? -29.469 -7.871 -18.25 1 27.88 561 SER B O 1
ATOM 9005 N N . PHE B 1 562 ? -27.781 -6.656 -17.688 1 27.61 562 PHE B N 1
ATOM 9006 C CA . PHE B 1 562 ? -28.672 -5.59 -18.125 1 27.61 562 PHE B CA 1
ATOM 9007 C C . PHE B 1 562 ? -28.875 -5.625 -19.625 1 27.61 562 PHE B C 1
ATOM 9009 O O . PHE B 1 562 ? -29.719 -4.898 -20.172 1 27.61 562 PHE B O 1
ATOM 9016 N N . VAL B 1 563 ? -27.938 -6.285 -20.328 1 26.77 563 VAL B N 1
ATOM 9017 C CA . VAL B 1 563 ? -28.266 -6.168 -21.734 1 26.77 563 VAL B CA 1
ATOM 9018 C C . VAL B 1 563 ? -29.531 -6.961 -22.047 1 26.77 563 VAL B C 1
ATOM 9020 O O . VAL B 1 563 ? -30.312 -6.578 -22.906 1 26.77 563 VAL B O 1
ATOM 9023 N N . THR B 1 564 ? -29.672 -8.141 -21.469 1 25.92 564 THR B N 1
ATOM 9024 C CA . THR B 1 564 ? -30.594 -8.984 -22.203 1 25.92 564 THR B CA 1
ATOM 9025 C C . THR B 1 564 ? -32.031 -8.617 -21.875 1 25.92 564 THR B C 1
ATOM 9027 O O . THR B 1 564 ? -32.938 -8.727 -22.734 1 25.92 564 THR B O 1
ATOM 9030 N N . GLN B 1 565 ? -32.375 -8.523 -20.625 1 24.8 565 GLN B N 1
ATOM 9031 C CA . GLN B 1 565 ? -33.812 -8.766 -20.516 1 24.8 565 GLN B CA 1
ATOM 9032 C C . GLN B 1 565 ? -34.625 -7.609 -21.125 1 24.8 565 GLN B C 1
ATOM 9034 O O . GLN B 1 565 ? -35.656 -7.828 -21.781 1 24.8 565 GLN B O 1
ATOM 9039 N N . ASP B 1 566 ? -34.344 -6.383 -20.75 1 26.69 566 ASP B N 1
ATOM 9040 C CA . ASP B 1 566 ? -35.438 -5.465 -21.078 1 26.69 566 ASP B CA 1
ATOM 9041 C C . ASP B 1 566 ? -35.5 -5.207 -22.578 1 26.69 566 ASP B C 1
ATOM 9043 O O . ASP B 1 566 ? -36.5 -4.758 -23.109 1 26.69 566 ASP B O 1
ATOM 9047 N N . SER B 1 567 ? -34.344 -5.23 -23.25 1 26.83 567 SER B N 1
ATOM 9048 C CA . SER B 1 567 ? -34.594 -4.852 -24.641 1 26.83 567 SER B CA 1
ATOM 9049 C C . SER B 1 567 ? -35.344 -5.949 -25.406 1 26.83 567 SER B C 1
ATOM 9051 O O . SER B 1 567 ? -35.812 -5.723 -26.5 1 26.83 567 SER B O 1
ATOM 9053 N N . LEU B 1 568 ? -35.125 -7.207 -24.984 1 24.39 568 LEU B N 1
ATOM 9054 C CA . LEU B 1 568 ? -35.812 -8.148 -25.859 1 24.39 568 LEU B CA 1
ATOM 9055 C C . LEU B 1 568 ? -37.312 -8.078 -25.641 1 24.39 568 LEU B C 1
ATOM 9057 O O . LEU B 1 568 ? -38.094 -8.508 -26.5 1 24.39 568 LEU B O 1
ATOM 9061 N N . PHE B 1 569 ? -37.75 -7.812 -24.438 1 25.55 569 PHE B N 1
ATOM 9062 C CA . PHE B 1 569 ? -39.188 -7.988 -24.344 1 25.55 569 PHE B CA 1
ATOM 9063 C C . PHE B 1 569 ? -39.906 -6.953 -25.188 1 25.55 569 PHE B C 1
ATOM 9065 O O . PHE B 1 569 ? -40.938 -7.242 -25.781 1 25.55 569 PHE B O 1
ATOM 9072 N N . ASP B 1 570 ? -39.438 -5.727 -25.156 1 26.06 570 ASP B N 1
ATOM 9073 C CA . ASP B 1 570 ? -40.375 -4.797 -25.766 1 26.06 570 ASP B CA 1
ATOM 9074 C C . ASP B 1 570 ? -40.438 -4.98 -27.281 1 26.06 570 ASP B C 1
ATOM 9076 O O . ASP B 1 570 ? -41.344 -4.48 -27.938 1 26.06 570 ASP B O 1
ATOM 9080 N N . TYR B 1 571 ? -39.344 -5.406 -27.891 1 25.84 571 TYR B N 1
ATOM 9081 C CA . TYR B 1 571 ? -39.562 -5.453 -29.344 1 25.84 571 TYR B CA 1
ATOM 9082 C C . TYR B 1 571 ? -40.531 -6.559 -29.719 1 25.84 571 TYR B C 1
ATOM 9084 O O . TYR B 1 571 ? -41.125 -6.539 -30.797 1 25.84 571 TYR B O 1
ATOM 9092 N N . GLY B 1 572 ? -40.5 -7.648 -28.953 1 24.39 572 GLY B N 1
ATOM 9093 C CA . GLY B 1 572 ? -41.406 -8.695 -29.406 1 24.39 572 GLY B CA 1
ATOM 9094 C C . GLY B 1 572 ? -42.844 -8.305 -29.312 1 24.39 572 GLY B C 1
ATOM 9095 O O . GLY B 1 572 ? -43.656 -8.695 -30.156 1 24.39 572 GLY B O 1
ATOM 9096 N N . ALA B 1 573 ? -43.188 -7.691 -28.234 1 26.12 573 ALA B N 1
ATOM 9097 C CA . ALA B 1 573 ? -44.625 -7.516 -28.125 1 26.12 573 ALA B CA 1
ATOM 9098 C C . ALA B 1 573 ? -45.125 -6.523 -29.172 1 26.12 573 ALA B C 1
ATOM 9100 O O . ALA B 1 573 ? -46.312 -6.586 -29.578 1 26.12 573 ALA B O 1
ATOM 9101 N N . GLN B 1 574 ? -44.312 -5.488 -29.484 1 25.91 574 GLN B N 1
ATOM 9102 C CA . GLN B 1 574 ? -44.969 -4.551 -30.391 1 25.91 574 GLN B CA 1
ATOM 9103 C C . GLN B 1 574 ? -45.219 -5.18 -31.75 1 25.91 574 GLN B C 1
ATOM 9105 O O . GLN B 1 574 ? -45.938 -4.629 -32.594 1 25.91 574 GLN B O 1
ATOM 9110 N N . LEU B 1 575 ? -44.375 -6.184 -32.125 1 25.06 575 LEU B N 1
ATOM 9111 C CA . LEU B 1 575 ? -44.688 -6.688 -33.469 1 25.06 575 LEU B CA 1
ATOM 9112 C C . LEU B 1 575 ? -46.062 -7.348 -33.469 1 25.06 575 LEU B C 1
ATOM 9114 O O . LEU B 1 575 ? -46.719 -7.445 -34.531 1 25.06 575 LEU B O 1
ATOM 9118 N N . SER B 1 576 ? -46.438 -8.055 -32.375 1 24.75 576 SER B N 1
ATOM 9119 C CA . SER B 1 576 ? -47.625 -8.844 -32.656 1 24.75 576 SER B CA 1
ATOM 9120 C C . SER B 1 576 ? -48.844 -7.945 -32.875 1 24.75 576 SER B C 1
ATOM 9122 O O . SER B 1 576 ? -49.812 -8.336 -33.531 1 24.75 576 SER B O 1
ATOM 9124 N N . ASN B 1 577 ? -48.969 -6.875 -32.125 1 24.66 577 ASN B N 1
ATOM 9125 C CA . ASN B 1 577 ? -50.312 -6.336 -32.219 1 24.66 577 ASN B CA 1
ATOM 9126 C C . ASN B 1 577 ? -50.562 -5.695 -33.594 1 24.66 577 ASN B C 1
ATOM 9128 O O . ASN B 1 577 ? -51.625 -5.094 -33.812 1 24.66 577 ASN B O 1
ATOM 9132 N N . ARG B 1 578 ? -49.438 -5.234 -34.25 1 23.89 578 ARG B N 1
ATOM 9133 C CA . ARG B 1 578 ? -49.938 -4.543 -35.438 1 23.89 578 ARG B CA 1
ATOM 9134 C C . ARG B 1 578 ? -50.562 -5.523 -36.406 1 23.89 578 ARG B C 1
ATOM 9136 O O . ARG B 1 578 ? -51 -5.133 -37.5 1 23.89 578 ARG B O 1
ATOM 9143 N N . SER B 1 579 ? -50.125 -6.777 -36.25 1 22.08 579 SER B N 1
ATOM 9144 C CA . SER B 1 579 ? -50.75 -7.543 -37.344 1 22.08 579 SER B CA 1
ATOM 9145 C C . SER B 1 579 ? -52.25 -7.668 -37.125 1 22.08 579 SER B C 1
ATOM 9147 O O . SER B 1 579 ? -52.969 -8.211 -37.969 1 22.08 579 SER B O 1
ATOM 9149 N N . ILE B 1 580 ? -52.812 -7.203 -35.969 1 20.39 580 ILE B N 1
ATOM 9150 C CA . ILE B 1 580 ? -54.25 -7.227 -36.281 1 20.39 580 ILE B CA 1
ATOM 9151 C C . ILE B 1 580 ? -54.625 -5.957 -37.062 1 20.39 580 ILE B C 1
ATOM 9153 O O . ILE B 1 580 ? -54.219 -4.855 -36.688 1 20.39 580 ILE B O 1
#

Solvent-accessible surface area (backbone atoms only — not comparable to full-atom values): 59838 Å² total; per-residue (Å²): 107,71,66,55,53,52,35,51,40,49,33,51,50,47,49,51,50,40,49,43,49,55,47,50,52,56,30,68,74,31,62,72,52,40,54,52,43,25,66,63,44,50,35,25,48,53,17,34,52,52,22,46,51,50,47,52,54,55,59,64,69,48,73,92,79,77,84,68,62,68,65,55,45,55,48,48,28,54,56,57,44,79,55,59,64,51,44,62,67,62,33,46,46,40,40,40,24,39,53,18,44,62,63,48,71,70,42,60,65,48,36,65,66,21,49,46,44,16,50,57,20,34,52,48,22,10,50,44,32,13,52,51,51,47,52,41,52,74,69,58,72,36,66,86,87,66,82,77,52,68,48,51,34,36,19,47,17,15,27,64,45,16,34,37,40,64,43,46,50,51,50,36,61,75,45,25,34,43,62,65,60,50,38,43,54,49,44,22,28,60,47,16,39,39,48,19,50,53,46,19,54,55,28,37,49,43,42,63,64,65,62,54,74,73,51,46,63,69,34,40,59,56,42,50,51,49,49,50,50,31,50,50,50,13,42,50,47,9,37,48,48,14,48,51,50,9,34,47,42,44,73,44,78,41,68,57,38,54,66,56,39,47,50,38,51,56,44,58,62,47,42,49,24,33,48,24,51,72,69,71,30,43,25,64,44,9,24,25,33,23,17,37,28,25,51,70,36,27,50,72,42,45,39,72,64,45,44,53,51,48,52,51,48,39,50,46,48,18,52,53,28,52,52,49,47,37,26,40,53,14,28,41,66,62,26,53,86,68,78,82,55,62,56,53,40,52,51,50,53,54,41,47,55,50,24,43,45,62,25,47,52,56,50,51,50,54,50,44,50,51,52,53,50,53,51,50,50,51,51,46,50,50,50,52,60,63,62,66,72,82,80,75,81,75,81,67,72,70,62,71,74,68,71,75,55,82,75,63,58,76,64,64,76,64,72,88,68,81,61,66,74,73,48,74,48,70,45,56,50,53,47,56,50,61,51,62,19,32,36,62,67,28,53,56,47,40,66,63,44,60,53,78,84,68,51,31,65,52,52,37,52,39,49,51,49,49,27,52,48,27,35,52,55,45,32,22,38,39,66,58,47,40,62,73,47,64,57,63,57,70,45,57,61,66,60,49,43,61,68,56,61,74,49,86,74,70,64,68,63,63,52,45,48,38,51,67,53,47,40,55,67,23,31,54,85,56,69,61,81,72,67,66,69,44,70,63,48,49,48,44,42,49,42,47,51,37,40,54,52,37,48,57,40,40,50,55,44,55,61,61,53,64,62,54,58,69,62,55,54,59,61,56,58,61,58,59,63,64,75,102,107,70,66,56,51,51,34,52,40,48,30,51,51,47,48,50,50,39,49,44,49,54,48,52,53,55,30,71,74,31,62,72,52,38,54,51,43,27,67,62,45,49,34,25,48,53,18,35,51,52,23,46,52,50,47,53,54,56,59,64,68,50,74,90,79,77,84,68,62,69,64,54,44,54,48,50,29,54,56,57,43,79,55,57,63,51,43,62,67,63,33,45,47,40,38,41,25,40,54,18,44,63,64,48,71,69,40,62,63,49,35,65,65,19,49,45,44,16,50,56,20,33,52,51,23,9,50,45,30,14,52,51,52,49,52,41,51,75,68,58,72,35,64,84,87,64,82,79,51,69,47,51,33,37,20,48,15,13,27,64,43,17,34,38,41,63,42,48,51,52,50,37,61,74,45,25,34,43,62,65,59,50,41,42,53,50,46,22,28,59,47,16,39,39,48,18,51,53,46,18,54,55,29,37,49,43,43,62,65,66,60,55,72,71,51,46,64,67,34,39,59,55,42,51,52,49,50,50,50,30,50,51,51,14,43,51,48,10,36,50,48,14,48,52,50,10,35,48,43,47,74,46,79,42,67,56,39,54,66,56,39,48,50,38,52,57,44,57,63,49,42,50,23,34,49,24,50,74,70,70,30,43,26,63,43,10,25,24,32,23,17,38,27,25,51,72,37,29,50,72,43,47,39,73,66,45,44,52,52,48,52,52,47,40,51,48,48,19,50,52,28,52,52,49,47,37,27,41,52,14,28,41,64,63,26,53,86,68,78,82,56,62,55,54,39,52,52,51,54,52,40,48,56,50,23,40,46,62,24,48,52,56,50,53,51,53,50,44,51,51,53,52,47,52,51,49,50,50,51,47,49,50,48,51,60,61,63,63,70,81,79,74,80,76,80,70,71,72,64,71,73,68,70,77,55,81,74,61,59,74,65,64,75,64,73,89,70,82,61,66,74,73,48,73,48,70,45,57,50,52,46,54,50,61,52,61,17,33,37,61,67,28,53,55,48,41,65,62,43,61,53,80,85,68,52,32,65,54,51,36,52,40,50,50,50,50,26,50,49,28,36,52,55,44,32,22,37,39,68,59,46,39,60,73,49,64,58,63,59,70,45,57,62,66,64,50,44,62,69,57,62,74,48,84,72,69,65,68,63,62,51,45,48,39,53,68,52,48,40,54,67,24,29,52,84,55,69,63,83,72,69,67,68,45,69,66,47,50,48,43,42,48,41,45,52,35,41,55,51,38,51,56,39,38,49,56,43,54,62,62,53,65,60,54,58,67,64,54,53,60,59,57,57,61,56,58,62,65,72,104

Nearest PDB structures (foldseek):
  8pvr-assembly1_A  TM=8.010E-01  e=5.552E-21  Equus caballus
  8pxb-assembly1_A  TM=8.065E-01  e=1.743E-20  Equus caballus
  7dsw-assembly1_A  TM=8.967E-01  e=3.625E-17  Homo sapiens
  7dsx-assembly1_A  TM=8.287E-01  e=1.476E-17  Homo sapiens
  7dsv-assembly1_B  TM=8.155E-01  e=1.537E-17  Homo sapiens

Foldseek 3Di:
DVVVLLVVLVVVLVVLVVVLVVVVVVCVVDVVSCLQAFSLNSLLVSLQVVLVVVCVVVVVVDDDDDPPVPVVLLVQLVSNFDALVCLQQPQQLLQLLLLLLPCDDVLLLLVVLLCQLQAVLLLLQLLLLLVVLVVCVVVVLFDPVDDDDSLLSSLLSLLLSQFDLVLLLVVCLVFVFDVLLNSSLSSSNSSNLQLSLLSNVLSLVCVVVVDDPVCVVVCVVVSVVVSVCLLVVLLVLLLVLLLVLLLVLQVDPCQVPLVVQLVVVVVSLSVSLVVCVVVVHHSSSNSNNNSNSCNVFVLLSYHPVSNLVNSVVSVVSSVSSQSSLSSSLSNNLSSQDDDARVSSLVVSLVSSLVSLCVSLVVSLVVVLVVVVVVVVVVVVVVVVVVPPPPPDDDPPPPPPPPPPPLQVLVPCVPDPPPCVSNRQDPLSSVLSSLSRADGRSSLSSLSVRDCPVPCSSNSNNSSSVRNSCSCNPSSSCSVVSCVVSVTDTPDDPVVVCVVPVSDPSDPPVVVCCCLVPRNVSRRHPSPHSPPVSPPVVVVVVCCVVCCSVVVVVCVVCVVVPVPPDPVVPPVVVVVPPVVD/DVVVLLVVLVVVLVVLVVVLVVVVVVCVVDVVSCLQAFSLNSLLVSLQVVLVVVCVVVVVVDDDDDPPVPVVLLVQLVSNFDALVCLQQPQQLLQLLLLLLPCDDVLLLLVVLLCQLQAVLLLLQLLLLLVVLVVCVVVVLFDPVDDDDSLLSSLLSLLLSQFDLVLLLVVCLVFVFDVVLNSSLSSSNSSNLQLSLLSNVLSLVCVVVVDDPVVVVVCVVVSVVVSVCLLVVLLVLLLVLLLVLLLVLQVDPCQVPLVVQLVVVVVSLSVSLVVCVVVVHHSSSNSNNNSNSNNVFVLLSYHPVSNLVNSVVSVVSSVSSQSSLSSSLSNNLSSQDDDARVSSLVVSLVSSLVSLCVSLVVSLVVVLVVLVVVLVVVVVVVVVVVPPPPPDDDPVPPPPPPPPPLQVLVPCVPDPPPCVSNRQDPLSSVLSSLSRADGRSSLSSLSVRDCPVPCSSNSNNSSSVRNSCSCNPSSSCSVVSCVVSVTDTPDDVVVVCVVPVSDPSDPPVVVCCCLVPRNVSRRHPSDHSPPVSPPVVVVVVCCVVCCSVVVVVCVVCVVVPVPPDPVVVPVVVVVPVVVD

InterPro domains:
  IPR004709 Na+/H+ exchanger [PR01084] (86-97)
  IPR004709 Na+/H+ exchanger [PR01084] (114-122)
  IPR004709 Na+/H+ exchanger [PR01084] (157-167)
  IPR006153 Cation/H+ exchanger, transmembrane domain [PF00999] (19-481)
  IPR018422 Cation/H+ exchanger, CPA1 family [PTHR10110] (6-559)

Organism: NCBI:txid2856

Radius of gyration: 34.31 Å; Cα contacts (8 Å, |Δi|>4): 1378; chains: 2; bounding box: 93×125×84 Å

Secondary structure (DSSP, 8-state):
-HHHHHHHHHHHHHHHHHHHHHHHHHHHH-HHHHHHS-HHHHHHHHHHHHHHHHHHHHHHTS-SS---HHHHHHHHHHHTS--HHHIIIIIHHHHHHHHHHT--HHHHHTHHHHHIIIIIIHHHHHHHHHHHHHHHHHTT-S-TT----HHHHHHHHHHHT----HHHHHHHHHHT--HHHHHHHHHHHHHHHHHHHHHHHHHHHHHHTT--HHHHHHHHHHHHHHHHHHHHHHHHHHHHHHHHHHHHHHHS--TT-HHHHHHHHHHHHHHHHHHHHHTTS-HHHHHHHHHHHIIIIIGGGS-HHHHHHHHHHHHHHHHHHHHHHHHHHHHHHTTS-----HHHHHHHHHHHHHHHHHHHHHHHHHHHHHHHHHHHHHHHHHHHHHH------------------TT-TT-----S--GGGTS--HHHHHHHHHT----HHHHHHHHT---TTS-HHHHHHHHHHHHHHIIIIIIHTHHHHHHHTT---S--HHHHHHHHTTS--S-HHHHHHIIIIIIHHHSTT---TTGGGSHHHHHHHHHHHHHHHHHHHHHHHHHHHHHHHHHHHHHHHHHHHTT-/-HHHHHHHHHHHHHHHHHHHHHHHHHHHH-HHHHHHS-HHHHHHHHHHHHHHHHHHHHHHTS-SS---HHHHHHHHHHHTS--HHHIIIIIHHHHHHHHHHT--HHHHHTHHHHHIIIIIIHHHHHHHHHHHHHHHHHTT-S-TT----HHHHHHHHHHHT----HHHHHHHHHHT--HHHHHHHHHHHHHHHHHHHHHHHHHHHHHHTT--HHHHHHHHHHHHHHHHHHHHHHHHHHHHHHHHHHHHHHHS--TT-HHHHHHHHHHHHHHHHHHHHHTTS-HHHHHHHHHHHIIIIIGGGS-HHHHHHHHHHHHHHHHHHHHHHHHHHHHHHTTS-----HHHHHHHHHHHHHHHHHHHHHHHHHHHHHHHHHHHHHHHHHHHHHH------------------TT-TT-----S--GGGTS--HHHHHHHHHT----HHHHHHHHT---TTS-HHHHHHHHHHHHHHIIIIIIHTHHHHHHHTT---S--HHHHHHHHTTS--S-HHHHHHIIIIIIHHHSTT---TTGGGSHHHHHHHHHHHHHHHHHHHHHHHHHHHHHHHHHHHHHHHHHHGGG-

pLDDT: mean 74.07, std 22.23, range [20.25, 96.0]

Sequence (1160 aa):
MGEYNISVFLVFFISLLAIVLVMSKFRVERPLLASLLPEAAMVLAVGMLASFFIHLILDHRRPSNADDDQYQNDDLGALLSFSPEIFFIALLPPIIFNSGLRIGALFVRHITPIVLIATVGTTVNAVCVGMLLFLVHKLGLVSNDFNPSLAELMAFGALISSTDPVSTLAVFQAKRVNPQLFYLVFGESVLNDALAIVLFESFARTVAQQKNFATIALGLVDFVVDLVLNSVGSLCLGYAAGLGTAYLFKKIDMRHHRLLEISLYLVLMYVPFLLAEILHLSGIVTILFTGMAANRYVVPNLSPITRSNSDMLFRLLSHLAETSIFLELGLSVFGIIGHWNWSFIGWSLLILLIARAVNIYPIVFFFNRYILRDEKDSLLEQEVAGSSGLHWGNNEHQTPQFVRTQSDLTEVTATPLRRKDLKIRPNVAGFMWFSGLRGAVSYACVRTFPDTLGHQKDFTMTTMAIVLITVYLLGGTTELALKIFKIDTDVDEHTYMRETLREPIVSSRIRNFERNRIKQLVIRDYRGDEGLKDESALEHRLQDSSKSFTRAEATLSDEASFVTQDSLFDYGAQLSNRSIMGEYNISVFLVFFISLLAIVLVMSKFRVERPLLASLLPEAAMVLAVGMLASFFIHLILDHRRPSNADDDQYQNDDLGALLSFSPEIFFIALLPPIIFNSGLRIGALFVRHITPIVLIATVGTTVNAVCVGMLLFLVHKLGLVSNDFNPSLAELMAFGALISSTDPVSTLAVFQAKRVNPQLFYLVFGESVLNDALAIVLFESFARTVAQQKNFATIALGLVDFVVDLVLNSVGSLCLGYAAGLGTAYLFKKIDMRHHRLLEISLYLVLMYVPFLLAEILHLSGIVTILFTGMAANRYVVPNLSPITRSNSDMLFRLLSHLAETSIFLELGLSVFGIIGHWNWSFIGWSLLILLIARAVNIYPIVFFFNRYILRDEKDSLLEQEVAGSSGLHWGNNEHQTPQFVRTQSDLTEVTATPLRRKDLKIRPNVAGFMWFSGLRGAVSYACVRTFPDTLGHQKDFTMTTMAIVLITVYLLGGTTELALKIFKIDTDVDEHTYMRETLREPIVSSRIRNFERNRIKQLVIRDYRGDEGLKDESALEHRLQDSSKSFTRAEATLSDEASFVTQDSLFDYGAQLSNRSI